Protein 3MC6 (pdb70)

GO terms:
  GO:0008117 sphinganine-1-phosphate aldolase activity (F, IDA)
  GO:0032541 cortical endoplasmic reticulum (C, IDA)
  GO:0097038 perinuclear endoplasmic reticulum (C, IDA)
  GO:0005777 peroxisome (C, HDA)
  GO:0005783 endoplasmic reticulum (C, HDA)
  GO:0019722 calcium-mediated signaling (P, IMP)
  GO:0006665 sphingolipid metabolic process (P, IMP)
  GO:0009267 cellular response to starvation (P, IMP)
  GO:0008117 sphinganine-1-phosphate aldolase activity (F, EXP)
  GO:0005789 endoplasmic reticulum membrane (C, EXP)
  GO:0042802 identical protein binding (F, IPI)

Solvent-accessible surface area: 41602 Å² total

CATH classification: 6.10.250.3090 (+2 more: 3.90.1150.10, 3.40.640.10)

Sequence (849 aa):
QLMNFPQLPSNGIPQDDVIEELNKLNDLIPHTQWKEGKVSGAVYHGGDDLIHLQTIAYEKYCVANQLHPDVFPAVRKMESEVVSMVLRMFNAPSDTGCGTTTSGGTESLLLACLSAKMYALHHRGITEPEIIAPVTAHAGFDKAAYYFGMKLRHVELDPTTYQVDLGKVKKFINKNTVLLVGSAPNFPHGIADDIEGLGKIAQKYKLPLHVDSCLGSFIVSFMEKAGYKNLPLLDFRVPGVTSISCDTHYGFAPKGSSVIMYRNSDLRMHQYYVNPAWTGGLYGSPTLAGSRPGAIVVGCWATMVNMGENGYIESCQEIVGAAMKFKKYIQENIPDLDIMGNPRYSVISFSSKTLNIHELSDRLSKKGWHFNALQKPVALHMAFTRLSAHVVDEICDILRTTVQELKSEGVADKLIVGFLDALYKSQLMNFPQLPSNGIPQDDVIEELNKLNDLIPHTQWKEGKVSGAVYHGGDDLIHLQTIAYEKYCVANQLHPDVFPAVRKMESEVVSMVLRMFNAPSDTGCGTTTSGGTESLLLACLSAKMYALHHRGITEPEIIAPVTAHAGFDKAAYYFGMKLRHVELDPTTYQVDLGKVKKFINKNTVLLVGSAPNFPHGIADDIEGLGKIAQKYKLPLHVDSCLGSFIVSFMEKAGYKNLPLLDFRVPGVTSISCDTHKYGFAPKGSSVIMYRNSDLRMHQYYVNPAWTGGLYGSPTLAGSRPGAIVVGCWATMVNMGENGYIESCQEIVGAAMKFKKYIQENIPDLDIMGNPRYSVISFSSKTLNIHELSDRLSKKGWHFNALQKPVALHMAFTRLSAHVVDEICDILRTTVQELKSEDKLIVGFLDALYK

Foldseek 3Di:
DADDDPDDDPDDDDPVVVVVNVVCVVPPDDDFPVLQVQAQDDAFAPDPVLVVLLVVLCVVCVVPWPLCCVVVVVLVVLQQVLQVVLCVLQVFPPPFWDWGKFFALLLLLLLLVLLLVLVCCPVVVQPAAEEEEEPLADCSNVVNCVVVVHHYDYAYDDQAQRAGDPVSVVVVDDSRYRAYEWECDGDAAQHGHQDLVVLVVLVVSVHEYEYSCQQVALQLSCCVVLPHDDHGRRHVVSVSHAKYKYHCVLVVAVHTIIIIIGNHDSRLVSSWDWACPDPVGTDIHSGDDNIDRSSRSSSSSSSCVVCDSVNSSVVNCLQFVLQVVLVVLCVVPVVQKAWNRDNNGNKTWIAGPVFDQVVLQVLSVVVSRHWDFDVPPTTTIHRTHPSSSVPVPCSVVSNVSVVVGVVDPPDCVVVVVVVVVVVDD/DDADDDPDDDPDDDDPVVVVVNVVCVVPPDDDFPVLQVQAQFDAFAPDPVLCVLLVVLCVVCVVPWPLCCVVVVVLVVLQQVLQVVLCVLQVFPPPFWDWGKFFALLLLLLLLVLLLVLVCCPVVVQPAAEEEEEPLADCSPVVNCVVVVHHYDYAYDDQAQRAGDPVSVVVVDDSRYRAYEWECDGDAAQHGHQDLVVLVVLVVSVHEYEYSCQQVALQLSCCVVLPHDDHGRRHVVSVSHAKYKYHCVTLVVAPHTIIIIIGNHDSRLVSSWDWACPDPVGTDIHSGDDNIDRSSRSSSSSSSCVVCDSVNSSVVNCLQFVLQVVLVVLCVVPVVQKAWNRDNNGNKTWIAGPVFDQVVLQVLSVVVSRHWDFDVPPTTTIHRTHPSSSVPVPCSVVSNVSVVVGVPDPVVVVVVVVVVVDD

Secondary st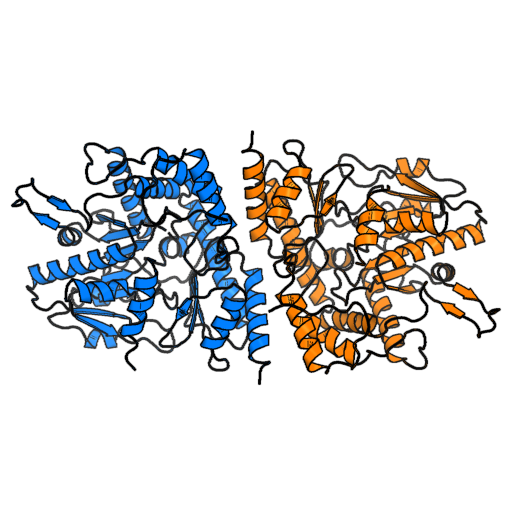ructure (DSSP, 8-state):
-PPP-SS--SSPPPHHHHHHHHHHHHHSS----GGGT-BSSS-S---HHHHHHHHHHHHHTSS-BTT-TTT-HHHHHHHHHHHHHHHHHTT--TTT--EEEESSHHHHHHHHHHHHHHHHHHHS--SS-EEEEETTS-HHHHHHHHHS--EEEEE-B-TTT-SB-TTTTGGG--SSEEEEEEETT-TTT----S-TTTTTHHHHTT--EEEETTTTHHHHGGGTTTT--S----STTSTT--EEEEE-----PPSS-EEEE-SSHHHHTTTS--BTT-TTS-B--SSS-SS-BHHHHHHHHHHHHHHHHHHHHHHHHHHHHHHHHHHHHHHHS-TT-EE-S---SSEEEEE-TTTTHHHHHHHHHTTT-B-EE--SS--EEEE--TTTT-THHHHHHHHHHHHHHHT----THHHHHHHHHTT--/--PPP-SS--SSPPPHHHHHHHHHHHHHSS----GGGT-BSSS-S---HHHHHHHHHHHHHTSS-BTT-TTT-HHHHHHHHHHHHHHHHHTT--TTT--EEEESSHHHHHHHHHHHHHHHHHHHS--SS-EEEEETTS-HHHHHHHHHS--EEEEE-B-TTT-SB-TTTTGGG--SSEEEEEEETT-TTT----S-TTTTTHHHHTT--EEEETTTTHHHHGGGTTTT-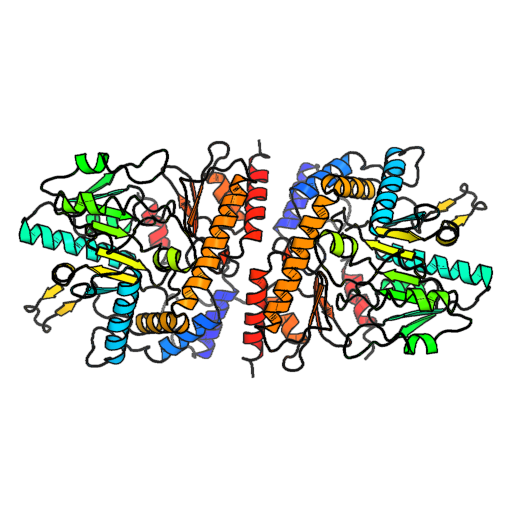-S----STTSTT--EEEEETTTTT-PPSS-EEEE-SSHHHHTTTS--BTT-TTS-B--SSS-SS-BHHHHHHHHHHHHHHHHHHHHHHHHHHHHHHHHHHHHHHHS-TT-EE-S---SSEEEEE-TTTTHHHHHHHHHTTT-B-EE--SS--EEEE--TTTT-THHHHHHHHHHHHHHHT---TTHHHHHHTT--

Structure (mmCIF, N/CA/C/O backbone):
data_3MC6
#
_entry.id   3MC6
#
_cell.length_a   151.100
_cell.length_b   156.860
_cell.length_c   201.590
_cell.angle_alpha   90.000
_cell.angle_beta   90.000
_cell.angle_gamma   90.000
#
_symmetry.space_group_name_H-M   'F 2 2 2'
#
loop_
_entity.id
_entity.type
_entity.pdbx_description
1 polymer 'Sphingosine-1-phosphate lyase'
2 polymer 'Sphingosine-1-phosphate lyase'
3 non-polymer 'PHOSPHATE ION'
4 water water
#
loop_
_atom_site.group_PDB
_atom_site.id
_atom_site.type_symbol
_atom_site.label_atom_id
_atom_site.label_alt_id
_atom_site.label_comp_id
_atom_site.label_asym_id
_atom_site.label_entity_id
_atom_site.label_seq_id
_atom_site.pdbx_PDB_ins_code
_atom_site.Cartn_x
_atom_site.Cartn_y
_atom_site.Cartn_z
_atom_site.occupancy
_atom_site.B_iso_or_equiv
_atom_site.auth_seq_id
_atom_site.auth_comp_id
_atom_site.auth_asym_id
_atom_site.auth_atom_id
_atom_site.pdbx_PDB_model_num
ATOM 1 N N . GLN A 1 31 ? 3.467 -25.967 21.709 1.00 137.06 131 GLN A N 1
ATOM 2 C CA . GLN A 1 31 ? 3.651 -25.771 23.143 1.00 136.18 131 GLN A CA 1
ATOM 3 C C . GLN A 1 31 ? 4.376 -24.464 23.445 1.00 140.33 131 GLN A C 1
ATOM 4 O O . GLN A 1 31 ? 5.218 -24.013 22.668 1.00 109.24 131 GLN A O 1
ATOM 10 N N . LEU A 1 32 ? 4.042 -23.859 24.580 1.00 76.29 132 LEU A N 1
ATOM 11 C CA . LEU A 1 32 ? 4.651 -22.597 24.982 1.00 139.44 132 LEU A CA 1
ATOM 12 C C . LEU A 1 32 ? 5.915 -22.823 25.808 1.00 148.72 132 LEU A C 1
ATOM 13 O O . LEU A 1 32 ? 6.008 -23.786 26.568 1.00 99.78 132 LEU A O 1
ATOM 18 N N . MET A 1 33 ? 6.887 -21.932 25.646 1.00 122.99 133 MET A N 1
ATOM 19 C CA . MET A 1 33 ? 8.156 -22.048 26.353 1.00 107.99 133 MET A CA 1
ATOM 20 C C . MET A 1 33 ? 8.121 -21.305 27.684 1.00 110.94 133 MET A C 1
ATOM 21 O O . MET A 1 33 ? 7.675 -20.160 27.754 1.00 145.79 133 MET A O 1
ATOM 26 N N . ASN A 1 34 ? 8.585 -21.966 28.740 1.00 85.73 134 ASN A N 1
ATOM 27 C CA . ASN A 1 34 ? 8.668 -21.337 30.053 1.00 149.77 134 ASN A CA 1
ATOM 28 C C . ASN A 1 34 ? 10.100 -20.935 30.393 1.00 104.73 134 ASN A C 1
ATOM 29 O O . ASN A 1 34 ? 11.055 -21.453 29.811 1.00 75.04 134 ASN A O 1
ATOM 34 N N . PHE A 1 35 ? 10.245 -20.008 31.332 1.00 77.41 135 PHE A N 1
ATOM 35 C CA . PHE A 1 35 ? 11.561 -19.491 31.685 1.00 119.53 135 PHE A CA 1
ATOM 36 C C . PHE A 1 35 ? 11.791 -19.467 33.190 1.00 128.08 135 PHE A C 1
ATOM 37 O O . PHE A 1 35 ? 11.342 -18.549 33.878 1.00 56.92 135 PHE A O 1
ATOM 45 N N . PRO A 1 36 ? 12.494 -20.485 33.707 1.00 71.44 136 PRO A N 1
ATOM 46 C CA . PRO A 1 36 ? 12.894 -20.515 35.116 1.00 107.04 136 PRO A CA 1
ATOM 47 C C . PRO A 1 36 ? 13.862 -19.376 35.425 1.00 155.58 136 PRO A C 1
ATOM 48 O O . PRO A 1 36 ? 13.979 -18.950 36.573 1.00 47.83 136 PRO A O 1
ATOM 52 N N . GLN A 1 37 ? 14.550 -18.891 34.396 1.00 106.39 137 GLN A N 1
ATOM 53 C CA . GLN A 1 37 ? 15.511 -17.808 34.559 1.00 63.36 137 GLN A CA 1
ATOM 54 C C . GLN A 1 37 ? 15.797 -17.122 33.225 1.00 111.07 137 GLN A C 1
ATOM 55 O O . GLN A 1 37 ? 15.393 -17.607 32.168 1.00 89.17 137 GLN A O 1
ATOM 61 N N . LEU A 1 38 ? 16.496 -15.994 33.284 1.00 61.02 138 LEU A N 1
ATOM 62 C CA . LEU A 1 38 ? 16.815 -15.218 32.089 1.00 109.20 138 LEU A CA 1
ATOM 63 C C . LEU A 1 38 ? 17.508 -16.053 31.018 1.00 115.71 138 LEU A C 1
ATOM 64 O O . LEU A 1 38 ? 18.418 -16.826 31.318 1.00 112.94 138 LEU A O 1
ATOM 69 N N . PRO A 1 39 ? 17.076 -15.892 29.759 1.00 92.98 139 PRO A N 1
ATOM 70 C CA . PRO A 1 39 ? 17.657 -16.595 28.611 1.00 105.98 139 PRO A CA 1
ATOM 71 C C . PRO A 1 39 ? 19.117 -16.216 28.405 1.00 102.34 139 PRO A C 1
ATOM 72 O O . PRO A 1 39 ? 19.528 -15.124 28.795 1.00 93.97 139 PRO A O 1
ATOM 76 N N . SER A 1 40 ? 19.887 -17.113 27.799 1.00 143.09 140 SER A N 1
ATOM 77 C CA . SER A 1 40 ? 21.270 -16.812 27.455 1.00 161.09 140 SER A CA 1
ATOM 78 C C . SER A 1 40 ? 21.314 -15.545 26.614 1.00 130.08 140 SER A C 1
ATOM 79 O O . SER A 1 40 ? 22.009 -14.586 26.948 1.00 107.44 140 SER A O 1
ATOM 82 N N . ASN A 1 41 ? 20.559 -15.548 25.521 1.00 151.54 141 ASN A N 1
ATOM 83 C CA . ASN A 1 41 ? 20.445 -14.378 24.662 1.00 84.19 141 ASN A CA 1
ATOM 84 C C . ASN A 1 41 ? 19.005 -13.888 24.607 1.00 106.65 141 ASN A C 1
ATOM 85 O O . ASN A 1 41 ? 18.070 -14.687 24.535 1.00 137.94 141 ASN A O 1
ATOM 90 N N . GLY A 1 42 ? 18.827 -12.572 24.649 1.00 88.79 142 GLY A N 1
ATOM 91 C CA . GLY A 1 42 ? 17.503 -11.983 24.580 1.00 111.13 142 GLY A CA 1
ATOM 92 C C . GLY A 1 42 ? 16.800 -12.344 23.287 1.00 117.05 142 GLY A C 1
ATOM 93 O O . GLY A 1 42 ? 17.378 -12.230 22.205 1.00 119.65 142 GLY A O 1
ATOM 94 N N . ILE A 1 43 ? 15.551 -12.785 23.395 1.00 75.74 143 ILE A N 1
ATOM 95 C CA . ILE A 1 43 ? 14.786 -13.173 22.217 1.00 131.79 143 ILE A CA 1
ATOM 96 C C . ILE A 1 43 ? 14.167 -11.941 21.560 1.00 115.94 143 ILE A C 1
ATOM 97 O O . ILE A 1 43 ? 13.714 -11.027 22.249 1.00 125.68 143 ILE A O 1
ATOM 102 N N . PRO A 1 44 ? 14.161 -11.909 20.218 1.00 74.15 144 PRO A N 1
ATOM 103 C CA . PRO A 1 44 ? 13.632 -10.767 19.465 1.00 104.45 144 PRO A CA 1
ATOM 104 C C . PRO A 1 44 ? 12.218 -10.417 19.905 1.00 119.31 144 PRO A C 1
ATOM 105 O O . PRO A 1 44 ? 11.506 -11.281 20.413 1.00 91.20 144 PRO A O 1
ATOM 109 N N . GLN A 1 45 ? 11.822 -9.162 19.718 1.00 110.02 145 GLN A N 1
ATOM 110 C CA . GLN A 1 45 ? 10.471 -8.741 20.063 1.00 102.77 145 GLN A CA 1
ATOM 111 C C . GLN A 1 45 ? 9.446 -9.629 19.370 1.00 119.85 145 GLN A C 1
ATOM 112 O O . GLN A 1 45 ? 8.399 -9.944 19.935 1.00 76.99 145 GLN A O 1
ATOM 118 N N . ASP A 1 46 ? 9.761 -10.033 18.143 1.00 95.41 146 ASP A N 1
ATOM 119 C CA . ASP A 1 46 ? 8.864 -10.858 17.343 1.00 94.90 146 ASP A CA 1
ATOM 120 C C . ASP A 1 46 ? 8.610 -12.218 17.990 1.00 121.54 146 ASP A C 1
ATOM 121 O O . ASP A 1 46 ? 7.479 -12.700 18.020 1.00 106.50 146 ASP A O 1
ATOM 126 N N . ASP A 1 47 ? 9.667 -12.834 18.508 1.00 118.74 147 ASP A N 1
ATOM 127 C CA . ASP A 1 47 ? 9.538 -14.126 19.170 1.00 88.67 147 ASP A CA 1
ATOM 128 C C . ASP A 1 47 ? 8.828 -13.981 20.514 1.00 80.31 147 ASP A C 1
ATOM 129 O O . ASP A 1 47 ? 8.468 -14.973 21.147 1.00 141.20 147 ASP A O 1
ATOM 134 N N . VAL A 1 48 ? 8.627 -12.739 20.942 1.00 85.98 148 VAL A N 1
ATOM 135 C CA . VAL A 1 48 ? 7.969 -12.467 22.215 1.00 81.59 148 VAL A CA 1
ATOM 136 C C . VAL A 1 48 ? 6.457 -12.378 22.061 1.00 86.57 148 VAL A C 1
ATOM 137 O O . VAL A 1 48 ? 5.718 -13.097 22.732 1.00 122.62 148 VAL A O 1
ATOM 141 N N . ILE A 1 49 ? 5.997 -11.494 21.180 1.00 91.76 149 ILE A N 1
ATOM 142 C CA . ILE A 1 49 ? 4.564 -11.302 20.991 1.00 101.98 149 ILE A CA 1
ATOM 143 C C . ILE A 1 49 ? 3.914 -12.585 20.485 1.00 139.61 149 ILE A C 1
ATOM 144 O O . ILE A 1 49 ? 2.735 -12.836 20.734 1.00 101.36 149 ILE A O 1
ATOM 149 N N . GLU A 1 50 ? 4.692 -13.398 19.777 1.00 132.45 150 GLU A N 1
ATOM 150 C CA . GLU A 1 50 ? 4.226 -14.708 19.349 1.00 80.27 150 GLU A CA 1
ATOM 151 C C . GLU A 1 50 ? 3.903 -15.536 20.583 1.00 114.56 150 GLU A C 1
ATOM 152 O O . GLU A 1 50 ? 2.867 -16.197 20.649 1.00 129.95 150 GLU A O 1
ATOM 158 N N . GLU A 1 51 ? 4.801 -15.487 21.562 1.00 70.09 151 GLU A N 1
ATOM 159 C CA . GLU A 1 51 ? 4.609 -16.190 22.824 1.00 54.02 151 GLU A CA 1
ATOM 160 C C . GLU A 1 51 ? 3.505 -15.541 23.648 1.00 65.54 151 GLU A C 1
ATOM 161 O O . GLU A 1 51 ? 2.766 -16.223 24.357 1.00 91.90 151 GLU A O 1
ATOM 167 N N . LEU A 1 52 ? 3.398 -14.220 23.550 1.00 74.19 152 LEU A N 1
ATOM 168 C CA . LEU A 1 52 ? 2.339 -13.488 24.233 1.00 79.42 152 LEU A CA 1
ATOM 169 C C . LEU A 1 52 ? 0.972 -13.933 23.726 1.00 76.61 152 LEU A C 1
ATOM 170 O O . LEU A 1 52 ? -0.027 -13.842 24.438 1.00 96.79 152 LEU A O 1
ATOM 175 N N . ASN A 1 53 ? 0.938 -14.416 22.489 1.00 93.23 153 ASN A N 1
ATOM 176 C CA . ASN A 1 53 ? -0.291 -14.938 21.908 1.00 80.57 153 ASN A CA 1
ATOM 177 C C . ASN A 1 53 ? -0.457 -16.430 22.169 1.00 117.48 153 ASN A C 1
ATOM 178 O O . ASN A 1 53 ? -1.555 -16.894 22.476 1.00 127.17 153 ASN A O 1
ATOM 183 N N . LYS A 1 54 ? 0.636 -17.179 22.046 1.00 83.99 154 LYS A N 1
ATOM 184 C CA . LYS A 1 54 ? 0.621 -18.598 22.378 1.00 111.57 154 LYS A CA 1
ATOM 185 C C . LYS A 1 54 ? 0.035 -18.788 23.770 1.00 109.11 154 LYS A C 1
ATOM 186 O O . LYS A 1 54 ? -0.671 -19.760 24.032 1.00 80.57 154 LYS A O 1
ATOM 192 N N . LEU A 1 55 ? 0.331 -17.846 24.659 1.00 71.25 155 LEU A N 1
ATOM 193 C CA . LEU A 1 55 ? -0.174 -17.885 26.026 1.00 66.33 155 LEU A CA 1
ATOM 194 C C . LEU A 1 55 ? -1.690 -17.718 26.072 1.00 106.23 155 LEU A C 1
ATOM 195 O O . LEU A 1 55 ? -2.390 -18.509 26.702 1.00 149.61 155 LEU A O 1
ATOM 200 N N . ASN A 1 56 ? -2.194 -16.687 25.402 1.00 98.10 156 ASN A N 1
ATOM 201 C CA . ASN A 1 56 ? -3.632 -16.460 25.329 1.00 122.70 156 ASN A CA 1
ATOM 202 C C . ASN A 1 56 ? -4.353 -17.608 24.630 1.00 132.53 156 ASN A C 1
ATOM 203 O O . ASN A 1 56 ? -5.386 -18.087 25.099 1.00 112.16 156 ASN A O 1
ATOM 208 N N . ASP A 1 57 ? -3.792 -18.048 23.508 1.00 112.32 157 ASP A N 1
ATOM 209 C CA . ASP A 1 57 ? -4.404 -19.085 22.686 1.00 96.44 157 ASP A CA 1
ATOM 210 C C . ASP A 1 57 ? -4.408 -20.447 23.375 1.00 105.65 157 ASP A C 1
ATOM 211 O O . ASP A 1 57 ? -5.426 -21.140 23.391 1.00 152.93 157 ASP A O 1
ATOM 216 N N . LEU A 1 58 ? -3.268 -20.826 23.943 1.00 74.72 158 LEU A N 1
ATOM 217 C CA . LEU A 1 58 ? -3.110 -22.154 24.530 1.00 71.57 158 LEU A CA 1
ATOM 218 C C . LEU A 1 58 ? -3.779 -22.297 25.892 1.00 104.92 158 LEU A C 1
ATOM 219 O O . LEU A 1 58 ? -4.941 -22.694 25.976 1.00 170.72 158 LEU A O 1
ATOM 224 N N . ILE A 1 59 ? -3.043 -21.980 26.955 1.00 74.75 159 ILE A N 1
ATOM 225 C CA . ILE A 1 59 ? -3.542 -22.184 28.314 1.00 91.59 159 ILE A CA 1
ATOM 226 C C . ILE A 1 59 ? -4.936 -21.591 28.514 1.00 48.59 159 ILE A C 1
ATOM 227 O O . ILE A 1 59 ? -5.111 -20.374 28.538 1.00 81.45 159 ILE A O 1
ATOM 232 N N . PRO A 1 60 ? -5.937 -22.472 28.648 1.00 124.74 160 PRO A N 1
ATOM 233 C CA . PRO A 1 60 ? -7.356 -22.125 28.766 1.00 83.68 160 PRO A CA 1
ATOM 234 C C . PRO A 1 60 ? -7.652 -21.251 29.979 1.00 78.46 160 PRO A C 1
ATOM 235 O O . PRO A 1 60 ? -6.848 -21.184 30.910 1.00 122.44 160 PRO A O 1
ATOM 239 N N . HIS A 1 61 ? -8.807 -20.594 29.960 1.00 81.79 161 HIS A N 1
ATOM 240 C CA . HIS A 1 61 ? -9.194 -19.678 31.023 1.00 82.75 161 HIS A CA 1
ATOM 241 C C . HIS A 1 61 ? -10.691 -19.403 30.974 1.00 81.39 161 HIS A C 1
ATOM 242 O O . HIS A 1 61 ? -11.377 -19.835 30.049 1.00 55.70 161 HIS A O 1
ATOM 249 N N . THR A 1 62 ? -11.187 -18.679 31.973 1.00 64.29 162 THR A N 1
ATOM 250 C CA . THR A 1 62 ? -12.592 -18.294 32.021 1.00 68.94 162 THR A CA 1
ATOM 251 C C . THR A 1 62 ? -12.906 -17.270 30.932 1.00 83.47 162 THR A C 1
ATOM 252 O O . THR A 1 62 ? -12.211 -16.263 30.797 1.00 124.04 162 THR A O 1
ATOM 256 N N . GLN A 1 63 ? -13.954 -17.533 30.158 1.00 68.12 163 GLN A N 1
ATOM 257 C CA . GLN A 1 63 ? -14.317 -16.667 29.041 1.00 90.03 163 GLN A CA 1
ATOM 258 C C . GLN A 1 63 ? -15.064 -15.417 29.492 1.00 107.19 163 GLN A C 1
ATOM 259 O O . GLN A 1 63 ? -16.295 -15.377 29.483 1.00 73.51 163 GLN A O 1
ATOM 265 N N . TRP A 1 64 ? -14.307 -14.398 29.881 1.00 66.24 164 TRP A N 1
ATOM 266 C CA . TRP A 1 64 ? -14.878 -13.122 30.293 1.00 84.63 164 TRP A CA 1
ATOM 267 C C . TRP A 1 64 ? -15.442 -12.369 29.092 1.00 96.76 164 TRP A C 1
ATOM 268 O O . TRP A 1 64 ? -16.428 -11.640 29.212 1.00 59.53 164 TRP A O 1
ATOM 279 N N . LYS A 1 65 ? -14.808 -12.554 27.937 1.00 57.23 165 LYS A N 1
ATOM 280 C CA . LYS A 1 65 ? -15.240 -11.912 26.700 1.00 85.52 165 LYS A CA 1
ATOM 281 C C . LYS A 1 65 ? -16.678 -12.276 26.358 1.00 42.58 165 LYS A C 1
ATOM 282 O O . LYS A 1 65 ? -17.355 -11.554 25.627 1.00 134.00 165 LYS A O 1
ATOM 288 N N . GLU A 1 66 ? -17.140 -13.402 26.890 1.00 73.52 166 GLU A N 1
ATOM 289 C CA . GLU A 1 66 ? -18.492 -13.872 26.623 1.00 91.29 166 GLU A CA 1
ATOM 290 C C . GLU A 1 66 ? -19.437 -13.530 27.771 1.00 56.38 166 GLU A C 1
ATOM 291 O O . GLU A 1 66 ? -20.522 -14.098 27.887 1.00 89.97 166 GLU A O 1
ATOM 297 N N . GLY A 1 67 ? -19.014 -12.595 28.615 1.00 107.27 167 GLY A N 1
ATOM 298 C CA . GLY A 1 67 ? -19.822 -12.152 29.735 1.00 66.79 167 GLY A CA 1
ATOM 299 C C . GLY A 1 67 ? -20.199 -13.271 30.683 1.00 52.98 167 GLY A C 1
ATOM 300 O O . GLY A 1 67 ? -21.368 -13.431 31.030 1.00 149.07 167 GLY A O 1
ATOM 301 N N . LYS A 1 68 ? -19.206 -14.044 31.109 1.00 94.93 168 LYS A N 1
ATOM 302 C CA . LYS A 1 68 ? -19.444 -15.162 32.016 1.00 62.99 168 LYS A CA 1
ATOM 303 C C . LYS A 1 68 ? -18.816 -14.927 33.386 1.00 100.77 168 LYS A C 1
ATOM 304 O O . LYS A 1 68 ? -18.812 -15.819 34.235 1.00 111.28 168 LYS A O 1
ATOM 310 N N . VAL A 1 69 ? -18.286 -13.726 33.600 1.00 49.83 169 VAL A N 1
ATOM 311 C CA . VAL A 1 69 ? -17.646 -13.397 34.870 1.00 81.01 169 VAL A CA 1
ATOM 312 C C . VAL A 1 69 ? -18.285 -12.187 35.543 1.00 76.97 169 VAL A C 1
ATOM 313 O O . VAL A 1 69 ? -18.455 -11.136 34.924 1.00 84.52 169 VAL A O 1
ATOM 317 N N . SER A 1 70 ? -18.633 -12.344 36.816 1.00 39.72 170 SER A N 1
ATOM 318 C CA . SER A 1 70 ? -19.208 -11.255 37.597 1.00 100.28 170 SER A CA 1
ATOM 319 C C . SER A 1 70 ? -18.117 -10.371 38.189 1.00 90.16 170 SER A C 1
ATOM 320 O O . SER A 1 70 ? -17.747 -10.515 39.355 1.00 151.45 170 SER A O 1
ATOM 323 N N . GLY A 1 71 ? -17.607 -9.455 37.375 1.00 30.49 171 GLY A N 1
ATOM 324 C CA . GLY A 1 71 ? -16.535 -8.573 37.795 1.00 103.07 171 GLY A CA 1
ATOM 325 C C . GLY A 1 71 ? -15.335 -8.698 36.881 1.00 64.09 171 GLY A C 1
ATOM 326 O O . GLY A 1 71 ? -15.487 -8.924 35.681 1.00 47.42 171 GLY A O 1
ATOM 327 N N . ALA A 1 72 ? -14.142 -8.552 37.449 1.00 104.19 172 ALA A N 1
ATOM 328 C CA . ALA A 1 72 ? -12.902 -8.659 36.687 1.00 115.38 172 ALA A CA 1
ATOM 329 C C . ALA A 1 72 ? -12.859 -7.651 35.542 1.00 89.93 172 ALA A C 1
ATOM 330 O O . ALA A 1 72 ? -12.437 -6.511 35.725 1.00 99.30 172 ALA A O 1
ATOM 332 N N . VAL A 1 73 ? -13.294 -8.081 34.362 1.00 57.82 173 VAL A N 1
ATOM 333 C CA . VAL A 1 73 ? -13.378 -7.202 33.202 1.00 99.57 173 VAL A CA 1
ATOM 334 C C . VAL A 1 73 ? -14.737 -6.504 33.176 1.00 47.14 173 VAL A C 1
ATOM 335 O O . VAL A 1 73 ? -15.778 -7.158 33.226 1.00 102.56 173 VAL A O 1
ATOM 339 N N . TYR A 1 74 ? -14.721 -5.177 33.097 1.00 97.69 174 TYR A N 1
ATOM 340 C CA . TYR A 1 74 ? -15.954 -4.397 33.157 1.00 64.56 174 TYR A CA 1
ATOM 341 C C . TYR A 1 74 ? -16.388 -3.843 31.800 1.00 103.56 174 TYR A C 1
ATOM 342 O O . TYR A 1 74 ? -17.545 -3.464 31.620 1.00 56.60 174 TYR A O 1
ATOM 351 N N . HIS A 1 75 ? -15.464 -3.794 30.848 1.00 105.57 175 HIS A N 1
ATOM 352 C CA . HIS A 1 75 ? -15.790 -3.316 29.509 1.00 47.29 175 HIS A CA 1
ATOM 353 C C . HIS A 1 75 ? -15.375 -4.333 28.452 1.00 96.02 175 HIS A C 1
ATOM 354 O O . HIS A 1 75 ? -16.208 -5.074 27.931 1.00 133.46 175 HIS A O 1
ATOM 361 N N . GLY A 1 76 ? -14.084 -4.360 28.135 1.00 77.46 176 GLY A N 1
ATOM 362 C CA . GLY A 1 76 ? -13.546 -5.335 27.205 1.00 31.48 176 GLY A CA 1
ATOM 363 C C . GLY A 1 76 ? -13.573 -4.899 25.753 1.00 107.95 176 GLY A C 1
ATOM 364 O O . GLY A 1 76 ? -13.152 -5.643 24.868 1.00 129.58 176 GLY A O 1
ATOM 365 N N . GLY A 1 77 ? -14.066 -3.690 25.508 1.00 92.28 177 GLY A N 1
ATOM 366 C CA . GLY A 1 77 ? -14.174 -3.169 24.157 1.00 112.22 177 GLY A CA 1
ATOM 367 C C . GLY A 1 77 ? -12.833 -3.048 23.461 1.00 96.10 177 GLY A C 1
ATOM 368 O O . GLY A 1 77 ? -11.959 -2.305 23.905 1.00 85.51 177 GLY A O 1
ATOM 369 N N . ASP A 1 78 ? -12.672 -3.782 22.364 1.00 80.89 178 ASP A N 1
ATOM 370 C CA . ASP A 1 78 ? -11.431 -3.753 21.598 1.00 103.88 178 ASP A CA 1
ATOM 371 C C . ASP A 1 78 ? -11.013 -2.323 21.268 1.00 64.12 178 ASP A C 1
ATOM 372 O O . ASP A 1 78 ? -9.831 -1.982 21.323 1.00 92.34 178 ASP A O 1
ATOM 377 N N . ASP A 1 79 ? -11.991 -1.490 20.930 1.00 165.07 179 ASP A N 1
ATOM 378 C CA . ASP A 1 79 ? -11.725 -0.103 20.568 1.00 115.64 179 ASP A CA 1
ATOM 379 C C . ASP A 1 79 ? -11.212 0.700 21.762 1.00 80.60 179 ASP A C 1
ATOM 380 O O . ASP A 1 79 ? -10.215 1.414 21.657 1.00 82.04 179 ASP A O 1
ATOM 385 N N . LEU A 1 80 ? -11.895 0.580 22.896 1.00 94.27 180 LEU A N 1
ATOM 386 C CA . LEU A 1 80 ? -11.494 1.298 24.099 1.00 90.21 180 LEU A CA 1
ATOM 387 C C . LEU A 1 80 ? -10.074 0.911 24.496 1.00 79.88 180 LEU A C 1
ATOM 388 O O . LEU A 1 80 ? -9.226 1.773 24.720 1.00 89.81 180 LEU A O 1
ATOM 393 N N . ILE A 1 81 ? -9.824 -0.391 24.584 1.00 71.11 181 ILE A N 1
ATOM 394 C CA . ILE A 1 81 ? -8.499 -0.893 24.924 1.00 81.20 181 ILE A CA 1
ATOM 395 C C . ILE A 1 81 ? -7.426 -0.232 24.066 1.00 84.94 181 ILE A C 1
ATOM 396 O O . ILE A 1 81 ? -6.390 0.194 24.574 1.00 80.68 181 ILE A O 1
ATOM 401 N N . HIS A 1 82 ? -7.684 -0.142 22.766 1.00 83.29 182 HIS A N 1
ATOM 402 C CA . HIS A 1 82 ? -6.718 0.432 21.837 1.00 74.50 182 HIS A CA 1
ATOM 403 C C . HIS A 1 82 ? -6.358 1.864 22.212 1.00 69.51 182 HIS A C 1
ATOM 404 O O . HIS A 1 82 ? -5.206 2.276 22.086 1.00 70.65 182 HIS A O 1
ATOM 411 N N . LEU A 1 83 ? -7.349 2.622 22.668 1.00 74.05 183 LEU A N 1
ATOM 412 C CA . LEU A 1 83 ? -7.115 3.992 23.101 1.00 76.11 183 LEU A CA 1
ATOM 413 C C . LEU A 1 83 ? -6.087 3.994 24.225 1.00 73.68 183 LEU A C 1
ATOM 414 O O . LEU A 1 83 ? -4.971 4.486 24.062 1.00 95.26 183 LEU A O 1
ATOM 419 N N . GLN A 1 84 ? -6.475 3.432 25.365 1.00 58.19 184 GLN A N 1
ATOM 420 C CA . GLN A 1 84 ? -5.613 3.391 26.540 1.00 82.58 184 GLN A CA 1
ATOM 421 C C . GLN A 1 84 ? -4.299 2.662 26.276 1.00 61.76 184 GLN A C 1
ATOM 422 O O . GLN A 1 84 ? -3.372 2.726 27.082 1.00 116.09 184 GLN A O 1
ATOM 428 N N . THR A 1 85 ? -4.220 1.977 25.140 1.00 59.28 185 THR A N 1
ATOM 429 C CA . THR A 1 85 ? -2.990 1.304 24.743 1.00 63.09 185 THR A CA 1
ATOM 430 C C . THR A 1 85 ? -2.001 2.290 24.126 1.00 76.78 185 THR A C 1
ATOM 431 O O . THR A 1 85 ? -0.827 2.316 24.496 1.00 76.74 185 THR A O 1
ATOM 435 N N . ILE A 1 86 ? -2.477 3.102 23.188 1.00 70.89 186 ILE A N 1
ATOM 436 C CA . ILE A 1 86 ? -1.623 4.107 22.563 1.00 119.39 186 ILE A CA 1
ATOM 437 C C . ILE A 1 86 ? -1.321 5.231 23.550 1.00 87.38 186 ILE A C 1
ATOM 438 O O . ILE A 1 86 ? -0.244 5.826 23.516 1.00 81.18 186 ILE A O 1
ATOM 443 N N . ALA A 1 87 ? -2.277 5.517 24.430 1.00 38.42 187 ALA A N 1
ATOM 444 C CA . ALA A 1 87 ? -2.068 6.482 25.499 1.00 68.20 187 ALA A CA 1
ATOM 445 C C . ALA A 1 87 ? -0.967 5.975 26.418 1.00 92.00 187 ALA A C 1
ATOM 446 O O . ALA A 1 87 ? -0.129 6.743 26.890 1.00 85.06 187 ALA A O 1
ATOM 448 N N . TYR A 1 88 ? -0.982 4.670 26.668 1.00 48.93 188 TYR A N 1
ATOM 449 C CA . TYR A 1 88 ? 0.059 4.027 27.454 1.00 85.15 188 TYR A CA 1
ATOM 450 C C . TYR A 1 88 ? 1.422 4.279 26.821 1.00 92.13 188 TYR A C 1
ATOM 451 O O . TYR A 1 88 ? 2.386 4.609 27.507 1.00 80.21 188 TYR A O 1
ATOM 460 N N . GLU A 1 89 ? 1.487 4.124 25.503 1.00 47.64 189 GLU A N 1
ATOM 461 C CA . GLU A 1 89 ? 2.732 4.286 24.762 1.00 59.03 189 GLU A CA 1
ATOM 462 C C . GLU A 1 89 ? 3.256 5.715 24.854 1.00 89.67 189 GLU A C 1
ATOM 463 O O . GLU A 1 89 ? 4.460 5.938 24.978 1.00 61.02 189 GLU A O 1
ATOM 469 N N . LYS A 1 90 ? 2.345 6.680 24.786 1.00 96.54 190 LYS A N 1
ATOM 470 C CA . LYS A 1 90 ? 2.714 8.086 24.875 1.00 78.67 190 LYS A CA 1
ATOM 471 C C . LYS A 1 90 ? 3.341 8.394 26.228 1.00 57.70 190 LYS A C 1
ATOM 472 O O . LYS A 1 90 ? 4.309 9.149 26.318 1.00 143.48 190 LYS A O 1
ATOM 478 N N . TYR A 1 91 ? 2.781 7.807 27.280 1.00 36.17 191 TYR A N 1
ATOM 479 C CA . TYR A 1 91 ? 3.223 8.095 28.640 1.00 95.99 191 TYR A CA 1
ATOM 480 C C . TYR A 1 91 ? 3.704 6.841 29.354 1.00 48.30 191 TYR A C 1
ATOM 481 O O . TYR A 1 91 ? 3.429 6.640 30.535 1.00 67.46 191 TYR A O 1
ATOM 490 N N . CYS A 1 92 ? 4.434 6.005 28.625 1.00 77.68 192 CYS A N 1
ATOM 491 C CA . CYS A 1 92 ? 4.925 4.744 29.161 1.00 80.82 192 CYS A CA 1
ATOM 492 C C . CYS A 1 92 ? 5.914 4.964 30.300 1.00 111.90 192 CYS A C 1
ATOM 493 O O . CYS A 1 92 ? 5.898 4.239 31.295 1.00 81.03 192 CYS A O 1
ATOM 496 N N . VAL A 1 93 ? 6.768 5.972 30.150 1.00 134.53 193 VAL A N 1
ATOM 497 C CA . VAL A 1 93 ? 7.814 6.253 31.129 1.00 52.16 193 VAL A CA 1
ATOM 498 C C . VAL A 1 93 ? 7.299 7.100 32.290 1.00 57.93 193 VAL A C 1
ATOM 499 O O . VAL A 1 93 ? 7.944 7.194 33.335 1.00 82.09 193 VAL A O 1
ATOM 503 N N . ALA A 1 94 ? 6.133 7.710 32.100 1.00 77.47 194 ALA A N 1
ATOM 504 C CA . ALA A 1 94 ? 5.568 8.629 33.084 1.00 59.18 194 ALA A CA 1
ATOM 505 C C . ALA A 1 94 ? 5.633 8.090 34.508 1.00 45.14 194 ALA A C 1
ATOM 506 O O . ALA A 1 94 ? 5.273 6.943 34.770 1.00 115.85 194 ALA A O 1
ATOM 508 N N . ASN A 1 95 ? 6.102 8.933 35.421 1.00 87.27 195 ASN A N 1
ATOM 509 C CA . ASN A 1 95 ? 6.176 8.595 36.836 1.00 60.21 195 ASN A CA 1
ATOM 510 C C . ASN A 1 95 ? 5.749 9.789 37.682 1.00 53.60 195 ASN A C 1
ATOM 511 O O . ASN A 1 95 ? 6.411 10.825 37.690 1.00 89.79 195 ASN A O 1
ATOM 516 N N . GLN A 1 96 ? 4.638 9.633 38.392 1.00 80.89 196 GLN A N 1
ATOM 517 C CA . GLN A 1 96 ? 4.043 10.726 39.154 1.00 67.99 196 GLN A CA 1
ATOM 518 C C . GLN A 1 96 ? 4.962 11.238 40.262 1.00 100.91 196 GLN A C 1
ATOM 519 O O . GLN A 1 96 ? 4.700 12.277 40.868 1.00 83.94 196 GLN A O 1
ATOM 525 N N . LEU A 1 97 ? 6.039 10.505 40.520 1.00 73.22 197 LEU A N 1
ATOM 526 C CA . LEU A 1 97 ? 7.031 10.925 41.502 1.00 97.42 197 LEU A CA 1
ATOM 527 C C . LEU A 1 97 ? 7.737 12.201 41.055 1.00 109.03 197 LEU A C 1
ATOM 528 O O . LEU A 1 97 ? 8.305 12.927 41.870 1.00 88.96 197 LEU A O 1
ATOM 533 N N . HIS A 1 98 ? 7.701 12.467 39.755 1.00 69.90 198 HIS A N 1
ATOM 534 C CA . HIS A 1 98 ? 8.436 13.589 39.190 1.00 40.08 198 HIS A CA 1
ATOM 535 C C . HIS A 1 98 ? 7.544 14.464 38.318 1.00 102.31 198 HIS A C 1
ATOM 536 O O . HIS A 1 98 ? 7.543 14.333 37.094 1.00 80.95 198 HIS A O 1
ATOM 543 N N . PRO A 1 99 ? 6.779 15.362 38.955 1.00 81.65 199 PRO A N 1
ATOM 544 C CA . PRO A 1 99 ? 5.880 16.289 38.260 1.00 45.89 199 PRO A CA 1
ATOM 545 C C . PRO A 1 99 ? 6.657 17.253 37.372 1.00 90.80 199 PRO A C 1
ATOM 546 O O . PRO A 1 99 ? 6.169 17.648 36.312 1.00 73.43 199 PRO A O 1
ATOM 550 N N . ASP A 1 100 ? 7.856 17.626 37.809 1.00 103.56 200 ASP A N 1
ATOM 551 C CA . ASP A 1 100 ? 8.699 18.540 37.051 1.00 35.01 200 ASP A CA 1
ATOM 552 C C . ASP A 1 100 ? 9.142 17.918 35.731 1.00 64.68 200 ASP A C 1
ATOM 553 O O . ASP A 1 100 ? 9.474 18.625 34.779 1.00 87.44 200 ASP A O 1
ATOM 558 N N . VAL A 1 101 ? 9.139 16.590 35.680 1.00 71.29 201 VAL A N 1
ATOM 559 C CA . VAL A 1 101 ? 9.548 15.869 34.482 1.00 99.53 201 VAL A CA 1
ATOM 560 C C . VAL A 1 101 ? 8.333 15.471 33.653 1.00 107.47 201 VAL A C 1
ATOM 561 O O . VAL A 1 101 ? 8.385 15.464 32.423 1.00 103.56 201 VAL A O 1
ATOM 565 N N . PHE A 1 102 ? 7.239 15.143 34.335 1.00 96.73 202 PHE A N 1
ATOM 566 C CA . PHE A 1 102 ? 6.001 14.756 33.668 1.00 65.45 202 PHE A CA 1
ATOM 567 C C . PHE A 1 102 ? 4.837 15.632 34.127 1.00 106.45 202 PHE A C 1
ATOM 568 O O . PHE A 1 102 ? 3.995 15.189 34.910 1.00 85.57 202 PHE A O 1
ATOM 576 N N . PRO A 1 103 ? 4.786 16.882 33.638 1.00 73.33 203 PRO A N 1
ATOM 577 C CA . PRO A 1 103 ? 3.767 17.862 34.027 1.00 95.13 203 PRO A CA 1
ATOM 578 C C . PRO A 1 103 ? 2.381 17.507 33.495 1.00 88.11 203 PRO A C 1
ATOM 579 O O . PRO A 1 103 ? 1.389 17.684 34.202 1.00 79.73 203 PRO A O 1
ATOM 583 N N . ALA A 1 104 ? 2.316 17.024 32.259 1.00 93.40 204 ALA A N 1
ATOM 584 C CA . ALA A 1 104 ? 1.042 16.657 31.653 1.00 44.57 204 ALA A CA 1
ATOM 585 C C . ALA A 1 104 ? 0.294 15.661 32.530 1.00 87.63 204 ALA A C 1
ATOM 586 O O . ALA A 1 104 ? -0.921 15.761 32.698 1.00 71.56 204 ALA A O 1
ATOM 588 N N . VAL A 1 105 ? 1.028 14.703 33.087 1.00 68.03 205 VAL A N 1
ATOM 589 C CA . VAL A 1 105 ? 0.444 13.711 33.982 1.00 45.07 205 VAL A CA 1
ATOM 590 C C . VAL A 1 105 ? -0.127 14.386 35.223 1.00 90.91 205 VAL A C 1
ATOM 591 O O . VAL A 1 105 ? -1.184 14.000 35.722 1.00 93.67 205 VAL A O 1
ATOM 595 N N . ARG A 1 106 ? 0.579 15.397 35.719 1.00 80.13 206 ARG A N 1
ATOM 596 C CA . ARG A 1 106 ? 0.090 16.181 36.845 1.00 58.57 206 ARG A CA 1
ATOM 597 C C . ARG A 1 106 ? -1.223 16.849 36.460 1.00 83.42 206 ARG A C 1
ATOM 598 O O . ARG A 1 106 ? -2.212 16.763 37.187 1.00 66.08 206 ARG A O 1
ATOM 606 N N . LYS A 1 107 ? -1.223 17.511 35.308 1.00 98.31 207 LYS A N 1
ATOM 607 C CA . LYS A 1 107 ? -2.402 18.221 34.828 1.00 82.04 207 LYS A CA 1
ATOM 608 C C . LYS A 1 107 ? -3.581 17.278 34.615 1.00 74.43 207 LYS A C 1
ATOM 609 O O . LYS A 1 107 ? -4.730 17.654 34.846 1.00 73.31 207 LYS A O 1
ATOM 615 N N . MET A 1 108 ? -3.296 16.054 34.182 1.00 52.73 208 MET A N 1
ATOM 616 C CA . MET A 1 108 ? -4.352 15.084 33.898 1.00 86.37 208 MET A CA 1
ATOM 617 C C . MET A 1 108 ? -4.931 14.455 35.164 1.00 63.80 208 MET A C 1
ATOM 618 O O . MET A 1 108 ? -6.094 14.055 35.183 1.00 121.30 208 MET A O 1
ATOM 623 N N . GLU A 1 109 ? -4.125 14.371 36.218 1.00 85.06 209 GLU A N 1
ATOM 624 C CA . GLU A 1 109 ? -4.617 13.886 37.506 1.00 88.03 209 GLU A CA 1
ATOM 625 C C . GLU A 1 109 ? -5.530 14.915 38.158 1.00 76.09 209 GLU A C 1
ATOM 626 O O . GLU A 1 109 ? -6.609 14.583 38.646 1.00 92.32 209 GLU A O 1
ATOM 632 N N . SER A 1 110 ? -5.085 16.167 38.170 1.00 96.97 210 SER A N 1
ATOM 633 C CA . SER A 1 110 ? -5.873 17.251 38.738 1.00 96.72 210 SER A CA 1
ATOM 634 C C . SER A 1 110 ? -7.235 17.334 38.056 1.00 142.85 210 SER A C 1
ATOM 635 O O . SER A 1 110 ? -8.218 17.757 38.664 1.00 191.34 210 SER A O 1
ATOM 638 N N . GLU A 1 111 ? -7.285 16.920 36.793 1.00 84.94 211 GLU A N 1
ATOM 639 C CA . GLU A 1 111 ? -8.532 16.923 36.039 1.00 71.88 211 GLU A CA 1
ATOM 640 C C . GLU A 1 111 ? -9.397 15.724 36.405 1.00 86.51 211 GLU A C 1
ATOM 641 O O . GLU A 1 111 ? -10.586 15.869 36.683 1.00 133.57 211 GLU A O 1
ATOM 647 N N . VAL A 1 112 ? -8.792 14.541 36.407 1.00 117.35 212 VAL A N 1
ATOM 648 C CA . VAL A 1 112 ? -9.500 13.314 36.758 1.00 89.28 212 VAL A CA 1
ATOM 649 C C . VAL A 1 112 ? -10.211 13.438 38.101 1.00 96.93 212 VAL A C 1
ATOM 650 O O . VAL A 1 112 ? -11.421 13.236 38.193 1.00 95.59 212 VAL A O 1
ATOM 654 N N . VAL A 1 113 ? -9.451 13.767 39.140 1.00 114.03 213 VAL A N 1
ATOM 655 C CA . VAL A 1 113 ? -10.016 13.960 40.469 1.00 83.65 213 VAL A CA 1
ATOM 656 C C . VAL A 1 113 ? -11.113 15.017 40.434 1.00 118.51 213 VAL A C 1
ATOM 657 O O . VAL A 1 113 ? -12.132 14.893 41.113 1.00 117.81 213 VAL A O 1
ATOM 661 N N . SER A 1 114 ? -10.904 16.053 39.629 1.00 122.41 214 SER A N 1
ATOM 662 C CA . SER A 1 114 ? -11.871 17.138 39.514 1.00 118.86 214 SER A CA 1
ATOM 663 C C . SER A 1 114 ? -13.201 16.658 38.939 1.00 62.70 214 SER A C 1
ATOM 664 O O . SER A 1 114 ? -14.266 17.042 39.422 1.00 90.90 214 SER A O 1
ATOM 667 N N . MET A 1 115 ? -13.134 15.819 37.909 1.00 86.22 215 MET A N 1
ATOM 668 C CA . MET A 1 115 ? -14.334 15.310 37.252 1.00 80.45 215 MET A CA 1
ATOM 669 C C . MET A 1 115 ? -15.107 14.370 38.171 1.00 116.99 215 MET A C 1
ATOM 670 O O . MET A 1 115 ? -16.336 14.429 38.247 1.00 81.65 215 MET A O 1
ATOM 675 N N . VAL A 1 116 ? -14.377 13.502 38.864 1.00 61.56 216 VAL A N 1
ATOM 676 C CA . VAL A 1 116 ? -14.979 12.559 39.798 1.00 88.70 216 VAL A CA 1
ATOM 677 C C . VAL A 1 116 ? -15.657 13.290 40.954 1.00 118.95 216 VAL A C 1
ATOM 678 O O . VAL A 1 116 ? -16.697 12.857 41.451 1.00 98.88 216 VAL A O 1
ATOM 682 N N . LEU A 1 117 ? -15.063 14.403 41.373 1.00 121.05 217 LEU A N 1
ATOM 683 C CA . LEU A 1 117 ? -15.617 15.210 42.455 1.00 74.06 217 LEU A CA 1
ATOM 684 C C . LEU A 1 117 ? -16.986 15.772 42.093 1.00 112.47 217 LEU A C 1
ATOM 685 O O . LEU A 1 117 ? -17.860 15.903 42.951 1.00 98.26 217 LEU A O 1
ATOM 690 N N . ARG A 1 118 ? -17.168 16.101 40.819 1.00 61.18 218 ARG A N 1
ATOM 691 C CA . ARG A 1 118 ? -18.423 16.683 40.358 1.00 138.11 218 ARG A CA 1
ATOM 692 C C . ARG A 1 118 ? -19.524 15.634 40.236 1.00 79.08 218 ARG A C 1
ATOM 693 O O . ARG A 1 118 ? -20.709 15.955 40.328 1.00 169.60 218 ARG A O 1
ATOM 701 N N . MET A 1 119 ? -19.131 14.380 40.032 1.00 78.55 219 MET A N 1
ATOM 702 C CA . MET A 1 119 ? -20.093 13.289 39.934 1.00 88.12 219 MET A CA 1
ATOM 703 C C . MET A 1 119 ? -20.739 13.024 41.286 1.00 134.87 219 MET A C 1
ATOM 704 O O . MET A 1 119 ? -21.883 12.575 41.363 1.00 141.19 219 MET A O 1
ATOM 709 N N . PHE A 1 120 ? -19.994 13.303 42.351 1.00 81.57 220 PHE A N 1
ATOM 710 C CA . PHE A 1 120 ? -20.478 13.075 43.707 1.00 120.06 220 PHE A CA 1
ATOM 711 C C . PHE A 1 120 ? -20.845 14.387 44.391 1.00 133.44 220 PHE A C 1
ATOM 712 O O . PHE A 1 120 ? -21.148 14.416 45.583 1.00 140.07 220 PHE A O 1
ATOM 720 N N . ASN A 1 121 ? -20.810 15.470 43.622 1.00 163.94 221 ASN A N 1
ATOM 721 C CA . ASN A 1 121 ? -21.253 16.771 44.106 1.00 191.01 221 ASN A CA 1
ATOM 722 C C . ASN A 1 121 ? -20.528 17.217 45.369 1.00 205.04 221 ASN A C 1
ATOM 723 O O . ASN A 1 121 ? -21.152 17.664 46.331 1.00 200.66 221 ASN A O 1
ATOM 728 N N . ALA A 1 122 ? -19.207 17.087 45.358 1.00 181.22 222 ALA A N 1
ATOM 729 C CA . ALA A 1 122 ? -18.388 17.558 46.464 1.00 170.47 222 ALA A CA 1
ATOM 730 C C . ALA A 1 122 ? -18.428 19.079 46.507 1.00 173.97 222 ALA A C 1
ATOM 731 O O . ALA A 1 122 ? -18.706 19.722 45.495 1.00 162.88 222 ALA A O 1
ATOM 733 N N . PRO A 1 123 ? -18.158 19.661 47.684 1.00 230.27 223 PRO A N 1
ATOM 734 C CA . PRO A 1 123 ? -18.133 21.119 47.820 1.00 225.30 223 PRO A CA 1
ATOM 735 C C . PRO A 1 123 ? -17.243 21.755 46.762 1.00 220.74 223 PRO A C 1
ATOM 736 O O . PRO A 1 123 ? -16.037 21.514 46.743 1.00 204.57 223 PRO A O 1
ATOM 740 N N . SER A 1 124 ? -17.838 22.554 45.885 1.00 156.66 224 SER A N 1
ATOM 741 C CA . SER A 1 124 ? -17.083 23.233 44.840 1.00 84.28 224 SER A CA 1
ATOM 742 C C . SER A 1 124 ? -16.107 24.234 45.449 1.00 140.65 224 SER A C 1
ATOM 743 O O . SER A 1 124 ? -15.364 24.907 44.735 1.00 139.35 224 SER A O 1
ATOM 746 N N . ASP A 1 125 ? -16.115 24.321 46.775 1.00 159.35 225 ASP A N 1
ATOM 747 C CA . ASP A 1 125 ? -15.257 25.253 47.493 1.00 122.12 225 ASP A CA 1
ATOM 748 C C . ASP A 1 125 ? -14.064 24.535 48.117 1.00 129.66 225 ASP A C 1
ATOM 749 O O . ASP A 1 125 ? -12.938 24.647 47.634 1.00 160.11 225 ASP A O 1
ATOM 754 N N . THR A 1 126 ? -14.322 23.797 49.192 1.00 140.00 226 THR A N 1
ATOM 755 C CA . THR A 1 126 ? -13.267 23.097 49.917 1.00 89.95 226 THR A CA 1
ATOM 756 C C . THR A 1 126 ? -13.139 21.642 49.475 1.00 92.96 226 THR A C 1
ATOM 757 O O . THR A 1 126 ? -12.214 20.941 49.883 1.00 116.89 226 THR A O 1
ATOM 761 N N . GLY A 1 127 ? -14.071 21.194 48.641 1.00 95.77 227 GLY A N 1
ATOM 762 C CA . GLY A 1 127 ? -14.077 19.822 48.170 1.00 104.65 227 GLY A CA 1
ATOM 763 C C . GLY A 1 127 ? -12.828 19.454 47.393 1.00 57.43 227 GLY A C 1
ATOM 764 O O . GLY A 1 127 ? -12.665 19.846 46.238 1.00 104.45 227 GLY A O 1
ATOM 765 N N . CYS A 1 128 ? -11.946 18.694 48.033 1.00 120.04 228 CYS A N 1
ATOM 766 C CA . CYS A 1 128 ? -10.697 18.273 47.411 1.00 121.28 228 CYS A CA 1
ATOM 767 C C . CYS A 1 128 ? -10.738 16.787 47.083 1.00 119.41 228 CYS A C 1
ATOM 768 O O . CYS A 1 128 ? -11.789 16.155 47.167 1.00 171.97 228 CYS A O 1
ATOM 771 N N . GLY A 1 129 ? -9.587 16.230 46.719 1.00 126.70 229 GLY A N 1
ATOM 772 C CA . GLY A 1 129 ? -9.498 14.818 46.397 1.00 82.32 229 GLY A CA 1
ATOM 773 C C . GLY A 1 129 ? -8.083 14.357 46.102 1.00 107.53 229 GLY A C 1
ATOM 774 O O . GLY A 1 129 ? -7.138 15.143 46.148 1.00 136.70 229 GLY A O 1
ATOM 775 N N . THR A 1 130 ? -7.943 13.071 45.797 1.00 101.08 230 THR A N 1
ATOM 776 C CA . THR A 1 130 ? -6.645 12.479 45.494 1.00 100.06 230 THR A CA 1
ATOM 777 C C . THR A 1 130 ? -6.804 11.154 44.753 1.00 98.25 230 THR A C 1
ATOM 778 O O . THR A 1 130 ? -7.874 10.545 44.775 1.00 116.81 230 THR A O 1
ATOM 782 N N . THR A 1 131 ? -5.735 10.712 44.098 1.00 75.49 231 THR A N 1
ATOM 783 C CA . THR A 1 131 ? -5.783 9.498 43.291 1.00 109.12 231 THR A 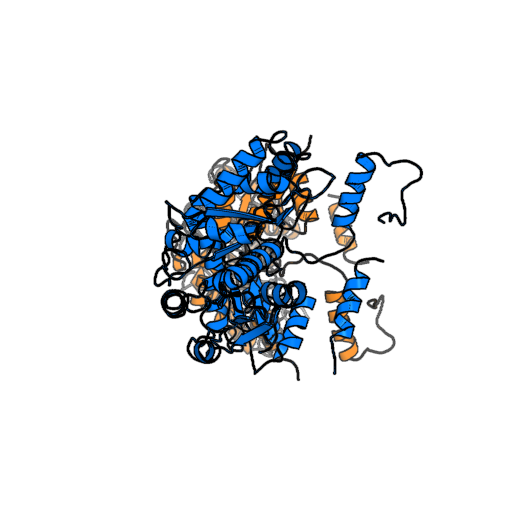CA 1
ATOM 784 C C . THR A 1 131 ? -5.041 8.341 43.955 1.00 76.16 231 THR A C 1
ATOM 785 O O . THR A 1 131 ? -4.096 8.551 44.715 1.00 148.55 231 THR A O 1
ATOM 789 N N . THR A 1 132 ? -5.479 7.119 43.667 1.00 96.90 232 THR A N 1
ATOM 790 C CA . THR A 1 132 ? -4.857 5.928 44.240 1.00 70.17 232 THR A CA 1
ATOM 791 C C . THR A 1 132 ? -4.720 4.809 43.217 1.00 61.60 232 THR A C 1
ATOM 792 O O . THR A 1 132 ? -5.179 4.928 42.081 1.00 101.63 232 THR A O 1
ATOM 796 N N . SER A 1 133 ? -4.083 3.719 43.630 1.00 91.55 233 SER A N 1
ATOM 797 C CA . SER A 1 133 ? -3.879 2.578 42.749 1.00 77.36 233 SER A CA 1
ATOM 798 C C . SER A 1 133 ? -5.134 1.713 42.674 1.00 104.01 233 SER A C 1
ATOM 799 O O . SER A 1 133 ? -6.017 1.961 41.856 1.00 203.10 233 SER A O 1
ATOM 802 N N . GLY A 1 134 ? -5.210 0.700 43.529 1.00 116.46 234 GLY A N 1
ATOM 803 C CA . GLY A 1 134 ? -6.387 -0.146 43.596 1.00 150.04 234 GLY A CA 1
ATOM 804 C C . GLY A 1 134 ? -7.442 0.448 44.508 1.00 106.29 234 GLY A C 1
ATOM 805 O O . GLY A 1 134 ? -7.159 1.357 45.287 1.00 106.09 234 GLY A O 1
ATOM 806 N N . GLY A 1 135 ? -8.664 -0.064 44.409 1.00 127.00 235 GLY A N 1
ATOM 807 C CA . GLY A 1 135 ? -9.744 0.381 45.269 1.00 88.58 235 GLY A CA 1
ATOM 808 C C . GLY A 1 135 ? -9.422 0.136 46.729 1.00 67.02 235 GLY A C 1
ATOM 809 O O . GLY A 1 135 ? -9.998 0.762 47.616 1.00 58.27 235 GLY A O 1
ATOM 810 N N . THR A 1 136 ? -8.492 -0.780 46.974 1.00 117.15 236 THR A N 1
ATOM 811 C CA . THR A 1 136 ? -8.073 -1.113 48.329 1.00 70.53 236 THR A CA 1
ATOM 812 C C . THR A 1 136 ? -7.266 0.018 48.959 1.00 117.88 236 THR A C 1
ATOM 813 O O . THR A 1 136 ? -7.510 0.400 50.103 1.00 75.56 236 THR A O 1
ATOM 817 N N . GLU A 1 137 ? -6.306 0.553 48.209 1.00 114.94 237 GLU A N 1
ATOM 818 C CA . GLU A 1 137 ? -5.473 1.643 48.706 1.00 68.78 237 GLU A CA 1
ATOM 819 C C . GLU A 1 137 ? -6.323 2.857 49.068 1.00 90.30 237 GLU A C 1
ATOM 820 O O . GLU A 1 137 ? -6.016 3.585 50.011 1.00 82.11 237 GLU A O 1
ATOM 826 N N . SER A 1 138 ? -7.395 3.067 48.312 1.00 72.49 238 SER A N 1
ATOM 827 C CA . SER A 1 138 ? -8.300 4.181 48.558 1.00 64.23 238 SER A CA 1
ATOM 828 C C . SER A 1 138 ? -8.948 4.088 49.940 1.00 111.17 238 SER A C 1
ATOM 829 O O . SER A 1 138 ? -9.089 5.092 50.638 1.00 71.09 238 SER A O 1
ATOM 832 N N . LEU A 1 139 ? -9.336 2.878 50.330 1.00 82.10 239 LEU A N 1
ATOM 833 C CA . LEU A 1 139 ? -9.953 2.652 51.635 1.00 54.11 239 LEU A CA 1
ATOM 834 C C . LEU A 1 139 ? -8.954 2.851 52.769 1.00 90.72 239 LEU A C 1
ATOM 835 O O . LEU A 1 139 ? -9.271 3.466 53.787 1.00 121.09 239 LEU A O 1
ATOM 840 N N . LEU A 1 140 ? -7.747 2.327 52.586 1.00 74.85 240 LEU A N 1
ATOM 841 C CA . LEU A 1 140 ? -6.701 2.441 53.594 1.00 105.78 240 LEU A CA 1
ATOM 842 C C . LEU A 1 140 ? -6.316 3.893 53.857 1.00 113.35 240 LEU A C 1
ATOM 843 O O . LEU A 1 140 ? -5.932 4.250 54.971 1.00 94.47 240 LEU A O 1
ATOM 848 N N . LEU A 1 141 ? -6.417 4.727 52.827 1.00 67.47 241 LEU A N 1
ATOM 849 C CA . LEU A 1 141 ? -6.071 6.138 52.955 1.00 106.36 241 LEU A CA 1
ATOM 850 C C . LEU A 1 141 ? -7.151 6.921 53.693 1.00 109.03 241 LEU A C 1
ATOM 851 O O . LEU A 1 141 ? -6.864 7.920 54.353 1.00 106.26 241 LEU A O 1
ATOM 856 N N . ALA A 1 142 ? -8.393 6.465 53.580 1.00 89.33 242 ALA A N 1
ATOM 857 C CA . ALA A 1 142 ? -9.490 7.069 54.323 1.00 87.71 242 ALA A CA 1
ATOM 858 C C . ALA A 1 142 ? -9.401 6.655 55.785 1.00 113.15 242 ALA A C 1
ATOM 859 O O . ALA A 1 142 ? -9.792 7.404 56.681 1.00 115.22 242 ALA A O 1
ATOM 861 N N . CYS A 1 143 ? -8.879 5.454 56.017 1.00 108.95 243 CYS A N 1
ATOM 862 C CA . CYS A 1 143 ? -8.713 4.934 57.369 1.00 132.98 243 CYS A CA 1
ATOM 863 C C . CYS A 1 143 ? -7.542 5.604 58.076 1.00 108.08 243 CYS A C 1
ATOM 864 O O . CYS A 1 143 ? -7.655 6.011 59.231 1.00 149.23 243 CYS A O 1
ATOM 867 N N . LEU A 1 144 ? -6.416 5.713 57.377 1.00 109.01 244 LEU A N 1
ATOM 868 C CA . LEU A 1 144 ? -5.249 6.395 57.921 1.00 114.61 244 LEU A CA 1
ATOM 869 C C . LEU A 1 144 ? -5.577 7.856 58.198 1.00 102.78 244 LEU A C 1
ATOM 870 O O . LEU A 1 144 ? -5.063 8.452 59.144 1.00 171.18 244 LEU A O 1
ATOM 875 N N . SER A 1 145 ? -6.438 8.426 57.362 1.00 85.99 245 SER A N 1
ATOM 876 C CA . SER A 1 145 ? -6.878 9.805 57.524 1.00 86.06 245 SER A CA 1
ATOM 877 C C . SER A 1 145 ? -7.551 10.014 58.875 1.00 118.52 245 SER A C 1
ATOM 878 O O . SER A 1 145 ? -7.269 10.986 59.573 1.00 176.14 245 SER A O 1
ATOM 881 N N . ALA A 1 146 ? -8.439 9.095 59.237 1.00 96.88 246 ALA A N 1
ATOM 882 C CA . ALA A 1 146 ? -9.179 9.198 60.490 1.00 178.57 246 ALA A CA 1
ATOM 883 C C . ALA A 1 146 ? -8.311 8.836 61.690 1.00 181.87 246 ALA A C 1
ATOM 884 O O . ALA A 1 146 ? -8.447 9.424 62.763 1.00 228.43 246 ALA A O 1
ATOM 886 N N . LYS A 1 147 ? -7.421 7.866 61.506 1.00 113.35 247 LYS A N 1
ATOM 887 C CA . LYS A 1 147 ? -6.537 7.431 62.580 1.00 112.01 247 LYS A CA 1
ATOM 888 C C . LYS A 1 147 ? -5.644 8.569 63.047 1.00 108.03 247 LYS A C 1
ATOM 889 O O . LYS A 1 147 ? -5.581 8.873 64.237 1.00 155.84 247 LYS A O 1
ATOM 895 N N . MET A 1 148 ? -4.955 9.195 62.099 1.00 130.13 248 MET A N 1
ATOM 896 C CA . MET A 1 148 ? -4.021 10.270 62.412 1.00 104.90 248 MET A CA 1
ATOM 897 C C . MET A 1 148 ? -4.740 11.599 62.614 1.00 84.98 248 MET A C 1
ATOM 898 O O . MET A 1 148 ? -4.110 12.623 62.875 1.00 225.04 248 MET A O 1
ATOM 903 N N . TYR A 1 149 ? -6.063 11.576 62.490 1.00 110.69 249 TYR A N 1
ATOM 904 C CA . TYR A 1 149 ? -6.879 12.757 62.747 1.00 84.52 249 TYR A CA 1
ATOM 905 C C . TYR A 1 149 ? -7.382 12.749 64.187 1.00 69.56 249 TYR A C 1
ATOM 906 O O . TYR A 1 149 ? -7.167 13.701 64.936 1.00 159.50 249 TYR A O 1
ATOM 915 N N . ALA A 1 150 ? -8.053 11.666 64.566 1.00 200.61 250 ALA A N 1
ATOM 916 C CA . ALA A 1 150 ? -8.546 11.510 65.928 1.00 192.21 250 ALA A CA 1
ATOM 917 C C . ALA A 1 150 ? -7.380 11.364 66.897 1.00 201.26 250 ALA A C 1
ATOM 918 O O . ALA A 1 150 ? -7.528 11.571 68.101 1.00 282.37 250 ALA A O 1
ATOM 920 N N . LEU A 1 151 ? -6.220 11.004 66.361 1.00 176.47 251 LEU A N 1
ATOM 921 C CA . LEU A 1 151 ? -5.009 10.879 67.159 1.00 199.26 251 LEU A CA 1
ATOM 922 C C . LEU A 1 151 ? -4.308 12.230 67.232 1.00 169.78 251 LEU A C 1
ATOM 923 O O . LEU A 1 151 ? -3.223 12.350 67.798 1.00 175.07 251 LEU A O 1
ATOM 928 N N . HIS A 1 152 ? -4.941 13.245 66.653 1.00 299.66 252 HIS A N 1
ATOM 929 C CA . HIS A 1 152 ? -4.382 14.591 66.630 1.00 325.87 252 HIS A CA 1
ATOM 930 C C . HIS A 1 152 ? -5.308 15.575 67.335 1.00 356.88 252 HIS A C 1
ATOM 931 O O . HIS A 1 152 ? -4.858 16.576 67.892 1.00 409.14 252 HIS A O 1
ATOM 938 N N . HIS A 1 153 ? -6.605 15.283 67.307 1.00 224.97 253 HIS A N 1
ATOM 939 C CA . HIS A 1 153 ? -7.599 16.146 67.934 1.00 193.50 253 HIS A CA 1
ATOM 940 C C . HIS A 1 153 ? -8.186 15.505 69.186 1.00 171.93 253 HIS A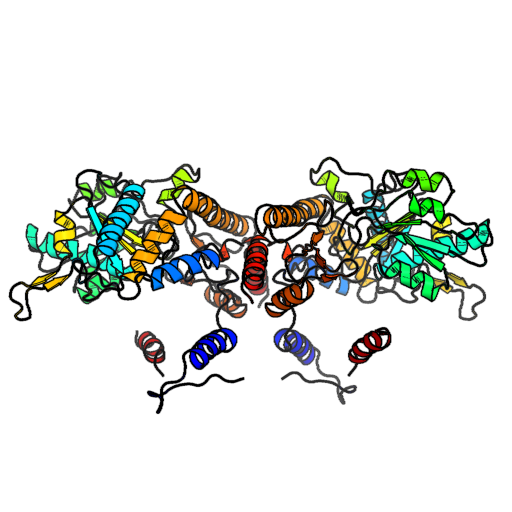 C 1
ATOM 941 O O . HIS A 1 153 ? -8.902 16.154 69.948 1.00 223.74 253 HIS A O 1
ATOM 948 N N . ARG A 1 154 ? -7.883 14.229 69.391 1.00 331.40 254 ARG A N 1
ATOM 949 C CA . ARG A 1 154 ? -8.389 13.502 70.548 1.00 339.18 254 ARG A CA 1
ATOM 950 C C . ARG A 1 154 ? -7.289 12.655 71.172 1.00 337.57 254 ARG A C 1
ATOM 951 O O . ARG A 1 154 ? -7.418 12.184 72.302 1.00 406.10 254 ARG A O 1
ATOM 959 N N . GLY A 1 155 ? -6.204 12.467 70.428 1.00 185.36 255 GLY A N 1
ATOM 960 C CA . GLY A 1 155 ? -5.089 11.666 70.893 1.00 184.01 255 GLY A CA 1
ATOM 961 C C . GLY A 1 155 ? -5.522 10.270 71.295 1.00 202.79 255 GLY A C 1
ATOM 962 O O . GLY A 1 155 ? -5.238 9.817 72.404 1.00 167.35 255 GLY A O 1
ATOM 963 N N . ILE A 1 156 ? -6.216 9.587 70.391 1.00 187.65 256 ILE A N 1
ATOM 964 C CA . ILE A 1 156 ? -6.690 8.235 70.656 1.00 177.86 256 ILE A CA 1
ATOM 965 C C . ILE A 1 156 ? -5.593 7.207 70.408 1.00 164.06 256 ILE A C 1
ATOM 966 O O . ILE A 1 156 ? -5.233 6.932 69.265 1.00 115.09 256 ILE A O 1
ATOM 971 N N . THR A 1 157 ? -5.065 6.641 71.488 1.00 219.22 257 THR A N 1
ATOM 972 C CA . THR A 1 157 ? -4.006 5.645 71.392 1.00 214.35 257 THR A CA 1
ATOM 973 C C . THR A 1 157 ? -4.540 4.319 70.863 1.00 225.72 257 THR A C 1
ATOM 974 O O . THR A 1 157 ? -3.782 3.492 70.357 1.00 189.02 257 THR A O 1
ATOM 978 N N . GLU A 1 158 ? -5.850 4.123 70.981 1.00 214.12 258 GLU A N 1
ATOM 979 C CA . GLU A 1 158 ? -6.479 2.883 70.545 1.00 190.44 258 GLU A CA 1
ATOM 980 C C . GLU A 1 158 ? -7.567 3.140 69.510 1.00 154.84 258 GLU A C 1
ATOM 981 O O . GLU A 1 158 ? -8.754 3.084 69.826 1.00 179.54 258 GLU A O 1
ATOM 987 N N . PRO A 1 159 ? -7.161 3.423 68.263 1.00 154.34 259 PRO A N 1
ATOM 988 C CA . PRO A 1 159 ? -8.112 3.680 67.178 1.00 128.74 259 PRO A CA 1
ATOM 989 C C . PRO A 1 159 ? -9.141 2.562 67.058 1.00 143.10 259 PRO A C 1
ATOM 990 O O . PRO A 1 159 ? -8.814 1.396 67.279 1.00 134.22 259 PRO A O 1
ATOM 994 N N . GLU A 1 160 ? -10.373 2.921 66.715 1.00 114.68 260 GLU A N 1
ATOM 995 C CA . GLU A 1 160 ? -11.448 1.945 66.589 1.00 177.69 260 GLU A CA 1
ATOM 996 C C . GLU A 1 160 ? -12.369 2.281 65.421 1.00 138.82 260 GLU A C 1
ATOM 997 O O . GLU A 1 160 ? -13.060 3.299 65.431 1.00 106.87 260 GLU A O 1
ATOM 1003 N N . ILE A 1 161 ? -12.372 1.416 64.414 1.00 149.66 261 ILE A N 1
ATOM 1004 C CA . ILE A 1 161 ? -13.202 1.611 63.233 1.00 137.20 261 ILE A CA 1
ATOM 1005 C C . ILE A 1 161 ? -14.388 0.650 63.241 1.00 136.23 261 ILE A C 1
ATOM 1006 O O . ILE A 1 161 ? -14.233 -0.537 63.529 1.00 199.62 261 ILE A O 1
ATOM 1011 N N . ILE A 1 162 ? -15.573 1.168 62.934 1.00 181.88 262 ILE A N 1
ATOM 1012 C CA . ILE A 1 162 ? -16.778 0.345 62.900 1.00 211.06 262 ILE A CA 1
ATOM 1013 C C . ILE A 1 162 ? -17.442 0.386 61.527 1.00 203.02 262 ILE A C 1
ATOM 1014 O O . ILE A 1 162 ? -17.600 1.453 60.935 1.00 181.64 262 ILE A O 1
ATOM 1019 N N . ALA A 1 163 ? -17.829 -0.783 61.027 1.00 183.36 263 ALA A N 1
ATOM 1020 C CA . ALA A 1 163 ? -18.421 -0.892 59.698 1.00 157.96 263 ALA A CA 1
ATOM 1021 C C . ALA A 1 163 ? -19.290 -2.141 59.576 1.00 157.32 263 ALA A C 1
ATOM 1022 O O . ALA A 1 163 ? -19.097 -3.110 60.312 1.00 196.22 263 ALA A O 1
ATOM 1024 N N . PRO A 1 164 ? -20.252 -2.121 58.640 1.00 151.46 264 PRO A N 1
ATOM 1025 C CA . PRO A 1 164 ? -21.151 -3.259 58.422 1.00 141.09 264 PRO A CA 1
ATOM 1026 C C . PRO A 1 164 ? -20.375 -4.528 58.102 1.00 126.39 264 PRO A C 1
ATOM 1027 O O . PRO A 1 164 ? -19.242 -4.450 57.629 1.00 188.54 264 PRO A O 1
ATOM 1031 N N . VAL A 1 165 ? -20.976 -5.683 58.363 1.00 131.48 265 VAL A N 1
ATOM 1032 C CA . VAL A 1 165 ? -20.358 -6.953 58.006 1.00 121.75 265 VAL A CA 1
ATOM 1033 C C . VAL A 1 165 ? -20.346 -7.106 56.490 1.00 113.58 265 VAL A C 1
ATOM 1034 O O . VAL A 1 165 ? -19.576 -7.892 55.939 1.00 87.21 265 VAL A O 1
ATOM 1038 N N . THR A 1 166 ? -21.205 -6.338 55.825 1.00 178.62 266 THR A N 1
ATOM 1039 C CA . THR A 1 166 ? -21.307 -6.368 54.372 1.00 112.94 266 THR A CA 1
ATOM 1040 C C . THR A 1 166 ? -20.291 -5.428 53.734 1.00 169.46 266 THR A C 1
ATOM 1041 O O . THR A 1 166 ? -20.315 -5.199 52.525 1.00 198.73 266 THR A O 1
ATOM 1045 N N . ALA A 1 167 ? -19.397 -4.886 54.555 1.00 140.66 267 ALA A N 1
ATOM 1046 C CA . ALA A 1 167 ? -18.359 -3.982 54.071 1.00 108.30 267 ALA A CA 1
ATOM 1047 C C . ALA A 1 167 ? -17.384 -4.713 53.159 1.00 124.46 267 ALA A C 1
ATOM 1048 O O . ALA A 1 167 ? -17.663 -5.816 52.692 1.00 164.56 267 ALA A O 1
ATOM 1050 N N . HIS A 1 168 ? -16.238 -4.090 52.907 1.00 114.10 268 HIS A N 1
ATOM 1051 C CA . HIS A 1 168 ? -15.217 -4.694 52.063 1.00 92.80 268 HIS A CA 1
ATOM 1052 C C . HIS A 1 168 ? -13.998 -5.071 52.893 1.00 79.35 268 HIS A C 1
ATOM 1053 O O . HIS A 1 168 ? -13.763 -4.506 53.961 1.00 114.78 268 HIS A O 1
ATOM 1060 N N . ALA A 1 169 ? -13.225 -6.029 52.397 1.00 118.84 269 ALA A N 1
ATOM 1061 C CA . ALA A 1 169 ? -12.028 -6.485 53.092 1.00 112.63 269 ALA A CA 1
ATOM 1062 C C . ALA A 1 169 ? -11.006 -5.362 53.226 1.00 125.63 269 ALA A C 1
ATOM 1063 O O . ALA A 1 169 ? -10.082 -5.443 54.036 1.00 82.79 269 ALA A O 1
ATOM 1065 N N . GLY A 1 170 ? -11.177 -4.316 52.424 1.00 139.86 270 GLY A N 1
ATOM 1066 C CA . GLY A 1 170 ? -10.293 -3.167 52.470 1.00 87.33 270 GLY A CA 1
ATOM 1067 C C . GLY A 1 170 ? -10.301 -2.506 53.833 1.00 123.01 270 GLY A C 1
ATOM 1068 O O . GLY A 1 170 ? -9.298 -1.937 54.263 1.00 88.20 270 GLY A O 1
ATOM 1069 N N . PHE A 1 171 ? -11.440 -2.583 54.515 1.00 98.46 271 PHE A N 1
ATOM 1070 C CA . PHE A 1 171 ? -11.572 -2.013 55.849 1.00 115.71 271 PHE A CA 1
ATOM 1071 C C . PHE A 1 171 ? -10.989 -2.959 56.889 1.00 132.45 271 PHE A C 1
ATOM 1072 O O . PHE A 1 171 ? -10.510 -2.530 57.937 1.00 90.64 271 PHE A O 1
ATOM 1080 N N . ASP A 1 172 ? -11.035 -4.252 56.589 1.00 117.70 272 ASP A N 1
ATOM 1081 C CA . ASP A 1 172 ? -10.505 -5.263 57.492 1.00 129.18 272 ASP A CA 1
ATOM 1082 C C . ASP A 1 172 ? -8.980 -5.280 57.439 1.00 64.68 272 ASP A C 1
ATOM 1083 O O . ASP A 1 172 ? -8.321 -5.706 58.387 1.00 102.95 272 ASP A O 1
ATOM 1088 N N . LYS A 1 173 ? -8.426 -4.810 56.326 1.00 109.22 273 LYS A N 1
ATOM 1089 C CA . LYS A 1 173 ? -6.979 -4.716 56.172 1.00 92.75 273 LYS A CA 1
ATOM 1090 C C . LYS A 1 173 ? -6.408 -3.581 57.012 1.00 100.29 273 LYS A C 1
ATOM 1091 O O . LYS A 1 173 ? -5.428 -3.762 57.731 1.00 155.61 273 LYS A O 1
ATOM 1097 N N . ALA A 1 174 ? -7.028 -2.408 56.912 1.00 100.48 274 ALA A N 1
ATOM 1098 C CA . ALA A 1 174 ? -6.564 -1.227 57.633 1.00 89.55 274 ALA A CA 1
ATOM 1099 C C . ALA A 1 174 ? -6.408 -1.497 59.127 1.00 87.76 274 ALA A C 1
ATOM 1100 O O . ALA A 1 174 ? -5.434 -1.071 59.744 1.00 158.54 274 ALA A O 1
ATOM 1102 N N . ALA A 1 175 ? -7.372 -2.206 59.703 1.00 88.89 275 ALA A N 1
ATOM 1103 C CA . ALA A 1 175 ? -7.319 -2.552 61.117 1.00 75.60 275 ALA A CA 1
ATOM 1104 C C . ALA A 1 175 ? -6.125 -3.456 61.408 1.00 163.69 275 ALA A C 1
ATOM 1105 O O . ALA A 1 175 ? -5.507 -3.364 62.467 1.00 135.91 275 ALA A O 1
ATOM 1107 N N . TYR A 1 176 ? -5.806 -4.327 60.457 1.00 157.27 276 TYR A N 1
ATOM 1108 C CA . TYR A 1 176 ? -4.690 -5.255 60.599 1.00 48.64 276 TYR A CA 1
ATOM 1109 C C . TYR A 1 176 ? -3.346 -4.545 60.473 1.00 99.97 276 TYR A C 1
ATOM 1110 O O . TYR A 1 176 ? -2.438 -4.768 61.275 1.00 152.95 276 TYR A O 1
ATOM 1119 N N . TYR A 1 177 ? -3.228 -3.685 59.468 1.00 130.31 277 TYR A N 1
ATOM 1120 C CA . TYR A 1 177 ? -1.982 -2.970 59.213 1.00 112.33 277 TYR A CA 1
ATOM 1121 C C . TYR A 1 177 ? -1.747 -1.847 60.221 1.00 79.20 277 TYR A C 1
ATOM 1122 O O . TYR A 1 177 ? -0.720 -1.813 60.897 1.00 124.71 277 TYR A O 1
ATOM 1131 N N . PHE A 1 178 ? -2.706 -0.931 60.317 1.00 111.58 278 PHE A N 1
ATOM 1132 C CA . PHE A 1 178 ? -2.591 0.212 61.217 1.00 130.94 278 PHE A CA 1
ATOM 1133 C C . PHE A 1 178 ? -2.835 -0.174 62.674 1.00 160.12 278 PHE A C 1
ATOM 1134 O O . PHE A 1 178 ? -2.750 0.666 63.568 1.00 187.65 278 PHE A O 1
ATOM 1142 N N . GLY A 1 179 ? -3.140 -1.447 62.905 1.00 172.63 279 GLY A N 1
ATOM 1143 C CA . GLY A 1 179 ? -3.367 -1.942 64.250 1.00 170.56 279 GLY A CA 1
ATOM 1144 C C . GLY A 1 179 ? -4.603 -1.351 64.901 1.00 178.73 279 GLY A C 1
ATOM 1145 O O . GLY A 1 179 ? -4.658 -1.193 66.121 1.00 224.42 279 GLY A O 1
ATOM 1146 N N . MET A 1 180 ? -5.599 -1.025 64.085 1.00 174.17 280 MET A N 1
ATOM 1147 C CA . MET A 1 180 ? -6.847 -0.464 64.589 1.00 155.66 280 MET A CA 1
ATOM 1148 C C . MET A 1 180 ? -7.829 -1.564 64.976 1.00 175.78 280 MET A C 1
ATOM 1149 O O . MET A 1 180 ? -7.656 -2.724 64.603 1.00 126.77 280 MET A O 1
ATOM 1154 N N . LYS A 1 181 ? -8.860 -1.191 65.726 1.00 154.57 281 LYS A N 1
ATOM 1155 C CA . LYS A 1 181 ? -9.872 -2.143 66.165 1.00 138.65 281 LYS A CA 1
ATOM 1156 C C . LYS A 1 181 ? -11.109 -2.072 65.279 1.00 114.77 281 LYS A C 1
ATOM 1157 O O . LYS A 1 181 ? -11.861 -1.101 65.329 1.00 88.29 281 LYS A O 1
ATOM 1163 N N . LEU A 1 182 ? -11.315 -3.105 64.468 1.00 154.95 282 LEU A N 1
ATOM 1164 C CA . LEU A 1 182 ? -12.473 -3.162 63.583 1.00 148.36 282 LEU A CA 1
ATOM 1165 C C . LEU A 1 182 ? -13.640 -3.887 64.242 1.00 166.38 282 LEU A C 1
ATOM 1166 O O . LEU A 1 182 ? -13.514 -5.040 64.655 1.00 151.10 282 LEU A O 1
ATOM 1171 N N . ARG A 1 183 ? -14.777 -3.205 64.335 1.00 159.48 283 ARG A N 1
ATOM 1172 C CA . ARG A 1 183 ? -15.973 -3.792 64.925 1.00 149.80 283 ARG A CA 1
ATOM 1173 C C . ARG A 1 183 ? -17.091 -3.931 63.899 1.00 161.76 283 ARG A C 1
ATOM 1174 O O . ARG A 1 183 ? -17.565 -2.939 63.346 1.00 105.47 283 ARG A O 1
ATOM 1182 N N . HIS A 1 184 ? -17.511 -5.168 63.655 1.00 210.93 284 HIS A N 1
ATOM 1183 C CA . HIS A 1 184 ? -18.550 -5.447 62.672 1.00 123.85 284 HIS A CA 1
ATOM 1184 C C . HIS A 1 184 ? -19.941 -5.238 63.260 1.00 155.39 284 HIS A C 1
ATOM 1185 O O . HIS A 1 184 ? -20.183 -5.546 64.427 1.00 245.83 284 HIS A O 1
ATOM 1192 N N . VAL A 1 185 ? -20.853 -4.713 62.446 1.00 162.59 285 VAL A N 1
ATOM 1193 C CA . VAL A 1 185 ? -22.233 -4.504 62.873 1.00 159.78 285 VAL A CA 1
ATOM 1194 C C . VAL A 1 185 ? -23.212 -5.234 61.957 1.00 200.23 285 VAL A C 1
ATOM 1195 O O . VAL A 1 185 ? -23.119 -5.142 60.733 1.00 174.99 285 VAL A O 1
ATOM 1199 N N . GLU A 1 186 ? -24.150 -5.961 62.559 1.00 222.69 286 GLU A N 1
ATOM 1200 C CA . GLU A 1 186 ? -25.116 -6.753 61.804 1.00 206.94 286 GLU A CA 1
ATOM 1201 C C . GLU A 1 186 ? -26.085 -5.886 61.005 1.00 186.16 286 GLU A C 1
ATOM 1202 O O . GLU A 1 186 ? -26.047 -4.658 61.085 1.00 154.39 286 GLU A O 1
ATOM 1208 N N . LEU A 1 187 ? -26.956 -6.535 60.238 1.00 188.78 287 LEU A N 1
ATOM 1209 C CA . LEU A 1 187 ? -27.846 -5.828 59.325 1.00 161.84 287 LEU A CA 1
ATOM 1210 C C . LEU A 1 187 ? -29.322 -6.097 59.609 1.00 174.26 287 LEU A C 1
ATOM 1211 O O . LEU A 1 187 ? -29.666 -6.902 60.474 1.00 238.48 287 LEU A O 1
ATOM 1216 N N . ASP A 1 188 ? -30.186 -5.411 58.868 1.00 44.28 288 ASP A N 1
ATOM 1217 C CA . ASP A 1 188 ? -31.628 -5.599 58.967 1.00 114.82 288 ASP A CA 1
ATOM 1218 C C . ASP A 1 188 ? -32.056 -6.786 58.112 1.00 166.36 288 ASP A C 1
ATOM 1219 O O . ASP A 1 188 ? -31.933 -6.752 56.889 1.00 194.19 288 ASP A O 1
ATOM 1224 N N . PRO A 1 189 ? -32.561 -7.846 58.759 1.00 179.45 289 PRO A N 1
ATOM 1225 C CA . PRO A 1 189 ? -32.926 -9.102 58.093 1.00 173.66 289 PRO A CA 1
ATOM 1226 C C . PRO A 1 189 ? -33.904 -8.923 56.934 1.00 167.92 289 PRO A C 1
ATOM 1227 O O . PRO A 1 189 ? -34.031 -9.827 56.109 1.00 192.21 289 PRO A O 1
ATOM 1231 N N . THR A 1 190 ? -34.582 -7.781 56.869 1.00 158.31 290 THR A N 1
ATOM 1232 C CA . THR A 1 190 ? -35.587 -7.560 55.832 1.00 109.02 290 THR A CA 1
ATOM 1233 C C . THR A 1 190 ? -35.053 -6.780 54.630 1.00 89.52 290 THR A C 1
ATOM 1234 O O . THR A 1 190 ? -35.171 -7.229 53.490 1.00 83.85 290 THR A O 1
ATOM 1238 N N . THR A 1 191 ? -34.463 -5.617 54.885 1.00 130.98 291 THR A N 1
ATOM 1239 C CA . THR A 1 191 ? -33.961 -4.770 53.809 1.00 94.61 291 THR A CA 1
ATOM 1240 C C . THR A 1 191 ? -32.491 -5.051 53.516 1.00 58.09 291 THR A C 1
ATOM 1241 O O . THR A 1 191 ? -31.952 -4.609 52.502 1.00 98.80 291 THR A O 1
ATOM 1245 N N . TYR A 1 192 ? -31.851 -5.794 54.413 1.00 188.11 292 TYR A N 1
ATOM 1246 C CA . TYR A 1 192 ? -30.444 -6.150 54.266 1.00 116.72 292 TYR A CA 1
ATOM 1247 C C . TYR A 1 192 ? -29.531 -4.927 54.292 1.00 118.72 292 TYR A C 1
ATOM 1248 O O . TYR A 1 192 ? -28.339 -5.029 54.010 1.00 181.07 292 TYR A O 1
ATOM 1257 N N . GLN A 1 193 ? -30.096 -3.772 54.628 1.00 159.54 293 GLN A N 1
ATOM 1258 C CA . GLN A 1 193 ? -29.295 -2.576 54.851 1.00 99.63 293 GLN A CA 1
ATOM 1259 C C . GLN A 1 193 ? -28.598 -2.697 56.200 1.00 56.51 293 GLN A C 1
ATOM 1260 O O . GLN A 1 193 ? -28.519 -3.785 56.767 1.00 161.49 293 GLN A O 1
ATOM 1266 N N . VAL A 1 194 ? -28.101 -1.580 56.718 1.00 159.02 294 VAL A N 1
ATOM 1267 C CA . VAL A 1 194 ? -27.422 -1.583 58.008 1.00 131.00 294 VAL A CA 1
ATOM 1268 C C . VAL A 1 194 ? -28.332 -1.056 59.109 1.00 180.48 294 VAL A C 1
ATOM 1269 O O . VAL A 1 194 ? -29.072 -0.094 58.909 1.00 239.34 294 VAL A O 1
ATOM 1273 N N . ASP A 1 195 ? -28.272 -1.694 60.273 1.00 167.73 295 ASP A N 1
ATOM 1274 C CA . ASP A 1 195 ? -29.066 -1.273 61.417 1.00 207.55 295 ASP A CA 1
ATOM 1275 C C . ASP A 1 195 ? -28.420 -0.065 62.086 1.00 210.59 295 ASP A C 1
ATOM 1276 O O . ASP A 1 195 ? -27.434 -0.197 62.810 1.00 205.18 295 ASP A O 1
ATOM 1281 N N . LEU A 1 196 ? -28.984 1.113 61.838 1.00 200.94 296 LEU A N 1
ATOM 1282 C CA . LEU A 1 196 ? -28.419 2.362 62.340 1.00 132.70 296 LEU A CA 1
ATOM 1283 C C . LEU A 1 196 ? -28.552 2.484 63.856 1.00 172.23 296 LEU A C 1
ATOM 1284 O O . LEU A 1 196 ? -28.115 3.471 64.448 1.00 228.63 296 LEU A O 1
ATOM 1289 N N . GLY A 1 197 ? -29.159 1.481 64.479 1.00 146.78 297 GLY A N 1
ATOM 1290 C CA . GLY A 1 197 ? -29.333 1.477 65.918 1.00 193.65 297 GLY A CA 1
ATOM 1291 C C . GLY A 1 197 ? -28.210 0.741 66.619 1.00 232.37 297 GLY A C 1
ATOM 1292 O O . GLY A 1 197 ? -27.663 1.222 67.612 1.00 259.87 297 GLY A O 1
ATOM 1293 N N . LYS A 1 198 ? -27.865 -0.432 66.098 1.00 232.63 298 LYS A N 1
ATOM 1294 C CA . LYS A 1 198 ? -26.798 -1.241 66.672 1.00 259.29 298 LYS A CA 1
ATOM 1295 C C . LYS A 1 198 ? -25.466 -0.501 66.629 1.00 295.28 298 LYS A C 1
ATOM 1296 O O . LYS A 1 198 ? -24.599 -0.718 67.475 1.00 356.66 298 LYS A O 1
ATOM 1302 N N . VAL A 1 199 ? -25.312 0.376 65.643 1.00 214.14 299 VAL A N 1
ATOM 1303 C CA . VAL A 1 199 ? -24.087 1.154 65.502 1.00 188.99 299 VAL A CA 1
ATOM 1304 C C . VAL A 1 199 ? -23.945 2.161 66.639 1.00 149.57 299 VAL A C 1
ATOM 1305 O O . VAL A 1 199 ? -22.843 2.403 67.130 1.00 215.58 299 VAL A O 1
ATOM 1309 N N . LYS A 1 200 ? -25.067 2.737 67.059 1.00 212.50 300 LYS A N 1
ATOM 1310 C CA . LYS A 1 200 ? -25.073 3.699 68.154 1.00 196.22 300 LYS A CA 1
ATOM 1311 C C . LYS A 1 200 ? -24.521 3.070 69.427 1.00 230.45 300 LYS A C 1
ATOM 1312 O O . LYS A 1 200 ? -23.903 3.745 70.250 1.00 314.30 300 LYS A O 1
ATOM 1318 N N . LYS A 1 201 ? -24.747 1.769 69.579 1.00 149.09 301 LYS A N 1
ATOM 1319 C CA . LYS A 1 201 ? -24.311 1.045 70.766 1.00 208.96 301 LYS A CA 1
ATOM 1320 C C . LYS A 1 201 ? -22.812 0.769 70.745 1.00 215.95 301 LYS A C 1
ATOM 1321 O O . LYS A 1 201 ? -22.286 0.098 71.632 1.00 235.98 301 LYS A O 1
ATOM 1327 N N . PHE A 1 202 ? -22.127 1.287 69.731 1.00 199.05 302 PHE A N 1
ATOM 1328 C CA . PHE A 1 202 ? -20.696 1.045 69.588 1.00 162.97 302 PHE A CA 1
ATOM 1329 C C . PHE A 1 202 ? -19.880 2.333 69.592 1.00 209.75 302 PHE A C 1
ATOM 1330 O O . PHE A 1 202 ? -18.652 2.296 69.517 1.00 234.49 302 PHE A O 1
ATOM 1338 N N . ILE A 1 203 ? -20.561 3.471 69.676 1.00 314.60 303 ILE A N 1
ATOM 1339 C CA . ILE A 1 203 ? -19.873 4.754 69.754 1.00 327.74 303 ILE A CA 1
ATOM 1340 C C . ILE A 1 203 ? -19.055 4.839 71.037 1.00 370.79 303 ILE A C 1
ATOM 1341 O O . ILE A 1 203 ? -19.604 4.823 72.139 1.00 445.68 303 ILE A O 1
ATOM 1346 N N . ASN A 1 204 ? -17.737 4.919 70.885 1.00 228.66 304 ASN A N 1
ATOM 1347 C CA . ASN A 1 204 ? -16.834 4.956 72.026 1.00 178.31 304 ASN A CA 1
ATOM 1348 C C . ASN A 1 204 ? -15.907 6.163 71.977 1.00 200.56 304 ASN A C 1
ATOM 1349 O O . ASN A 1 204 ? -15.969 6.968 71.048 1.00 198.95 304 ASN A O 1
ATOM 1354 N N . LYS A 1 205 ? -15.047 6.285 72.982 1.00 207.77 305 LYS A N 1
ATOM 1355 C CA . LYS A 1 205 ? -14.042 7.339 72.998 1.00 187.32 305 LYS A CA 1
ATOM 1356 C C . LYS A 1 205 ? -12.897 6.958 72.069 1.00 195.76 305 LYS A C 1
ATOM 1357 O O . LYS A 1 205 ? -11.940 7.712 71.900 1.00 234.68 305 LYS A O 1
ATOM 1363 N N . ASN A 1 206 ? -13.009 5.777 71.469 1.00 178.77 306 ASN A N 1
ATOM 1364 C CA . ASN A 1 206 ? -11.982 5.266 70.571 1.00 210.27 306 ASN A CA 1
ATOM 1365 C C . ASN A 1 206 ? -12.450 5.222 69.119 1.00 186.82 306 ASN A C 1
ATOM 1366 O O . ASN A 1 206 ? -11.643 5.058 68.204 1.00 180.08 306 ASN A O 1
ATOM 1371 N N . THR A 1 207 ? -13.756 5.365 68.914 1.00 196.62 307 THR A N 1
ATOM 1372 C CA . THR A 1 207 ? -14.320 5.358 67.569 1.00 203.13 307 THR A CA 1
ATOM 1373 C C . THR A 1 207 ? -13.802 6.549 66.773 1.00 164.11 307 THR A C 1
ATOM 1374 O O . THR A 1 207 ? -13.904 7.692 67.215 1.00 173.58 307 THR A O 1
ATOM 1378 N N . VAL A 1 208 ? -13.249 6.275 65.596 1.00 150.93 308 VAL A N 1
ATOM 1379 C CA . VAL A 1 208 ? -12.602 7.311 64.800 1.00 191.48 308 VAL A CA 1
ATOM 1380 C C . VAL A 1 208 ? -13.287 7.550 63.457 1.00 173.78 308 VAL A C 1
ATOM 1381 O O . VAL A 1 208 ? -13.027 8.555 62.795 1.00 116.98 308 VAL A O 1
ATOM 1385 N N . LEU A 1 209 ? -14.156 6.628 63.056 1.00 175.64 309 LEU A N 1
ATOM 1386 C CA . LEU A 1 209 ? -14.851 6.748 61.778 1.00 142.59 309 LEU A CA 1
ATOM 1387 C C . LEU A 1 209 ? -15.935 5.686 61.628 1.00 141.94 309 LEU A C 1
ATOM 1388 O O . LEU A 1 209 ? -15.821 4.584 62.166 1.00 99.86 309 LEU A O 1
ATOM 1393 N N . LEU A 1 210 ? -16.993 6.032 60.902 1.00 172.80 310 LEU A N 1
ATOM 1394 C CA . LEU A 1 210 ? -18.052 5.081 60.587 1.00 171.80 310 LEU A CA 1
ATOM 1395 C C . LEU A 1 210 ? -18.171 4.918 59.074 1.00 112.94 310 LEU A C 1
ATOM 1396 O O . LEU A 1 210 ? -18.076 5.891 58.327 1.00 139.33 310 LEU A O 1
ATOM 1401 N N . VAL A 1 211 ? -18.377 3.683 58.630 1.00 130.51 311 VAL A N 1
ATOM 1402 C CA . VAL A 1 211 ? -18.401 3.375 57.204 1.00 104.33 311 VAL A CA 1
ATOM 1403 C C . VAL A 1 211 ? -19.800 3.008 56.715 1.00 89.76 311 VAL A C 1
ATOM 1404 O O . VAL A 1 211 ? -20.620 2.494 57.475 1.00 177.43 311 VAL A O 1
ATOM 1408 N N . GLY A 1 212 ? -20.060 3.273 55.439 1.00 119.80 312 GLY A N 1
ATOM 1409 C CA . GLY A 1 212 ? -21.331 2.935 54.828 1.00 168.48 312 GLY A CA 1
ATOM 1410 C C . GLY A 1 212 ? -21.157 2.504 53.386 1.00 149.93 312 GLY A C 1
ATOM 1411 O O . GLY A 1 212 ? -21.130 3.335 52.479 1.00 175.46 312 GLY A O 1
ATOM 1412 N N . SER A 1 213 ? -21.033 1.198 53.175 1.00 169.34 313 SER A N 1
ATOM 1413 C CA . SER A 1 213 ? -20.861 0.651 51.835 1.00 126.98 313 SER A CA 1
ATOM 1414 C C . SER A 1 213 ? -22.042 1.015 50.942 1.00 61.69 313 SER A C 1
ATOM 1415 O O . SER A 1 213 ? -23.193 0.739 51.281 1.00 131.72 313 SER A O 1
ATOM 1418 N N . ALA A 1 214 ? -21.754 1.636 49.802 1.00 132.56 314 ALA A N 1
ATOM 1419 C CA . ALA A 1 214 ? -22.805 2.071 48.887 1.00 128.30 314 ALA A CA 1
ATOM 1420 C C . ALA A 1 214 ? -22.337 2.099 47.434 1.00 43.80 314 ALA A C 1
ATOM 1421 O O . ALA A 1 214 ? -21.773 3.093 46.978 1.00 133.09 314 ALA A O 1
ATOM 1423 N N . PRO A 1 215 ? -22.571 1.000 46.703 1.00 160.79 315 PRO A N 1
ATOM 1424 C CA . PRO A 1 215 ? -23.157 -0.226 47.250 1.00 153.57 315 PRO A CA 1
ATOM 1425 C C . PRO A 1 215 ? -22.080 -1.123 47.837 1.00 125.28 315 PRO A C 1
ATOM 1426 O O . PRO A 1 215 ? -20.894 -0.909 47.579 1.00 99.33 315 PRO A O 1
ATOM 1430 N N . ASN A 1 216 ? -22.489 -2.116 48.618 1.00 58.83 316 ASN A N 1
ATOM 1431 C CA . ASN A 1 216 ? -21.551 -3.095 49.148 1.00 102.61 316 ASN A CA 1
ATOM 1432 C C . ASN A 1 216 ? -21.227 -4.154 48.102 1.00 95.98 316 ASN A C 1
ATOM 1433 O O . ASN A 1 216 ? -21.958 -4.316 47.126 1.00 36.04 316 ASN A O 1
ATOM 1438 N N . PHE A 1 217 ? -20.125 -4.867 48.304 1.00 99.63 317 PHE A N 1
ATOM 1439 C CA . PHE A 1 217 ? -19.701 -5.893 47.356 1.00 57.50 317 PHE A CA 1
ATOM 1440 C C . PHE A 1 217 ? -20.579 -7.146 47.407 1.00 94.74 317 PHE A C 1
ATOM 1441 O O . PHE A 1 217 ? -20.994 -7.654 46.365 1.00 76.41 317 PHE A O 1
ATOM 1449 N N . PRO A 1 218 ? -20.865 -7.648 48.619 1.00 55.66 318 PRO A N 1
ATOM 1450 C CA . PRO A 1 218 ? -21.627 -8.894 48.756 1.00 86.83 318 PRO A CA 1
ATOM 1451 C C . PRO A 1 218 ? -22.991 -8.876 48.066 1.00 92.41 318 PRO A C 1
ATOM 1452 O O . PRO A 1 218 ? -23.265 -9.757 47.253 1.00 94.75 318 PRO A O 1
ATOM 1456 N N . HIS A 1 219 ? -23.831 -7.895 48.381 1.00 110.02 319 HIS A N 1
ATOM 1457 C CA . HIS A 1 219 ? -25.217 -7.919 47.916 1.00 77.70 319 HIS A CA 1
ATOM 1458 C C . HIS A 1 219 ? -25.586 -6.778 46.974 1.00 65.18 319 HIS A C 1
ATOM 1459 O O . HIS A 1 219 ? -26.708 -6.723 46.471 1.00 132.82 319 HIS A O 1
ATOM 1466 N N . GLY A 1 220 ? -24.645 -5.872 46.735 1.00 65.96 320 GLY A N 1
ATOM 1467 C CA . GLY A 1 220 ? -24.876 -4.757 45.833 1.00 93.81 320 GLY A CA 1
ATOM 1468 C C . GLY A 1 220 ? -26.065 -3.905 46.231 1.00 117.39 320 GLY A C 1
ATOM 1469 O O . GLY A 1 220 ? -26.824 -3.440 45.379 1.00 97.48 320 GLY A O 1
ATOM 1470 N N . ILE A 1 221 ? -26.229 -3.702 47.534 1.00 78.19 321 ILE A N 1
ATOM 1471 C CA . ILE A 1 221 ? -27.320 -2.887 48.055 1.00 132.53 321 ILE A CA 1
ATOM 1472 C C . ILE A 1 221 ? -26.777 -1.728 48.883 1.00 120.65 321 ILE A C 1
ATOM 1473 O O . ILE A 1 221 ? -26.021 -1.929 49.832 1.00 84.38 321 ILE A O 1
ATOM 1478 N N . ALA A 1 222 ? -27.163 -0.513 48.512 1.00 165.27 322 ALA A N 1
ATOM 1479 C CA . ALA A 1 222 ? -26.684 0.683 49.192 1.00 190.44 322 ALA A CA 1
ATOM 1480 C C . ALA A 1 222 ? -27.265 0.803 50.596 1.00 143.48 322 ALA A C 1
ATOM 1481 O O . ALA A 1 222 ? -28.482 0.839 50.774 1.00 176.78 322 ALA A O 1
ATOM 1483 N N . ASP A 1 223 ? -26.385 0.865 51.590 1.00 96.55 323 ASP A N 1
ATOM 1484 C CA . ASP A 1 223 ? -26.806 1.057 52.972 1.00 138.00 323 ASP A CA 1
ATOM 1485 C C . ASP A 1 223 ? -27.484 2.414 53.122 1.00 122.05 323 ASP A C 1
ATOM 1486 O O . ASP A 1 223 ? -27.384 3.264 52.240 1.00 129.36 323 ASP A O 1
ATOM 1491 N N . ASP A 1 224 ? -28.177 2.614 54.238 1.00 152.78 324 ASP A N 1
ATOM 1492 C CA . ASP A 1 224 ? -28.853 3.881 54.485 1.00 186.48 324 ASP A CA 1
ATOM 1493 C C . ASP A 1 224 ? -27.834 4.998 54.672 1.00 182.52 324 ASP A C 1
ATOM 1494 O O . ASP A 1 224 ? -27.298 5.181 55.763 1.00 210.50 324 ASP A O 1
ATOM 1499 N N . ILE A 1 225 ? -27.571 5.740 53.602 1.00 179.24 325 ILE A N 1
ATOM 1500 C CA . ILE A 1 225 ? -26.592 6.820 53.638 1.00 195.07 325 ILE A CA 1
ATOM 1501 C C . ILE A 1 225 ? -27.263 8.173 53.841 1.00 238.58 325 ILE A C 1
ATOM 1502 O O . ILE A 1 225 ? -26.765 9.018 54.585 1.00 252.34 325 ILE A O 1
ATOM 1507 N N . GLU A 1 226 ? -28.394 8.373 53.173 1.00 217.87 326 GLU A N 1
ATOM 1508 C CA . GLU A 1 226 ? -29.134 9.625 53.273 1.00 153.36 326 GLU A CA 1
ATOM 1509 C C . GLU A 1 226 ? -29.490 9.931 54.724 1.00 202.40 326 GLU A C 1
ATOM 1510 O O . GLU A 1 226 ? -29.530 11.092 55.133 1.00 258.83 326 GLU A O 1
ATOM 1516 N N . GLY A 1 227 ? -29.743 8.882 55.498 1.00 253.14 327 GLY A N 1
ATOM 1517 C CA . GLY A 1 227 ? -30.051 9.031 56.908 1.00 246.22 327 GLY A CA 1
ATOM 1518 C C . GLY A 1 227 ? -28.849 8.735 57.782 1.00 88.85 327 GLY A C 1
ATOM 1519 O O . GLY A 1 227 ? -28.961 8.657 59.005 1.00 169.09 327 GLY A O 1
ATOM 1520 N N . LEU A 1 228 ? -27.693 8.569 57.150 1.00 129.45 328 LEU A N 1
ATOM 1521 C CA . LEU A 1 228 ? -26.463 8.273 57.871 1.00 164.52 328 LEU A CA 1
ATOM 1522 C C . LEU A 1 228 ? -25.580 9.511 57.946 1.00 203.88 328 LEU A C 1
ATOM 1523 O O . LEU A 1 228 ? -24.625 9.561 58.721 1.00 155.26 328 LEU A O 1
ATOM 1528 N N . GLY A 1 229 ? -25.903 10.509 57.130 1.00 237.03 329 GLY A N 1
ATOM 1529 C CA . GLY A 1 229 ? -25.193 11.773 57.155 1.00 192.52 329 GLY A CA 1
ATOM 1530 C C . GLY A 1 229 ? -25.738 12.668 58.248 1.00 169.41 329 GLY A C 1
ATOM 1531 O O . GLY A 1 229 ? -25.313 13.812 58.405 1.00 219.01 329 GLY A O 1
ATOM 1532 N N . LYS A 1 230 ? -26.693 12.136 59.003 1.00 161.00 330 LYS A N 1
ATOM 1533 C CA . LYS A 1 230 ? -27.280 12.855 60.124 1.00 189.46 330 LYS A CA 1
ATOM 1534 C C . LYS A 1 230 ? -26.642 12.379 61.423 1.00 206.00 330 LYS A C 1
ATOM 1535 O O . LYS A 1 230 ? -26.357 13.176 62.317 1.00 206.10 330 LYS A O 1
ATOM 1541 N N . ILE A 1 231 ? -26.417 11.073 61.516 1.00 273.03 331 ILE A N 1
ATOM 1542 C CA . ILE A 1 231 ? -25.792 10.481 62.692 1.00 245.51 331 ILE A CA 1
ATOM 1543 C C . ILE A 1 231 ? -24.323 10.874 62.788 1.00 240.92 331 ILE A C 1
ATOM 1544 O O . ILE A 1 231 ? -23.794 11.075 63.880 1.00 221.23 331 ILE A O 1
ATOM 1549 N N . ALA A 1 232 ? -23.668 10.984 61.637 1.00 186.00 332 ALA A N 1
ATOM 1550 C CA . ALA A 1 232 ? -22.270 11.393 61.594 1.00 152.57 332 ALA A CA 1
ATOM 1551 C C . ALA A 1 232 ? -22.100 12.768 62.229 1.00 184.72 332 ALA A C 1
ATOM 1552 O O . ALA A 1 232 ? -21.111 13.029 62.915 1.00 209.07 332 ALA A O 1
ATOM 1554 N N . GLN A 1 233 ? -23.075 13.641 61.999 1.00 175.18 333 GLN A N 1
ATOM 1555 C CA . GLN A 1 233 ? -23.046 14.991 62.548 1.00 133.30 333 GLN A CA 1
ATOM 1556 C C . GLN A 1 233 ? -23.293 14.974 64.053 1.00 199.25 333 GLN A C 1
ATOM 1557 O O . GLN A 1 233 ? -22.871 15.878 64.772 1.00 206.89 333 GLN A O 1
ATOM 1563 N N . LYS A 1 234 ? -23.980 13.937 64.522 1.00 220.54 334 LYS A N 1
ATOM 1564 C CA . LYS A 1 234 ? -24.311 13.811 65.937 1.00 181.55 334 LYS A CA 1
ATOM 1565 C C . LYS A 1 234 ? -23.070 13.565 66.788 1.00 190.48 334 LYS A C 1
ATOM 1566 O O . LYS A 1 234 ? -22.821 14.282 67.756 1.00 199.88 334 LYS A O 1
ATOM 1572 N N . TYR A 1 235 ? -22.295 12.548 66.425 1.00 251.64 335 TYR A N 1
ATOM 1573 C CA . TYR A 1 235 ? -21.094 12.199 67.175 1.00 213.22 335 TYR A CA 1
ATOM 1574 C C . TYR A 1 235 ? -19.829 12.728 66.503 1.00 227.26 335 TYR A C 1
ATOM 1575 O O . TYR A 1 235 ? -18.744 12.177 66.686 1.00 268.87 335 TYR A O 1
ATOM 1584 N N . LYS A 1 236 ? -19.982 13.799 65.728 1.00 157.80 336 LYS A N 1
ATOM 1585 C CA . LYS A 1 236 ? -18.869 14.451 65.033 1.00 159.00 336 LYS A CA 1
ATOM 1586 C C . LYS A 1 236 ? -17.859 13.486 64.405 1.00 237.45 336 LYS A C 1
ATOM 1587 O O . LYS A 1 236 ? -16.677 13.807 64.284 1.00 250.53 336 LYS A O 1
ATOM 1593 N N . LEU A 1 237 ? -18.333 12.316 63.993 1.00 278.56 337 LEU A N 1
ATOM 1594 C CA . LEU A 1 237 ? -17.462 11.305 63.402 1.00 226.17 337 LEU A CA 1
ATOM 1595 C C . LEU A 1 237 ? -17.417 11.402 61.880 1.00 203.89 337 LEU A C 1
ATOM 1596 O O . LEU A 1 237 ? -18.408 11.765 61.246 1.00 224.53 337 LEU A O 1
ATOM 1601 N N . PRO A 1 238 ? -16.256 11.078 61.291 1.00 161.11 338 PRO A N 1
ATOM 1602 C CA . PRO A 1 238 ? -16.084 11.053 59.835 1.00 160.75 338 PRO A CA 1
ATOM 1603 C C . PRO A 1 238 ? -16.920 9.949 59.201 1.00 162.70 338 PRO A C 1
ATOM 1604 O O . PRO A 1 238 ? -16.952 8.833 59.715 1.00 137.23 338 PRO A O 1
ATOM 1608 N N . LEU A 1 239 ? -17.585 10.261 58.094 1.00 152.40 339 LEU A N 1
ATOM 1609 C CA . LEU A 1 239 ? -18.412 9.284 57.399 1.00 91.12 339 LEU A CA 1
ATOM 1610 C C . LEU A 1 239 ? -17.812 8.938 56.041 1.00 77.33 339 LEU A C 1
ATOM 1611 O O . LEU A 1 239 ? -17.647 9.809 55.187 1.00 103.05 339 LEU A O 1
ATOM 1616 N N . HIS A 1 240 ? -17.486 7.665 55.845 1.00 100.39 340 HIS A N 1
ATOM 1617 C CA . HIS A 1 240 ? -16.896 7.217 54.589 1.00 102.23 340 HIS A CA 1
ATOM 1618 C C . HIS A 1 240 ? -17.842 6.317 53.800 1.00 86.62 340 HIS A C 1
ATOM 1619 O O . HIS A 1 240 ? -18.402 5.364 54.340 1.00 143.25 340 HIS A O 1
ATOM 1626 N N . VAL A 1 241 ? -18.008 6.624 52.517 1.00 98.55 341 VAL A N 1
ATOM 1627 C CA . VAL A 1 241 ? -18.877 5.846 51.642 1.00 107.29 341 VAL A CA 1
ATOM 1628 C C . VAL A 1 241 ? -18.058 5.006 50.667 1.00 110.90 341 VAL A C 1
ATOM 1629 O O . VAL A 1 241 ? -17.338 5.544 49.828 1.00 106.18 341 VAL A O 1
ATOM 1633 N N . ASP A 1 242 ? -18.175 3.687 50.778 1.00 84.08 342 ASP A N 1
ATOM 1634 C CA . ASP A 1 242 ? -17.430 2.780 49.909 1.00 75.87 342 ASP A CA 1
ATOM 1635 C C . ASP A 1 242 ? -18.120 2.600 48.561 1.00 96.18 342 ASP A C 1
ATOM 1636 O O . ASP A 1 242 ? -18.719 1.558 48.293 1.00 172.17 342 ASP A O 1
ATOM 1641 N N . SER A 1 243 ? -18.028 3.618 47.714 1.00 75.68 343 SER A N 1
ATOM 1642 C CA . SER A 1 243 ? -18.618 3.553 46.384 1.00 58.17 343 SER A CA 1
ATOM 1643 C C . SER A 1 243 ? -17.628 2.987 45.375 1.00 92.73 343 SER A C 1
ATOM 1644 O O . SER A 1 243 ? -17.748 3.232 44.176 1.00 64.20 343 SER A O 1
ATOM 1647 N N . CYS A 1 244 ? -16.649 2.233 45.866 1.00 118.40 344 CYS A N 1
ATOM 1648 C CA . CYS A 1 244 ? -15.664 1.602 44.996 1.00 37.48 344 CYS A CA 1
ATOM 1649 C C . CYS A 1 244 ? -16.344 0.764 43.925 1.00 71.25 344 CYS A C 1
ATOM 1650 O O . CYS A 1 244 ? -15.899 0.722 42.779 1.00 92.77 344 CYS A O 1
ATOM 1653 N N . LEU A 1 245 ? -17.430 0.100 44.304 1.00 81.12 345 LEU A N 1
ATOM 1654 C CA . LEU A 1 245 ? -18.143 -0.762 43.374 1.00 75.21 345 LEU A CA 1
ATOM 1655 C C . LEU A 1 245 ? -19.157 0.022 42.548 1.00 61.71 345 LEU A C 1
ATOM 1656 O O . LEU A 1 245 ? -19.336 -0.243 41.360 1.00 84.83 345 LEU A O 1
ATOM 1661 N N . GLY A 1 246 ? -19.817 0.988 43.179 1.00 91.43 346 GLY A N 1
ATOM 1662 C CA . GLY A 1 246 ? -20.815 1.795 42.499 1.00 68.71 346 GLY A CA 1
ATOM 1663 C C . GLY A 1 246 ? -20.214 2.689 41.434 1.00 88.96 346 GLY A C 1
ATOM 1664 O O . GLY A 1 246 ? -20.719 2.761 40.314 1.00 96.96 346 GLY A O 1
ATOM 1665 N N . SER A 1 247 ? -19.132 3.371 41.796 1.00 122.57 347 SER A N 1
ATOM 1666 C CA . SER A 1 247 ? -18.399 4.256 40.889 1.00 95.62 347 SER A CA 1
ATOM 1667 C C . SER A 1 247 ? -19.272 5.026 39.891 1.00 49.97 347 SER A C 1
ATOM 1668 O O . SER A 1 247 ? -19.979 5.962 40.264 1.00 136.05 347 SER A O 1
ATOM 1671 N N . PHE A 1 248 ? -19.216 4.624 38.624 1.00 72.94 348 PHE A N 1
ATOM 1672 C CA . PHE A 1 248 ? -19.880 5.359 37.551 1.00 68.27 348 PHE A CA 1
ATOM 1673 C C . PHE A 1 248 ? -21.282 4.837 37.249 1.00 87.61 348 PHE A C 1
ATOM 1674 O O . PHE A 1 248 ? -21.786 4.989 36.136 1.00 96.39 348 PHE A O 1
ATOM 1682 N N . ILE A 1 249 ? -21.906 4.222 38.246 1.00 78.24 349 ILE A N 1
ATOM 1683 C CA . ILE A 1 249 ? -23.273 3.743 38.107 1.00 78.94 349 ILE A CA 1
ATOM 1684 C C . ILE A 1 249 ? -24.198 4.532 39.025 1.00 95.27 349 ILE A C 1
ATOM 1685 O O . ILE A 1 249 ? -25.163 5.145 38.571 1.00 128.72 349 ILE A O 1
ATOM 1690 N N . VAL A 1 250 ? -23.890 4.517 40.318 1.00 103.71 350 VAL A N 1
ATOM 1691 C CA . VAL A 1 250 ? -24.694 5.220 41.310 1.00 92.40 350 VAL A CA 1
ATOM 1692 C C . VAL A 1 250 ? -24.856 6.690 40.947 1.00 148.35 350 VAL A C 1
ATOM 1693 O O . VAL A 1 250 ? -25.960 7.233 40.994 1.00 220.61 350 VAL A O 1
ATOM 1697 N N . SER A 1 251 ? -23.749 7.328 40.582 1.00 68.82 351 SER A N 1
ATOM 1698 C CA . SER A 1 251 ? -23.760 8.744 40.234 1.00 142.56 351 SER A CA 1
ATOM 1699 C C . SER A 1 251 ? -24.655 9.031 39.031 1.00 165.94 351 SER A C 1
ATOM 1700 O O . SER A 1 251 ? -25.345 10.052 38.988 1.00 121.10 351 SER A O 1
ATOM 1703 N N . PHE A 1 252 ? -24.643 8.125 38.060 1.00 149.71 352 PHE A N 1
ATOM 1704 C CA . PHE A 1 252 ? -25.410 8.308 36.832 1.00 94.43 352 PHE A CA 1
ATOM 1705 C C . PHE A 1 252 ? -26.803 7.691 36.902 1.00 79.32 352 PHE A C 1
ATOM 1706 O O . PHE A 1 252 ? -27.544 7.708 35.921 1.00 116.55 352 PHE A O 1
ATOM 1714 N N . MET A 1 253 ? -27.157 7.147 38.061 1.00 87.64 353 MET A N 1
ATOM 1715 C CA . MET A 1 253 ? -28.489 6.591 38.255 1.00 121.99 353 MET A CA 1
ATOM 1716 C C . MET A 1 253 ? -29.547 7.659 38.006 1.00 133.25 353 MET A C 1
ATOM 1717 O O . MET A 1 253 ? -30.634 7.371 37.508 1.00 113.92 353 MET A O 1
ATOM 1722 N N . GLU A 1 254 ? -29.212 8.897 38.351 1.00 118.89 354 GLU A N 1
ATOM 1723 C CA . GLU A 1 254 ? -30.144 10.010 38.229 1.00 62.41 354 GLU A CA 1
ATOM 1724 C C . GLU A 1 254 ? -30.207 10.543 36.801 1.00 120.39 354 GLU A C 1
ATOM 1725 O O . GLU A 1 254 ? -31.268 10.948 36.327 1.00 117.47 354 GLU A O 1
ATOM 1731 N N . LYS A 1 255 ? -29.066 10.539 36.120 1.00 125.16 355 LYS A N 1
ATOM 1732 C CA . LYS A 1 255 ? -28.996 11.026 34.748 1.00 68.65 355 LYS A CA 1
ATOM 1733 C C . LYS A 1 255 ? -29.465 9.958 33.765 1.00 107.35 355 LYS A C 1
ATOM 1734 O O . LYS A 1 255 ? -29.715 10.246 32.594 1.00 128.94 355 LYS A O 1
ATOM 1740 N N . ALA A 1 256 ? -29.579 8.725 34.247 1.00 121.94 356 ALA A N 1
ATOM 1741 C CA . ALA A 1 256 ? -30.020 7.614 33.411 1.00 135.83 356 ALA A CA 1
ATOM 1742 C C . ALA A 1 256 ? -31.538 7.605 33.284 1.00 137.71 356 ALA A C 1
ATOM 1743 O O . ALA A 1 256 ? -32.093 6.962 32.393 1.00 158.85 356 ALA A O 1
ATOM 1745 N N . GLY A 1 257 ? -32.203 8.322 34.184 1.00 99.22 357 GLY A N 1
ATOM 1746 C CA . GLY A 1 257 ? -33.650 8.418 34.164 1.00 157.78 357 GLY A CA 1
ATOM 1747 C C . GLY A 1 257 ? -34.322 7.518 35.183 1.00 152.92 357 GLY A C 1
ATOM 1748 O O . GLY A 1 257 ? -35.413 7.003 34.942 1.00 162.45 357 GLY A O 1
ATOM 1749 N N . TYR A 1 258 ? -33.668 7.326 36.324 1.00 89.00 358 TYR A N 1
ATOM 1750 C CA . TYR A 1 258 ? -34.227 6.512 37.397 1.00 97.28 358 TYR A CA 1
ATOM 1751 C C . TYR A 1 258 ? -34.708 7.390 38.544 1.00 103.82 358 TYR A C 1
ATOM 1752 O O . TYR A 1 258 ? -34.049 8.362 38.911 1.00 131.60 358 TYR A O 1
ATOM 1761 N N . LYS A 1 259 ? -35.864 7.045 39.103 1.00 136.27 359 LYS A N 1
ATOM 1762 C CA . LYS A 1 259 ? -36.446 7.807 40.203 1.00 130.32 359 LYS A CA 1
ATOM 1763 C C . LYS A 1 259 ? -36.361 7.050 41.523 1.00 126.99 359 LYS A C 1
ATOM 1764 O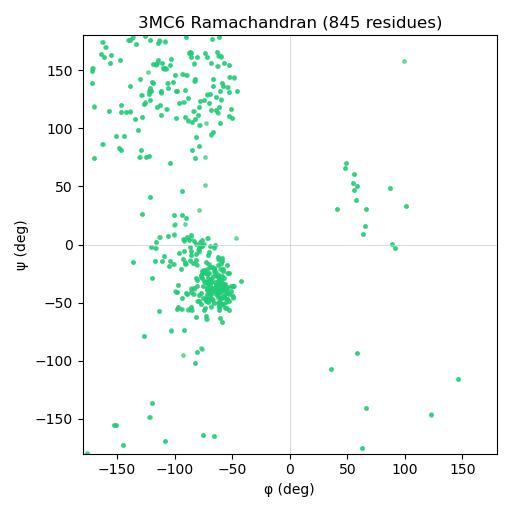 O . LYS A 1 259 ? -35.936 5.895 41.560 1.00 129.42 359 LYS A O 1
ATOM 1770 N N . ASN A 1 260 ? -36.769 7.711 42.602 1.00 137.44 360 ASN A N 1
ATOM 1771 C CA . ASN A 1 260 ? -36.759 7.104 43.928 1.00 176.33 360 ASN A CA 1
ATOM 1772 C C . ASN A 1 260 ? -35.371 6.596 44.303 1.00 157.54 360 ASN A C 1
ATOM 1773 O O . ASN A 1 260 ? -35.177 5.403 44.538 1.00 192.75 360 ASN A O 1
ATOM 1778 N N . LEU A 1 261 ? -34.409 7.511 44.356 1.00 138.69 361 LEU A N 1
ATOM 1779 C CA . LEU A 1 261 ? -33.025 7.156 44.650 1.00 163.34 361 LEU A CA 1
ATOM 1780 C C . LEU A 1 261 ? -32.482 7.963 45.823 1.00 125.00 361 LEU A C 1
ATOM 1781 O O . LEU A 1 261 ? -32.473 9.193 45.783 1.00 99.76 361 LEU A O 1
ATOM 1786 N N . PRO A 1 262 ? -32.023 7.268 46.875 1.00 148.24 362 PRO A N 1
ATOM 1787 C CA . PRO A 1 262 ? -31.449 7.919 48.057 1.00 164.09 362 PRO A CA 1
ATOM 1788 C C . PRO A 1 262 ? -30.201 8.722 47.708 1.00 145.42 362 PRO A C 1
ATOM 1789 O O . PRO A 1 262 ? -29.778 8.739 46.552 1.00 134.44 362 PRO A O 1
ATOM 1793 N N . LEU A 1 263 ? -29.621 9.382 48.704 1.00 104.96 363 LEU A N 1
ATOM 1794 C CA . LEU A 1 263 ? -28.399 10.148 48.503 1.00 123.06 363 LEU A CA 1
ATOM 1795 C C . LEU A 1 263 ? -27.191 9.324 48.930 1.00 117.53 363 LEU A C 1
ATOM 1796 O O . LEU A 1 263 ? -27.186 8.730 50.008 1.00 183.94 363 LEU A O 1
ATOM 1801 N N . LEU A 1 264 ? -26.168 9.290 48.082 1.00 108.26 364 LEU A N 1
ATOM 1802 C CA . LEU A 1 264 ? -24.988 8.477 48.351 1.00 96.45 364 LEU A CA 1
ATOM 1803 C C . LEU A 1 264 ? -23.690 9.274 48.236 1.00 126.43 364 LEU A C 1
ATOM 1804 O O . LEU A 1 264 ? -22.636 8.705 47.954 1.00 98.68 364 LEU A O 1
ATOM 1809 N N . ASP A 1 265 ? -23.759 10.584 48.454 1.00 135.06 365 ASP A N 1
ATOM 1810 C CA . ASP A 1 265 ? -22.572 11.424 48.310 1.00 76.21 365 ASP A CA 1
ATOM 1811 C C . ASP A 1 265 ? -22.564 12.691 49.168 1.00 81.86 365 ASP A C 1
ATOM 1812 O O . ASP A 1 265 ? -23.222 12.760 50.205 1.00 138.16 365 ASP A O 1
ATOM 1817 N N . PHE A 1 266 ? -21.808 13.688 48.719 1.00 111.94 366 PHE A N 1
ATOM 1818 C CA . PHE A 1 266 ? -21.513 14.869 49.526 1.00 99.94 366 PHE A CA 1
ATOM 1819 C C . PHE A 1 266 ? -22.698 15.802 49.741 1.00 110.91 366 PHE A C 1
ATOM 1820 O O . PHE A 1 266 ? -22.667 16.652 50.631 1.00 159.39 366 PHE A O 1
ATOM 1828 N N . ARG A 1 267 ? -23.735 15.654 48.927 1.00 97.26 367 ARG A N 1
ATOM 1829 C CA . ARG A 1 267 ? -24.962 16.407 49.147 1.00 146.98 367 ARG A CA 1
ATOM 1830 C C . ARG A 1 267 ? -25.490 16.082 50.538 1.00 149.74 367 ARG A C 1
ATOM 1831 O O . ARG A 1 267 ? -26.272 16.837 51.114 1.00 175.04 367 ARG A O 1
ATOM 1839 N N . VAL A 1 268 ? -25.049 14.946 51.067 1.00 79.27 368 VAL A N 1
ATOM 1840 C CA . VAL A 1 268 ? -25.301 14.586 52.453 1.00 143.31 368 VAL A CA 1
ATOM 1841 C C . VAL A 1 268 ? -24.233 15.240 53.323 1.00 177.94 368 VAL A C 1
ATOM 1842 O O . VAL A 1 268 ? -23.085 14.796 53.339 1.00 156.25 368 VAL A O 1
ATOM 1846 N N . PRO A 1 269 ? -24.610 16.303 54.050 1.00 176.01 369 PRO A N 1
ATOM 1847 C CA . PRO A 1 269 ? -23.672 17.112 54.836 1.00 178.86 369 PRO A CA 1
ATOM 1848 C C . PRO A 1 269 ? -22.817 16.284 55.792 1.00 186.35 369 PRO A C 1
ATOM 1849 O O . PRO A 1 269 ? -21.722 16.710 56.158 1.00 224.82 369 PRO A O 1
ATOM 1853 N N . GLY A 1 270 ? -23.311 15.117 56.189 1.00 110.94 370 GLY A N 1
ATOM 1854 C CA . GLY A 1 270 ? -22.593 14.270 57.124 1.00 116.63 370 GLY A CA 1
ATOM 1855 C C . GLY A 1 270 ? -21.509 13.423 56.484 1.00 143.03 370 GLY A C 1
ATOM 1856 O O . GLY A 1 270 ? -20.732 12.773 57.181 1.00 86.51 370 GLY A O 1
ATOM 1857 N N . VAL A 1 271 ? -21.454 13.430 55.156 1.00 153.99 371 VAL A N 1
ATOM 1858 C CA . VAL A 1 271 ? -20.477 12.623 54.429 1.00 90.66 371 VAL A CA 1
ATOM 1859 C C . VAL A 1 271 ? -19.086 13.252 54.429 1.00 88.18 371 VAL A C 1
ATOM 1860 O O . VAL A 1 271 ? -18.906 14.386 53.990 1.00 77.91 371 VAL A O 1
ATOM 1864 N N . THR A 1 272 ? -18.106 12.499 54.917 1.00 154.05 372 THR A N 1
ATOM 1865 C CA . THR A 1 272 ? -16.725 12.964 54.978 1.00 117.23 372 THR A CA 1
ATOM 1866 C C . THR A 1 272 ? -15.946 12.577 53.725 1.00 116.23 372 THR A C 1
ATOM 1867 O O . THR A 1 272 ? -15.653 13.421 52.879 1.00 123.81 372 THR A O 1
ATOM 1871 N N . SER A 1 273 ? -15.613 11.296 53.614 1.00 110.31 373 SER A N 1
ATOM 1872 C CA . SER A 1 273 ? -14.840 10.797 52.483 1.00 81.07 373 SER A CA 1
ATOM 1873 C C . SER A 1 273 ? -15.656 9.832 51.627 1.00 116.69 373 SER A C 1
ATOM 1874 O O . SER A 1 273 ? -16.645 9.260 52.090 1.00 67.61 373 SER A O 1
ATOM 1877 N N . ILE A 1 274 ? -15.237 9.660 50.375 1.00 86.43 374 ILE A N 1
ATOM 1878 C CA . ILE A 1 274 ? -15.933 8.784 49.436 1.00 74.65 374 ILE A CA 1
ATOM 1879 C C . ILE A 1 274 ? -14.969 8.105 48.466 1.00 57.24 374 ILE A C 1
ATOM 1880 O O . ILE A 1 274 ? -14.261 8.774 47.716 1.00 72.95 374 ILE A O 1
ATOM 1885 N N . SER A 1 275 ? -14.952 6.775 48.481 1.00 152.67 375 SER A N 1
ATOM 1886 C CA . SER A 1 275 ? -14.115 6.006 47.564 1.00 83.38 375 SER A CA 1
ATOM 1887 C C . SER A 1 275 ? -14.822 5.783 46.231 1.00 102.18 375 SER A C 1
ATOM 1888 O O . SER A 1 275 ? -16.041 5.916 46.138 1.00 122.57 375 SER A O 1
ATOM 1891 N N . CYS A 1 276 ? -14.050 5.441 45.205 1.00 73.32 376 CYS A N 1
ATOM 1892 C CA . CYS A 1 276 ? -14.599 5.219 43.871 1.00 117.45 376 CYS A CA 1
ATOM 1893 C C . CYS A 1 276 ? -13.556 4.611 42.937 1.00 55.71 376 CYS A C 1
ATOM 1894 O O . CYS A 1 276 ? -12.516 5.215 42.678 1.00 126.51 376 CYS A O 1
ATOM 1897 N N . ASP A 1 277 ? -13.838 3.413 42.433 1.00 104.11 377 ASP A N 1
ATOM 1898 C CA . ASP A 1 277 ? -12.914 2.728 41.534 1.00 97.86 377 ASP A CA 1
ATOM 1899 C C . ASP A 1 277 ? -13.192 3.043 40.069 1.00 58.27 377 ASP A C 1
ATOM 1900 O O . ASP A 1 277 ? -14.199 2.613 39.505 1.00 115.44 377 ASP A O 1
ATOM 1905 N N . THR A 1 278 ? -12.284 3.796 39.460 1.00 61.50 378 THR A N 1
ATOM 1906 C CA . THR A 1 278 ? -12.394 4.157 38.055 1.00 82.74 378 THR A CA 1
ATOM 1907 C C . THR A 1 278 ? -12.040 2.975 37.156 1.00 88.36 378 THR A C 1
ATOM 1908 O O . THR A 1 278 ? -12.473 2.905 36.008 1.00 86.14 378 THR A O 1
ATOM 1912 N N . HIS A 1 279 ? -11.254 2.044 37.683 1.00 41.55 379 HIS A N 1
ATOM 1913 C CA . HIS A 1 279 ? -10.864 0.871 36.913 1.00 74.41 379 HIS A CA 1
ATOM 1914 C C . HIS A 1 279 ? -11.978 -0.170 36.878 1.00 103.87 379 HIS A C 1
ATOM 1915 O O . HIS A 1 279 ? -11.887 -1.170 36.161 1.00 90.05 379 HIS A O 1
ATOM 1946 N N . TYR A 1 281 ? -16.217 0.443 37.061 1.00 71.40 381 TYR A N 1
ATOM 1947 C CA . TYR A 1 281 ? -17.275 0.905 36.167 1.00 81.10 381 TYR A CA 1
ATOM 1948 C C . TYR A 1 281 ? -16.919 2.180 35.410 1.00 83.13 381 TYR A C 1
ATOM 1949 O O . TYR A 1 281 ? -17.751 2.742 34.700 1.00 92.94 381 TYR A O 1
ATOM 1958 N N . GLY A 1 282 ? -15.680 2.632 35.563 1.00 132.96 382 GLY A N 1
ATOM 1959 C CA . GLY A 1 282 ? -15.181 3.746 34.779 1.00 64.31 382 GLY A CA 1
ATOM 1960 C C . GLY A 1 282 ? -14.534 3.230 33.510 1.00 67.56 382 GLY A C 1
ATOM 1961 O O . GLY A 1 282 ? -14.294 3.982 32.567 1.00 84.46 382 GLY A O 1
ATOM 1962 N N . PHE A 1 283 ? -14.253 1.930 33.497 1.00 84.71 383 PHE A N 1
ATOM 1963 C CA . PHE A 1 283 ? -13.639 1.271 32.350 1.00 77.97 383 PHE A CA 1
ATOM 1964 C C . PHE A 1 283 ? -12.221 1.773 32.107 1.00 106.16 383 PHE A C 1
ATOM 1965 O O . PHE A 1 283 ? -11.649 1.557 31.039 1.00 110.63 383 PHE A O 1
ATOM 1973 N N . ALA A 1 284 ? -11.664 2.444 33.110 1.00 85.51 384 ALA A N 1
ATOM 1974 C CA . ALA A 1 284 ? -10.289 2.921 33.048 1.00 76.58 384 ALA A CA 1
ATOM 1975 C C . ALA A 1 284 ? -9.335 1.740 33.171 1.00 122.80 384 ALA A C 1
ATOM 1976 O O . ALA A 1 284 ? -9.734 0.667 33.625 1.00 97.81 384 ALA A O 1
ATOM 1978 N N . PRO A 1 285 ? -8.071 1.929 32.760 1.00 87.34 385 PRO A N 1
ATOM 1979 C CA . PRO A 1 285 ? -7.073 0.860 32.867 1.00 96.15 385 PRO A CA 1
ATOM 1980 C C . PRO A 1 285 ? -7.022 0.315 34.287 1.00 103.07 385 PRO A C 1
ATOM 1981 O O . PRO A 1 285 ? -6.946 1.098 35.233 1.00 76.20 385 PRO A O 1
ATOM 1985 N N . LYS A 1 286 ? -7.072 -1.006 34.429 1.00 105.03 386 LYS A N 1
ATOM 1986 C CA . LYS A 1 286 ? -7.090 -1.635 35.745 1.00 109.72 386 LYS A CA 1
ATOM 1987 C C . LYS A 1 286 ? -5.996 -1.057 36.638 1.00 44.04 386 LYS A C 1
ATOM 1988 O O . LYS A 1 286 ? -4.907 -0.733 36.168 1.00 59.48 386 LYS A O 1
ATOM 1994 N N . GLY A 1 287 ? -6.294 -0.923 37.925 1.00 106.59 387 GLY A N 1
ATOM 1995 C CA . GLY A 1 287 ? -5.343 -0.367 38.868 1.00 114.30 387 GLY A CA 1
ATOM 1996 C C . GLY A 1 287 ? -5.414 1.146 38.939 1.00 110.66 387 GLY A C 1
ATOM 1997 O O . GLY A 1 287 ? -4.394 1.831 38.867 1.00 94.07 387 GLY A O 1
ATOM 1998 N N . SER A 1 288 ? -6.628 1.668 39.077 1.00 145.86 388 SER A N 1
ATOM 1999 C CA . SER A 1 288 ? -6.840 3.104 39.209 1.00 57.68 388 SER A CA 1
ATOM 2000 C C . SER A 1 288 ? -8.165 3.404 39.905 1.00 38.96 388 SER A C 1
ATOM 2001 O O . SER A 1 288 ? -9.235 3.088 39.387 1.00 154.67 388 SER A O 1
ATOM 2004 N N . SER A 1 289 ? -8.084 4.005 41.088 1.00 74.50 389 SER A N 1
ATOM 2005 C CA . SER A 1 289 ? -9.271 4.432 41.819 1.00 51.67 389 SER A CA 1
ATOM 2006 C C . SER A 1 289 ? -9.047 5.821 42.401 1.00 66.15 389 SER A C 1
ATOM 2007 O O . SER A 1 289 ? -7.971 6.395 42.248 1.00 67.23 389 SER A O 1
ATOM 2010 N N . VAL A 1 290 ? -10.066 6.361 43.063 1.00 92.78 390 VAL A N 1
ATOM 2011 C CA . VAL A 1 290 ? -9.987 7.712 43.606 1.00 72.30 390 VAL A CA 1
ATOM 2012 C C . VAL A 1 290 ? -10.609 7.806 44.994 1.00 51.76 390 VAL A C 1
ATOM 2013 O O . VAL A 1 290 ? -11.680 7.255 45.243 1.00 102.59 390 VAL A O 1
ATOM 2017 N N . ILE A 1 291 ? -9.925 8.506 45.894 1.00 120.41 391 ILE A N 1
ATOM 2018 C CA . ILE A 1 291 ? -10.463 8.800 47.218 1.00 129.70 391 ILE A CA 1
ATOM 2019 C C . ILE A 1 291 ? -10.738 10.296 47.333 1.00 80.20 391 ILE A C 1
ATOM 2020 O O . ILE A 1 291 ? -9.890 11.117 46.984 1.00 107.78 391 ILE A O 1
ATOM 2025 N N . MET A 1 292 ? -11.928 10.645 47.812 1.00 143.33 392 MET A N 1
ATOM 2026 C CA . MET A 1 292 ? -12.352 12.041 47.861 1.00 131.66 392 MET A CA 1
ATOM 2027 C C . MET A 1 292 ? -12.624 12.524 49.282 1.00 160.56 392 MET A C 1
ATOM 2028 O O . MET A 1 292 ? -12.926 11.729 50.171 1.00 77.08 392 MET A O 1
ATOM 2033 N N . TYR A 1 293 ? -12.517 13.834 49.479 1.00 191.68 393 TYR A N 1
ATOM 2034 C CA . TYR A 1 293 ? -12.764 14.447 50.779 1.00 161.02 393 TYR A CA 1
ATOM 2035 C C . TYR A 1 293 ? -13.646 15.684 50.645 1.00 151.51 393 TYR A C 1
ATOM 2036 O O . TYR A 1 293 ? -13.945 16.128 49.537 1.00 198.62 393 TYR A O 1
ATOM 2045 N N . ARG A 1 294 ? -14.058 16.236 51.781 1.00 68.39 394 ARG A N 1
ATOM 2046 C CA . ARG A 1 294 ? -14.868 17.450 51.793 1.00 112.77 394 ARG A CA 1
ATOM 2047 C C . ARG A 1 294 ? -13.988 18.688 51.961 1.00 142.54 394 ARG A C 1
ATOM 2048 O O . ARG A 1 294 ? -14.392 19.800 51.621 1.00 159.48 394 ARG A O 1
ATOM 2056 N N . ASN A 1 295 ? -12.784 18.482 52.486 1.00 80.98 395 ASN A N 1
ATOM 2057 C CA . ASN A 1 295 ? -11.806 19.555 52.629 1.00 96.58 395 ASN A CA 1
ATOM 2058 C C . ASN A 1 295 ? -10.377 19.019 52.675 1.00 149.94 395 ASN A C 1
ATOM 2059 O O . ASN A 1 295 ? -10.159 17.830 52.909 1.00 104.61 395 ASN A O 1
ATOM 2064 N N . SER A 1 296 ? -9.407 19.900 52.451 1.00 161.84 396 SER A N 1
ATOM 2065 C CA . SER A 1 296 ? -8.007 19.492 52.339 1.00 64.34 396 SER A CA 1
ATOM 2066 C C . SER A 1 296 ? -7.395 19.019 53.655 1.00 124.33 396 SER A C 1
ATOM 2067 O O . SER A 1 296 ? -6.529 18.143 53.663 1.00 84.10 396 SER A O 1
ATOM 2070 N N . ASP A 1 297 ? -7.842 19.596 54.765 1.00 97.44 397 ASP A N 1
ATOM 2071 C CA . ASP A 1 297 ? -7.274 19.267 56.068 1.00 132.14 397 ASP A CA 1
ATOM 2072 C C . ASP A 1 297 ? -7.478 17.798 56.435 1.00 70.91 397 ASP A C 1
ATOM 2073 O O . ASP A 1 297 ? -6.866 17.296 57.376 1.00 162.64 397 ASP A O 1
ATOM 2078 N N . LEU A 1 298 ? -8.337 17.115 55.683 1.00 94.39 398 LEU A N 1
ATOM 2079 C CA . LEU A 1 298 ? -8.578 15.689 55.886 1.00 92.62 398 LEU A CA 1
ATOM 2080 C C . LEU A 1 298 ? -7.503 14.836 55.217 1.00 122.74 398 LEU A C 1
ATOM 2081 O O . LEU A 1 298 ? -6.780 14.096 55.885 1.00 138.74 398 LEU A O 1
ATOM 2086 N N . ARG A 1 299 ? -7.409 14.938 53.894 1.00 39.08 399 ARG A N 1
ATOM 2087 C CA . ARG A 1 299 ? -6.388 14.223 53.136 1.00 93.15 399 ARG A CA 1
ATOM 2088 C C . ARG A 1 299 ? -4.997 14.521 53.682 1.00 112.35 399 ARG A C 1
ATOM 2089 O O . ARG A 1 299 ? -4.071 13.732 53.508 1.00 153.82 399 ARG A O 1
ATOM 2097 N N . MET A 1 300 ? -4.863 15.669 54.340 1.00 96.25 400 MET A N 1
ATOM 2098 C CA . MET A 1 300 ? -3.613 16.056 54.983 1.00 155.33 400 MET A CA 1
ATOM 2099 C C . MET A 1 300 ? -3.072 14.914 55.840 1.00 172.04 400 MET A C 1
ATOM 2100 O O . MET A 1 300 ? -1.861 14.709 55.928 1.00 93.69 400 MET A O 1
ATOM 2105 N N . HIS A 1 301 ? -3.980 14.165 56.458 1.00 153.04 401 HIS A N 1
ATOM 2106 C CA . HIS A 1 301 ? -3.599 13.107 57.385 1.00 130.33 401 HIS A CA 1
ATOM 2107 C C . HIS A 1 301 ? -3.310 11.782 56.687 1.00 96.89 401 HIS A C 1
ATOM 2108 O O . HIS A 1 301 ? -2.824 10.840 57.312 1.00 134.11 401 HIS A O 1
ATOM 2115 N N . GLN A 1 302 ? -3.607 11.711 55.395 1.00 92.24 402 GLN A N 1
ATOM 2116 C CA . GLN A 1 302 ? -3.338 10.502 54.626 1.00 121.93 402 GLN A CA 1
ATOM 2117 C C . GLN A 1 302 ? -1.947 10.549 54.001 1.00 162.73 402 GLN A C 1
ATOM 2118 O O . GLN A 1 302 ? -1.414 9.524 53.575 1.00 94.06 402 GLN A O 1
ATOM 2124 N N . TYR A 1 303 ? -1.368 11.745 53.946 1.00 183.28 403 TYR A N 1
ATOM 2125 C CA . TYR A 1 303 ? -0.041 11.927 53.367 1.00 121.18 403 TYR A CA 1
ATOM 2126 C C . TYR A 1 303 ? 1.045 11.387 54.288 1.00 133.19 403 TYR A C 1
ATOM 2127 O O . TYR A 1 303 ? 0.804 11.128 55.467 1.00 149.98 403 TYR A O 1
ATOM 2136 N N . TYR A 1 304 ? 2.244 11.221 53.740 1.00 127.00 404 TYR A N 1
ATOM 2137 C CA . TYR A 1 304 ? 3.416 10.900 54.542 1.00 140.87 404 TYR A CA 1
ATOM 2138 C C . TYR A 1 304 ? 4.481 11.975 54.365 1.00 132.91 404 TYR A C 1
ATOM 2139 O O . TYR A 1 304 ? 4.799 12.365 53.243 1.00 149.06 404 TYR A O 1
ATOM 2148 N N . VAL A 1 305 ? 5.031 12.451 55.477 1.00 258.18 405 VAL A N 1
ATOM 2149 C CA . VAL A 1 305 ? 6.045 13.497 55.434 1.00 233.44 405 VAL A CA 1
ATOM 2150 C C . VAL A 1 305 ? 7.282 13.122 56.242 1.00 208.28 405 VAL A C 1
ATOM 2151 O O . VAL A 1 305 ? 7.183 12.739 57.408 1.00 270.50 405 VAL A O 1
ATOM 2155 N N . ASN A 1 306 ? 8.446 13.236 55.612 1.00 83.84 406 ASN A N 1
ATOM 2156 C CA . ASN A 1 306 ? 9.710 12.935 56.272 1.00 157.06 406 ASN A CA 1
ATOM 2157 C C . ASN A 1 306 ? 10.847 13.801 55.741 1.00 133.23 406 ASN A C 1
ATOM 2158 O O . ASN A 1 306 ? 11.602 13.374 54.869 1.00 146.65 406 ASN A O 1
ATOM 2163 N N . PRO A 1 307 ? 10.969 15.027 56.268 1.00 142.44 407 PRO A N 1
ATOM 2164 C CA . PRO A 1 307 ? 12.038 15.950 55.875 1.00 134.41 407 PRO A CA 1
ATOM 2165 C C . PRO A 1 307 ? 13.388 15.486 56.407 1.00 130.29 407 PRO A C 1
ATOM 2166 O O . PRO A 1 307 ? 14.420 15.763 55.799 1.00 127.43 407 PRO A O 1
ATOM 2170 N N . ALA A 1 308 ? 13.370 14.779 57.533 1.00 170.10 408 ALA A N 1
ATOM 2171 C CA . ALA A 1 308 ? 14.593 14.355 58.206 1.00 202.68 408 ALA A CA 1
ATOM 2172 C C . ALA A 1 308 ? 15.408 13.353 57.392 1.00 192.85 408 ALA A C 1
ATOM 2173 O O . ALA A 1 308 ? 16.603 13.178 57.632 1.00 187.84 408 ALA A O 1
ATOM 2175 N N . TRP A 1 309 ? 14.761 12.694 56.436 1.00 188.51 409 TRP A N 1
ATOM 2176 C CA . TRP A 1 309 ? 15.434 11.686 55.623 1.00 179.68 409 TRP A CA 1
ATOM 2177 C C . TRP A 1 309 ? 16.634 12.279 54.892 1.00 156.16 409 TRP A C 1
ATOM 2178 O O . TRP A 1 309 ? 16.557 13.374 54.339 1.00 92.86 409 TRP A O 1
ATOM 2189 N N . THR A 1 310 ? 17.743 11.546 54.894 1.00 177.74 410 THR A N 1
ATOM 2190 C CA . THR A 1 310 ? 18.994 12.043 54.329 1.00 135.22 410 THR A CA 1
ATOM 2191 C C . THR A 1 310 ? 18.984 12.068 52.802 1.00 106.23 410 THR A C 1
ATOM 2192 O O . THR A 1 310 ? 19.618 12.924 52.186 1.00 143.47 410 THR A O 1
ATOM 2196 N N . GLY A 1 311 ? 18.268 11.128 52.196 1.00 103.60 411 GLY A N 1
ATOM 2197 C CA . GLY A 1 311 ? 18.193 11.046 50.749 1.00 115.68 411 GLY A CA 1
ATOM 2198 C C . GLY A 1 311 ? 17.488 12.238 50.131 1.00 88.76 411 GLY A C 1
ATOM 2199 O O . GLY A 1 311 ? 17.378 12.342 48.910 1.00 111.05 411 GLY A O 1
ATOM 2200 N N . GLY A 1 312 ? 17.010 13.139 50.983 1.00 134.20 412 GLY A N 1
ATOM 2201 C CA . GLY A 1 312 ? 16.311 14.329 50.535 1.00 91.37 412 GLY A CA 1
ATOM 2202 C C . GLY A 1 312 ? 15.220 14.731 51.507 1.00 138.69 412 GLY A C 1
ATOM 2203 O O . GLY A 1 312 ? 15.495 15.092 52.650 1.00 190.50 412 GLY A O 1
ATOM 2204 N N . LEU A 1 313 ? 13.976 14.669 51.046 1.00 126.23 413 LEU A N 1
ATOM 2205 C CA . LEU A 1 313 ? 12.823 14.959 51.892 1.00 187.47 413 LEU A CA 1
ATOM 2206 C C . LEU A 1 313 ? 11.550 14.406 51.259 1.00 187.69 413 LEU A C 1
ATOM 2207 O O . LEU A 1 313 ? 10.842 15.107 50.536 1.00 141.47 413 LEU A O 1
ATOM 2212 N N . TYR A 1 314 ? 11.270 13.138 51.539 1.00 183.72 414 TYR A N 1
ATOM 2213 C CA . TYR A 1 314 ? 10.159 12.435 50.912 1.00 115.33 414 TYR A CA 1
ATOM 2214 C C . TYR A 1 314 ? 8.813 13.071 51.237 1.00 130.74 414 TYR A C 1
ATOM 2215 O O . TYR A 1 314 ? 8.690 13.850 52.182 1.00 90.69 414 TYR A O 1
ATOM 2224 N N . GLY A 1 315 ? 7.807 12.727 50.440 1.00 142.52 415 GLY A N 1
ATOM 2225 C CA . GLY A 1 315 ? 6.461 13.228 50.635 1.00 126.52 415 GLY A CA 1
ATOM 2226 C C . GLY A 1 315 ? 5.478 12.496 49.745 1.00 133.45 415 GLY A C 1
ATOM 2227 O O . GLY A 1 315 ? 5.016 13.035 48.741 1.00 167.21 415 GLY A O 1
ATOM 2228 N N . SER A 1 316 ? 5.163 11.257 50.108 1.00 115.65 416 SER A N 1
ATOM 2229 C CA . SER A 1 316 ? 4.241 10.448 49.324 1.00 107.43 416 SER A CA 1
ATOM 2230 C C . SER A 1 316 ? 2.796 10.844 49.591 1.00 96.36 416 SER A C 1
ATOM 2231 O O . SER A 1 316 ? 2.317 10.736 50.719 1.00 114.15 416 SER A O 1
ATOM 2234 N N . PRO A 1 317 ? 2.098 11.311 48.547 1.00 116.72 417 PRO A N 1
ATOM 2235 C CA . PRO A 1 317 ? 0.680 11.665 48.643 1.00 123.49 417 PRO A CA 1
ATOM 2236 C C . PRO A 1 317 ? -0.145 10.435 48.994 1.00 141.83 417 PRO A C 1
ATOM 2237 O O . PRO A 1 317 ? -1.215 10.545 49.592 1.00 112.84 417 PRO A O 1
ATOM 2241 N N . THR A 1 318 ? 0.363 9.267 48.617 1.00 123.68 418 THR A N 1
ATOM 2242 C CA . THR A 1 318 ? -0.302 8.008 48.913 1.00 93.91 418 THR A CA 1
ATOM 2243 C C . THR A 1 318 ? 0.595 7.121 49.767 1.00 126.80 418 THR A C 1
ATOM 2244 O O . THR A 1 318 ? 1.223 7.586 50.719 1.00 95.41 418 THR A O 1
ATOM 2248 N N . LEU A 1 319 ? 0.653 5.841 49.419 1.00 63.70 419 LEU A N 1
ATOM 2249 C CA . LEU A 1 319 ? 1.472 4.888 50.151 1.00 117.68 419 LEU A CA 1
ATOM 2250 C C . LEU A 1 319 ? 2.561 4.341 49.242 1.00 124.95 419 LEU A C 1
ATOM 2251 O O . LEU A 1 319 ? 3.348 3.483 49.642 1.00 99.64 419 LEU A O 1
ATOM 2256 N N . ALA A 1 320 ? 2.601 4.848 48.015 1.00 65.71 420 ALA A N 1
ATOM 2257 C CA . ALA A 1 320 ? 3.525 4.339 47.013 1.00 96.89 420 ALA A CA 1
ATOM 2258 C C . ALA A 1 320 ? 4.634 5.333 46.707 1.00 103.08 420 ALA A C 1
ATOM 2259 O O . ALA A 1 320 ? 4.453 6.544 46.830 1.00 81.52 420 ALA A O 1
ATOM 2261 N N . GLY A 1 321 ? 5.788 4.808 46.310 1.00 126.46 421 GLY A N 1
ATOM 2262 C CA . GLY A 1 321 ? 6.880 5.641 45.854 1.00 114.99 421 GLY A CA 1
ATOM 2263 C C . GLY A 1 321 ? 6.654 6.008 44.403 1.00 71.59 421 GLY A C 1
ATOM 2264 O O . GLY A 1 321 ? 5.850 6.888 44.096 1.00 90.18 421 GLY A O 1
ATOM 2265 N N . SER A 1 322 ? 7.360 5.327 43.507 1.00 110.18 422 SER A N 1
ATOM 2266 C CA . SER A 1 322 ? 7.172 5.532 42.078 1.00 72.31 422 SER A CA 1
ATOM 2267 C C . SER A 1 322 ? 5.785 5.047 41.672 1.00 116.86 422 SER A C 1
ATOM 2268 O O . SER A 1 322 ? 5.297 4.039 42.185 1.00 102.76 422 SER A O 1
ATOM 2271 N N . ARG A 1 323 ? 5.154 5.768 40.751 1.00 95.24 423 ARG A N 1
ATOM 2272 C CA . ARG A 1 323 ? 3.806 5.427 40.310 1.00 53.17 423 ARG A CA 1
ATOM 2273 C C . ARG A 1 323 ? 3.683 5.378 38.787 1.00 54.84 423 ARG A C 1
ATOM 2274 O O . ARG A 1 323 ? 4.286 6.189 38.084 1.00 109.03 423 ARG A O 1
ATOM 2282 N N . PRO A 1 324 ? 2.890 4.421 38.278 1.00 103.84 424 PRO A N 1
ATOM 2283 C CA . PRO A 1 324 ? 2.667 4.229 36.841 1.00 88.31 424 PRO A CA 1
ATOM 2284 C C . PRO A 1 324 ? 1.878 5.383 36.235 1.00 97.74 424 PRO A C 1
ATOM 2285 O O . PRO A 1 324 ? 0.648 5.377 36.276 1.00 70.47 424 PRO A O 1
ATOM 2289 N N . GLY A 1 325 ? 2.582 6.360 35.679 1.00 86.27 425 GLY A N 1
ATOM 2290 C CA . GLY A 1 325 ? 1.936 7.508 35.075 1.00 73.01 425 GLY A CA 1
ATOM 2291 C C . GLY A 1 325 ? 0.976 7.116 33.969 1.00 88.91 425 GLY A C 1
ATOM 2292 O O . GLY A 1 325 ? -0.139 7.630 33.894 1.00 76.42 425 GLY A O 1
ATOM 2293 N N . ALA A 1 326 ? 1.408 6.199 33.111 1.00 65.73 426 ALA A N 1
ATOM 2294 C CA . ALA A 1 326 ? 0.599 5.767 31.975 1.00 74.62 426 ALA A CA 1
ATOM 2295 C C . ALA A 1 326 ? -0.822 5.384 32.385 1.00 80.06 426 ALA A C 1
ATOM 2296 O O . ALA A 1 326 ? -1.788 5.754 31.719 1.00 89.40 426 ALA A O 1
ATOM 2298 N N . ILE A 1 327 ? -0.942 4.647 33.484 1.00 56.30 427 ILE A N 1
ATOM 2299 C CA . ILE A 1 327 ? -2.239 4.166 33.954 1.00 54.02 427 ILE A CA 1
ATOM 2300 C C . ILE A 1 327 ? -3.250 5.292 34.151 1.00 81.16 427 ILE A C 1
ATOM 2301 O O . ILE A 1 327 ? -4.381 5.208 33.676 1.00 87.86 427 ILE A O 1
ATOM 2306 N N . VAL A 1 328 ? -2.844 6.341 34.859 1.00 94.20 428 VAL A N 1
ATOM 2307 C CA . VAL A 1 328 ? -3.742 7.455 35.135 1.00 114.98 428 VAL A CA 1
ATOM 2308 C C . VAL A 1 328 ? -4.064 8.222 33.858 1.00 106.94 428 VAL A C 1
ATOM 2309 O O . VAL A 1 328 ? -5.141 8.801 33.726 1.00 87.69 428 VAL A O 1
ATOM 2313 N N . VAL A 1 329 ? -3.125 8.220 32.918 1.00 76.47 429 VAL A N 1
ATOM 2314 C CA . VAL A 1 329 ? -3.338 8.879 31.639 1.00 53.71 429 VAL A CA 1
ATOM 2315 C C . VAL A 1 329 ? -4.390 8.119 30.846 1.00 69.12 429 VAL A C 1
ATOM 2316 O O . VAL A 1 329 ? -5.252 8.717 30.203 1.00 74.49 429 VAL A O 1
ATOM 2320 N N . GLY A 1 330 ? -4.313 6.793 30.899 1.00 99.87 430 GLY A N 1
ATOM 2321 C CA . GLY A 1 330 ? -5.292 5.945 30.244 1.00 104.36 430 GLY A CA 1
ATOM 2322 C C . GLY A 1 330 ? -6.660 6.122 30.872 1.00 92.19 430 GLY A C 1
ATOM 2323 O O . GLY A 1 330 ? -7.685 6.012 30.201 1.00 52.61 430 GLY A O 1
ATOM 2324 N N . CYS A 1 331 ? -6.670 6.398 32.171 1.00 57.20 431 CYS A N 1
ATOM 2325 C CA . CYS A 1 331 ? -7.908 6.668 32.889 1.00 60.75 431 CYS A CA 1
ATOM 2326 C C . CYS A 1 331 ? -8.493 8.007 32.461 1.00 80.81 431 CYS A C 1
ATOM 2327 O O . CYS A 1 331 ? -9.705 8.150 32.303 1.00 59.78 431 CYS A O 1
ATOM 2330 N N . TRP A 1 332 ? -7.620 8.989 32.275 1.00 65.04 432 TRP A N 1
ATOM 2331 C CA . TRP A 1 332 ? -8.040 10.322 31.869 1.00 67.71 432 TRP A CA 1
ATOM 2332 C C . TRP A 1 332 ? -8.638 10.311 30.464 1.00 86.94 432 TRP A C 1
ATOM 2333 O O . TRP A 1 332 ? -9.601 11.024 30.183 1.00 90.76 432 TRP A O 1
ATOM 2344 N N . ALA A 1 333 ? -8.067 9.490 29.589 1.00 71.27 433 ALA A N 1
ATOM 2345 C CA . ALA A 1 333 ? -8.496 9.427 28.195 1.00 69.60 433 ALA A CA 1
ATOM 2346 C C . ALA A 1 333 ? -9.858 8.757 28.021 1.00 92.94 433 ALA A C 1
ATOM 2347 O O . ALA A 1 333 ? -10.618 9.112 27.121 1.00 79.62 433 ALA A O 1
ATOM 2349 N N . THR A 1 334 ? -10.160 7.786 28.877 1.00 55.11 434 THR A N 1
ATOM 2350 C CA . THR A 1 334 ? -11.433 7.075 28.795 1.00 99.11 434 THR A CA 1
ATOM 2351 C C . THR A 1 334 ? -12.597 7.954 29.250 1.00 128.44 434 THR A C 1
ATOM 2352 O O . THR A 1 334 ? -13.677 7.920 28.661 1.00 119.31 434 THR A O 1
ATOM 2356 N N . MET A 1 335 ? -12.370 8.743 30.296 1.00 50.13 435 MET A N 1
ATOM 2357 C CA . MET A 1 335 ? -13.413 9.598 30.848 1.00 71.55 435 MET A CA 1
ATOM 2358 C C . MET A 1 335 ? -13.813 10.696 29.870 1.00 81.50 435 MET A C 1
ATOM 2359 O O . MET A 1 335 ? -14.945 11.180 29.893 1.00 106.84 435 MET A O 1
ATOM 2364 N N . VAL A 1 336 ? -12.876 11.087 29.015 1.00 53.53 436 VAL A N 1
ATOM 2365 C CA . VAL A 1 336 ? -13.133 12.112 28.015 1.00 81.54 436 VAL A CA 1
ATOM 2366 C C . VAL A 1 336 ? -13.799 11.499 26.789 1.00 116.26 436 VAL A C 1
ATOM 2367 O O . VAL A 1 336 ? -14.737 12.067 26.229 1.00 161.82 436 VAL A O 1
ATOM 2371 N N . ASN A 1 337 ? -13.306 10.334 26.379 1.00 59.60 437 ASN A N 1
ATOM 2372 C CA . ASN A 1 337 ? -13.870 9.613 25.245 1.00 104.29 437 ASN A CA 1
ATOM 2373 C C . ASN A 1 337 ? -15.301 9.163 25.521 1.00 105.48 437 ASN A C 1
ATOM 2374 O O . ASN A 1 337 ? -16.101 8.990 24.601 1.00 85.86 437 ASN A O 1
ATOM 2379 N N . MET A 1 338 ? -15.618 8.978 26.798 1.00 84.38 438 MET A N 1
ATOM 2380 C CA . MET A 1 338 ? -16.955 8.568 27.205 1.00 115.04 438 MET A CA 1
ATOM 2381 C C . MET A 1 338 ? -17.868 9.767 27.442 1.00 54.93 438 MET A C 1
ATOM 2382 O O . MET A 1 338 ? -19.028 9.761 27.036 1.00 92.41 438 MET A O 1
ATOM 2387 N N . GLY A 1 339 ? -17.338 10.794 28.099 1.00 123.11 439 GLY A N 1
ATOM 2388 C CA . GLY A 1 339 ? -18.127 11.962 28.444 1.00 122.45 439 GLY A CA 1
ATOM 2389 C C . GLY A 1 339 ? -19.251 11.579 29.384 1.00 123.49 439 GLY A C 1
ATOM 2390 O O . GLY A 1 339 ? -19.335 10.430 29.818 1.00 73.52 439 GLY A O 1
ATOM 2391 N N . GLU A 1 340 ? -20.119 12.534 29.701 1.00 120.29 440 GLU A N 1
ATOM 2392 C CA . GLU A 1 340 ? -21.244 12.264 30.589 1.00 104.67 440 GLU A CA 1
ATOM 2393 C C . GLU A 1 340 ? -22.330 11.464 29.875 1.00 112.55 440 GLU A C 1
ATOM 2394 O O . GLU A 1 340 ? -23.138 10.792 30.514 1.00 157.75 440 GLU A O 1
ATOM 2400 N N . ASN A 1 341 ? -22.339 11.535 28.548 1.00 94.43 441 ASN A N 1
ATOM 2401 C CA . ASN A 1 341 ? -23.316 10.802 27.750 1.00 116.97 441 ASN A CA 1
ATOM 2402 C C . ASN A 1 341 ? -22.976 9.320 27.639 1.00 86.65 441 ASN A C 1
ATOM 2403 O O . ASN A 1 341 ? -23.858 8.483 27.447 1.00 97.91 441 ASN A O 1
ATOM 2408 N N . GLY A 1 342 ? -21.692 9.002 27.761 1.00 131.79 442 GLY A N 1
ATOM 2409 C CA . GLY A 1 342 ? -21.232 7.630 27.650 1.00 64.11 442 GLY A CA 1
ATOM 2410 C C . GLY A 1 342 ? -21.619 6.777 28.841 1.00 84.11 442 GLY A C 1
ATOM 2411 O O . GLY A 1 342 ? -22.042 5.632 28.680 1.00 82.77 442 GLY A O 1
ATOM 2412 N N . TYR A 1 343 ? -21.477 7.334 30.041 1.00 61.34 443 TYR A N 1
ATOM 2413 C CA . TYR A 1 343 ? -21.767 6.593 31.264 1.00 93.65 443 TYR A CA 1
ATOM 2414 C C . TYR A 1 343 ? -23.260 6.535 31.559 1.00 77.31 443 TYR A C 1
ATOM 2415 O O . TYR A 1 343 ? -23.689 5.882 32.511 1.00 95.29 443 TYR A O 1
ATOM 2424 N N . ILE A 1 344 ? -24.045 7.223 30.739 1.00 98.67 444 ILE A N 1
ATOM 2425 C CA . ILE A 1 344 ? -25.495 7.108 30.799 1.00 97.32 444 ILE A CA 1
ATOM 2426 C C . ILE A 1 344 ? -25.935 5.915 29.959 1.00 91.64 444 ILE A C 1
ATOM 2427 O O . ILE A 1 344 ? -26.594 5.003 30.457 1.00 79.25 444 ILE A O 1
ATOM 2432 N N . GLU A 1 345 ? -25.555 5.920 28.685 1.00 59.12 445 GLU A N 1
ATOM 2433 C CA . GLU A 1 345 ? -25.789 4.774 27.815 1.00 98.98 445 GLU A CA 1
ATOM 2434 C C . GLU A 1 345 ? -25.102 3.543 28.395 1.00 72.38 445 GLU A C 1
ATOM 2435 O O . GLU A 1 345 ? -25.360 2.416 27.974 1.00 76.07 445 GLU A O 1
ATOM 2441 N N . SER A 1 346 ? -24.219 3.774 29.361 1.00 92.68 446 SER A N 1
ATOM 2442 C CA . SER A 1 346 ? -23.555 2.696 30.081 1.00 102.54 446 SER A CA 1
ATOM 2443 C C . SER A 1 346 ? -24.421 2.226 31.240 1.00 98.04 446 SER A C 1
ATOM 2444 O O . SER A 1 346 ? -24.717 1.040 31.365 1.00 49.71 446 SER A O 1
ATOM 2447 N N . CYS A 1 347 ? -24.823 3.169 32.086 1.00 93.68 447 CYS A N 1
ATOM 2448 C CA . CYS A 1 347 ? -25.661 2.867 33.239 1.00 55.41 447 CYS A CA 1
ATOM 2449 C C . CYS A 1 347 ? -26.996 2.271 32.808 1.00 107.14 447 CYS A C 1
ATOM 2450 O O . CYS A 1 347 ? -27.446 1.262 33.356 1.00 51.37 447 CYS A O 1
ATOM 2453 N N . GLN A 1 348 ? -27.626 2.903 31.825 1.00 77.12 448 GLN A N 1
ATOM 2454 C CA . GLN A 1 348 ? -28.905 2.433 31.312 1.00 119.26 448 GLN A CA 1
ATOM 2455 C C . GLN A 1 348 ? -28.809 0.992 30.828 1.00 89.32 448 GLN A C 1
ATOM 2456 O O . GLN A 1 348 ? -29.722 0.195 31.040 1.00 92.02 448 GLN A O 1
ATOM 2462 N N . GLU A 1 349 ? -27.695 0.662 30.182 1.00 54.14 449 GLU A N 1
ATOM 2463 C CA . GLU A 1 349 ? -27.486 -0.685 29.662 1.00 90.45 449 GLU A CA 1
ATOM 2464 C C . GLU A 1 349 ? -27.186 -1.688 30.773 1.00 66.36 449 GLU A C 1
ATOM 2465 O O . GLU A 1 349 ? -27.855 -2.714 30.893 1.00 114.50 449 GLU A O 1
ATOM 2471 N N . ILE A 1 350 ? -26.175 -1.386 31.582 1.00 59.68 450 ILE A N 1
ATOM 2472 C CA . ILE A 1 350 ? -25.753 -2.283 32.653 1.00 81.98 450 ILE A CA 1
ATOM 2473 C C . ILE A 1 350 ? -26.866 -2.518 33.667 1.00 103.72 450 ILE A C 1
ATOM 2474 O O . ILE A 1 350 ? -27.243 -3.659 33.933 1.00 79.35 450 ILE A O 1
ATOM 2479 N N . VAL A 1 351 ? -27.382 -1.435 34.236 1.00 67.64 451 VAL A N 1
ATOM 2480 C CA . VAL A 1 351 ? -28.466 -1.528 35.204 1.00 58.83 451 VAL A CA 1
ATOM 2481 C C . VAL A 1 351 ? -29.715 -2.107 34.555 1.00 62.80 451 VAL A C 1
ATOM 2482 O O . VAL A 1 351 ? -30.472 -2.837 35.191 1.00 62.92 451 VAL A O 1
ATOM 2486 N N . GLY A 1 352 ? -29.924 -1.778 33.285 1.00 93.26 452 GLY A N 1
ATOM 2487 C CA . GLY A 1 352 ? -31.054 -2.301 32.541 1.00 86.44 452 GLY A CA 1
ATOM 2488 C C . GLY A 1 352 ? -31.057 -3.817 32.528 1.00 91.43 452 GLY A C 1
ATOM 2489 O O . GLY A 1 352 ? -32.095 -4.448 32.727 1.00 72.25 452 GLY A O 1
ATOM 2490 N N . ALA A 1 353 ? -29.886 -4.399 32.296 1.00 73.56 453 ALA A N 1
ATOM 2491 C CA . ALA A 1 353 ? -29.734 -5.848 32.282 1.00 84.56 453 ALA A CA 1
ATOM 2492 C C . ALA A 1 353 ? -29.885 -6.436 33.682 1.00 72.18 453 ALA A C 1
ATOM 2493 O O . ALA A 1 353 ? -30.528 -7.469 33.866 1.00 91.37 453 ALA A O 1
ATOM 2495 N N . ALA A 1 354 ? -29.288 -5.772 34.666 1.00 59.42 454 ALA A N 1
ATOM 2496 C CA . ALA A 1 354 ? -29.340 -6.236 36.049 1.00 42.16 454 ALA A CA 1
ATOM 2497 C C . ALA A 1 354 ? -30.774 -6.337 36.558 1.00 67.93 454 ALA A C 1
ATOM 2498 O O . ALA A 1 354 ? -31.104 -7.236 37.330 1.00 106.76 454 ALA A O 1
ATOM 2500 N N . MET A 1 355 ? -31.622 -5.409 36.125 1.00 75.51 455 MET A N 1
ATOM 2501 C CA . MET A 1 355 ? -33.017 -5.393 36.548 1.00 96.96 455 MET A CA 1
ATOM 2502 C C . MET A 1 355 ? -33.815 -6.460 35.807 1.00 114.47 455 MET A C 1
ATOM 2503 O O . MET A 1 355 ? -34.645 -7.150 36.398 1.00 163.79 455 MET A O 1
ATOM 2508 N N . LYS A 1 356 ? -33.559 -6.587 34.509 1.00 94.79 456 LYS A N 1
ATOM 2509 C CA . LYS A 1 356 ? -34.185 -7.623 33.697 1.00 96.29 456 LYS A CA 1
ATOM 2510 C C . LYS A 1 356 ? -33.840 -8.992 34.273 1.00 89.61 456 LYS A C 1
ATOM 2511 O O . LYS A 1 356 ? -34.674 -9.897 34.310 1.00 117.31 456 LYS A O 1
ATOM 2517 N N . PHE A 1 357 ? -32.598 -9.123 34.723 1.00 80.67 457 PHE A N 1
ATOM 2518 C CA . PHE A 1 357 ? -32.116 -10.332 35.377 1.00 90.59 457 PHE A CA 1
ATOM 2519 C C . PHE A 1 357 ? -32.929 -10.602 36.637 1.00 103.40 457 PHE A C 1
ATOM 2520 O O . PHE A 1 357 ? -33.485 -11.686 36.813 1.00 83.28 457 PHE A O 1
ATOM 2528 N N . LYS A 1 358 ? -32.995 -9.599 37.505 1.00 122.18 458 LYS A N 1
ATOM 2529 C CA . LYS A 1 358 ? -33.736 -9.688 38.757 1.00 68.28 458 LYS A CA 1
ATOM 2530 C C . LYS A 1 358 ? -35.189 -10.093 38.534 1.00 69.49 458 LYS A C 1
ATOM 2531 O O . LYS A 1 358 ? -35.707 -10.974 39.218 1.00 96.67 458 LYS A O 1
ATOM 2537 N N . LYS A 1 359 ? -35.843 -9.447 37.575 1.00 130.88 459 LYS A N 1
ATOM 2538 C CA . LYS A 1 359 ? -37.247 -9.724 37.296 1.00 96.45 459 LYS A CA 1
ATOM 2539 C C . LYS A 1 359 ? -37.443 -11.164 36.842 1.00 98.67 459 LYS A C 1
ATOM 2540 O O . LYS A 1 359 ? -38.411 -11.818 37.226 1.00 84.51 459 LYS A O 1
ATOM 2546 N N . TYR A 1 360 ? -36.517 -11.653 36.023 1.00 86.12 460 TYR A N 1
ATOM 2547 C CA . TYR A 1 360 ? -36.627 -12.997 35.468 1.00 59.01 460 TYR A CA 1
ATOM 2548 C C . TYR A 1 360 ? -36.469 -14.084 36.526 1.00 59.59 460 TYR A C 1
ATOM 2549 O O . TYR A 1 360 ? -37.067 -15.151 36.417 1.00 57.43 460 TYR A O 1
ATOM 2558 N N . ILE A 1 361 ? -35.659 -13.817 37.544 1.00 72.14 461 ILE A N 1
ATOM 2559 C CA . ILE A 1 361 ? -35.461 -14.784 38.619 1.00 91.88 461 ILE A CA 1
ATOM 2560 C C . ILE A 1 361 ? -36.523 -14.633 39.702 1.00 95.98 461 ILE A C 1
ATOM 2561 O O . ILE A 1 361 ? -36.545 -15.384 40.676 1.00 121.47 461 ILE A O 1
ATOM 2566 N N . GLN A 1 362 ? -37.402 -13.653 39.523 1.00 72.69 462 GLN A N 1
ATOM 2567 C CA . GLN A 1 362 ? -38.562 -13.501 40.389 1.00 113.07 462 GLN A CA 1
ATOM 2568 C C . GLN A 1 362 ? -39.781 -14.119 39.716 1.00 41.53 462 GLN A C 1
ATOM 2569 O O . GLN A 1 362 ? -40.439 -14.994 40.278 1.00 110.72 462 GLN A O 1
ATOM 2575 N N . GLU A 1 363 ? -40.071 -13.659 38.503 1.00 104.34 463 GLU A N 1
ATOM 2576 C CA . GLU A 1 363 ? -41.148 -14.228 37.704 1.00 122.89 463 GLU A CA 1
ATOM 2577 C C . GLU A 1 363 ? -40.867 -15.703 37.444 1.00 82.48 463 GLU A C 1
ATOM 2578 O O . GLU A 1 363 ? -41.620 -16.574 37.879 1.00 110.67 463 GLU A O 1
ATOM 2584 N N . ASN A 1 364 ? -39.777 -15.975 36.734 1.00 124.45 464 ASN A N 1
ATOM 2585 C CA . ASN A 1 364 ? -39.317 -17.343 36.529 1.00 79.77 464 ASN A CA 1
ATOM 2586 C C . ASN A 1 364 ? -38.360 -17.741 37.645 1.00 81.56 464 ASN A C 1
ATOM 2587 O O . ASN A 1 364 ? -38.057 -16.932 38.523 1.00 116.86 464 ASN A O 1
ATOM 2592 N N . ILE A 1 365 ? -37.884 -18.982 37.610 1.00 45.02 465 ILE A N 1
ATOM 2593 C CA . ILE A 1 365 ? -36.948 -19.471 38.619 1.00 112.91 465 ILE A CA 1
ATOM 2594 C C . ILE A 1 365 ? -37.438 -19.133 40.025 1.00 112.74 465 ILE A C 1
ATOM 2595 O O . ILE A 1 365 ? -36.812 -18.348 40.737 1.00 91.76 465 ILE A O 1
ATOM 2600 N N . PRO A 1 366 ? -38.571 -19.727 40.428 1.00 118.68 466 PRO A N 1
ATOM 2601 C CA . PRO A 1 366 ? -39.204 -19.428 41.717 1.00 41.44 466 PRO A CA 1
ATOM 2602 C C . PRO A 1 366 ? -38.404 -19.947 42.909 1.00 108.89 466 PRO A C 1
ATOM 2603 O O . PRO A 1 366 ? -38.760 -19.657 44.050 1.00 73.27 466 PRO A O 1
ATOM 2607 N N . ASP A 1 367 ? -37.340 -20.700 42.651 1.00 120.93 467 ASP A N 1
ATOM 2608 C CA . ASP A 1 367 ? -36.581 -21.330 43.727 1.00 47.66 467 ASP A CA 1
ATOM 2609 C C . ASP A 1 367 ? -35.511 -20.415 44.317 1.00 115.56 467 ASP A C 1
ATOM 2610 O O . ASP A 1 367 ? -34.859 -20.769 45.298 1.00 132.95 467 ASP A O 1
ATOM 2615 N N . LEU A 1 368 ? -35.334 -19.240 43.720 1.00 114.97 468 LEU A N 1
ATOM 2616 C CA . LEU A 1 368 ? -34.313 -18.301 44.178 1.00 59.62 468 LEU A CA 1
ATOM 2617 C C . LEU A 1 368 ? -34.906 -17.135 44.967 1.00 116.78 468 LEU A C 1
ATOM 2618 O O . LEU A 1 368 ? -36.073 -16.781 44.790 1.00 142.64 468 LEU A O 1
ATOM 2623 N N . ASP A 1 369 ? -34.090 -16.544 45.835 1.00 119.69 469 ASP A N 1
ATOM 2624 C CA . ASP A 1 369 ? -34.528 -15.446 46.691 1.00 116.84 469 ASP A CA 1
ATOM 2625 C C . ASP A 1 369 ? -33.590 -14.247 46.588 1.00 59.91 469 ASP A C 1
ATOM 2626 O O . ASP A 1 369 ? -32.457 -14.296 47.062 1.00 139.80 469 ASP A O 1
ATOM 2631 N N . ILE A 1 370 ? -34.071 -13.168 45.978 1.00 105.09 470 ILE A N 1
ATOM 2632 C CA . ILE A 1 370 ? -33.296 -11.935 45.878 1.00 76.16 470 ILE A CA 1
ATOM 2633 C C . ILE A 1 370 ? -32.923 -11.403 47.259 1.00 102.93 470 ILE A C 1
ATOM 2634 O O . ILE A 1 370 ? -33.736 -11.424 48.184 1.00 152.97 470 ILE A O 1
ATOM 2639 N N . MET A 1 371 ? -31.689 -10.927 47.393 1.00 109.09 471 MET A N 1
ATOM 2640 C CA . MET A 1 371 ? -31.216 -10.358 48.649 1.00 114.79 471 MET A CA 1
ATOM 2641 C C . MET A 1 371 ? -31.526 -8.865 48.724 1.00 130.96 471 MET A C 1
ATOM 2642 O O . MET A 1 371 ? -30.889 -8.054 48.051 1.00 145.74 471 MET A O 1
ATOM 2647 N N . GLY A 1 372 ? -32.506 -8.509 49.549 1.00 107.83 472 GLY A N 1
ATOM 2648 C CA . GLY A 1 372 ? -32.921 -7.125 49.685 1.00 148.94 472 GLY A CA 1
ATOM 2649 C C . GLY A 1 372 ? -33.547 -6.597 48.410 1.00 142.72 472 GLY A C 1
ATOM 2650 O O . GLY A 1 372 ? -34.295 -7.305 47.736 1.00 95.10 472 GLY A O 1
ATOM 2651 N N . ASN A 1 373 ? -33.241 -5.347 48.078 1.00 193.51 473 ASN A N 1
ATOM 2652 C CA . ASN A 1 373 ? -33.745 -4.744 46.850 1.00 206.59 473 ASN A CA 1
ATOM 2653 C C . ASN A 1 373 ? -32.631 -4.081 46.048 1.00 206.99 473 ASN A C 1
ATOM 2654 O O . ASN A 1 373 ? -32.513 -2.856 46.037 1.00 219.20 473 ASN A O 1
ATOM 2659 N N . PRO A 1 374 ? -31.804 -4.897 45.376 1.00 104.89 474 PRO A N 1
ATOM 2660 C CA . PRO A 1 374 ? -30.718 -4.389 44.534 1.00 147.34 474 PRO A CA 1
ATOM 2661 C C . PRO A 1 374 ? -31.238 -3.375 43.524 1.00 162.97 474 PRO A C 1
ATOM 2662 O O . PRO A 1 374 ? -31.966 -3.738 42.600 1.00 104.23 474 PRO A O 1
ATOM 2666 N N . ARG A 1 375 ? -30.866 -2.114 43.711 1.00 168.67 475 ARG A N 1
ATOM 2667 C CA . ARG A 1 375 ? -31.338 -1.035 42.855 1.00 159.61 475 ARG A CA 1
ATOM 2668 C C . ARG A 1 375 ? -30.377 -0.792 41.699 1.00 133.90 475 ARG A C 1
ATOM 2669 O O . ARG A 1 375 ? -30.662 0.003 40.802 1.00 64.00 475 ARG A O 1
ATOM 2677 N N . TYR A 1 376 ? -29.243 -1.485 41.717 1.00 120.64 476 TYR A N 1
ATOM 2678 C CA . TYR A 1 376 ? -28.154 -1.174 40.798 1.00 67.96 476 TYR A CA 1
ATOM 2679 C C . TYR A 1 376 ? -27.734 -2.340 39.903 1.00 107.13 476 TYR A C 1
ATOM 2680 O O . TYR A 1 376 ? -28.551 -3.184 39.535 1.00 122.74 476 TYR A O 1
ATOM 2689 N N . SER A 1 377 ? -26.450 -2.373 39.561 1.00 61.76 477 SER A N 1
ATOM 2690 C CA . SER A 1 377 ? -25.925 -3.322 38.581 1.00 97.81 477 SER A CA 1
ATOM 2691 C C . SER A 1 377 ? -25.532 -4.666 39.186 1.00 92.29 477 SER A C 1
ATOM 2692 O O . SER A 1 377 ? -25.300 -5.631 38.460 1.00 63.65 477 SER A O 1
ATOM 2695 N N . VAL A 1 378 ? -25.441 -4.724 40.509 1.00 91.20 478 VAL A N 1
ATOM 2696 C CA . VAL A 1 378 ? -25.102 -5.969 41.188 1.00 74.75 478 VAL A CA 1
ATOM 2697 C C . VAL A 1 378 ? -26.354 -6.652 41.720 1.00 103.11 478 VAL A C 1
ATOM 2698 O O . VAL A 1 378 ? -27.195 -6.016 42.357 1.00 124.41 478 VAL A O 1
ATOM 2702 N N . ILE A 1 379 ? -26.471 -7.948 41.454 1.00 73.58 479 ILE A N 1
ATOM 2703 C CA . ILE A 1 379 ? -27.648 -8.709 41.856 1.00 115.69 479 ILE A CA 1
ATOM 2704 C C . ILE A 1 379 ? -27.264 -9.943 42.669 1.00 57.90 479 ILE A C 1
ATOM 2705 O O . ILE A 1 379 ? -26.531 -10.806 42.190 1.00 104.71 479 ILE A O 1
ATOM 2710 N N . SER A 1 380 ? -27.766 -10.018 43.898 1.00 121.60 480 SER A N 1
ATOM 2711 C CA . SER A 1 380 ? -27.485 -11.148 44.777 1.00 55.15 480 SER A CA 1
ATOM 2712 C C . SER A 1 380 ? -28.755 -11.930 45.092 1.00 64.17 480 SER A C 1
ATOM 2713 O O . SER A 1 380 ? -29.861 -11.396 45.011 1.00 121.37 480 SER A O 1
ATOM 2716 N N . PHE A 1 381 ? -28.588 -13.198 45.454 1.00 122.67 481 PHE A N 1
ATOM 2717 C CA . PHE A 1 381 ? -29.722 -14.068 45.737 1.00 52.38 481 PHE A CA 1
ATOM 2718 C C . PHE A 1 381 ? -29.292 -15.322 46.490 1.00 97.63 481 PHE A C 1
ATOM 2719 O O . PHE A 1 381 ? -28.110 -15.665 46.526 1.00 83.54 481 PHE A O 1
ATOM 2727 N N . SER A 1 382 ? -30.262 -16.007 47.084 1.00 101.46 482 SER A N 1
ATOM 2728 C CA . SER A 1 382 ? -29.993 -17.219 47.845 1.00 69.10 482 SER A CA 1
ATOM 2729 C C . SER A 1 382 ? -31.136 -18.215 47.677 1.00 113.62 482 SER A C 1
ATOM 2730 O O . SER A 1 382 ? -32.040 -18.001 46.870 1.00 117.64 482 SER A O 1
ATOM 2733 N N . SER A 1 383 ? -31.088 -19.303 48.439 1.00 84.05 483 SER A N 1
ATOM 2734 C CA . SER A 1 383 ? -32.144 -20.307 48.413 1.00 57.57 483 SER A CA 1
ATOM 2735 C C . SER A 1 383 ? -31.956 -21.349 49.508 1.00 113.08 483 SER A C 1
ATOM 2736 O O . SER A 1 383 ? -30.839 -21.795 49.775 1.00 145.03 483 SER A O 1
ATOM 2739 N N . LYS A 1 384 ? -33.061 -21.733 50.135 1.00 51.58 484 LYS A N 1
ATOM 2740 C CA . LYS A 1 384 ? -33.043 -22.761 51.166 1.00 167.39 484 LYS A CA 1
ATOM 2741 C C . LYS A 1 384 ? -33.525 -24.085 50.591 1.00 180.26 484 LYS A C 1
ATOM 2742 O O . LYS A 1 384 ? -33.301 -25.148 51.171 1.00 189.51 484 LYS A O 1
ATOM 2748 N N . THR A 1 385 ? -34.185 -24.008 49.440 1.00 121.45 485 THR A N 1
ATOM 2749 C CA . THR A 1 385 ? -34.662 -25.194 48.743 1.00 94.84 485 THR A CA 1
ATOM 2750 C C . THR A 1 385 ? -33.498 -25.960 48.127 1.00 142.16 485 THR A C 1
ATOM 2751 O O . THR A 1 385 ? -33.491 -27.191 48.109 1.00 98.09 485 THR A O 1
ATOM 2755 N N . LEU A 1 386 ? -32.516 -25.221 47.623 1.00 134.33 486 LEU A N 1
ATOM 2756 C CA . LEU A 1 386 ? -31.364 -25.824 46.967 1.00 99.29 486 LEU A CA 1
ATOM 2757 C C . LEU A 1 386 ? -30.081 -25.532 47.732 1.00 113.54 486 LEU A C 1
ATOM 2758 O O . LEU A 1 386 ? -29.993 -24.544 48.461 1.00 72.76 486 LEU A O 1
ATOM 2763 N N . ASN A 1 387 ? -29.089 -26.401 47.562 1.00 100.67 487 ASN A N 1
ATOM 2764 C CA . ASN A 1 387 ? -27.774 -26.187 48.151 1.00 98.24 487 ASN A CA 1
ATOM 2765 C C . ASN A 1 387 ? -26.953 -25.242 47.282 1.00 65.68 487 ASN A C 1
ATOM 2766 O O . ASN A 1 387 ? -26.277 -25.674 46.349 1.00 92.97 487 ASN A O 1
ATOM 2771 N N . ILE A 1 388 ? -27.021 -23.951 47.593 1.00 73.91 488 ILE A N 1
ATOM 2772 C CA . ILE A 1 388 ? -26.349 -22.927 46.797 1.00 96.72 488 ILE A CA 1
ATOM 2773 C C . ILE A 1 388 ? -24.884 -23.255 46.514 1.00 90.09 488 ILE A C 1
ATOM 2774 O O . ILE A 1 388 ? -24.375 -22.954 45.435 1.00 56.39 488 ILE A O 1
ATOM 2779 N N . HIS A 1 389 ? -24.214 -23.875 47.481 1.00 118.44 489 HIS A N 1
ATOM 2780 C CA . HIS A 1 389 ? -22.816 -24.255 47.313 1.00 81.45 489 HIS A CA 1
ATOM 2781 C C . HIS A 1 389 ? -22.646 -25.176 46.108 1.00 78.22 489 HIS A C 1
ATOM 2782 O O . HIS A 1 389 ? -21.805 -24.932 45.244 1.00 51.00 489 HIS A O 1
ATOM 2789 N N . GLU A 1 390 ? -23.453 -26.232 46.054 1.00 64.52 490 GLU A N 1
ATOM 2790 C CA . GLU A 1 390 ? -23.397 -27.179 44.946 1.00 112.12 490 GLU A CA 1
ATOM 2791 C C . GLU A 1 390 ? -23.833 -26.530 43.637 1.00 66.15 490 GLU A C 1
ATOM 2792 O O . GLU A 1 390 ? -23.246 -26.778 42.585 1.00 86.60 490 GLU A O 1
ATOM 2798 N N . LEU A 1 391 ? -24.868 -25.700 43.712 1.00 81.35 491 LEU A N 1
ATOM 2799 C CA . LEU A 1 391 ? -25.367 -24.981 42.546 1.00 48.07 491 LEU A CA 1
ATOM 2800 C C . LEU A 1 391 ? -24.253 -24.169 41.898 1.00 100.25 491 LEU A C 1
ATOM 2801 O O . LEU A 1 391 ? -24.088 -24.187 40.678 1.00 86.95 491 LEU A O 1
ATOM 2806 N N . SER A 1 392 ? -23.490 -23.460 42.724 1.00 73.67 492 SER A N 1
ATOM 2807 C CA . SER A 1 392 ? -22.371 -22.663 42.240 1.00 60.95 492 SER A CA 1
ATOM 2808 C C . SER A 1 392 ? -21.412 -23.534 41.441 1.00 73.96 492 SER A C 1
ATOM 2809 O O . SER A 1 392 ? -20.917 -23.130 40.389 1.00 105.59 492 SER A O 1
ATOM 2812 N N . ASP A 1 393 ? -21.158 -24.735 41.948 1.00 72.60 493 ASP A N 1
ATOM 2813 C CA . ASP A 1 393 ? -20.254 -25.665 41.288 1.00 75.90 493 ASP A CA 1
ATOM 2814 C C . ASP A 1 393 ? -20.844 -26.140 39.963 1.00 67.71 493 ASP A C 1
ATOM 2815 O O . ASP A 1 393 ? -20.127 -26.307 38.978 1.00 105.96 493 ASP A O 1
ATOM 2820 N N . ARG A 1 394 ? -22.155 -26.354 39.948 1.00 67.12 494 ARG A N 1
ATOM 2821 C CA . ARG A 1 394 ? -22.850 -26.763 38.735 1.00 61.73 494 ARG A CA 1
ATOM 2822 C C . ARG A 1 394 ? -22.687 -25.706 37.652 1.00 78.88 494 ARG A C 1
ATOM 2823 O O . ARG A 1 394 ? -22.615 -26.023 36.465 1.00 61.20 494 ARG A O 1
ATOM 2831 N N . LEU A 1 395 ? -22.630 -24.446 38.072 1.00 92.77 495 LEU A N 1
ATOM 2832 C CA . LEU A 1 395 ? -22.459 -23.332 37.149 1.00 96.65 495 LEU A CA 1
ATOM 2833 C C . LEU A 1 395 ? -21.013 -23.223 36.684 1.00 80.40 495 LEU A C 1
ATOM 2834 O O . LEU A 1 395 ? -20.743 -23.152 35.486 1.00 79.39 495 LEU A O 1
ATOM 2839 N N . SER A 1 396 ? -20.090 -23.208 37.640 1.00 99.50 496 SER A N 1
ATOM 2840 C CA . SER A 1 396 ? -18.667 -23.094 37.337 1.00 62.32 496 SER A CA 1
ATOM 2841 C C . SER A 1 396 ? -18.200 -24.239 36.448 1.00 46.34 496 SER A C 1
ATOM 2842 O O . SER A 1 396 ? -17.235 -24.104 35.696 1.00 71.24 496 SER A O 1
ATOM 2845 N N . LYS A 1 397 ? -18.892 -25.370 36.541 1.00 120.52 497 LYS A N 1
ATOM 2846 C CA . LYS A 1 397 ? -18.598 -26.522 35.699 1.00 95.05 497 LYS A CA 1
ATOM 2847 C C . LYS A 1 397 ? -19.062 -26.247 34.270 1.00 31.83 497 LYS A C 1
ATOM 2848 O O . LYS A 1 397 ? -18.540 -26.822 33.314 1.00 105.08 497 LYS A O 1
ATOM 2854 N N . LYS A 1 398 ? -20.037 -25.354 34.135 1.00 96.35 498 LYS A N 1
ATOM 2855 C CA . LYS A 1 398 ? -20.532 -24.943 32.825 1.00 100.07 498 LYS A CA 1
ATOM 2856 C C . LYS A 1 398 ? -19.796 -23.707 32.315 1.00 104.75 498 LYS A C 1
ATOM 2857 O O . LYS A 1 398 ? -20.138 -23.155 31.270 1.00 83.99 498 LYS A O 1
ATOM 2863 N N . GLY A 1 399 ? -18.788 -23.273 33.065 1.00 101.98 499 GLY A N 1
ATOM 2864 C CA . GLY A 1 399 ? -17.956 -22.159 32.650 1.00 92.57 499 GLY A CA 1
ATOM 2865 C C . GLY A 1 399 ? -18.436 -20.809 33.143 1.00 53.75 499 GLY A C 1
ATOM 2866 O O . GLY A 1 399 ? -17.786 -19.790 32.906 1.00 106.28 499 GLY A O 1
ATOM 2867 N N . TRP A 1 400 ? -19.574 -20.797 33.828 1.00 70.47 500 TRP A N 1
ATOM 2868 C CA . TRP A 1 400 ? -20.136 -19.561 34.365 1.00 67.10 500 TRP A CA 1
ATOM 2869 C C . TRP A 1 400 ? -19.746 -19.385 35.827 1.00 113.29 500 TRP A C 1
ATOM 2870 O O . TRP A 1 400 ? -20.048 -20.237 36.665 1.00 93.75 500 TRP A O 1
ATOM 2881 N N . HIS A 1 401 ? -19.080 -18.277 36.133 1.00 54.94 501 HIS A N 1
ATOM 2882 C CA . HIS A 1 401 ? -18.583 -18.045 37.484 1.00 121.47 501 HIS A CA 1
ATOM 2883 C C . HIS A 1 401 ? -19.289 -16.901 38.211 1.00 72.44 501 HIS A C 1
ATOM 2884 O O . HIS A 1 401 ? -19.148 -15.735 37.848 1.00 68.79 501 HIS A O 1
ATOM 2891 N N . PHE A 1 402 ? -20.057 -17.257 39.236 1.00 80.72 502 PHE A N 1
ATOM 2892 C CA . PHE A 1 402 ? -20.674 -16.285 40.128 1.00 75.87 502 PHE A CA 1
ATOM 2893 C C . PHE A 1 402 ? -19.833 -16.189 41.391 1.00 47.42 502 PHE A C 1
ATOM 2894 O O . PHE A 1 402 ? -19.257 -17.183 41.833 1.00 133.94 502 PHE A O 1
ATOM 2902 N N . ASN A 1 403 ? -19.756 -14.998 41.972 1.00 75.06 503 ASN A N 1
ATOM 2903 C CA . ASN A 1 403 ? -18.990 -14.818 43.201 1.00 105.45 503 ASN A CA 1
ATOM 2904 C C . ASN A 1 403 ? -19.653 -15.534 44.371 1.00 73.56 503 ASN A C 1
ATOM 2905 O O . ASN A 1 403 ? -20.767 -15.192 44.768 1.00 63.65 503 ASN A O 1
ATOM 2910 N N . ALA A 1 404 ? -18.967 -16.535 44.913 1.00 136.94 504 ALA A N 1
ATOM 2911 C CA . ALA A 1 404 ? -19.470 -17.276 46.064 1.00 46.21 504 ALA A CA 1
ATOM 2912 C C . ALA A 1 404 ? -19.403 -16.420 47.324 1.00 89.11 504 ALA A C 1
ATOM 2913 O O . ALA A 1 404 ? -18.364 -15.840 47.639 1.00 119.47 504 ALA A O 1
ATOM 2915 N N . LEU A 1 405 ? -20.518 -16.342 48.040 1.00 120.48 505 LEU A N 1
ATOM 2916 C CA . LEU A 1 405 ? -20.593 -15.536 49.253 1.00 107.00 505 LEU A CA 1
ATOM 2917 C C . LEU A 1 405 ? -20.802 -16.409 50.486 1.00 132.33 505 LEU A C 1
ATOM 2918 O O . LEU A 1 405 ? -21.008 -17.618 50.377 1.00 106.10 505 LEU A O 1
ATOM 2923 N N . GLN A 1 406 ? -20.748 -15.786 51.658 1.00 73.97 506 GLN A N 1
ATOM 2924 C CA . GLN A 1 406 ? -20.966 -16.496 52.912 1.00 103.72 506 GLN A CA 1
ATOM 2925 C C . GLN A 1 406 ? -21.628 -15.583 53.935 1.00 93.04 506 GLN A C 1
ATOM 2926 O O . GLN A 1 406 ? -21.564 -14.360 53.820 1.00 87.38 506 GLN A O 1
ATOM 2932 N N . LYS A 1 407 ? -22.266 -16.187 54.933 1.00 98.12 507 LYS A N 1
ATOM 2933 C CA . LYS A 1 407 ? -22.895 -15.437 56.014 1.00 150.65 507 LYS A CA 1
ATOM 2934 C C . LYS A 1 407 ? -23.785 -14.305 55.505 1.00 137.61 507 LYS A C 1
ATOM 2935 O O . LYS A 1 407 ? -23.444 -13.132 55.663 1.00 121.74 507 LYS A O 1
ATOM 2941 N N . PRO A 1 408 ? -24.934 -14.647 54.897 1.00 107.90 508 PRO A N 1
ATOM 2942 C CA . PRO A 1 408 ? -25.407 -16.009 54.631 1.00 104.87 508 PRO A CA 1
ATOM 2943 C C . PRO A 1 408 ? -24.801 -16.576 53.352 1.00 97.27 508 PRO A C 1
ATOM 2944 O O . PRO A 1 408 ? -24.406 -15.816 52.469 1.00 137.79 508 PRO A O 1
ATOM 2948 N N . VAL A 1 409 ? -24.738 -17.900 53.255 1.00 151.95 509 VAL A N 1
ATOM 2949 C CA . VAL A 1 409 ? -24.208 -18.552 52.065 1.00 155.01 509 VAL A CA 1
ATOM 2950 C C . VAL A 1 409 ? -25.067 -18.229 50.848 1.00 139.25 509 VAL A C 1
ATOM 2951 O O . VAL A 1 409 ? -26.227 -18.631 50.771 1.00 111.65 509 VAL A O 1
ATOM 2955 N N . ALA A 1 410 ? -24.491 -17.497 49.901 1.00 122.46 510 ALA A N 1
ATOM 2956 C CA . ALA A 1 410 ? -25.209 -17.104 48.695 1.00 104.24 510 ALA A CA 1
ATOM 2957 C C . ALA A 1 410 ? -24.256 -16.927 47.520 1.00 93.57 510 ALA A C 1
ATOM 2958 O O . ALA A 1 410 ? -23.171 -17.509 47.493 1.00 127.53 510 ALA A O 1
ATOM 2960 N N . LEU A 1 411 ? -24.673 -16.119 46.550 1.00 61.09 511 LEU A N 1
ATOM 2961 C CA . LEU A 1 411 ? -23.857 -15.826 45.376 1.00 124.85 511 LEU A CA 1
ATOM 2962 C C . LEU A 1 411 ? -24.501 -14.712 44.555 1.00 116.84 511 LEU A C 1
ATOM 2963 O O . LEU A 1 411 ? -25.719 -14.544 44.580 1.00 101.65 511 LEU A O 1
ATOM 2968 N N . HIS A 1 412 ? -23.686 -13.945 43.835 1.00 92.14 512 HIS A N 1
ATOM 2969 C CA . HIS A 1 412 ? -24.210 -12.829 43.054 1.00 64.88 512 HIS A CA 1
ATOM 2970 C C . HIS A 1 412 ? -23.545 -12.681 41.688 1.00 97.10 512 HIS A C 1
ATOM 2971 O O . HIS A 1 412 ? -22.605 -13.405 41.356 1.00 100.54 512 HIS A O 1
ATOM 2978 N N . MET A 1 413 ? -24.047 -11.733 40.902 1.00 59.46 513 MET A N 1
ATOM 2979 C CA . MET A 1 413 ? -23.501 -11.447 39.582 1.00 56.67 513 MET A CA 1
ATOM 2980 C C . MET A 1 413 ? -23.344 -9.944 39.377 1.00 71.62 513 MET A C 1
ATOM 2981 O O . MET A 1 413 ? -24.329 -9.223 39.229 1.00 84.74 513 MET A O 1
ATOM 2986 N N . ALA A 1 414 ? -22.100 -9.478 39.388 1.00 115.82 514 ALA A N 1
ATOM 2987 C CA . ALA A 1 414 ? -21.802 -8.083 39.091 1.00 63.99 514 ALA A CA 1
ATOM 2988 C C . ALA A 1 414 ? -21.828 -7.874 37.583 1.00 107.16 514 ALA A C 1
ATOM 2989 O O . ALA A 1 414 ? -20.965 -8.378 36.863 1.00 88.80 514 ALA A O 1
ATOM 2991 N N . PHE A 1 415 ? -22.824 -7.133 37.110 1.00 60.57 515 PHE A N 1
ATOM 2992 C CA . PHE A 1 415 ? -23.018 -6.942 35.677 1.00 63.15 515 PHE A CA 1
ATOM 2993 C C . PHE A 1 415 ? -22.011 -5.990 35.043 1.00 91.88 515 PHE A C 1
ATOM 2994 O O . PHE A 1 415 ? -21.862 -4.843 35.464 1.00 57.98 515 PHE A O 1
ATOM 3002 N N . THR A 1 416 ? -21.322 -6.485 34.022 1.00 85.95 516 THR A N 1
ATOM 3003 C CA . THR A 1 416 ? -20.397 -5.676 33.247 1.00 76.35 516 THR A CA 1
ATOM 3004 C C . THR A 1 416 ? -20.951 -5.521 31.835 1.00 37.81 516 THR A C 1
ATOM 3005 O O . THR A 1 416 ? -21.985 -6.100 31.507 1.00 76.06 516 THR A O 1
ATOM 3009 N N . ARG A 1 417 ? -20.276 -4.732 31.006 1.00 99.60 517 ARG A N 1
ATOM 3010 C CA . ARG A 1 417 ? -20.723 -4.526 29.634 1.00 56.70 517 ARG A CA 1
ATOM 3011 C C . ARG A 1 417 ? -20.809 -5.861 28.911 1.00 77.96 517 ARG A C 1
ATOM 3012 O O . ARG A 1 417 ? -21.683 -6.072 28.071 1.00 81.58 517 ARG A O 1
ATOM 3020 N N . LEU A 1 418 ? -19.889 -6.759 29.250 1.00 77.63 518 LEU A N 1
ATOM 3021 C CA . LEU A 1 418 ? -19.819 -8.075 28.631 1.00 46.84 518 LEU A CA 1
ATOM 3022 C C . LEU A 1 418 ? -20.976 -8.960 29.075 1.00 82.48 518 LEU A C 1
ATOM 3023 O O . LEU A 1 418 ? -21.654 -9.568 28.248 1.00 48.86 518 LEU A O 1
ATOM 3028 N N . SER A 1 419 ? -21.198 -9.027 30.383 1.00 44.18 519 SER A N 1
ATOM 3029 C CA . SER A 1 419 ? -22.287 -9.829 30.929 1.00 66.49 519 SER A CA 1
ATOM 3030 C C . SER A 1 419 ? -23.622 -9.116 30.747 1.00 49.29 519 SER A C 1
ATOM 3031 O O . SER A 1 419 ? -24.673 -9.643 31.110 1.00 117.18 519 SER A O 1
ATOM 3034 N N . ALA A 1 420 ? -23.570 -7.917 30.175 1.00 121.99 520 ALA A N 1
ATOM 3035 C CA . ALA A 1 420 ? -24.772 -7.137 29.904 1.00 80.19 520 ALA A CA 1
ATOM 3036 C C . ALA A 1 420 ? -25.574 -7.759 28.766 1.00 90.67 520 ALA A C 1
ATOM 3037 O O . ALA A 1 420 ? -26.565 -7.192 28.307 1.00 135.11 520 ALA A O 1
ATOM 3039 N N . HIS A 1 421 ? -25.128 -8.923 28.307 1.00 62.91 521 HIS A N 1
ATOM 3040 C CA . HIS A 1 421 ? -25.880 -9.710 27.337 1.00 152.19 521 HIS A CA 1
ATOM 3041 C C . HIS A 1 421 ? -26.528 -10.867 28.088 1.00 144.18 521 HIS A C 1
ATOM 3042 O O . HIS A 1 421 ? -26.157 -12.034 27.936 1.00 53.45 521 HIS A O 1
ATOM 3049 N N . VAL A 1 422 ? -27.516 -10.502 28.899 1.00 61.46 522 VAL A N 1
ATOM 3050 C CA . VAL A 1 422 ? -28.052 -11.350 29.953 1.00 70.92 522 VAL A CA 1
ATOM 3051 C C . VAL A 1 422 ? -29.054 -12.390 29.468 1.00 93.51 522 VAL A C 1
ATOM 3052 O O . VAL A 1 422 ? -29.168 -13.469 30.052 1.00 89.28 522 VAL A O 1
ATOM 3056 N N . VAL A 1 423 ? -29.778 -12.066 28.404 1.00 102.09 523 VAL A N 1
ATOM 3057 C CA . VAL A 1 423 ? -30.805 -12.963 27.885 1.00 94.36 523 VAL A CA 1
ATOM 3058 C C . VAL A 1 423 ? -30.356 -14.423 27.870 1.00 126.24 523 VAL A C 1
ATOM 3059 O O . VAL A 1 423 ? -31.172 -15.328 28.036 1.00 58.69 523 VAL A O 1
ATOM 3063 N N . ASP A 1 424 ? -29.058 -14.646 27.685 1.00 151.31 524 ASP A N 1
ATOM 3064 C CA . ASP A 1 424 ? -28.513 -16.000 27.650 1.00 57.77 524 ASP A CA 1
ATOM 3065 C C . ASP A 1 424 ? -28.477 -16.648 29.029 1.00 63.17 524 ASP A C 1
ATOM 3066 O O . ASP A 1 424 ? -29.123 -17.670 29.261 1.00 104.06 524 ASP A O 1
ATOM 3071 N N . GLU A 1 425 ? -27.721 -16.051 29.943 1.00 87.71 525 GLU A N 1
ATOM 3072 C CA . GLU A 1 425 ? -27.468 -16.679 31.236 1.00 97.40 525 GLU A CA 1
ATOM 3073 C C . GLU A 1 425 ? -28.642 -16.635 32.213 1.00 67.77 525 GLU A C 1
ATOM 3074 O O . GLU A 1 425 ? -28.533 -17.129 33.334 1.00 86.40 525 GLU A O 1
ATOM 3080 N N . ILE A 1 426 ? -29.760 -16.051 31.792 1.00 116.90 526 ILE A N 1
ATOM 3081 C CA . ILE A 1 426 ? -30.987 -16.155 32.575 1.00 73.26 526 ILE A CA 1
ATOM 3082 C C . ILE A 1 426 ? -31.621 -17.517 32.328 1.00 104.40 526 ILE A C 1
ATOM 3083 O O . ILE A 1 426 ? -32.070 -18.182 33.260 1.00 89.23 526 ILE A O 1
ATOM 3088 N N . CYS A 1 427 ? -31.646 -17.930 31.065 1.00 89.38 527 CYS A N 1
ATOM 3089 C CA . CYS A 1 427 ? -32.160 -19.245 30.704 1.00 143.93 527 CYS A CA 1
ATOM 3090 C C . CYS A 1 427 ? -31.155 -20.307 31.119 1.00 90.94 527 CYS A C 1
ATOM 3091 O O . CYS A 1 427 ? -31.503 -21.472 31.305 1.00 102.50 527 CYS A O 1
ATOM 3094 N N . ASP A 1 428 ? -29.903 -19.891 31.266 1.00 78.19 528 ASP A N 1
ATOM 3095 C CA . ASP A 1 428 ? -28.836 -20.793 31.671 1.00 90.17 528 ASP A CA 1
ATOM 3096 C C . ASP A 1 428 ? -28.988 -21.191 33.133 1.00 56.98 528 ASP A C 1
ATOM 3097 O O . ASP A 1 428 ? -28.897 -22.369 33.478 1.00 109.01 528 ASP A O 1
ATOM 3102 N N . ILE A 1 429 ? -29.226 -20.204 33.988 1.00 80.39 529 ILE A N 1
ATOM 3103 C CA . ILE A 1 429 ? -29.357 -20.453 35.419 1.00 92.45 529 ILE A CA 1
ATOM 3104 C C . ILE A 1 429 ? -30.640 -21.209 35.748 1.00 45.88 529 ILE A C 1
ATOM 3105 O O . ILE A 1 429 ? -30.663 -22.035 36.659 1.00 86.07 529 ILE A O 1
ATOM 3110 N N . LEU A 1 430 ? -31.707 -20.930 35.004 1.00 90.00 530 LEU A N 1
ATOM 3111 C CA . LEU A 1 430 ? -32.954 -21.662 35.186 1.00 57.34 530 LEU A CA 1
ATOM 3112 C C . LEU A 1 430 ? -32.710 -23.133 34.889 1.00 65.99 530 LEU A C 1
ATOM 3113 O O . LEU A 1 430 ? -33.075 -24.001 35.678 1.00 69.16 530 LEU A O 1
ATOM 3118 N N . ARG A 1 431 ? -32.080 -23.403 33.749 1.00 57.48 531 ARG A N 1
ATOM 3119 C CA . ARG A 1 431 ? -31.726 -24.765 33.369 1.00 90.01 531 ARG A CA 1
ATOM 3120 C C . ARG A 1 431 ? -30.954 -25.459 34.485 1.00 86.04 531 ARG A C 1
ATOM 3121 O O . ARG A 1 431 ? -31.271 -26.584 34.868 1.00 80.58 531 ARG A O 1
ATOM 3129 N N . THR A 1 432 ? -29.939 -24.777 35.003 1.00 50.62 532 THR A N 1
ATOM 3130 C CA . THR A 1 432 ? -29.083 -25.338 36.041 1.00 59.17 532 THR A CA 1
ATOM 3131 C C . THR A 1 432 ? -29.864 -25.620 37.319 1.00 45.99 532 THR A C 1
ATOM 3132 O O . THR A 1 432 ? -29.603 -26.601 38.013 1.00 93.33 532 THR A O 1
ATOM 3136 N N . THR A 1 433 ? -30.819 -24.748 37.627 1.00 79.03 533 THR A N 1
ATOM 3137 C CA . THR A 1 433 ? -31.676 -24.930 38.791 1.00 52.55 533 THR A CA 1
ATOM 3138 C C . THR A 1 433 ? -32.628 -26.095 38.547 1.00 92.87 533 THR A C 1
ATOM 3139 O O . THR A 1 433 ? -32.933 -26.865 39.456 1.00 52.58 533 THR A O 1
ATOM 3143 N N . VAL A 1 434 ? -33.096 -26.212 37.310 1.00 81.26 534 VAL A N 1
ATOM 3144 C CA . VAL A 1 434 ? -33.915 -27.343 36.899 1.00 66.02 534 VAL A CA 1
ATOM 3145 C C . VAL A 1 434 ? -33.141 -28.646 37.083 1.00 75.17 534 VAL A C 1
ATOM 3146 O O . VAL A 1 434 ? -33.710 -29.672 37.452 1.00 121.66 534 VAL A O 1
ATOM 3150 N N . GLN A 1 435 ? -31.837 -28.592 36.836 1.00 73.23 535 GLN A N 1
ATOM 3151 C CA . GLN A 1 435 ? -30.980 -29.767 36.959 1.00 70.80 535 GLN A CA 1
ATOM 3152 C C . GLN A 1 435 ? -30.684 -30.100 38.417 1.00 81.33 535 GLN A C 1
ATOM 3153 O O . GLN A 1 435 ? -30.346 -31.236 38.747 1.00 132.12 535 GLN A O 1
ATOM 3159 N N . GLU A 1 436 ? -30.809 -29.102 39.283 1.00 62.10 536 GLU A N 1
ATOM 3160 C CA . GLU A 1 436 ? -30.604 -29.298 40.714 1.00 81.55 536 GLU A CA 1
ATOM 3161 C C . GLU A 1 436 ? -31.751 -30.082 41.348 1.00 139.09 536 GLU A C 1
ATOM 3162 O O . GLU A 1 436 ? -31.555 -31.195 41.838 1.00 110.41 536 GLU A O 1
ATOM 3168 N N . LEU A 1 437 ? -32.945 -29.497 41.336 1.00 94.06 537 LEU A N 1
ATOM 3169 C CA . LEU A 1 437 ? -34.112 -30.129 41.946 1.00 99.79 537 LEU A CA 1
ATOM 3170 C C . LEU A 1 437 ? -34.440 -31.484 41.318 1.00 177.99 537 LEU A C 1
ATOM 3171 O O . LEU A 1 437 ? -35.187 -32.278 41.892 1.00 239.65 537 LEU A O 1
ATOM 3176 N N . LYS A 1 438 ? -33.879 -31.743 40.141 1.00 78.59 538 LYS A N 1
ATOM 3177 C CA . LYS A 1 438 ? -34.056 -33.032 39.485 1.00 123.69 538 LYS A CA 1
ATOM 3178 C C . LYS A 1 438 ? -32.904 -33.968 39.832 1.00 149.95 538 LYS A C 1
ATOM 3179 O O . LYS A 1 438 ? -32.339 -34.627 38.960 1.00 144.80 538 LYS A O 1
ATOM 3185 N N . SER A 1 439 ? -32.561 -34.014 41.115 1.00 159.78 539 SER A N 1
ATOM 3186 C CA . SER A 1 439 ? -31.490 -34.877 41.596 1.00 123.42 539 SER A CA 1
ATOM 3187 C C . SER A 1 439 ? -31.802 -35.383 43.000 1.00 137.21 539 SER A C 1
ATOM 3188 O O . SER A 1 439 ? -31.859 -34.605 43.952 1.00 146.80 539 SER A O 1
ATOM 3191 N N . GLU A 1 440 ? -32.005 -36.691 43.120 1.00 184.79 540 GLU A N 1
ATOM 3192 C CA . GLU A 1 440 ? -32.347 -37.301 44.399 1.00 182.14 540 GLU A CA 1
ATOM 3193 C C . GLU A 1 440 ? -31.142 -37.350 45.333 1.00 172.39 540 GLU A C 1
ATOM 3194 O O . GLU A 1 440 ? -29.997 -37.289 44.887 1.00 169.10 540 GLU A O 1
ATOM 3200 N N . GLY A 1 464 ? -13.195 -26.076 62.225 1.00 87.48 564 GLY A N 1
ATOM 3201 C CA . GLY A 1 464 ? -11.744 -26.040 62.230 1.00 108.42 564 GLY A CA 1
ATOM 3202 C C . GLY A 1 464 ? -11.189 -24.742 61.675 1.00 146.07 564 GLY A C 1
ATOM 3203 O O . GLY A 1 464 ? -11.867 -24.037 60.927 1.00 127.88 564 GLY A O 1
ATOM 3204 N N . VAL A 1 465 ? -9.949 -24.429 62.039 1.00 180.77 565 VAL A N 1
ATOM 3205 C CA . VAL A 1 465 ? -9.301 -23.199 61.595 1.00 194.82 565 VAL A CA 1
ATOM 3206 C C . VAL A 1 465 ? -8.913 -23.261 60.118 1.00 175.93 565 VAL A C 1
ATOM 3207 O O . VAL A 1 465 ? -7.939 -23.919 59.747 1.00 121.05 565 VAL A O 1
ATOM 3211 N N . ALA A 1 466 ? -9.679 -22.567 59.282 1.00 151.31 566 ALA A N 1
ATOM 3212 C CA . ALA A 1 466 ? -9.433 -22.548 57.843 1.00 131.46 566 ALA A CA 1
ATOM 3213 C C . ALA A 1 466 ? -8.509 -21.399 57.454 1.00 163.73 566 ALA A C 1
ATOM 3214 O O . ALA A 1 466 ? -8.439 -21.009 56.288 1.00 87.26 566 ALA A O 1
ATOM 3216 N N . ASP A 1 467 ? -7.807 -20.862 58.445 1.00 216.51 567 ASP A N 1
ATOM 3217 C CA . ASP A 1 467 ? -6.855 -19.781 58.229 1.00 177.73 567 ASP A CA 1
ATOM 3218 C C . ASP A 1 467 ? -5.616 -20.292 57.504 1.00 118.74 567 ASP A C 1
ATOM 3219 O O . ASP A 1 467 ? -5.051 -19.605 56.655 1.00 135.42 567 ASP A O 1
ATOM 3224 N N . LYS A 1 468 ? -5.203 -21.509 57.841 1.00 221.36 568 LYS A N 1
ATOM 3225 C CA . LYS A 1 468 ? -3.973 -22.083 57.308 1.00 211.69 568 LYS A CA 1
ATOM 3226 C C . LYS A 1 468 ? -4.099 -22.495 55.843 1.00 147.01 568 LYS A C 1
ATOM 3227 O O . LYS A 1 468 ? -3.096 -22.723 55.168 1.00 87.65 568 LYS A O 1
ATOM 3233 N N . LEU A 1 469 ? -5.331 -22.583 55.354 1.00 121.35 569 LEU A N 1
ATOM 3234 C CA . LEU A 1 469 ? -5.578 -23.050 53.994 1.00 131.96 569 LEU A CA 1
ATOM 3235 C C . LEU A 1 469 ? -5.417 -21.931 52.968 1.00 125.86 569 LEU A C 1
ATOM 3236 O O . LEU A 1 469 ? -4.925 -22.158 51.862 1.00 76.48 569 LEU A O 1
ATOM 3241 N N . ILE A 1 470 ? -5.837 -20.726 53.340 1.00 102.37 570 ILE A N 1
ATOM 3242 C CA . ILE A 1 470 ? -5.769 -19.581 52.438 1.00 128.13 570 ILE A CA 1
ATOM 3243 C C . ILE A 1 470 ? -4.337 -19.288 51.995 1.00 122.57 570 ILE A C 1
ATOM 3244 O O . ILE A 1 470 ? -4.092 -18.976 50.830 1.00 92.95 570 ILE A O 1
ATOM 3249 N N . VAL A 1 471 ? -3.397 -19.398 52.928 1.00 121.44 571 VAL A N 1
ATOM 3250 C CA . VAL A 1 471 ? -1.991 -19.137 52.638 1.00 101.55 571 VAL A CA 1
ATOM 3251 C C . VAL A 1 471 ? -1.461 -20.082 51.563 1.00 100.95 571 VAL A C 1
ATOM 3252 O O . VAL A 1 471 ? -0.546 -19.737 50.814 1.00 109.49 571 VAL A O 1
ATOM 3256 N N . GLY A 1 472 ? -2.048 -21.272 51.488 1.00 69.88 572 GLY A N 1
ATOM 3257 C CA . GLY A 1 472 ? -1.619 -22.284 50.540 1.00 65.88 572 GLY A CA 1
ATOM 3258 C C . GLY A 1 472 ? -1.766 -21.877 49.086 1.00 96.76 572 GLY A C 1
ATOM 3259 O O . GLY A 1 472 ? -0.821 -21.997 48.305 1.00 139.30 572 GLY A O 1
ATOM 3260 N N . PHE A 1 473 ? -2.951 -21.400 48.717 1.00 123.07 573 PHE A N 1
ATOM 3261 C CA . PHE A 1 473 ? -3.212 -21.000 47.337 1.00 127.50 573 PHE A CA 1
ATOM 3262 C C . PHE A 1 473 ? -2.628 -19.630 47.003 1.00 112.97 573 PHE A C 1
ATOM 3263 O O . PHE A 1 473 ? -2.715 -19.171 45.865 1.00 106.73 573 PHE A O 1
ATOM 3271 N N . LEU A 1 474 ? -2.031 -18.982 47.999 1.00 120.70 574 LEU A N 1
ATOM 3272 C CA . LEU A 1 474 ? -1.306 -17.738 47.774 1.00 69.25 574 LEU A CA 1
ATOM 3273 C C . LEU A 1 474 ? 0.123 -18.049 47.357 1.00 109.33 574 LEU A C 1
ATOM 3274 O O . LEU A 1 474 ? 0.678 -17.404 46.468 1.00 83.23 574 LEU A O 1
ATOM 3279 N N . ASP A 1 475 ? 0.711 -19.046 48.009 1.00 73.59 575 ASP A N 1
ATOM 3280 C CA . ASP A 1 475 ? 2.059 -19.486 47.683 1.00 132.75 575 ASP A CA 1
ATOM 3281 C C . ASP A 1 475 ? 2.069 -20.184 46.328 1.00 136.12 575 ASP A C 1
ATOM 3282 O O . ASP A 1 475 ? 3.096 -20.239 45.651 1.00 114.70 575 ASP A O 1
ATOM 3287 N N . ALA A 1 476 ? 0.912 -20.711 45.939 1.00 82.44 576 ALA A N 1
ATOM 3288 C CA . ALA A 1 476 ? 0.783 -21.467 44.698 1.00 146.71 576 ALA A CA 1
ATOM 3289 C C . ALA A 1 476 ? 0.724 -20.557 43.476 1.00 124.93 576 ALA A C 1
ATOM 3290 O O . ALA A 1 476 ? 0.576 -21.028 42.348 1.00 171.61 576 ALA A O 1
ATOM 3292 N N . LEU A 1 477 ? 0.839 -19.255 43.703 1.00 94.60 577 LEU A N 1
ATOM 3293 C CA . LEU A 1 477 ? 0.820 -18.290 42.613 1.00 61.02 577 LEU A CA 1
ATOM 3294 C C . LEU A 1 477 ? 2.229 -18.049 42.088 1.00 145.51 577 LEU A C 1
ATOM 3295 O O . LEU A 1 477 ? 2.448 -17.175 41.249 1.00 138.75 577 LEU A O 1
ATOM 3300 N N . TYR A 1 478 ? 3.182 -18.832 42.588 1.00 174.94 578 TYR A N 1
ATOM 3301 C CA . TYR A 1 478 ? 4.580 -18.694 42.194 1.00 149.69 578 TYR A CA 1
ATOM 3302 C C . TYR A 1 478 ? 5.293 -20.045 42.192 1.00 145.41 578 TYR A C 1
ATOM 3303 O O . TYR A 1 478 ? 5.992 -20.388 43.146 1.00 203.26 578 TYR A O 1
ATOM 3312 N N . LYS A 1 479 ? 5.112 -20.805 41.117 1.00 107.29 579 LYS A N 1
ATOM 3313 C CA . LYS A 1 479 ? 5.741 -22.115 40.983 1.00 128.39 579 LYS A CA 1
ATOM 3314 C C . LYS A 1 479 ? 6.333 -22.308 39.589 1.00 110.58 579 LYS A C 1
ATOM 3315 O O . LYS A 1 479 ? 5.851 -23.130 38.808 1.00 96.72 579 LYS A O 1
ATOM 3321 N N . SER B 2 30 ? -11.954 -39.168 30.620 1.00 176.91 130 SER C N 1
ATOM 3322 C CA . SER B 2 30 ? -11.505 -40.450 30.093 1.00 174.61 130 SER C CA 1
ATOM 3323 C C . SER B 2 30 ? -11.571 -40.471 28.570 1.00 164.89 130 SER C C 1
ATOM 3324 O O . SER B 2 30 ? -11.506 -39.428 27.920 1.00 75.11 130 SER C O 1
ATOM 3327 N N . GLN B 2 31 ? -11.692 -41.671 28.011 1.00 172.26 131 GLN C N 1
ATOM 3328 C CA . GLN B 2 31 ? -11.863 -41.842 26.573 1.00 161.06 131 GLN C CA 1
ATOM 3329 C C . GLN B 2 31 ? -13.140 -42.618 26.267 1.00 149.62 131 GLN C C 1
ATOM 3330 O O . GLN B 2 31 ? -13.557 -43.479 27.043 1.00 142.38 131 GLN C O 1
ATOM 3336 N N . LEU B 2 32 ? -13.757 -42.306 25.133 1.00 80.43 132 LEU C N 1
ATOM 3337 C CA . LEU B 2 32 ? -14.994 -42.964 24.730 1.00 139.15 132 LEU C CA 1
ATOM 3338 C C . LEU B 2 32 ? -14.717 -44.214 23.900 1.00 141.09 132 LEU C C 1
ATOM 3339 O O . LEU B 2 32 ? -13.748 -44.266 23.141 1.00 85.25 132 LEU C O 1
ATOM 3344 N N . MET B 2 33 ? -15.568 -45.223 24.058 1.00 120.14 133 MET C N 1
ATOM 3345 C CA . MET B 2 33 ? -15.401 -46.484 23.346 1.00 129.38 133 MET C CA 1
ATOM 3346 C C . MET B 2 33 ? -16.146 -46.477 22.015 1.00 124.75 133 MET C C 1
ATOM 3347 O O . MET B 2 33 ? -17.309 -46.081 21.946 1.00 146.42 133 MET C O 1
ATOM 3352 N N . ASN B 2 34 ? -15.466 -46.911 20.958 1.00 95.12 134 ASN C N 1
ATOM 3353 C CA . ASN B 2 34 ? -16.090 -47.013 19.643 1.00 149.65 134 ASN C CA 1
ATOM 3354 C C . ASN B 2 34 ? -16.430 -48.459 19.297 1.00 105.70 134 ASN C C 1
ATOM 3355 O O . ASN B 2 34 ? -15.872 -49.392 19.872 1.00 94.27 134 ASN C O 1
ATOM 3360 N N . PHE B 2 35 ? -17.352 -48.639 18.358 1.00 74.49 135 PHE C N 1
ATOM 3361 C CA . PHE B 2 35 ? -17.814 -49.973 18.001 1.00 121.15 135 PHE C CA 1
ATOM 3362 C C . PHE B 2 35 ? -17.830 -50.198 16.495 1.00 136.17 135 PHE C C 1
ATOM 3363 O O . PHE B 2 35 ? -18.765 -49.783 15.809 1.00 84.10 135 PHE C O 1
ATOM 3371 N N . PRO B 2 36 ? -16.786 -50.858 15.975 1.00 109.68 136 PRO C N 1
ATOM 3372 C CA . PRO B 2 36 ? -16.737 -51.248 14.564 1.00 96.28 136 PRO C CA 1
ATOM 3373 C C . PRO B 2 36 ? -17.833 -52.261 14.253 1.00 153.52 136 PRO C C 1
ATOM 3374 O O . PRO B 2 36 ? -18.258 -52.388 13.104 1.00 118.80 136 PRO C O 1
ATOM 3378 N N . GLN B 2 37 ? -18.285 -52.976 15.279 1.00 85.22 137 GLN C N 1
ATOM 3379 C CA . GLN B 2 37 ? -19.328 -53.979 15.113 1.00 83.81 137 GLN C CA 1
ATOM 3380 C C . GLN B 2 37 ? -20.004 -54.296 16.444 1.00 141.96 137 GLN C C 1
ATOM 3381 O O . GLN B 2 37 ? -19.541 -53.869 17.503 1.00 123.69 137 GLN C O 1
ATOM 3387 N N . LEU B 2 38 ? -21.100 -55.047 16.383 1.00 111.20 138 LEU C N 1
ATOM 3388 C CA . LEU B 2 38 ? -21.866 -55.395 17.575 1.00 113.68 138 LEU C CA 1
ATOM 3389 C C . LEU B 2 38 ? -21.003 -56.056 18.645 1.00 131.98 138 LEU C C 1
ATOM 3390 O O . LEU B 2 38 ? -20.189 -56.929 18.342 1.00 143.55 138 LEU C O 1
ATOM 3395 N N . PRO B 2 39 ? -21.184 -55.636 19.906 1.00 111.03 139 PRO C N 1
ATOM 3396 C CA . PRO B 2 39 ? -20.460 -56.191 21.054 1.00 112.33 139 PRO C CA 1
ATOM 3397 C C . PRO B 2 39 ? -20.775 -57.666 21.251 1.00 118.27 139 PRO C C 1
ATOM 3398 O O . PRO B 2 39 ? -21.847 -58.121 20.854 1.00 120.38 139 PRO C O 1
ATOM 3402 N N . SER B 2 40 ? -19.849 -58.402 21.857 1.00 141.17 140 SER C N 1
ATOM 3403 C CA . SER B 2 40 ? -20.093 -59.796 22.195 1.00 155.10 140 SER C CA 1
ATOM 3404 C C . SER B 2 40 ? -21.358 -59.895 23.037 1.00 132.73 140 SER C C 1
ATOM 3405 O O . SER B 2 40 ? -22.290 -60.625 22.701 1.00 107.43 140 SER C O 1
ATOM 3408 N N . ASN B 2 41 ? -21.385 -59.145 24.132 1.00 148.42 141 ASN C N 1
ATOM 3409 C CA . ASN B 2 41 ? -22.559 -59.081 24.990 1.00 106.25 141 ASN C CA 1
ATOM 3410 C C . ASN B 2 41 ? -23.108 -57.662 25.049 1.00 121.22 141 ASN C C 1
ATOM 3411 O O . ASN B 2 41 ? -22.348 -56.696 25.122 1.00 135.15 141 ASN C O 1
ATOM 3416 N N . GLY B 2 42 ? -24.430 -57.540 25.010 1.00 116.41 142 GLY C N 1
ATOM 3417 C CA . GLY B 2 42 ? -25.072 -56.241 25.079 1.00 129.09 142 GLY C CA 1
ATOM 3418 C C . GLY B 2 42 ? -24.742 -55.530 26.376 1.00 110.04 142 GLY C C 1
ATOM 3419 O O . GLY B 2 42 ? -24.836 -56.116 27.455 1.00 128.83 142 GLY C O 1
ATOM 3420 N N . ILE B 2 43 ? -24.349 -54.264 26.273 1.00 68.06 143 ILE C N 1
ATOM 3421 C CA . ILE B 2 43 ? -23.995 -53.486 27.454 1.00 135.41 143 ILE C CA 1
ATOM 3422 C C . ILE B 2 43 ? -25.251 -52.922 28.113 1.00 112.87 143 ILE C C 1
ATOM 3423 O O . ILE B 2 43 ? -26.182 -52.500 27.425 1.00 118.88 143 ILE C O 1
ATOM 3428 N N . PRO B 2 44 ? -25.285 -52.927 29.455 1.00 119.35 144 PRO C N 1
ATOM 3429 C CA . PRO B 2 44 ? -26.447 -52.445 30.210 1.00 122.03 144 PRO C CA 1
ATOM 3430 C C . PRO B 2 44 ? -26.855 -51.043 29.773 1.00 125.85 144 PRO C C 1
ATOM 3431 O O . PRO B 2 44 ? -26.018 -50.292 29.271 1.00 108.60 144 PRO C O 1
ATOM 3435 N N . GLN B 2 45 ? -28.125 -50.700 29.957 1.00 82.04 145 GLN C N 1
ATOM 3436 C CA . GLN B 2 45 ? -28.601 -49.365 29.621 1.00 83.53 145 GLN C CA 1
ATOM 3437 C C . GLN B 2 45 ? -27.754 -48.308 30.320 1.00 115.64 145 GLN C C 1
ATOM 3438 O O . GLN B 2 45 ? -27.476 -47.248 29.760 1.00 78.98 145 GLN C O 1
ATOM 3444 N N . ASP B 2 46 ? -27.339 -48.611 31.545 1.00 101.00 146 ASP C N 1
ATOM 3445 C CA . ASP B 2 46 ? -26.551 -47.683 32.347 1.00 104.44 146 ASP C CA 1
ATOM 3446 C C . ASP B 2 46 ? -25.203 -47.372 31.700 1.00 124.97 146 ASP C C 1
ATOM 3447 O O . ASP B 2 46 ? -24.767 -46.221 31.673 1.00 97.47 146 ASP C O 1
ATOM 3452 N N . ASP B 2 47 ? -24.544 -48.400 31.180 1.00 120.08 147 ASP C N 1
ATOM 3453 C CA . ASP B 2 47 ? -23.259 -48.215 30.519 1.00 111.15 147 ASP C CA 1
ATOM 3454 C C . ASP B 2 47 ? -23.434 -47.507 29.178 1.00 90.73 147 ASP C C 1
ATOM 3455 O O . ASP B 2 47 ? -22.458 -47.104 28.547 1.00 118.25 147 ASP C O 1
ATOM 3460 N N . VAL B 2 48 ? -24.682 -47.358 28.750 1.00 93.23 148 VAL C N 1
ATOM 3461 C CA . VAL B 2 48 ? -24.978 -46.709 27.480 1.00 67.63 148 VAL C CA 1
ATOM 3462 C C . VAL B 2 48 ? -25.129 -45.203 27.642 1.00 75.44 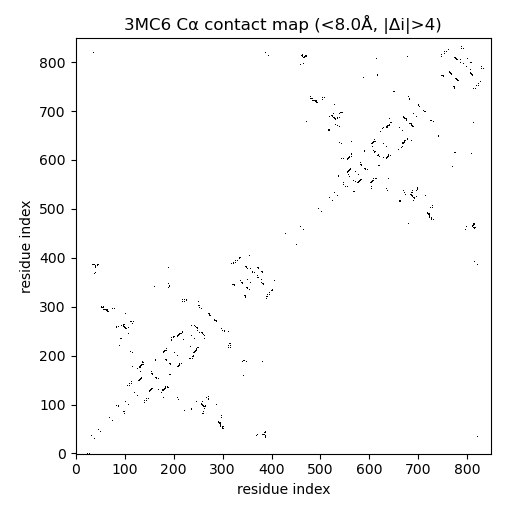148 VAL C C 1
ATOM 3463 O O . VAL B 2 48 ? -24.440 -44.433 26.974 1.00 118.13 148 VAL C O 1
ATOM 3467 N N . ILE B 2 49 ? -26.031 -44.783 28.525 1.00 91.29 149 ILE C N 1
ATOM 3468 C CA . ILE B 2 49 ? -26.285 -43.359 28.718 1.00 118.16 149 ILE C CA 1
ATOM 3469 C C . ILE B 2 49 ? -25.031 -42.657 29.226 1.00 133.27 149 ILE C C 1
ATOM 3470 O O . ILE B 2 49 ? -24.830 -41.468 28.980 1.00 90.80 149 ILE C O 1
ATOM 3475 N N . GLU B 2 50 ? -24.187 -43.403 29.931 1.00 131.36 150 GLU C N 1
ATOM 3476 C CA . GLU B 2 50 ? -22.898 -42.885 30.361 1.00 82.22 150 GLU C CA 1
ATOM 3477 C C . GLU B 2 50 ? -22.084 -42.523 29.127 1.00 104.48 150 GLU C C 1
ATOM 3478 O O . GLU B 2 50 ? -21.467 -41.459 29.064 1.00 80.66 150 GLU C O 1
ATOM 3484 N N . GLU B 2 51 ? -22.097 -43.417 28.144 1.00 65.38 151 GLU C N 1
ATOM 3485 C CA . GLU B 2 51 ? -21.400 -43.192 26.884 1.00 75.31 151 GLU C CA 1
ATOM 3486 C C . GLU B 2 51 ? -22.092 -42.111 26.063 1.00 94.03 151 GLU C C 1
ATOM 3487 O O . GLU B 2 51 ? -21.439 -41.340 25.359 1.00 95.68 151 GLU C O 1
ATOM 3493 N N . LEU B 2 52 ? -23.417 -42.061 26.158 1.00 78.41 152 LEU C N 1
ATOM 3494 C CA . LEU B 2 52 ? -24.191 -41.030 25.479 1.00 68.96 152 LEU C CA 1
ATOM 3495 C C . LEU B 2 52 ? -23.801 -39.649 25.992 1.00 41.89 152 LEU C C 1
ATOM 3496 O O . LEU B 2 52 ? -23.930 -38.654 25.282 1.00 85.12 152 LEU C O 1
ATOM 3501 N N . ASN B 2 53 ? -23.322 -39.598 27.230 1.00 101.13 153 ASN C N 1
ATOM 3502 C CA . ASN B 2 53 ? -22.850 -38.351 27.818 1.00 70.31 153 ASN C CA 1
ATOM 3503 C C . ASN B 2 53 ? -21.367 -38.123 27.559 1.00 99.17 153 ASN C C 1
ATOM 3504 O O . ASN B 2 53 ? -20.948 -37.006 27.257 1.00 112.73 153 ASN C O 1
ATOM 3509 N N . LYS B 2 54 ? -20.574 -39.185 27.677 1.00 89.10 154 LYS C N 1
ATOM 3510 C CA . LYS B 2 54 ? -19.157 -39.112 27.347 1.00 115.78 154 LYS C CA 1
ATOM 3511 C C . LYS B 2 54 ? -18.990 -38.514 25.957 1.00 114.55 154 LYS C C 1
ATOM 3512 O O . LYS B 2 54 ? -18.048 -37.769 25.700 1.00 86.81 154 LYS C O 1
ATOM 3518 N N . LEU B 2 55 ? -19.919 -38.845 25.067 1.00 78.25 155 LEU C N 1
ATOM 3519 C CA . LEU B 2 55 ? -19.899 -38.332 23.702 1.00 74.58 155 LEU C CA 1
ATOM 3520 C C . LEU B 2 55 ? -20.127 -36.823 23.664 1.00 89.29 155 LEU C C 1
ATOM 3521 O O . LEU B 2 55 ? -19.365 -36.089 23.038 1.00 140.07 155 LEU C O 1
ATOM 3526 N N . ASN B 2 56 ? -21.178 -36.364 24.335 1.00 113.89 156 ASN C N 1
ATOM 3527 C CA . ASN B 2 56 ? -21.466 -34.937 24.409 1.00 103.66 156 ASN C CA 1
ATOM 3528 C C . ASN B 2 56 ? -20.347 -34.174 25.110 1.00 121.39 156 ASN C C 1
ATOM 3529 O O . ASN B 2 56 ? -19.908 -33.122 24.642 1.00 100.05 156 ASN C O 1
ATOM 3534 N N . ASP B 2 57 ? -19.886 -34.720 26.231 1.00 113.15 157 ASP C N 1
ATOM 3535 C CA . ASP B 2 57 ? -18.876 -34.070 27.059 1.00 101.48 157 ASP C CA 1
ATOM 3536 C C . ASP B 2 57 ? -17.515 -34.008 26.372 1.00 111.11 157 ASP C C 1
ATOM 3537 O O . ASP B 2 57 ? -16.865 -32.962 26.359 1.00 155.08 157 ASP C O 1
ATOM 3542 N N . LEU B 2 58 ? -17.089 -35.132 25.805 1.00 85.98 158 LEU C N 1
ATOM 3543 C CA . LEU B 2 58 ? -15.758 -35.235 25.212 1.00 56.87 158 LEU C CA 1
ATOM 3544 C C . LEU B 2 58 ? -15.642 -34.553 23.851 1.00 128.94 158 LEU C C 1
ATOM 3545 O O . LEU B 2 58 ? -15.297 -33.374 23.772 1.00 187.20 158 LEU C O 1
ATOM 3550 N N . ILE B 2 59 ? -15.923 -35.299 22.785 1.00 56.66 159 ILE C N 1
ATOM 3551 C CA . ILE B 2 59 ? -15.741 -34.786 21.428 1.00 81.26 159 ILE C CA 1
ATOM 3552 C C . ILE B 2 59 ? -16.392 -33.420 21.233 1.00 36.70 159 ILE C C 1
ATOM 3553 O O . ILE B 2 59 ? -17.617 -33.299 21.209 1.00 87.56 159 ILE C O 1
ATOM 3558 N N . PRO B 2 60 ? -15.554 -32.380 21.103 1.00 136.46 160 PRO C N 1
ATOM 3559 C CA . PRO B 2 60 ? -15.957 -30.974 20.987 1.00 106.06 160 PRO C CA 1
ATOM 3560 C C . PRO B 2 60 ? -16.845 -30.709 19.776 1.00 73.98 160 PRO C C 1
ATOM 3561 O O . PRO B 2 60 ? -16.880 -31.509 18.841 1.00 126.61 160 PRO C O 1
ATOM 3565 N N . HIS B 2 61 ? -17.549 -29.582 19.803 1.00 81.47 161 HIS C N 1
ATOM 3566 C CA . HIS B 2 61 ? -18.479 -29.224 18.741 1.00 92.09 161 HIS C CA 1
ATOM 3567 C C . HIS B 2 61 ? -18.813 -27.738 18.794 1.00 66.35 161 HIS C C 1
ATOM 3568 O O . HIS B 2 61 ? -18.411 -27.033 19.719 1.00 81.69 161 HIS C O 1
ATOM 3575 N N . THR B 2 62 ? -19.555 -27.270 17.797 1.00 62.81 162 THR C N 1
ATOM 3576 C CA . THR B 2 62 ? -19.996 -25.883 17.754 1.00 71.17 162 THR C CA 1
ATOM 3577 C C . THR B 2 62 ? -21.033 -25.619 18.844 1.00 87.03 162 THR C C 1
ATOM 3578 O O . THR B 2 62 ? -22.010 -26.356 18.976 1.00 132.50 162 THR C O 1
ATOM 3582 N N . GLN B 2 63 ? -20.815 -24.564 19.623 1.00 87.23 163 GLN C N 1
ATOM 3583 C CA . GLN B 2 63 ? -21.699 -24.239 20.739 1.00 82.00 163 GLN C CA 1
ATOM 3584 C C . GLN B 2 63 ? -22.979 -23.544 20.290 1.00 115.25 163 GLN C C 1
ATOM 3585 O O . GLN B 2 63 ? -23.070 -22.315 20.298 1.00 75.54 163 GLN C O 1
ATOM 3591 N N . TRP B 2 64 ? -23.966 -24.343 19.902 1.00 71.33 164 TRP C N 1
ATOM 3592 C CA . TRP B 2 64 ? -25.261 -23.823 19.488 1.00 67.00 164 TRP C CA 1
ATOM 3593 C C . TRP B 2 64 ? -26.033 -23.296 20.691 1.00 87.88 164 TRP C C 1
ATOM 3594 O O . TRP B 2 64 ? -26.800 -22.340 20.576 1.00 62.20 164 TRP C O 1
ATOM 3605 N N . LYS B 2 65 ? -25.821 -23.926 21.843 1.00 73.03 165 LYS C N 1
ATOM 3606 C CA . LYS B 2 65 ? -26.482 -23.523 23.082 1.00 91.92 165 LYS C CA 1
ATOM 3607 C C . LYS B 2 65 ? -26.180 -22.072 23.429 1.00 65.86 165 LYS C C 1
ATOM 3608 O O . LYS B 2 65 ? -26.929 -21.429 24.164 1.00 126.89 165 LYS C O 1
ATOM 3614 N N . GLU B 2 66 ? -25.076 -21.561 22.896 1.00 76.78 166 GLU C N 1
ATOM 3615 C CA . GLU B 2 66 ? -24.662 -20.193 23.169 1.00 68.47 166 GLU C CA 1
ATOM 3616 C C . GLU B 2 66 ? -25.041 -19.262 22.025 1.00 42.01 166 GLU C C 1
ATOM 3617 O O . GLU B 2 66 ? -24.518 -18.153 21.914 1.00 130.08 166 GLU C O 1
ATOM 3623 N N . GLY B 2 67 ? -25.957 -19.720 21.177 1.00 101.93 167 GLY C N 1
ATOM 3624 C CA . GLY B 2 67 ? -26.435 -18.927 20.060 1.00 62.76 167 GLY C CA 1
ATOM 3625 C C . GLY B 2 67 ? -25.332 -18.502 19.113 1.00 91.12 167 GLY C C 1
ATOM 3626 O O . GLY B 2 67 ? -25.217 -17.325 18.771 1.00 157.79 167 GLY C O 1
ATOM 3627 N N . LYS B 2 68 ? -24.517 -19.462 18.685 1.00 84.71 168 LYS C N 1
ATOM 3628 C CA . LYS B 2 68 ? -23.410 -19.174 17.780 1.00 81.52 168 LYS C CA 1
ATOM 3629 C C . LYS B 2 68 ? -23.618 -19.799 16.404 1.00 100.26 168 LYS C C 1
ATOM 3630 O O . LYS B 2 68 ? -22.726 -19.758 15.556 1.00 116.55 168 LYS C O 1
ATOM 3636 N N . VAL B 2 69 ? -24.795 -20.376 16.186 1.00 61.42 169 VAL C N 1
ATOM 3637 C CA . VAL B 2 69 ? -25.098 -21.024 14.914 1.00 84.45 169 VAL C CA 1
ATOM 3638 C C . VAL B 2 69 ? -26.335 -20.433 14.246 1.00 111.63 169 VAL C C 1
ATOM 3639 O O . VAL B 2 69 ? -27.392 -20.304 14.867 1.00 96.28 169 VAL C O 1
ATOM 3643 N N . SER B 2 70 ? -26.193 -20.078 12.973 1.00 81.72 170 SER C N 1
ATOM 3644 C CA . SER B 2 70 ? -27.304 -19.544 12.196 1.00 85.83 170 SER C CA 1
ATOM 3645 C C . SER B 2 70 ? -28.138 -20.671 11.601 1.00 103.60 170 SER C C 1
ATOM 3646 O O . SER B 2 70 ? -27.977 -21.031 10.435 1.00 170.29 170 SER C O 1
ATOM 3649 N N . GLY B 2 71 ? -29.032 -21.224 12.413 1.00 65.34 171 GLY C N 1
ATOM 3650 C CA . GLY B 2 71 ? -29.871 -22.327 11.989 1.00 88.65 171 GLY C CA 1
ATOM 3651 C C . GLY B 2 71 ? -29.691 -23.525 12.897 1.00 83.33 171 GLY C C 1
ATOM 3652 O O . GLY B 2 71 ? -29.458 -23.370 14.095 1.00 58.82 171 GLY C O 1
ATOM 3653 N N . ALA B 2 72 ? -29.796 -24.720 12.325 1.00 132.83 172 ALA C N 1
ATOM 3654 C CA . ALA B 2 72 ? -29.635 -25.958 13.083 1.00 135.31 172 ALA C CA 1
ATOM 3655 C C . ALA B 2 72 ? -30.642 -26.047 14.225 1.00 94.34 172 ALA C C 1
ATOM 3656 O O . ALA B 2 72 ? -31.764 -26.515 14.037 1.00 80.47 172 ALA C O 1
ATOM 3658 N N . VAL B 2 73 ? -30.232 -25.600 15.408 1.00 61.33 173 VAL C N 1
ATOM 3659 C CA . VAL B 2 73 ? -31.117 -25.555 16.567 1.00 91.20 173 VAL C CA 1
ATOM 3660 C C . VAL B 2 73 ? -31.868 -24.227 16.601 1.00 43.34 173 VAL C C 1
ATOM 3661 O O . VAL B 2 73 ? -31.256 -23.159 16.556 1.00 123.07 173 VAL C O 1
ATOM 3665 N N . TYR B 2 74 ? -33.193 -24.295 16.678 1.00 103.02 174 TYR C N 1
ATOM 3666 C CA . TYR B 2 74 ? -34.022 -23.095 16.619 1.00 61.27 174 TYR C CA 1
ATOM 3667 C C . TYR B 2 74 ? -34.591 -22.685 17.976 1.00 110.60 174 TYR C C 1
ATOM 3668 O O . TYR B 2 74 ? -35.010 -21.542 18.157 1.00 58.39 174 TYR C O 1
ATOM 3677 N N . HIS B 2 75 ? -34.607 -23.617 18.925 1.00 105.19 175 HIS C N 1
ATOM 3678 C CA . HIS B 2 75 ? -35.096 -23.321 20.267 1.00 66.21 175 HIS C CA 1
ATOM 3679 C C . HIS B 2 75 ? -34.062 -23.695 21.323 1.00 83.52 175 HIS C C 1
ATOM 3680 O O . HIS B 2 75 ? -33.358 -22.832 21.847 1.00 115.94 175 HIS C O 1
ATOM 3687 N N . GLY B 2 76 ? -33.981 -24.985 21.635 1.00 85.17 176 GLY C N 1
ATOM 3688 C CA . GLY B 2 76 ? -32.985 -25.488 22.564 1.00 41.20 176 GLY C CA 1
ATOM 3689 C C . GLY B 2 76 ? -33.423 -25.485 24.016 1.00 113.57 176 GLY C C 1
ATOM 3690 O O . GLY B 2 76 ? -32.664 -25.880 24.902 1.00 119.67 176 GLY C O 1
ATOM 3691 N N . GLY B 2 77 ? -34.651 -25.042 24.263 1.00 85.02 177 GLY C N 1
ATOM 3692 C CA . GLY B 2 77 ? -35.174 -24.959 25.614 1.00 124.11 177 GLY C CA 1
ATOM 3693 C C . GLY B 2 77 ? -35.238 -26.307 26.303 1.00 96.53 177 GLY C C 1
ATOM 3694 O O . GLY B 2 77 ? -35.942 -27.210 25.854 1.00 90.35 177 GLY C O 1
ATOM 3695 N N . ASP B 2 78 ? -34.501 -26.442 27.401 1.00 87.05 178 ASP C N 1
ATOM 3696 C CA . ASP B 2 78 ? -34.481 -27.685 28.164 1.00 92.76 178 ASP C CA 1
ATOM 3697 C C . ASP B 2 78 ? -35.893 -28.161 28.495 1.00 62.54 178 ASP C C 1
ATOM 3698 O O . ASP B 2 78 ? -36.184 -29.356 28.442 1.00 97.37 178 ASP C O 1
ATOM 3703 N N . ASP B 2 79 ? -36.767 -27.218 28.832 1.00 157.71 179 ASP C N 1
ATOM 3704 C CA . ASP B 2 79 ? -38.142 -27.540 29.193 1.00 97.58 179 ASP C CA 1
ATOM 3705 C C . ASP B 2 79 ? -38.924 -28.080 27.998 1.00 74.39 179 ASP C C 1
ATOM 3706 O O . ASP B 2 79 ? -39.598 -29.104 28.100 1.00 100.26 179 ASP C O 1
ATOM 3711 N N . LEU B 2 80 ? -38.830 -27.389 26.866 1.00 88.40 180 LEU C N 1
ATOM 3712 C CA . LEU B 2 80 ? -39.531 -27.814 25.659 1.00 100.07 180 LEU C CA 1
ATOM 3713 C C . LEU B 2 80 ? -39.087 -29.214 25.253 1.00 89.01 180 LEU C C 1
ATOM 3714 O O . LEU B 2 80 ? -39.915 -30.093 25.019 1.00 81.38 180 LEU C O 1
ATOM 3719 N N . ILE B 2 81 ? -37.775 -29.411 25.167 1.00 57.16 181 ILE C N 1
ATOM 3720 C CA . ILE B 2 81 ? -37.219 -30.715 24.827 1.00 100.35 181 ILE C CA 1
ATOM 3721 C C . ILE B 2 81 ? -37.835 -31.820 25.680 1.00 96.02 181 ILE C C 1
ATOM 3722 O O . ILE B 2 81 ? -38.219 -32.871 25.168 1.00 74.30 181 ILE C O 1
ATOM 3727 N N . HIS B 2 82 ? -37.934 -31.572 26.982 1.00 69.61 182 HIS C N 1
ATOM 3728 C CA . HIS B 2 82 ? -38.471 -32.562 27.907 1.00 77.20 182 HIS C CA 1
ATOM 3729 C C . HIS B 2 82 ? -39.888 -32.980 27.526 1.00 89.46 182 HIS C C 1
ATOM 3730 O O . HIS B 2 82 ? -40.253 -34.150 27.645 1.00 92.34 182 HIS C O 1
ATOM 3737 N N . LEU B 2 83 ? -40.686 -32.019 27.072 1.00 71.24 183 LEU C N 1
ATOM 3738 C CA . LEU B 2 83 ? -42.046 -32.308 26.638 1.00 54.95 183 LEU C CA 1
ATOM 3739 C C . LEU B 2 83 ? -42.005 -33.329 25.512 1.00 67.87 183 LEU C C 1
ATOM 3740 O O . LEU B 2 83 ? -42.450 -34.465 25.670 1.00 112.43 183 LEU C O 1
ATOM 3745 N N . GLN B 2 84 ? -41.459 -32.914 24.374 1.00 66.32 184 GLN C N 1
ATOM 3746 C CA . GLN B 2 84 ? -41.384 -33.769 23.196 1.00 86.54 184 GLN C CA 1
ATOM 3747 C C . GLN B 2 84 ? -40.604 -35.055 23.458 1.00 67.08 184 GLN C C 1
ATOM 3748 O O . GLN B 2 84 ? -40.635 -35.982 22.651 1.00 101.64 184 GLN C O 1
ATOM 3754 N N . THR B 2 85 ? -39.914 -35.110 24.593 1.00 63.99 185 THR C N 1
ATOM 3755 C CA . THR B 2 85 ? -39.191 -36.313 24.987 1.00 44.69 185 THR C CA 1
ATOM 3756 C C . THR B 2 85 ? -40.135 -37.343 25.601 1.00 92.83 185 THR C C 1
ATOM 3757 O O . THR B 2 85 ? -40.112 -38.518 25.232 1.00 97.86 185 THR C O 1
ATOM 3761 N N . ILE B 2 86 ? -40.966 -36.902 26.539 1.00 58.72 186 ILE C N 1
ATOM 3762 C CA . ILE B 2 86 ? -41.934 -37.800 27.159 1.00 116.07 186 ILE C CA 1
ATOM 3763 C C . ILE B 2 86 ? -43.043 -38.146 26.169 1.00 70.87 186 ILE C C 1
ATOM 3764 O O . ILE B 2 86 ? -43.592 -39.246 26.200 1.00 110.05 186 ILE C O 1
ATOM 3769 N N . ALA B 2 87 ? -43.365 -37.201 25.291 1.00 64.60 187 ALA C N 1
ATOM 3770 C CA . ALA B 2 87 ? -44.324 -37.445 24.222 1.00 89.70 187 ALA C CA 1
ATOM 3771 C C . ALA B 2 87 ? -43.772 -38.518 23.298 1.00 93.95 187 ALA C C 1
ATOM 3772 O O . ALA B 2 87 ? -44.504 -39.382 22.818 1.00 89.96 187 ALA C O 1
ATOM 3774 N N . TYR B 2 88 ? -42.468 -38.451 23.055 1.00 45.76 188 TYR C N 1
ATOM 3775 C CA . TYR B 2 88 ? -41.784 -39.458 22.262 1.00 74.94 188 TYR C CA 1
ATOM 3776 C C . TYR B 2 88 ? -41.985 -40.830 22.891 1.00 70.55 188 TYR C C 1
ATOM 3777 O O . TYR B 2 88 ? -42.282 -41.804 22.203 1.00 62.18 188 TYR C O 1
ATOM 3786 N N . GLU B 2 89 ? -41.826 -40.891 24.209 1.00 49.21 189 GLU C N 1
ATOM 3787 C CA . GLU B 2 89 ? -41.933 -42.145 24.944 1.00 59.44 189 GLU C CA 1
ATOM 3788 C C . GLU B 2 89 ? -43.337 -42.730 24.846 1.00 71.55 189 GLU C C 1
ATOM 3789 O O . GLU B 2 89 ? -43.504 -43.941 24.710 1.00 68.24 189 GLU C O 1
ATOM 3795 N N . LYS B 2 90 ? -44.341 -41.862 24.920 1.00 80.74 190 LYS C N 1
ATOM 3796 C CA . LYS B 2 90 ? -45.733 -42.286 24.826 1.00 83.44 190 LYS C CA 1
ATOM 3797 C C . LYS B 2 90 ? -46.019 -42.916 23.470 1.00 52.03 190 LYS C C 1
ATOM 3798 O O . LYS B 2 90 ? -46.735 -43.914 23.376 1.00 132.55 190 LYS C O 1
ATOM 3804 N N . TYR B 2 91 ? -45.453 -42.329 22.422 1.00 60.02 191 TYR C N 1
ATOM 3805 C CA . TYR B 2 91 ? -45.717 -42.777 21.062 1.00 83.73 191 TYR C CA 1
ATOM 3806 C C . TYR B 2 91 ? -44.441 -43.200 20.347 1.00 89.57 191 TYR C C 1
ATOM 3807 O O . TYR B 2 91 ? -44.251 -42.909 19.165 1.00 62.34 191 TYR C O 1
ATOM 3816 N N . CYS B 2 92 ? -43.575 -43.898 21.072 1.00 93.92 192 CYS C N 1
ATOM 3817 C CA . CYS B 2 92 ? -42.297 -44.343 20.533 1.00 73.64 192 CYS C CA 1
ATOM 3818 C C . CYS B 2 92 ? -42.479 -45.340 19.392 1.00 113.51 192 CYS C C 1
ATOM 3819 O O . CYS B 2 92 ? -41.754 -45.299 18.398 1.00 83.44 192 CYS C O 1
ATOM 3822 N N . VAL B 2 93 ? -43.454 -46.231 19.540 1.00 125.03 193 VAL C N 1
ATOM 3823 C CA . VAL B 2 93 ? -43.690 -47.283 18.557 1.00 68.45 193 VAL C CA 1
ATOM 3824 C C . VAL B 2 93 ? -44.556 -46.800 17.398 1.00 81.80 193 VAL C C 1
ATOM 3825 O O . VAL B 2 93 ? -44.620 -47.444 16.350 1.00 76.12 193 VAL C O 1
ATOM 3829 N N . ALA B 2 94 ? -45.217 -45.663 17.594 1.00 59.43 194 ALA C N 1
ATOM 3830 C CA . ALA B 2 94 ? -46.159 -45.135 16.612 1.00 55.97 194 ALA C CA 1
ATOM 3831 C C . ALA B 2 94 ? -45.614 -45.171 15.186 1.00 70.30 194 ALA C C 1
ATOM 3832 O O . ALA B 2 94 ? -44.482 -44.764 14.927 1.00 128.09 194 ALA C O 1
ATOM 3834 N N . ASN B 2 95 ? -46.436 -45.668 14.269 1.00 85.12 195 ASN C N 1
ATOM 3835 C CA . ASN B 2 95 ? -46.093 -45.722 12.854 1.00 70.96 195 ASN C CA 1
ATOM 3836 C C . ASN B 2 95 ? -47.304 -45.343 12.010 1.00 74.26 195 ASN C C 1
ATOM 3837 O O . ASN B 2 95 ? -48.311 -46.051 11.994 1.00 88.62 195 ASN C O 1
ATOM 3842 N N . GLN B 2 96 ? -47.197 -44.220 11.311 1.00 79.67 196 GLN C N 1
ATOM 3843 C CA . GLN B 2 96 ? -48.311 -43.670 10.548 1.00 59.81 196 GLN C CA 1
ATOM 3844 C C . GLN B 2 96 ? -48.781 -44.605 9.436 1.00 108.58 196 GLN C C 1
ATOM 3845 O O . GLN B 2 96 ? -49.828 -44.381 8.828 1.00 89.81 196 GLN C O 1
ATOM 3851 N N . LEU B 2 97 ? -48.005 -45.652 9.175 1.00 84.84 197 LEU C N 1
ATOM 3852 C CA . LEU B 2 97 ? -48.384 -46.656 8.188 1.00 111.36 197 LEU C CA 1
ATOM 3853 C C . LEU B 2 97 ? -49.629 -47.416 8.629 1.00 108.50 197 LEU C C 1
ATOM 3854 O O . LEU B 2 97 ? -50.328 -48.010 7.810 1.00 102.27 197 LEU C O 1
ATOM 3859 N N . HIS B 2 98 ? -49.899 -47.398 9.930 1.00 73.06 198 HIS C N 1
ATOM 3860 C CA . HIS B 2 98 ? -50.991 -48.180 10.490 1.00 76.49 198 HIS C CA 1
ATOM 3861 C C . HIS B 2 98 ? -51.905 -47.330 11.364 1.00 106.27 198 HIS C C 1
ATOM 3862 O O . HIS B 2 98 ? -51.779 -47.333 12.587 1.00 105.88 198 HIS C O 1
ATOM 3869 N N . PRO B 2 99 ? -52.832 -46.598 10.730 1.00 96.38 199 PRO C N 1
ATOM 3870 C CA . PRO B 2 99 ? -53.797 -45.741 11.427 1.00 88.26 199 PRO C CA 1
ATOM 3871 C C . PRO B 2 99 ? -54.726 -46.558 12.314 1.00 96.21 199 PRO C C 1
ATOM 3872 O O . PRO B 2 99 ? -55.137 -46.092 13.377 1.00 86.03 199 PRO C O 1
ATOM 3876 N N . ASP B 2 100 ? -55.054 -47.768 11.871 1.00 128.96 200 ASP C N 1
ATOM 3877 C CA . ASP B 2 100 ? -55.932 -48.653 12.627 1.00 89.76 200 ASP C CA 1
ATOM 3878 C C . ASP B 2 100 ? -55.290 -49.076 13.945 1.00 106.88 200 ASP C C 1
ATOM 3879 O O . ASP B 2 100 ? -55.983 -49.442 14.894 1.00 103.40 200 ASP C O 1
ATOM 3884 N N . VAL B 2 101 ? -53.962 -49.016 13.998 1.00 83.22 201 VAL C N 1
ATOM 3885 C CA . VAL B 2 101 ? -53.225 -49.400 15.196 1.00 91.53 201 VAL C CA 1
ATOM 3886 C C . VAL B 2 101 ? -52.877 -48.172 16.031 1.00 121.79 201 VAL C C 1
ATOM 3887 O O . VAL B 2 101 ? -52.866 -48.228 17.261 1.00 107.55 201 VAL C O 1
ATOM 3891 N N . PHE B 2 102 ? -52.596 -47.063 15.353 1.00 131.76 202 PHE C N 1
ATOM 3892 C CA . PHE B 2 102 ? -52.260 -45.812 16.024 1.00 54.70 202 PHE C CA 1
ATOM 3893 C C . PHE B 2 102 ? -53.184 -44.684 15.566 1.00 99.00 202 PHE C C 1
ATOM 3894 O O . PHE B 2 102 ? -52.778 -43.823 14.785 1.00 86.57 202 PHE C O 1
ATOM 3902 N N . PRO B 2 103 ? -54.434 -44.688 16.053 1.00 96.06 203 PRO C N 1
ATOM 3903 C CA . PRO B 2 103 ? -55.455 -43.707 15.666 1.00 93.64 203 PRO C CA 1
ATOM 3904 C C . PRO B 2 103 ? -55.157 -42.311 16.205 1.00 86.87 203 PRO C C 1
ATOM 3905 O O . PRO B 2 103 ? -55.377 -41.327 15.501 1.00 79.45 203 PRO C O 1
ATOM 3909 N N . ALA B 2 104 ? -54.675 -42.232 17.441 1.00 100.26 204 ALA C N 1
ATOM 3910 C CA . ALA B 2 104 ? -54.360 -40.948 18.056 1.00 73.55 204 ALA C CA 1
ATOM 3911 C C . ALA B 2 104 ? -53.397 -40.155 17.182 1.00 93.58 204 ALA C C 1
ATOM 3912 O O . ALA B 2 104 ? -53.553 -38.947 17.012 1.00 84.60 204 ALA C O 1
ATOM 3914 N N . VAL B 2 105 ? -52.405 -40.846 16.629 1.00 80.65 205 VAL C N 1
ATOM 3915 C CA . VAL B 2 105 ? -51.441 -40.220 15.731 1.00 87.95 205 VAL C CA 1
ATOM 3916 C C . VAL B 2 105 ? -52.140 -39.673 14.491 1.00 86.99 205 VAL C C 1
ATOM 3917 O O . VAL B 2 105 ? -51.799 -38.600 13.997 1.00 71.49 205 VAL C O 1
ATOM 3921 N N . ARG B 2 106 ? -53.120 -40.418 13.990 1.00 96.82 206 ARG C N 1
ATOM 3922 C CA . ARG B 2 106 ? -53.923 -39.957 12.867 1.00 98.13 206 ARG C CA 1
ATOM 3923 C C . ARG B 2 106 ? -54.645 -38.672 13.254 1.00 101.03 206 ARG C C 1
ATOM 3924 O O . ARG B 2 106 ? -54.601 -37.678 12.528 1.00 70.21 206 ARG C O 1
ATOM 3932 N N . LYS B 2 107 ? -55.304 -38.702 14.409 1.00 104.56 207 LYS C N 1
ATOM 3933 C CA . LYS B 2 107 ? -56.063 -37.555 14.893 1.00 116.31 207 LYS C CA 1
ATOM 3934 C C . LYS B 2 107 ? -55.171 -36.336 15.109 1.00 102.77 207 LYS C C 1
ATOM 3935 O O . LYS B 2 107 ? -55.591 -35.203 14.879 1.00 115.94 207 LYS C O 1
ATOM 3941 N N . MET B 2 108 ? -53.938 -36.573 15.544 1.00 84.55 208 MET C N 1
ATOM 3942 C CA . MET B 2 108 ? -53.012 -35.480 15.831 1.00 100.59 208 MET C CA 1
ATOM 3943 C C . MET B 2 108 ? -52.407 -34.870 14.566 1.00 81.14 208 MET C C 1
ATOM 3944 O O . MET B 2 108 ? -52.048 -33.694 14.553 1.00 110.63 208 MET C O 1
ATOM 3949 N N . GLU B 2 109 ? -52.296 -35.668 13.507 1.00 85.32 209 GLU C N 1
ATOM 3950 C CA . GLU B 2 109 ? -51.827 -35.156 12.222 1.00 108.21 209 GLU C CA 1
ATOM 3951 C C . GLU B 2 109 ? -52.891 -34.284 11.569 1.00 99.39 209 GLU C C 1
ATOM 3952 O O . GLU B 2 109 ? -52.602 -33.189 11.085 1.00 107.15 209 GLU C O 1
ATOM 3958 N N . SER B 2 110 ? -54.124 -34.779 11.554 1.00 119.85 210 SER C N 1
ATOM 3959 C CA . SER B 2 110 ? -55.238 -34.031 10.990 1.00 114.86 210 SER C CA 1
ATOM 3960 C C . SER B 2 110 ? -55.377 -32.678 11.678 1.00 140.17 210 SER C C 1
ATOM 3961 O O . SER B 2 110 ? -55.841 -31.712 11.075 1.00 182.58 210 SER C O 1
ATOM 3964 N N . GLU B 2 111 ? -54.970 -32.616 12.942 1.00 101.02 211 GLU C N 1
ATOM 3965 C CA . GLU B 2 111 ? -55.023 -31.372 13.701 1.00 104.56 211 GLU C CA 1
ATOM 3966 C C . GLU B 2 111 ? -53.859 -30.458 13.337 1.00 104.21 211 GLU C C 1
ATOM 3967 O O . GLU B 2 111 ? -54.053 -29.275 13.065 1.00 127.41 211 GLU C O 1
ATOM 3973 N N . VAL B 2 112 ? -52.653 -31.016 13.333 1.00 117.12 212 VAL C N 1
ATOM 3974 C CA . VAL B 2 112 ? -51.455 -30.258 12.987 1.00 98.77 212 VAL C CA 1
ATOM 3975 C C . VAL B 2 112 ? -51.608 -29.545 11.647 1.00 116.90 212 VAL C C 1
ATOM 3976 O O . VAL B 2 112 ? -51.456 -28.326 11.559 1.00 99.41 212 VAL C O 1
ATOM 3980 N N . VAL B 2 113 ? -51.905 -30.315 10.605 1.00 119.09 213 VAL C N 1
ATOM 3981 C CA . VAL B 2 113 ? -52.119 -29.754 9.278 1.00 123.08 213 VAL C CA 1
ATOM 3982 C C . VAL B 2 113 ? -53.220 -28.698 9.316 1.00 138.74 213 VAL C C 1
ATOM 3983 O O . VAL B 2 113 ? -53.137 -27.673 8.641 1.00 107.02 213 VAL C O 1
ATOM 3987 N N . SER B 2 114 ? -54.245 -28.952 10.121 1.00 146.11 214 SER C N 1
ATOM 3988 C CA . SER B 2 114 ? -55.369 -28.032 10.242 1.00 137.71 214 SER C CA 1
ATOM 3989 C C . SER B 2 114 ? -54.943 -26.685 10.822 1.00 87.86 214 SER C C 1
ATOM 3990 O O . SER B 2 114 ? -55.368 -25.634 10.344 1.00 107.96 214 SER C O 1
ATOM 3993 N N . MET B 2 115 ? -54.102 -26.721 11.851 1.00 87.29 215 MET C N 1
ATOM 3994 C CA . MET B 2 115 ? -53.645 -25.503 12.512 1.00 85.45 215 MET C CA 1
ATOM 3995 C C . MET B 2 115 ? -52.737 -24.691 11.595 1.00 124.15 215 MET C C 1
ATOM 3996 O O . MET B 2 115 ? -52.846 -23.466 11.520 1.00 114.76 215 MET C O 1
ATOM 4001 N N . VAL B 2 116 ? -51.842 -25.384 10.900 1.00 79.13 216 VAL C N 1
ATOM 4002 C CA . VAL B 2 116 ? -50.923 -24.740 9.969 1.00 116.77 216 VAL C CA 1
ATOM 4003 C C . VAL B 2 116 ? -51.680 -24.086 8.815 1.00 121.54 216 VAL C C 1
ATOM 4004 O O . VAL B 2 116 ? -51.290 -23.027 8.322 1.00 113.21 216 VAL C O 1
ATOM 4008 N N . LEU B 2 117 ? -52.767 -24.724 8.393 1.00 137.16 217 LEU C N 1
ATOM 4009 C CA . LEU B 2 117 ? -53.595 -24.199 7.313 1.00 139.69 217 LEU C CA 1
ATOM 4010 C C . LEU B 2 117 ? -54.212 -22.855 7.680 1.00 142.22 217 LEU C C 1
ATOM 4011 O O . LEU B 2 117 ? -54.380 -21.984 6.827 1.00 126.62 217 LEU C O 1
ATOM 4016 N N . ARG B 2 118 ? -54.548 -22.692 8.955 1.00 126.38 218 ARG C N 1
ATOM 4017 C CA . ARG B 2 118 ? -55.184 -21.465 9.418 1.00 164.73 218 ARG C CA 1
ATOM 4018 C C . ARG B 2 118 ? -54.179 -20.322 9.545 1.00 142.97 218 ARG C C 1
ATOM 4019 O O . ARG B 2 118 ? -54.547 -19.151 9.453 1.00 165.12 218 ARG C O 1
ATOM 4027 N N . MET B 2 119 ? -52.912 -20.665 9.753 1.00 126.12 219 MET C N 1
ATOM 4028 C CA . MET B 2 119 ? -51.860 -19.659 9.853 1.00 124.76 219 MET C CA 1
ATOM 4029 C C . MET B 2 119 ? -51.622 -18.995 8.503 1.00 140.86 219 MET C C 1
ATOM 4030 O O . MET B 2 119 ? -51.221 -17.834 8.433 1.00 128.42 219 MET C O 1
ATOM 4035 N N . PHE B 2 120 ? -51.869 -19.745 7.434 1.00 121.01 220 PHE C N 1
ATOM 4036 C CA . PHE B 2 120 ? -51.660 -19.247 6.081 1.00 130.17 220 PHE C CA 1
ATOM 4037 C C . PHE B 2 120 ? -52.986 -18.935 5.397 1.00 149.00 220 PHE C C 1
ATOM 4038 O O . PHE B 2 120 ? -53.029 -18.634 4.204 1.00 160.37 220 PHE C O 1
ATOM 4046 N N . ASN B 2 121 ? -54.067 -19.015 6.166 1.00 180.32 221 ASN C N 1
ATOM 4047 C CA . ASN B 2 121 ? -55.386 -18.628 5.682 1.00 192.62 221 ASN C CA 1
ATOM 4048 C C . ASN B 2 121 ? -55.801 -19.366 4.416 1.00 214.68 221 ASN C C 1
ATOM 4049 O O . ASN B 2 121 ? -56.273 -18.757 3.456 1.00 235.83 221 ASN C O 1
ATOM 4054 N N . ALA B 2 122 ? -55.617 -20.681 4.421 1.00 182.33 222 ALA C N 1
ATOM 4055 C CA . ALA B 2 122 ? -56.053 -21.515 3.312 1.00 168.83 222 ALA C CA 1
ATOM 4056 C C . ALA B 2 122 ? -57.575 -21.538 3.269 1.00 154.02 222 ALA C C 1
ATOM 4057 O O . ALA B 2 122 ? -58.228 -21.289 4.283 1.00 157.32 222 ALA C O 1
ATOM 4059 N N . PRO B 2 123 ? -58.145 -21.827 2.091 1.00 244.94 223 PRO C N 1
ATOM 4060 C CA . PRO B 2 123 ? -59.602 -21.910 1.953 1.00 251.08 223 PRO C CA 1
ATOM 4061 C C . PRO B 2 123 ? -60.203 -22.828 3.009 1.00 229.06 223 PRO C C 1
ATOM 4062 O O . PRO B 2 123 ? -59.912 -24.022 3.025 1.00 225.54 223 PRO C O 1
ATOM 4066 N N . SER B 2 124 ? -61.029 -22.269 3.886 1.00 166.53 224 SER C N 1
ATOM 4067 C CA . SER B 2 124 ? -61.674 -23.055 4.929 1.00 119.51 224 SER C CA 1
ATOM 4068 C C . SER B 2 124 ? -62.633 -24.070 4.319 1.00 161.49 224 SER C C 1
ATOM 4069 O O . SER B 2 124 ? -63.272 -24.844 5.032 1.00 156.98 224 SER C O 1
ATOM 4072 N N . ASP B 2 125 ? -62.723 -24.060 2.992 1.00 177.26 225 ASP C N 1
ATOM 4073 C CA . ASP B 2 125 ? -63.618 -24.953 2.269 1.00 138.92 225 ASP C CA 1
ATOM 4074 C C . ASP B 2 125 ? -62.852 -26.113 1.640 1.00 161.46 225 ASP C C 1
ATOM 4075 O O . ASP B 2 125 ? -62.920 -27.247 2.116 1.00 183.08 225 ASP C O 1
ATOM 4080 N N . THR B 2 126 ? -62.122 -25.821 0.568 1.00 174.06 226 THR C N 1
ATOM 4081 C CA . THR B 2 126 ? -61.379 -26.844 -0.160 1.00 138.73 226 THR C CA 1
ATOM 4082 C C . THR B 2 126 ? -59.920 -26.915 0.283 1.00 131.07 226 THR C C 1
ATOM 4083 O O . THR B 2 126 ? -59.183 -27.812 -0.126 1.00 138.41 226 THR C O 1
ATOM 4087 N N . GLY B 2 127 ? -59.510 -25.968 1.120 1.00 134.91 227 GLY C N 1
ATOM 4088 C CA . GLY B 2 127 ? -58.139 -25.907 1.592 1.00 130.01 227 GLY C CA 1
ATOM 4089 C C . GLY B 2 127 ? -57.721 -27.144 2.363 1.00 136.58 227 GLY C C 1
ATOM 4090 O O . GLY B 2 127 ? -58.105 -27.328 3.519 1.00 150.57 227 GLY C O 1
ATOM 4091 N N . CYS B 2 128 ? -56.926 -27.992 1.720 1.00 160.86 228 CYS C N 1
ATOM 4092 C CA . CYS B 2 128 ? -56.454 -29.225 2.337 1.00 142.30 228 CYS C CA 1
ATOM 4093 C C . CYS B 2 128 ? -54.971 -29.124 2.666 1.00 110.67 228 CYS C C 1
ATOM 4094 O O . CYS B 2 128 ? -54.382 -28.047 2.586 1.00 164.67 228 CYS C O 1
ATOM 4097 N N . GLY B 2 129 ? -54.369 -30.252 3.026 1.00 129.99 229 GLY C N 1
ATOM 4098 C CA . GLY B 2 129 ? -52.955 -30.286 3.349 1.00 118.78 229 GLY C CA 1
ATOM 4099 C C . GLY B 2 129 ? -52.437 -31.681 3.639 1.00 147.46 229 GLY C C 1
ATOM 4100 O O . GLY B 2 129 ? -53.185 -32.659 3.588 1.00 152.65 229 GLY C O 1
ATOM 4101 N N . THR B 2 130 ? -51.146 -31.769 3.946 1.00 131.69 230 THR C N 1
ATOM 4102 C CA . THR B 2 130 ? -50.499 -33.043 4.243 1.00 126.41 230 THR C CA 1
ATOM 4103 C C . THR B 2 130 ? -49.182 -32.832 4.985 1.00 113.66 230 THR C C 1
ATOM 4104 O O . THR B 2 130 ? -48.617 -31.738 4.966 1.00 120.46 230 THR C O 1
ATOM 4108 N N . THR B 2 131 ? -48.698 -33.884 5.636 1.00 89.67 231 THR C N 1
ATOM 4109 C CA . THR B 2 131 ? -47.487 -33.789 6.445 1.00 110.39 231 THR C CA 1
ATOM 4110 C C . THR B 2 131 ? -46.299 -34.481 5.779 1.00 88.74 231 THR C C 1
ATOM 4111 O O . THR B 2 131 ? -46.469 -35.430 5.012 1.00 151.07 231 THR C O 1
ATOM 4115 N N . THR B 2 132 ? -45.096 -33.995 6.072 1.00 86.56 232 THR C N 1
ATOM 4116 C CA . THR B 2 132 ? -43.882 -34.566 5.497 1.00 111.50 232 THR C CA 1
ATOM 4117 C C . THR B 2 132 ? -42.757 -34.662 6.521 1.00 88.24 232 THR C C 1
ATOM 4118 O O . THR B 2 132 ? -42.895 -34.211 7.657 1.00 124.37 232 THR C O 1
ATOM 4122 N N . SER B 2 133 ? -41.643 -35.254 6.106 1.00 95.61 233 SER C N 1
ATOM 4123 C CA . SER B 2 133 ? -40.493 -35.412 6.986 1.00 93.92 233 SER C CA 1
ATOM 4124 C C . SER B 2 133 ? -39.680 -34.122 7.064 1.00 118.40 233 SER C C 1
ATOM 4125 O O . SER B 2 133 ? -39.967 -33.251 7.883 1.00 190.62 233 SER C O 1
ATOM 4128 N N . GLY B 2 134 ? -38.669 -34.001 6.212 1.00 132.47 234 GLY C N 1
ATOM 4129 C CA . GLY B 2 134 ? -37.874 -32.790 6.148 1.00 137.58 234 GLY C CA 1
ATOM 4130 C C . GLY B 2 134 ? -38.507 -31.758 5.236 1.00 122.57 234 GLY C C 1
ATOM 4131 O O . GLY B 2 134 ? -39.402 -32.076 4.452 1.00 128.65 234 GLY C O 1
ATOM 4132 N N . GLY B 2 135 ? -38.044 -30.516 5.341 1.00 125.95 235 GLY C N 1
ATOM 4133 C CA . GLY B 2 135 ? -38.530 -29.450 4.486 1.00 129.59 235 GLY C CA 1
ATOM 4134 C C . GLY B 2 135 ? -38.279 -29.759 3.025 1.00 116.42 235 GLY C C 1
ATOM 4135 O O . GLY B 2 135 ? -38.937 -29.211 2.140 1.00 105.20 235 GLY C O 1
ATOM 4136 N N . THR B 2 136 ? -37.323 -30.648 2.777 1.00 139.38 236 THR C N 1
ATOM 4137 C CA . THR B 2 136 ? -36.973 -31.050 1.421 1.00 97.34 236 THR C CA 1
ATOM 4138 C C . THR B 2 136 ? -38.072 -31.898 0.788 1.00 137.72 236 THR C C 1
ATOM 4139 O O . THR B 2 136 ? -38.465 -31.663 -0.355 1.00 123.77 236 THR C O 1
ATOM 4143 N N . GLU B 2 137 ? -38.565 -32.882 1.534 1.00 125.42 237 GLU C N 1
ATOM 4144 C CA . GLU B 2 137 ? -39.619 -33.757 1.031 1.00 86.61 237 GLU C CA 1
ATOM 4145 C C . GLU B 2 137 ? -40.864 -32.952 0.668 1.00 131.61 237 GLU C C 1
ATOM 4146 O O . GLU B 2 137 ? -41.575 -33.283 -0.282 1.00 131.98 237 GLU C O 1
ATOM 4152 N N . SER B 2 138 ? -41.118 -31.892 1.427 1.00 118.48 238 SER C N 1
ATOM 4153 C CA . SER B 2 138 ? -42.273 -31.035 1.186 1.00 104.78 238 SER C CA 1
ATOM 4154 C C . SER B 2 138 ? -42.209 -30.383 -0.194 1.00 138.85 238 SER C C 1
ATOM 4155 O O . SER B 2 138 ? -43.219 -30.280 -0.890 1.00 116.48 238 SER C O 1
ATOM 4158 N N . LEU B 2 139 ? -41.015 -29.946 -0.584 1.00 128.53 239 LEU C N 1
ATOM 4159 C CA . LEU B 2 139 ? -40.817 -29.311 -1.885 1.00 108.50 239 LEU C CA 1
ATOM 4160 C C . LEU B 2 139 ? -40.977 -30.313 -3.021 1.00 125.67 239 LEU C C 1
ATOM 4161 O O . LEU B 2 139 ? -41.605 -30.019 -4.038 1.00 131.77 239 LEU C O 1
ATOM 4166 N N . LEU B 2 140 ? -40.407 -31.499 -2.840 1.00 129.16 240 LEU C N 1
ATOM 4167 C CA . LEU B 2 140 ? -40.470 -32.544 -3.854 1.00 132.49 240 LEU C CA 1
ATOM 4168 C C . LEU B 2 140 ? -41.905 -32.985 -4.120 1.00 139.24 240 LEU C C 1
ATOM 4169 O O . LEU B 2 140 ? -42.247 -33.382 -5.236 1.00 121.56 240 LEU C O 1
ATOM 4174 N N . LEU B 2 141 ? -42.742 -32.918 -3.091 1.00 102.80 241 LEU C N 1
ATOM 4175 C CA . LEU B 2 141 ? -44.137 -33.327 -3.219 1.00 141.56 241 LEU C CA 1
ATOM 4176 C C . LEU B 2 141 ? -44.963 -32.278 -3.953 1.00 151.64 241 LEU C C 1
ATOM 4177 O O . LEU B 2 141 ? -45.949 -32.604 -4.616 1.00 131.07 241 LEU C O 1
ATOM 4182 N N . ALA B 2 142 ? -44.559 -31.018 -3.833 1.00 134.52 242 ALA C N 1
ATOM 4183 C CA . ALA B 2 142 ? -45.208 -29.944 -4.571 1.00 131.72 242 ALA C CA 1
ATOM 4184 C C . ALA B 2 142 ? -44.789 -30.010 -6.035 1.00 152.22 242 ALA C C 1
ATOM 4185 O O . ALA B 2 142 ? -45.555 -29.648 -6.931 1.00 136.60 242 ALA C O 1
ATOM 4187 N N . CYS B 2 143 ? -43.568 -30.481 -6.267 1.00 141.84 243 CYS C N 1
ATOM 4188 C CA . CYS B 2 143 ? -43.038 -30.620 -7.618 1.00 161.21 243 CYS C CA 1
ATOM 4189 C C . CYS B 2 143 ? -43.660 -31.816 -8.330 1.00 142.67 243 CYS C C 1
ATOM 4190 O O . CYS B 2 143 ? -44.067 -31.716 -9.487 1.00 144.08 243 CYS C O 1
ATOM 4193 N N . LEU B 2 144 ? -43.729 -32.946 -7.633 1.00 130.59 244 LEU C N 1
ATOM 4194 C CA . LEU B 2 144 ? -44.357 -34.140 -8.183 1.00 143.91 244 LEU C CA 1
ATOM 4195 C C . LEU B 2 144 ? -45.830 -33.871 -8.461 1.00 149.28 244 LEU C C 1
ATOM 4196 O O . LEU B 2 144 ? -46.403 -34.408 -9.410 1.00 176.34 244 LEU C O 1
ATOM 4201 N N . SER B 2 145 ? -46.435 -33.034 -7.624 1.00 138.97 245 SER C N 1
ATOM 4202 C CA . SER B 2 145 ? -47.832 -32.654 -7.786 1.00 160.33 245 SER C CA 1
ATOM 4203 C C . SER B 2 145 ? -48.071 -31.986 -9.136 1.00 163.19 245 SER C C 1
ATOM 4204 O O . SER B 2 145 ? -49.030 -32.305 -9.837 1.00 153.61 245 SER C O 1
ATOM 4207 N N . ALA B 2 146 ? -47.189 -31.058 -9.494 1.00 170.37 246 ALA C N 1
ATOM 4208 C CA . ALA B 2 146 ? -47.321 -30.319 -10.744 1.00 204.34 246 ALA C CA 1
ATOM 4209 C C . ALA B 2 146 ? -46.923 -31.167 -11.947 1.00 210.80 246 ALA C C 1
ATOM 4210 O O . ALA B 2 146 ? -47.514 -31.050 -13.021 1.00 233.03 246 ALA C O 1
ATOM 4212 N N . LYS B 2 147 ? -45.917 -32.017 -11.764 1.00 163.81 247 LYS C N 1
ATOM 4213 C CA . LYS B 2 147 ? -45.444 -32.879 -12.842 1.00 170.66 247 LYS C CA 1
ATOM 4214 C C . LYS B 2 147 ? -46.545 -33.818 -13.314 1.00 179.35 247 LYS C C 1
ATOM 4215 O O . LYS B 2 147 ? -46.844 -33.888 -14.506 1.00 177.67 247 LYS C O 1
ATOM 4221 N N . MET B 2 148 ? -47.144 -34.536 -12.369 1.00 148.84 248 MET C N 1
ATOM 4222 C CA . MET B 2 148 ? -48.179 -35.513 -12.685 1.00 142.72 248 MET C CA 1
ATOM 4223 C C . MET B 2 148 ? -49.537 -34.847 -12.883 1.00 151.93 248 MET C C 1
ATOM 4224 O O . MET B 2 148 ? -50.535 -35.518 -13.146 1.00 225.11 248 MET C O 1
ATOM 4229 N N . TYR B 2 149 ? -49.566 -33.525 -12.751 1.00 147.36 249 TYR C N 1
ATOM 4230 C CA . TYR B 2 149 ? -50.777 -32.755 -13.007 1.00 174.03 249 TYR C CA 1
ATOM 4231 C C . TYR B 2 149 ? -50.789 -32.248 -14.445 1.00 138.60 249 TYR C C 1
ATOM 4232 O O . TYR B 2 149 ? -51.732 -32.499 -15.195 1.00 163.30 249 TYR C O 1
ATOM 4241 N N . ALA B 2 150 ? -49.735 -31.531 -14.822 1.00 201.08 250 ALA C N 1
ATOM 4242 C CA . ALA B 2 150 ? -49.599 -31.027 -16.182 1.00 200.95 250 ALA C CA 1
ATOM 4243 C C . ALA B 2 150 ? -49.405 -32.183 -17.155 1.00 226.95 250 ALA C C 1
ATOM 4244 O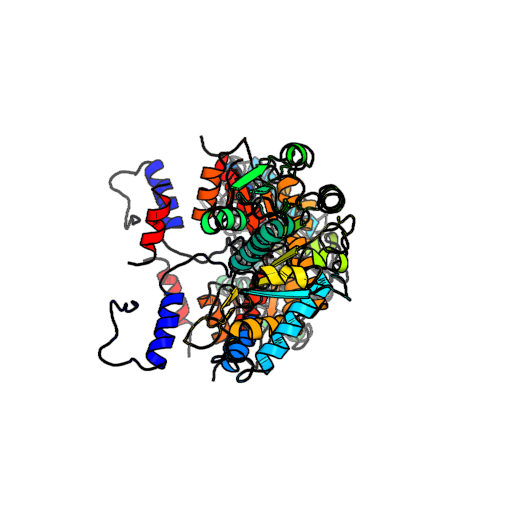 O . ALA B 2 150 ? -49.618 -32.039 -18.358 1.00 281.27 250 ALA C O 1
ATOM 4246 N N . LEU B 2 151 ? -48.997 -33.330 -16.622 1.00 228.86 251 LEU C N 1
ATOM 4247 C CA . LEU B 2 151 ? -48.825 -34.533 -17.425 1.00 233.72 251 LEU C CA 1
ATOM 4248 C C . LEU B 2 151 ? -50.145 -35.291 -17.502 1.00 190.24 251 LEU C C 1
ATOM 4249 O O . LEU B 2 151 ? -50.219 -36.379 -18.071 1.00 178.57 251 LEU C O 1
ATOM 4254 N N . HIS B 2 152 ? -51.186 -34.701 -16.923 1.00 289.27 252 HIS C N 1
ATOM 4255 C CA . HIS B 2 152 ? -52.509 -35.313 -16.901 1.00 320.44 252 HIS C CA 1
ATOM 4256 C C . HIS B 2 152 ? -53.531 -34.425 -17.604 1.00 344.61 252 HIS C C 1
ATOM 4257 O O . HIS B 2 152 ? -54.512 -34.915 -18.165 1.00 386.44 252 HIS C O 1
ATOM 4264 N N . HIS B 2 153 ? -53.293 -33.118 -17.572 1.00 226.83 253 HIS C N 1
ATOM 4265 C CA . HIS B 2 153 ? -54.197 -32.157 -18.196 1.00 209.98 253 HIS C CA 1
ATOM 4266 C C . HIS B 2 153 ? -53.581 -31.540 -19.447 1.00 193.98 253 HIS C C 1
ATOM 4267 O O . HIS B 2 153 ? -54.258 -30.848 -20.206 1.00 219.92 253 HIS C O 1
ATOM 4274 N N . ARG B 2 154 ? -52.293 -31.789 -19.652 1.00 328.47 254 ARG C N 1
ATOM 4275 C CA . ARG B 2 154 ? -51.586 -31.251 -20.807 1.00 343.13 254 ARG C CA 1
ATOM 4276 C C . ARG B 2 154 ? -50.694 -32.315 -21.434 1.00 343.00 254 ARG C C 1
ATOM 4277 O O . ARG B 2 154 ? -50.228 -32.162 -22.563 1.00 393.30 254 ARG C O 1
ATOM 4285 N N . GLY B 2 155 ? -50.463 -33.395 -20.693 1.00 226.14 255 GLY C N 1
ATOM 4286 C CA . GLY B 2 155 ? -49.613 -34.474 -21.160 1.00 213.28 255 GLY C CA 1
ATOM 4287 C C . GLY B 2 155 ? -48.237 -33.981 -21.561 1.00 233.91 255 GLY C C 1
ATOM 4288 O O . GLY B 2 155 ? -47.774 -34.238 -22.674 1.00 195.44 255 GLY C O 1
ATOM 4289 N N . ILE B 2 156 ? -47.582 -33.265 -20.653 1.00 192.90 256 ILE C N 1
ATOM 4290 C CA . ILE B 2 156 ? -46.250 -32.732 -20.915 1.00 209.99 256 ILE C CA 1
ATOM 4291 C C . ILE B 2 156 ? -45.178 -33.788 -20.668 1.00 209.61 256 ILE C C 1
ATOM 4292 O O . ILE B 2 156 ? -44.889 -34.140 -19.524 1.00 176.92 256 ILE C O 1
ATOM 4297 N N . THR B 2 157 ? -44.593 -34.288 -21.751 1.00 239.35 257 THR C N 1
ATOM 4298 C CA . THR B 2 157 ? -43.553 -35.305 -21.661 1.00 229.36 257 THR C CA 1
ATOM 4299 C C . THR B 2 157 ? -42.250 -34.719 -21.129 1.00 225.89 257 THR C C 1
ATOM 4300 O O . THR B 2 157 ? -41.394 -35.444 -20.624 1.00 202.21 257 THR C O 1
ATOM 4304 N N . GLU B 2 158 ? -42.109 -33.402 -21.244 1.00 218.41 258 GLU C N 1
ATOM 4305 C CA . GLU B 2 158 ? -40.896 -32.722 -20.805 1.00 211.48 258 GLU C CA 1
ATOM 4306 C C . GLU B 2 158 ? -41.198 -31.651 -19.763 1.00 176.00 258 GLU C C 1
ATOM 4307 O O . GLU B 2 158 ? -41.188 -30.460 -20.072 1.00 188.68 258 GLU C O 1
ATOM 4313 N N . PRO B 2 159 ? -41.467 -32.074 -18.519 1.00 158.05 259 PRO C N 1
ATOM 4314 C CA . PRO B 2 159 ? -41.761 -31.138 -17.430 1.00 181.32 259 PRO C CA 1
ATOM 4315 C C . PRO B 2 159 ? -40.685 -30.062 -17.308 1.00 185.74 259 PRO C C 1
ATOM 4316 O O . PRO B 2 159 ? -39.506 -30.339 -17.531 1.00 171.70 259 PRO C O 1
ATOM 4320 N N . GLU B 2 160 ? -41.095 -28.847 -16.959 1.00 171.86 260 GLU C N 1
ATOM 4321 C CA . GLU B 2 160 ? -40.164 -27.734 -16.828 1.00 197.86 260 GLU C CA 1
ATOM 4322 C C . GLU B 2 160 ? -40.538 -26.831 -15.657 1.00 180.01 260 GLU C C 1
ATOM 4323 O O . GLU B 2 160 ? -41.584 -26.183 -15.666 1.00 188.25 260 GLU C O 1
ATOM 4329 N N . ILE B 2 161 ? -39.674 -26.796 -14.650 1.00 161.50 261 ILE C N 1
ATOM 4330 C CA . ILE B 2 161 ? -39.903 -25.979 -13.467 1.00 154.50 261 ILE C CA 1
ATOM 4331 C C . ILE B 2 161 ? -38.991 -24.756 -13.472 1.00 142.55 261 ILE C C 1
ATOM 4332 O O . ILE B 2 161 ? -37.799 -24.862 -13.760 1.00 214.70 261 ILE C O 1
ATOM 4337 N N . ILE B 2 162 ? -39.557 -23.595 -13.161 1.00 196.54 262 ILE C N 1
ATOM 4338 C CA . ILE B 2 162 ? -38.784 -22.358 -13.122 1.00 209.20 262 ILE C CA 1
ATOM 4339 C C . ILE B 2 162 ? -38.852 -21.703 -11.745 1.00 204.89 262 ILE C C 1
ATOM 4340 O O . ILE B 2 162 ? -39.925 -21.594 -11.151 1.00 212.99 262 ILE C O 1
ATOM 4345 N N . ALA B 2 163 ? -37.699 -21.270 -11.244 1.00 178.72 263 ALA C N 1
ATOM 4346 C CA . ALA B 2 163 ? -37.616 -20.679 -9.913 1.00 164.78 263 ALA C CA 1
ATOM 4347 C C . ALA B 2 163 ? -36.404 -19.758 -9.786 1.00 171.48 263 ALA C C 1
ATOM 4348 O O . ALA B 2 163 ? -35.427 -19.909 -10.521 1.00 194.69 263 ALA C O 1
ATOM 4350 N N . PRO B 2 164 ? -36.465 -18.800 -8.847 1.00 188.16 264 PRO C N 1
ATOM 4351 C CA . PRO B 2 164 ? -35.365 -17.855 -8.625 1.00 168.63 264 PRO C CA 1
ATOM 4352 C C . PRO B 2 164 ? -34.065 -18.581 -8.308 1.00 160.69 264 PRO C C 1
ATOM 4353 O O . PRO B 2 164 ? -34.096 -19.718 -7.838 1.00 190.08 264 PRO C O 1
ATOM 4357 N N . VAL B 2 165 ? -32.936 -17.931 -8.568 1.00 143.39 265 VAL C N 1
ATOM 4358 C CA . VAL B 2 165 ? -31.642 -18.496 -8.211 1.00 126.22 265 VAL C CA 1
ATOM 4359 C C . VAL B 2 165 ? -31.490 -18.506 -6.695 1.00 98.00 265 VAL C C 1
ATOM 4360 O O . VAL B 2 165 ? -30.673 -19.245 -6.146 1.00 112.54 265 VAL C O 1
ATOM 4364 N N . THR B 2 166 ? -32.293 -17.684 -6.027 1.00 194.57 266 THR C N 1
ATOM 4365 C CA . THR B 2 166 ? -32.267 -17.586 -4.573 1.00 162.44 266 THR C CA 1
ATOM 4366 C C . THR B 2 166 ? -33.164 -18.643 -3.938 1.00 187.24 266 THR C C 1
ATOM 4367 O O . THR B 2 166 ? -33.394 -18.633 -2.729 1.00 218.51 266 THR C O 1
ATOM 4371 N N . ALA B 2 167 ? -33.669 -19.555 -4.763 1.00 113.79 267 ALA C N 1
ATOM 4372 C CA . ALA B 2 167 ? -34.531 -20.627 -4.284 1.00 129.68 267 ALA C CA 1
ATOM 4373 C C . ALA B 2 167 ? -33.762 -21.578 -3.374 1.00 152.31 267 ALA C C 1
ATOM 4374 O O . ALA B 2 167 ? -32.668 -21.258 -2.908 1.00 183.33 267 ALA C O 1
ATOM 4376 N N . HIS B 2 168 ? -34.340 -22.748 -3.125 1.00 125.32 268 HIS C N 1
ATOM 4377 C CA . HIS B 2 168 ? -33.696 -23.748 -2.285 1.00 122.45 268 HIS C CA 1
ATOM 4378 C C . HIS B 2 168 ? -33.266 -24.950 -3.120 1.00 135.93 268 HIS C C 1
ATOM 4379 O O . HIS B 2 168 ? -33.822 -25.205 -4.188 1.00 121.68 268 HIS C O 1
ATOM 4386 N N . ALA B 2 169 ? -32.273 -25.683 -2.627 1.00 136.51 269 ALA C N 1
ATOM 4387 C CA . ALA B 2 169 ? -31.768 -26.859 -3.325 1.00 138.25 269 ALA C CA 1
ATOM 4388 C C . ALA B 2 169 ? -32.850 -27.923 -3.467 1.00 156.24 269 ALA C C 1
ATOM 4389 O O . ALA B 2 169 ? -32.733 -28.837 -4.284 1.00 131.41 269 ALA C O 1
ATOM 4391 N N . GLY B 2 170 ? -33.902 -27.801 -2.664 1.00 161.02 270 GLY C N 1
ATOM 4392 C CA . GLY B 2 170 ? -35.014 -28.731 -2.714 1.00 99.14 270 GLY C CA 1
ATOM 4393 C C . GLY B 2 170 ? -35.677 -28.746 -4.078 1.00 134.24 270 GLY C C 1
ATOM 4394 O O . GLY B 2 170 ? -36.209 -29.769 -4.510 1.00 130.41 270 GLY C O 1
ATOM 4395 N N . PHE B 2 171 ? -35.643 -27.603 -4.756 1.00 113.55 271 PHE C N 1
ATOM 4396 C CA . PHE B 2 171 ? -36.219 -27.488 -6.090 1.00 149.21 271 PHE C CA 1
ATOM 4397 C C . PHE B 2 171 ? -35.250 -28.028 -7.132 1.00 162.91 271 PHE C C 1
ATOM 4398 O O . PHE B 2 171 ? -35.659 -28.520 -8.185 1.00 132.12 271 PHE C O 1
ATOM 4406 N N . ASP B 2 172 ? -33.960 -27.932 -6.829 1.00 128.47 272 ASP C N 1
ATOM 4407 C CA . ASP B 2 172 ? -32.925 -28.415 -7.733 1.00 168.87 272 ASP C CA 1
ATOM 4408 C C . ASP B 2 172 ? -32.847 -29.939 -7.688 1.00 133.86 272 ASP C C 1
ATOM 4409 O O . ASP B 2 172 ? -32.401 -30.578 -8.642 1.00 121.92 272 ASP C O 1
ATOM 4414 N N . LYS B 2 173 ? -33.292 -30.514 -6.576 1.00 129.26 273 LYS C N 1
ATOM 4415 C CA . LYS B 2 173 ? -33.328 -31.964 -6.425 1.00 130.45 273 LYS C CA 1
ATOM 4416 C C . LYS B 2 173 ? -34.441 -32.580 -7.266 1.00 143.18 273 LYS C C 1
ATOM 4417 O O . LYS B 2 173 ? -34.220 -33.552 -7.988 1.00 163.25 273 LYS C O 1
ATOM 4423 N N . ALA B 2 174 ? -35.639 -32.012 -7.160 1.00 127.07 274 ALA C N 1
ATOM 4424 C CA . ALA B 2 174 ? -36.798 -32.520 -7.884 1.00 126.85 274 ALA C CA 1
ATOM 4425 C C . ALA B 2 174 ? -36.519 -32.657 -9.380 1.00 156.90 274 ALA C C 1
ATOM 4426 O O . ALA B 2 174 ? -36.907 -33.646 -10.004 1.00 147.88 274 ALA C O 1
ATOM 4428 N N . ALA B 2 175 ? -35.847 -31.663 -9.951 1.00 167.07 275 ALA C N 1
ATOM 4429 C CA . ALA B 2 175 ? -35.501 -31.693 -11.367 1.00 161.71 275 ALA C CA 1
ATOM 4430 C C . ALA B 2 175 ? -34.550 -32.848 -11.666 1.00 203.83 275 ALA C C 1
ATOM 4431 O O . ALA B 2 175 ? -34.621 -33.467 -12.728 1.00 172.50 275 ALA C O 1
ATOM 4433 N N . TYR B 2 176 ? -33.662 -33.133 -10.718 1.00 179.92 276 TYR C N 1
ATOM 4434 C CA . TYR B 2 176 ? -32.689 -34.211 -10.863 1.00 121.80 276 TYR C CA 1
ATOM 4435 C C . TYR B 2 176 ? -33.345 -35.585 -10.740 1.00 150.62 276 TYR C C 1
ATOM 4436 O O . TYR B 2 176 ? -33.087 -36.481 -11.546 1.00 169.97 276 TYR C O 1
ATOM 4445 N N . TYR B 2 177 ? -34.198 -35.741 -9.733 1.00 134.69 277 TYR C N 1
ATOM 4446 C CA . TYR B 2 177 ? -34.865 -37.015 -9.485 1.00 149.93 277 TYR C CA 1
ATOM 4447 C C . TYR B 2 177 ? -35.975 -37.291 -10.496 1.00 118.73 277 TYR C C 1
ATOM 4448 O O . TYR B 2 177 ? -35.967 -38.318 -11.174 1.00 165.74 277 TYR C O 1
ATOM 4457 N N . PHE B 2 178 ? -36.928 -36.369 -10.591 1.00 151.86 278 PHE C N 1
ATOM 4458 C CA . PHE B 2 178 ? -38.068 -36.530 -11.489 1.00 166.95 278 PHE C CA 1
ATOM 4459 C C . PHE B 2 178 ? -37.692 -36.268 -12.946 1.00 182.46 278 PHE C C 1
ATOM 4460 O O . PHE B 2 178 ? -38.528 -36.387 -13.842 1.00 187.96 278 PHE C O 1
ATOM 4468 N N . GLY B 2 179 ? -36.433 -35.909 -13.175 1.00 172.09 279 GLY C N 1
ATOM 4469 C CA . GLY B 2 179 ? -35.946 -35.658 -14.519 1.00 166.44 279 GLY C CA 1
ATOM 4470 C C . GLY B 2 179 ? -36.588 -34.446 -15.166 1.00 187.08 279 GLY C C 1
ATOM 4471 O O . GLY B 2 179 ? -36.748 -34.393 -16.385 1.00 225.55 279 GLY C O 1
ATOM 4472 N N . MET B 2 180 ? -36.955 -33.467 -14.345 1.00 194.12 280 MET C N 1
ATOM 4473 C CA . MET B 2 180 ? -37.567 -32.241 -14.844 1.00 183.72 280 MET C CA 1
ATOM 4474 C C . MET B 2 180 ? -36.507 -31.214 -15.228 1.00 195.92 280 MET C C 1
ATOM 4475 O O . MET B 2 180 ? -35.341 -31.339 -14.852 1.00 135.76 280 MET C O 1
ATOM 4480 N N . LYS B 2 181 ? -36.923 -30.198 -15.978 1.00 171.62 281 LYS C N 1
ATOM 4481 C CA . LYS B 2 181 ? -36.017 -29.142 -16.410 1.00 174.32 281 LYS C CA 1
ATOM 4482 C C . LYS B 2 181 ? -36.138 -27.911 -15.516 1.00 173.99 281 LYS C C 1
ATOM 4483 O O . LYS B 2 181 ? -37.139 -27.196 -15.563 1.00 158.52 281 LYS C O 1
ATOM 4489 N N . LEU B 2 182 ? -35.115 -27.668 -14.703 1.00 158.93 282 LEU C N 1
ATOM 4490 C CA . LEU B 2 182 ? -35.105 -26.513 -13.814 1.00 153.11 282 LEU C CA 1
ATOM 4491 C C . LEU B 2 182 ? -34.429 -25.313 -14.470 1.00 192.44 282 LEU C C 1
ATOM 4492 O O . LEU B 2 182 ? -33.271 -25.389 -14.881 1.00 199.50 282 LEU C O 1
ATOM 4497 N N . ARG B 2 183 ? -35.158 -24.206 -14.561 1.00 174.47 283 ARG C N 1
ATOM 4498 C CA . ARG B 2 183 ? -34.619 -22.985 -15.147 1.00 182.95 283 ARG C CA 1
ATOM 4499 C C . ARG B 2 183 ? -34.527 -21.865 -14.117 1.00 190.38 283 ARG C C 1
ATOM 4500 O O . ARG B 2 183 ? -35.537 -21.434 -13.561 1.00 171.82 283 ARG C O 1
ATOM 4508 N N . HIS B 2 184 ? -33.308 -21.396 -13.873 1.00 217.42 284 HIS C N 1
ATOM 4509 C CA . HIS B 2 184 ? -33.071 -20.350 -12.886 1.00 186.20 284 HIS C CA 1
ATOM 4510 C C . HIS B 2 184 ? -33.338 -18.965 -13.470 1.00 210.19 284 HIS C C 1
ATOM 4511 O O . HIS B 2 184 ? -33.041 -18.706 -14.637 1.00 249.07 284 HIS C O 1
ATOM 4518 N N . VAL B 2 185 ? -33.899 -18.079 -12.652 1.00 208.65 285 VAL C N 1
ATOM 4519 C CA . VAL B 2 185 ? -34.165 -16.706 -13.072 1.00 186.85 285 VAL C CA 1
ATOM 4520 C C . VAL B 2 185 ? -33.474 -15.702 -12.151 1.00 194.02 285 VAL C C 1
ATOM 4521 O O . VAL B 2 185 ? -33.562 -15.804 -10.927 1.00 160.59 285 VAL C O 1
ATOM 4525 N N . GLU B 2 186 ? -32.786 -14.734 -12.749 1.00 215.86 286 GLU C N 1
ATOM 4526 C CA . GLU B 2 186 ? -32.035 -13.738 -11.989 1.00 209.71 286 GLU C CA 1
ATOM 4527 C C . GLU B 2 186 ? -32.942 -12.809 -11.188 1.00 202.28 286 GLU C C 1
ATOM 4528 O O . GLU B 2 186 ? -34.168 -12.898 -11.268 1.00 166.68 286 GLU C O 1
ATOM 4534 N N . LEU B 2 187 ? -32.330 -11.913 -10.419 1.00 204.33 287 LEU C N 1
ATOM 4535 C CA . LEU B 2 187 ? -33.073 -11.058 -9.501 1.00 182.30 287 LEU C CA 1
ATOM 4536 C C . LEU B 2 187 ? -32.865 -9.572 -9.777 1.00 181.39 287 LEU C C 1
ATOM 4537 O O . LEU B 2 187 ? -32.078 -9.190 -10.643 1.00 231.50 287 LEU C O 1
ATOM 4542 N N . ASP B 2 188 ? -33.583 -8.741 -9.026 1.00 128.93 288 ASP C N 1
ATOM 4543 C CA . ASP B 2 188 ? -33.458 -7.293 -9.126 1.00 165.72 288 ASP C CA 1
ATOM 4544 C C . ASP B 2 188 ? -32.288 -6.819 -8.272 1.00 170.92 288 ASP C C 1
ATOM 4545 O O . ASP B 2 188 ? -32.317 -6.950 -7.049 1.00 189.28 288 ASP C O 1
ATOM 4550 N N . PRO B 2 189 ? -31.250 -6.267 -8.918 1.00 197.47 289 PRO C N 1
ATOM 4551 C CA . PRO B 2 189 ? -30.011 -5.851 -8.251 1.00 193.07 289 PRO C CA 1
ATOM 4552 C C . PRO B 2 189 ? -30.229 -4.885 -7.086 1.00 198.01 289 PRO C C 1
ATOM 4553 O O . PRO B 2 189 ? -29.331 -4.726 -6.260 1.00 195.87 289 PRO C O 1
ATOM 4557 N N . THR B 2 190 ? -31.397 -4.254 -7.019 1.00 184.12 290 THR C N 1
ATOM 4558 C CA . THR B 2 190 ? -31.659 -3.262 -5.978 1.00 140.03 290 THR C CA 1
ATOM 4559 C C . THR B 2 190 ? -32.417 -3.832 -4.777 1.00 133.76 290 THR C C 1
ATOM 4560 O O . THR B 2 190 ? -31.975 -3.698 -3.637 1.00 115.62 290 THR C O 1
ATOM 4564 N N . THR B 2 191 ? -33.555 -4.467 -5.035 1.00 162.75 291 THR C N 1
ATOM 4565 C CA . THR B 2 191 ? -34.382 -5.009 -3.962 1.00 137.95 291 THR C CA 1
ATOM 4566 C C . THR B 2 191 ? -34.038 -6.466 -3.674 1.00 128.09 291 THR C C 1
ATOM 4567 O O . THR B 2 191 ? -34.460 -7.027 -2.662 1.00 154.45 291 THR C O 1
ATOM 4571 N N . TYR B 2 192 ? -33.271 -7.071 -4.575 1.00 213.31 292 TYR C N 1
ATOM 4572 C CA . TYR B 2 192 ? -32.857 -8.463 -4.435 1.00 187.81 292 TYR C CA 1
ATOM 4573 C C . TYR B 2 192 ? -34.041 -9.428 -4.464 1.00 188.77 292 TYR C C 1
ATOM 4574 O O . TYR B 2 192 ? -33.888 -10.617 -4.183 1.00 193.00 292 TYR C O 1
ATOM 4583 N N . GLN B 2 193 ? -35.219 -8.910 -4.798 1.00 184.81 293 GLN C N 1
ATOM 4584 C CA . GLN B 2 193 ? -36.384 -9.758 -5.023 1.00 147.11 293 GLN C CA 1
ATOM 4585 C C . GLN B 2 193 ? -36.236 -10.443 -6.376 1.00 148.84 293 GLN C C 1
ATOM 4586 O O . GLN B 2 193 ? -35.147 -10.468 -6.949 1.00 187.14 293 GLN C O 1
ATOM 4592 N N . VAL B 2 194 ? -37.332 -10.989 -6.891 1.00 189.52 294 VAL C N 1
ATOM 4593 C CA . VAL B 2 194 ? -37.305 -11.657 -8.184 1.00 164.40 294 VAL C CA 1
ATOM 4594 C C . VAL B 2 194 ? -37.865 -10.765 -9.285 1.00 203.61 294 VAL C C 1
ATOM 4595 O O . VAL B 2 194 ? -38.855 -10.063 -9.085 1.00 249.94 294 VAL C O 1
ATOM 4599 N N . ASP B 2 195 ? -37.220 -10.796 -10.447 1.00 184.63 295 ASP C N 1
ATOM 4600 C CA . ASP B 2 195 ? -37.673 -10.019 -11.593 1.00 206.92 295 ASP C CA 1
ATOM 4601 C C . ASP B 2 195 ? -38.856 -10.711 -12.265 1.00 211.90 295 ASP C C 1
ATOM 4602 O O . ASP B 2 195 ? -38.684 -11.689 -12.992 1.00 223.56 295 ASP C O 1
ATOM 4607 N N . LEU B 2 196 ? -40.056 -10.195 -12.016 1.00 207.58 296 LEU C N 1
ATOM 4608 C CA . LEU B 2 196 ? -41.280 -10.811 -12.520 1.00 179.27 296 LEU C CA 1
ATOM 4609 C C . LEU B 2 196 ? -41.408 -10.677 -14.035 1.00 184.95 296 LEU C C 1
ATOM 4610 O O . LEU B 2 196 ? -42.375 -11.152 -14.629 1.00 207.80 296 LEU C O 1
ATOM 4615 N N . GLY B 2 197 ? -40.431 -10.024 -14.656 1.00 154.25 297 GLY C N 1
ATOM 4616 C CA . GLY B 2 197 ? -40.433 -9.848 -16.096 1.00 205.96 297 GLY C CA 1
ATOM 4617 C C . GLY B 2 197 ? -39.650 -10.937 -16.800 1.00 244.65 297 GLY C C 1
ATOM 4618 O O . GLY B 2 197 ? -40.107 -11.499 -17.796 1.00 236.98 297 GLY C O 1
ATOM 4619 N N . LYS B 2 198 ? -38.464 -11.234 -16.278 1.00 245.19 298 LYS C N 1
ATOM 4620 C CA . LYS B 2 198 ? -37.611 -12.265 -16.855 1.00 254.67 298 LYS C CA 1
ATOM 4621 C C . LYS B 2 198 ? -38.294 -13.626 -16.817 1.00 275.86 298 LYS C C 1
ATOM 4622 O O . LYS B 2 198 ? -38.041 -14.480 -17.666 1.00 336.00 298 LYS C O 1
ATOM 4628 N N . VAL B 2 199 ? -39.164 -13.820 -15.832 1.00 189.67 299 VAL C N 1
ATOM 4629 C CA . VAL B 2 199 ? -39.892 -15.076 -15.697 1.00 210.46 299 VAL C CA 1
ATOM 4630 C C . VAL B 2 199 ? -40.894 -15.255 -16.834 1.00 199.58 299 VAL C C 1
ATOM 4631 O O . VAL B 2 199 ? -41.094 -16.366 -17.326 1.00 215.22 299 VAL C O 1
ATOM 4635 N N . LYS B 2 200 ? -41.514 -14.156 -17.251 1.00 233.68 300 LYS C N 1
ATOM 4636 C CA . LYS B 2 200 ? -42.476 -14.185 -18.345 1.00 253.85 300 LYS C CA 1
ATOM 4637 C C . LYS B 2 200 ? -41.823 -14.706 -19.620 1.00 257.12 300 LYS C C 1
ATOM 4638 O O . LYS B 2 200 ? -42.473 -15.348 -20.446 1.00 316.86 300 LYS C O 1
ATOM 4644 N N . LYS B 2 201 ? -40.533 -14.425 -19.771 1.00 204.83 301 LYS C N 1
ATOM 4645 C CA . LYS B 2 201 ? -39.790 -14.829 -20.959 1.00 235.55 301 LYS C CA 1
ATOM 4646 C C . LYS B 2 201 ? -39.454 -16.316 -20.944 1.00 233.52 301 LYS C C 1
ATOM 4647 O O . LYS B 2 201 ? -38.763 -16.811 -21.834 1.00 248.97 301 LYS C O 1
ATOM 4653 N N . PHE B 2 202 ? -39.944 -17.027 -19.933 1.00 209.07 302 PHE C N 1
ATOM 4654 C CA . PHE B 2 202 ? -39.643 -18.447 -19.795 1.00 163.83 302 PHE C CA 1
ATOM 4655 C C . PHE B 2 202 ? -40.896 -19.314 -19.801 1.00 216.84 302 PHE C C 1
ATOM 4656 O O . PHE B 2 202 ? -40.808 -20.540 -19.728 1.00 238.19 302 PHE C O 1
ATOM 4664 N N . ILE B 2 203 ? -42.061 -18.680 -19.884 1.00 311.52 303 ILE C N 1
ATOM 4665 C CA . ILE B 2 203 ? -43.316 -19.419 -19.965 1.00 330.39 303 ILE C CA 1
ATOM 4666 C C . ILE B 2 203 ? -43.367 -20.235 -21.252 1.00 367.33 303 ILE C C 1
ATOM 4667 O O . ILE B 2 203 ? -43.373 -19.682 -22.352 1.00 433.75 303 ILE C O 1
ATOM 4672 N N . ASN B 2 204 ? -43.393 -21.556 -21.103 1.00 244.35 304 ASN C N 1
ATOM 4673 C CA . ASN B 2 204 ? -43.392 -22.457 -22.248 1.00 229.18 304 ASN C CA 1
ATOM 4674 C C . ASN B 2 204 ? -44.561 -23.434 -22.203 1.00 231.38 304 ASN C C 1
ATOM 4675 O O . ASN B 2 204 ? -45.369 -23.409 -21.273 1.00 201.18 304 ASN C O 1
ATOM 4680 N N . LYS B 2 205 ? -44.648 -24.294 -23.213 1.00 210.80 305 LYS C N 1
ATOM 4681 C CA . LYS B 2 205 ? -45.659 -25.342 -23.232 1.00 199.85 305 LYS C CA 1
ATOM 4682 C C . LYS B 2 205 ? -45.233 -26.473 -22.306 1.00 200.60 305 LYS C C 1
ATOM 4683 O O . LYS B 2 205 ? -45.948 -27.461 -22.140 1.00 215.88 305 LYS C O 1
ATOM 4689 N N . ASN B 2 206 ? -44.058 -26.316 -21.705 1.00 191.23 306 ASN C N 1
ATOM 4690 C CA . ASN B 2 206 ? -43.505 -27.324 -20.811 1.00 210.38 306 ASN C CA 1
ATOM 4691 C C . ASN B 2 206 ? -43.479 -26.858 -19.358 1.00 202.76 306 ASN C C 1
ATOM 4692 O O . ASN B 2 206 ? -43.282 -27.661 -18.445 1.00 174.43 306 ASN C O 1
ATOM 4697 N N . THR B 2 207 ? -43.674 -25.560 -19.148 1.00 203.60 307 THR C N 1
ATOM 4698 C CA . THR B 2 207 ? -43.691 -25.001 -17.800 1.00 207.32 307 THR C CA 1
ATOM 4699 C C . THR B 2 207 ? -44.860 -25.573 -17.007 1.00 189.50 307 THR C C 1
ATOM 4700 O O . THR B 2 207 ? -46.008 -25.519 -17.453 1.00 196.54 307 THR C O 1
ATOM 4704 N N . VAL B 2 208 ? -44.565 -26.117 -15.831 1.00 152.37 308 VAL C N 1
ATOM 4705 C CA . VAL B 2 208 ? -45.574 -26.810 -15.037 1.00 200.92 308 VAL C CA 1
ATOM 4706 C C . VAL B 2 208 ? -45.840 -26.140 -13.690 1.00 184.63 308 VAL C C 1
ATOM 4707 O O . VAL B 2 208 ? -46.831 -26.444 -13.026 1.00 157.50 308 VAL C O 1
ATOM 4711 N N . LEU B 2 209 ? -44.955 -25.233 -13.288 1.00 174.85 309 LEU C N 1
ATOM 4712 C CA . LEU B 2 209 ? -45.105 -24.546 -12.009 1.00 147.39 309 LEU C CA 1
ATOM 4713 C C . LEU B 2 209 ? -44.088 -23.419 -11.856 1.00 169.48 309 LEU C C 1
ATOM 4714 O O . LEU B 2 209 ? -42.983 -23.485 -12.397 1.00 150.26 309 LEU C O 1
ATOM 4719 N N . LEU B 2 210 ? -44.477 -22.379 -11.126 1.00 195.85 310 LEU C N 1
ATOM 4720 C CA . LEU B 2 210 ? -43.571 -21.284 -10.805 1.00 194.84 310 LEU C CA 1
ATOM 4721 C C . LEU B 2 210 ? -43.413 -21.163 -9.293 1.00 158.59 310 LEU C C 1
ATOM 4722 O O . LEU B 2 210 ? -44.382 -21.301 -8.546 1.00 177.83 310 LEU C O 1
ATOM 4727 N N . VAL B 2 211 ? -42.187 -20.908 -8.848 1.00 145.22 311 VAL C N 1
ATOM 4728 C CA . VAL B 2 211 ? -41.882 -20.880 -7.423 1.00 154.63 311 VAL C CA 1
ATOM 4729 C C . VAL B 2 211 ? -41.572 -19.469 -6.928 1.00 137.95 311 VAL C C 1
ATOM 4730 O O . VAL B 2 211 ? -41.093 -18.625 -7.684 1.00 196.28 311 VAL C O 1
ATOM 4734 N N . GLY B 2 212 ? -41.850 -19.223 -5.651 1.00 188.97 312 GLY C N 1
ATOM 4735 C CA . GLY B 2 212 ? -41.562 -17.942 -5.035 1.00 198.97 312 GLY C CA 1
ATOM 4736 C C . GLY B 2 212 ? -41.124 -18.103 -3.592 1.00 186.30 312 GLY C C 1
ATOM 4737 O O . GLY B 2 212 ? -41.956 -18.168 -2.686 1.00 194.20 312 GLY C O 1
ATOM 4738 N N . SER B 2 213 ? -39.814 -18.173 -3.380 1.00 191.14 313 SER C N 1
ATOM 4739 C CA . SER B 2 213 ? -39.260 -18.329 -2.039 1.00 152.57 313 SER C CA 1
ATOM 4740 C C . SER B 2 213 ? -39.671 -17.166 -1.143 1.00 127.57 313 SER C C 1
ATOM 4741 O O . SER B 2 213 ? -39.438 -16.004 -1.476 1.00 135.20 313 SER C O 1
ATOM 4744 N N . ALA B 2 214 ? -40.284 -17.484 -0.007 1.00 138.98 314 ALA C N 1
ATOM 4745 C CA . ALA B 2 214 ? -40.761 -16.457 0.913 1.00 141.28 314 ALA C CA 1
ATOM 4746 C C . ALA B 2 214 ? -40.770 -16.933 2.364 1.00 104.00 314 ALA C C 1
ATOM 4747 O O . ALA B 2 214 ? -41.740 -17.538 2.818 1.00 132.23 314 ALA C O 1
ATOM 4749 N N . PRO B 2 215 ? -39.682 -16.655 3.096 1.00 198.79 315 PRO C N 1
ATOM 4750 C CA . PRO B 2 215 ? -38.480 -16.015 2.554 1.00 189.67 315 PRO C CA 1
ATOM 4751 C C . PRO B 2 215 ? -37.538 -17.053 1.962 1.00 167.65 315 PRO C C 1
ATOM 4752 O O . PRO B 2 215 ? -37.701 -18.247 2.218 1.00 159.60 315 PRO C O 1
ATOM 4756 N N . ASN B 2 216 ? -36.564 -16.600 1.182 1.00 113.42 316 ASN C N 1
ATOM 4757 C CA . ASN B 2 216 ? -35.550 -17.498 0.647 1.00 127.82 316 ASN C CA 1
ATOM 4758 C C . ASN B 2 216 ? -34.478 -17.780 1.692 1.00 116.96 316 ASN C C 1
ATOM 4759 O O . ASN B 2 216 ? -34.349 -17.045 2.670 1.00 87.75 316 ASN C O 1
ATOM 4764 N N . PHE B 2 217 ? -33.718 -18.850 1.487 1.00 119.33 317 PHE C N 1
ATOM 4765 C CA . PHE B 2 217 ? -32.676 -19.235 2.433 1.00 78.84 317 PHE C CA 1
ATOM 4766 C C . PHE B 2 217 ? -31.460 -18.309 2.386 1.00 103.62 317 PHE C C 1
ATOM 4767 O O . PHE B 2 217 ? -30.967 -17.881 3.430 1.00 118.33 317 PHE C O 1
ATOM 4775 N N . PRO B 2 218 ? -30.970 -17.996 1.174 1.00 98.00 318 PRO C N 1
ATOM 4776 C CA . PRO B 2 218 ? -29.756 -17.181 1.040 1.00 112.38 318 PRO C CA 1
ATOM 4777 C C . PRO B 2 218 ? -29.827 -15.819 1.733 1.00 76.55 318 PRO C C 1
ATOM 4778 O O . PRO B 2 218 ? -28.955 -15.506 2.540 1.00 80.89 318 PRO C O 1
ATOM 4782 N N . HIS B 2 219 ? -30.846 -15.022 1.427 1.00 124.03 319 HIS C N 1
ATOM 4783 C CA . HIS B 2 219 ? -30.876 -13.639 1.898 1.00 102.21 319 HIS C CA 1
ATOM 4784 C C . HIS B 2 219 ? -32.032 -13.319 2.844 1.00 109.08 319 HIS C C 1
ATOM 4785 O O . HIS B 2 219 ? -32.131 -12.202 3.352 1.00 131.14 319 HIS C O 1
ATOM 4792 N N . GLY B 2 220 ? -32.900 -14.298 3.077 1.00 115.21 320 GLY C N 1
ATOM 4793 C CA . GLY B 2 220 ? -34.025 -14.117 3.978 1.00 128.77 320 GLY C CA 1
ATOM 4794 C C . GLY B 2 220 ? -34.926 -12.964 3.582 1.00 139.37 320 GLY C C 1
ATOM 4795 O O . GLY B 2 220 ? -35.424 -12.229 4.436 1.00 143.76 320 GLY C O 1
ATOM 4796 N N . ILE B 2 221 ? -35.134 -12.803 2.280 1.00 86.63 321 ILE C N 1
ATOM 4797 C CA . ILE B 2 221 ? -35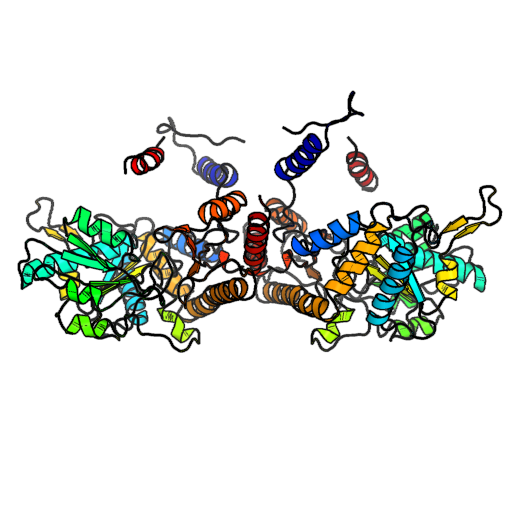.993 -11.744 1.763 1.00 152.49 321 ILE C CA 1
ATOM 4798 C C . ILE B 2 221 ? -37.128 -12.330 0.931 1.00 147.71 321 ILE C C 1
ATOM 4799 O O . ILE B 2 221 ? -36.895 -13.070 -0.025 1.00 114.59 321 ILE C O 1
ATOM 4804 N N . ALA B 2 222 ? -38.358 -11.996 1.305 1.00 175.08 322 ALA C N 1
ATOM 4805 C CA . ALA B 2 222 ? -39.533 -12.520 0.622 1.00 196.41 322 ALA C CA 1
ATOM 4806 C C . ALA B 2 222 ? -39.676 -11.937 -0.780 1.00 171.71 322 ALA C C 1
ATOM 4807 O O . ALA B 2 222 ? -39.760 -10.721 -0.953 1.00 157.06 322 ALA C O 1
ATOM 4809 N N . ASP B 2 223 ? -39.701 -12.814 -1.778 1.00 154.38 323 ASP C N 1
ATOM 4810 C CA . ASP B 2 223 ? -39.908 -12.398 -3.158 1.00 140.81 323 ASP C CA 1
ATOM 4811 C C . ASP B 2 223 ? -41.292 -11.777 -3.304 1.00 135.13 323 ASP C C 1
ATOM 4812 O O . ASP B 2 223 ? -42.137 -11.917 -2.421 1.00 134.22 323 ASP C O 1
ATOM 4817 N N . ASP B 2 224 ? -41.521 -11.088 -4.415 1.00 169.75 324 ASP C N 1
ATOM 4818 C CA . ASP B 2 224 ? -42.815 -10.465 -4.661 1.00 204.23 324 ASP C CA 1
ATOM 4819 C C . ASP B 2 224 ? -43.889 -11.529 -4.854 1.00 205.36 324 ASP C C 1
ATOM 4820 O O . ASP B 2 224 ? -44.050 -12.068 -5.947 1.00 214.61 324 ASP C O 1
ATOM 4825 N N . ILE B 2 225 ? -44.621 -11.828 -3.785 1.00 201.22 325 ILE C N 1
ATOM 4826 C CA . ILE B 2 225 ? -45.661 -12.850 -3.825 1.00 202.28 325 ILE C CA 1
ATOM 4827 C C . ILE B 2 225 ? -47.041 -12.235 -4.027 1.00 241.60 325 ILE C C 1
ATOM 4828 O O . ILE B 2 225 ? -47.866 -12.767 -4.771 1.00 250.67 325 ILE C O 1
ATOM 4833 N N . GLU B 2 226 ? -47.286 -11.115 -3.356 1.00 215.34 326 GLU C N 1
ATOM 4834 C CA . GLU B 2 226 ? -48.567 -10.425 -3.454 1.00 178.19 326 GLU C CA 1
ATOM 4835 C C . GLU B 2 226 ? -48.888 -10.078 -4.904 1.00 204.14 326 GLU C C 1
ATOM 4836 O O . GLU B 2 226 ? -50.049 -10.084 -5.313 1.00 256.94 326 GLU C O 1
ATOM 4842 N N . GLY B 2 227 ? -47.849 -9.778 -5.677 1.00 251.02 327 GLY C N 1
ATOM 4843 C CA . GLY B 2 227 ? -48.011 -9.469 -7.086 1.00 246.03 327 GLY C CA 1
ATOM 4844 C C . GLY B 2 227 ? -47.665 -10.654 -7.965 1.00 178.59 327 GLY C C 1
ATOM 4845 O O . GLY B 2 227 ? -47.589 -10.533 -9.187 1.00 192.53 327 GLY C O 1
ATOM 4846 N N . LEU B 2 228 ? -47.454 -11.807 -7.338 1.00 195.13 328 LEU C N 1
ATOM 4847 C CA . LEU B 2 228 ? -47.107 -13.023 -8.062 1.00 183.14 328 LEU C CA 1
ATOM 4848 C C . LEU B 2 228 ? -48.309 -13.956 -8.140 1.00 209.10 328 LEU C C 1
ATOM 4849 O O . LEU B 2 228 ? -48.321 -14.910 -8.918 1.00 199.35 328 LEU C O 1
ATOM 4854 N N . GLY B 2 229 ? -49.318 -13.677 -7.321 1.00 232.69 329 GLY C N 1
ATOM 4855 C CA . GLY B 2 229 ? -50.552 -14.438 -7.349 1.00 177.65 329 GLY C CA 1
ATOM 4856 C C . GLY B 2 229 ? -51.467 -13.926 -8.440 1.00 176.81 329 GLY C C 1
ATOM 4857 O O . GLY B 2 229 ? -52.592 -14.399 -8.600 1.00 228.60 329 GLY C O 1
ATOM 4858 N N . LYS B 2 230 ? -50.977 -12.946 -9.191 1.00 180.85 330 LYS C N 1
ATOM 4859 C CA . LYS B 2 230 ? -51.718 -12.386 -10.314 1.00 203.81 330 LYS C CA 1
ATOM 4860 C C . LYS B 2 230 ? -51.217 -13.000 -11.615 1.00 211.98 330 LYS C C 1
ATOM 4861 O O . LYS B 2 230 ? -52.001 -13.317 -12.508 1.00 188.75 330 LYS C O 1
ATOM 4867 N N . ILE B 2 231 ? -49.901 -13.169 -11.708 1.00 298.52 331 ILE C N 1
ATOM 4868 C CA . ILE B 2 231 ? -49.283 -13.766 -12.885 1.00 278.28 331 ILE C CA 1
ATOM 4869 C C . ILE B 2 231 ? -49.616 -15.251 -12.986 1.00 256.60 331 ILE C C 1
ATOM 4870 O O . ILE B 2 231 ? -49.797 -15.783 -14.081 1.00 254.29 331 ILE C O 1
ATOM 4875 N N . ALA B 2 232 ? -49.696 -15.915 -11.837 1.00 191.93 332 ALA C N 1
ATOM 4876 C CA . ALA B 2 232 ? -50.048 -17.329 -11.797 1.00 168.31 332 ALA C CA 1
ATOM 4877 C C . ALA B 2 232 ? -51.413 -17.551 -12.435 1.00 176.56 332 ALA C C 1
ATOM 4878 O O . ALA B 2 232 ? -51.632 -18.546 -13.125 1.00 198.36 332 ALA C O 1
ATOM 4880 N N . GLN B 2 233 ? -52.325 -16.614 -12.201 1.00 177.45 333 GLN C N 1
ATOM 4881 C CA . GLN B 2 233 ? -53.672 -16.693 -12.752 1.00 179.12 333 GLN C CA 1
ATOM 4882 C C . GLN B 2 233 ? -53.665 -16.440 -14.256 1.00 209.25 333 GLN C C 1
ATOM 4883 O O . GLN B 2 233 ? -54.553 -16.897 -14.976 1.00 211.43 333 GLN C O 1
ATOM 4889 N N . LYS B 2 234 ? -52.658 -15.710 -14.723 1.00 218.97 334 LYS C N 1
ATOM 4890 C CA . LYS B 2 234 ? -52.546 -15.368 -16.137 1.00 206.56 334 LYS C CA 1
ATOM 4891 C C . LYS B 2 234 ? -52.247 -16.595 -16.994 1.00 212.02 334 LYS C C 1
ATOM 4892 O O . LYS B 2 234 ? -52.952 -16.869 -17.966 1.00 210.68 334 LYS C O 1
ATOM 4898 N N . TYR B 2 235 ? -51.201 -17.331 -16.631 1.00 262.86 335 TYR C N 1
ATOM 4899 C CA . TYR B 2 235 ? -50.802 -18.515 -17.386 1.00 234.37 335 TYR C CA 1
ATOM 4900 C C . TYR B 2 235 ? -51.279 -19.803 -16.718 1.00 231.81 335 TYR C C 1
ATOM 4901 O O . TYR B 2 235 ? -50.682 -20.863 -16.906 1.00 253.38 335 TYR C O 1
ATOM 4910 N N . LYS B 2 236 ? -52.357 -19.698 -15.945 1.00 200.59 336 LYS C N 1
ATOM 4911 C CA . LYS B 2 236 ? -52.964 -20.840 -15.253 1.00 188.40 336 LYS C CA 1
ATOM 4912 C C . LYS B 2 236 ? -51.959 -21.811 -14.627 1.00 236.35 336 LYS C C 1
ATOM 4913 O O . LYS B 2 236 ? -52.231 -23.006 -14.507 1.00 239.26 336 LYS C O 1
ATOM 4919 N N . LEU B 2 237 ? -50.808 -21.290 -14.214 1.00 281.00 337 LEU C N 1
ATOM 4920 C CA . LEU B 2 237 ? -49.761 -22.119 -13.625 1.00 228.14 337 LEU C CA 1
ATOM 4921 C C . LEU B 2 237 ? -49.858 -22.174 -12.104 1.00 209.28 337 LEU C C 1
ATOM 4922 O O . LEU B 2 237 ? -50.261 -21.200 -11.467 1.00 229.10 337 LEU C O 1
ATOM 4927 N N . PRO B 2 238 ? -49.488 -23.323 -11.520 1.00 191.93 338 PRO C N 1
ATOM 4928 C CA . PRO B 2 238 ? -49.455 -23.500 -10.064 1.00 191.02 338 PRO C CA 1
ATOM 4929 C C . PRO B 2 238 ? -48.387 -22.619 -9.427 1.00 181.09 338 PRO C C 1
ATOM 4930 O O . PRO B 2 238 ? -47.274 -22.535 -9.945 1.00 150.74 338 PRO C O 1
ATOM 4934 N N . LEU B 2 239 ? -48.727 -21.974 -8.316 1.00 176.41 339 LEU C N 1
ATOM 4935 C CA . LEU B 2 239 ? -47.785 -21.109 -7.617 1.00 135.75 339 LEU C CA 1
ATOM 4936 C C . LEU B 2 239 ? -47.416 -21.701 -6.261 1.00 130.51 339 LEU C C 1
ATOM 4937 O O . LEU B 2 239 ? -48.280 -21.908 -5.409 1.00 164.91 339 LEU C O 1
ATOM 4942 N N . HIS B 2 240 ? -46.130 -21.973 -6.066 1.00 117.66 340 HIS C N 1
ATOM 4943 C CA . HIS B 2 240 ? -45.660 -22.550 -4.812 1.00 144.29 340 HIS C CA 1
ATOM 4944 C C . HIS B 2 240 ? -44.799 -21.570 -4.019 1.00 143.04 340 HIS C C 1
ATOM 4945 O O . HIS B 2 240 ? -43.869 -20.969 -4.556 1.00 163.49 340 HIS C O 1
ATOM 4952 N N . VAL B 2 241 ? -45.115 -21.420 -2.737 1.00 156.20 341 VAL C N 1
ATOM 4953 C CA . VAL B 2 241 ? -44.372 -20.524 -1.858 1.00 154.57 341 VAL C CA 1
ATOM 4954 C C . VAL B 2 241 ? -43.500 -21.314 -0.885 1.00 159.07 341 VAL C C 1
ATOM 4955 O O . VAL B 2 241 ? -44.011 -22.063 -0.049 1.00 133.07 341 VAL C O 1
ATOM 4959 N N . ASP B 2 242 ? -42.186 -21.145 -0.995 1.00 140.00 342 ASP C N 1
ATOM 4960 C CA . ASP B 2 242 ? -41.248 -21.854 -0.128 1.00 116.09 342 ASP C CA 1
ATOM 4961 C C . ASP B 2 242 ? -41.096 -21.162 1.223 1.00 131.70 342 ASP C C 1
ATOM 4962 O O . ASP B 2 242 ? -40.079 -20.521 1.493 1.00 179.49 342 ASP C O 1
ATOM 4967 N N . SER B 2 243 ? -42.111 -21.298 2.069 1.00 114.75 343 SER C N 1
ATOM 4968 C CA . SER B 2 243 ? -42.070 -20.710 3.402 1.00 118.27 343 SER C CA 1
ATOM 4969 C C . SER B 2 243 ? -41.465 -21.680 4.409 1.00 136.53 343 SER C C 1
ATOM 4970 O O . SER B 2 243 ? -41.713 -21.576 5.610 1.00 116.70 343 SER C O 1
ATOM 4973 N N . CYS B 2 244 ? -40.673 -22.627 3.914 1.00 143.97 344 CYS C N 1
ATOM 4974 C CA . CYS B 2 244 ? -40.002 -23.587 4.781 1.00 59.83 344 CYS C CA 1
ATOM 4975 C C . CYS B 2 244 ? -39.192 -22.875 5.854 1.00 83.76 344 CYS C C 1
ATOM 4976 O O . CYS B 2 244 ? -39.132 -23.319 6.999 1.00 74.63 344 CYS C O 1
ATOM 4979 N N . LEU B 2 245 ? -38.569 -21.764 5.478 1.00 127.34 345 LEU C N 1
ATOM 4980 C CA . LEU B 2 245 ? -37.736 -21.020 6.410 1.00 96.79 345 LEU C CA 1
ATOM 4981 C C . LEU B 2 245 ? -38.560 -20.038 7.239 1.00 103.74 345 LEU C C 1
ATOM 4982 O O . LEU B 2 245 ? -38.298 -19.846 8.426 1.00 94.49 345 LEU C O 1
ATOM 4987 N N . GLY B 2 246 ? -39.555 -19.420 6.612 1.00 116.37 346 GLY C N 1
ATOM 4988 C CA . GLY B 2 246 ? -40.402 -18.458 7.295 1.00 100.99 346 GLY C CA 1
ATOM 4989 C C . GLY B 2 246 ? -41.272 -19.099 8.357 1.00 85.26 346 GLY C C 1
ATOM 4990 O O . GLY B 2 246 ? -41.368 -18.601 9.478 1.00 113.43 346 GLY C O 1
ATOM 4991 N N . SER B 2 247 ? -41.907 -20.208 7.990 1.00 96.62 347 SER C N 1
ATOM 4992 C CA . SER B 2 247 ? -42.764 -20.978 8.894 1.00 121.75 347 SER C CA 1
ATOM 4993 C C . SER B 2 247 ? -43.566 -20.139 9.895 1.00 75.40 347 SER C C 1
ATOM 4994 O O . SER B 2 247 ? -44.532 -19.471 9.525 1.00 164.20 347 SER C O 1
ATOM 4997 N N . PHE B 2 248 ? -43.163 -20.183 11.161 1.00 99.38 348 PHE C N 1
ATOM 4998 C CA . PHE B 2 248 ? -43.926 -19.556 12.238 1.00 127.11 348 PHE C CA 1
ATOM 4999 C C . PHE B 2 248 ? -43.464 -18.134 12.544 1.00 108.47 348 PHE C C 1
ATOM 5000 O O . PHE B 2 248 ? -43.637 -17.640 13.659 1.00 127.78 348 PHE C O 1
ATOM 5008 N N . ILE B 2 249 ? -42.876 -17.482 11.549 1.00 92.21 349 ILE C N 1
ATOM 5009 C CA . ILE B 2 249 ? -42.453 -16.096 11.693 1.00 107.07 349 ILE C CA 1
ATOM 5010 C C . ILE B 2 249 ? -43.274 -15.199 10.779 1.00 94.00 349 ILE C C 1
ATOM 5011 O O . ILE B 2 249 ? -43.922 -14.258 11.236 1.00 131.37 349 ILE C O 1
ATOM 5016 N N . VAL B 2 250 ? -43.249 -15.506 9.486 1.00 76.51 350 VAL C N 1
ATOM 5017 C CA . VAL B 2 250 ? -43.985 -14.729 8.496 1.00 124.82 350 VAL C CA 1
ATOM 5018 C C . VAL B 2 250 ? -45.464 -14.625 8.857 1.00 168.62 350 VAL C C 1
ATOM 5019 O O . VAL B 2 250 ? -46.050 -13.543 8.812 1.00 231.88 350 VAL C O 1
ATOM 5023 N N . SER B 2 251 ? -46.059 -15.758 9.217 1.00 115.59 351 SER C N 1
ATOM 5024 C CA . SER B 2 251 ? -47.475 -15.806 9.565 1.00 145.19 351 SER C CA 1
ATOM 5025 C C . SER B 2 251 ? -47.795 -14.928 10.772 1.00 162.14 351 SER C C 1
ATOM 5026 O O . SER B 2 251 ? -48.841 -14.280 10.819 1.00 152.44 351 SER C O 1
ATOM 5029 N N . PHE B 2 252 ? -46.888 -14.906 11.743 1.00 142.13 352 PHE C N 1
ATOM 5030 C CA . PHE B 2 252 ? -47.103 -14.153 12.975 1.00 120.34 352 PHE C CA 1
ATOM 5031 C C . PHE B 2 252 ? -46.547 -12.734 12.911 1.00 106.35 352 PHE C C 1
ATOM 5032 O O . PHE B 2 252 ? -46.598 -11.997 13.896 1.00 122.33 352 PHE C O 1
ATOM 5040 N N . MET B 2 253 ? -46.016 -12.354 11.755 1.00 111.65 353 MET C N 1
ATOM 5041 C CA . MET B 2 253 ? -45.515 -10.999 11.565 1.00 131.57 353 MET C CA 1
ATOM 5042 C C . MET B 2 253 ? -46.625 -9.988 11.818 1.00 141.39 353 MET C C 1
ATOM 5043 O O . MET B 2 253 ? -46.383 -8.892 12.323 1.00 135.63 353 MET C O 1
ATOM 5048 N N . GLU B 2 254 ? -47.848 -10.371 11.470 1.00 135.69 354 GLU C N 1
ATOM 5049 C CA . GLU B 2 254 ? -48.998 -9.487 11.596 1.00 131.34 354 GLU C CA 1
ATOM 5050 C C . GLU B 2 254 ? -49.535 -9.452 13.023 1.00 129.04 354 GLU C C 1
ATOM 5051 O O . GLU B 2 254 ? -49.984 -8.411 13.501 1.00 136.90 354 GLU C O 1
ATOM 5057 N N . LYS B 2 255 ? -49.483 -10.594 13.700 1.00 135.25 355 LYS C N 1
ATOM 5058 C CA . LYS B 2 255 ? -49.966 -10.691 15.072 1.00 127.56 355 LYS C CA 1
ATOM 5059 C C . LYS B 2 255 ? -48.918 -10.182 16.058 1.00 139.63 355 LYS C C 1
ATOM 5060 O O . LYS B 2 255 ? -49.213 -9.950 17.231 1.00 135.67 355 LYS C O 1
ATOM 5066 N N . ALA B 2 256 ? -47.691 -10.014 15.574 1.00 117.94 356 ALA C N 1
ATOM 5067 C CA . ALA B 2 256 ? -46.601 -9.531 16.411 1.00 142.01 356 ALA C CA 1
ATOM 5068 C C . ALA B 2 256 ? -46.656 -8.015 16.544 1.00 140.71 356 ALA C C 1
ATOM 5069 O O . ALA B 2 256 ? -46.035 -7.437 17.436 1.00 160.32 356 ALA C O 1
ATOM 5071 N N . GLY B 2 257 ? -47.404 -7.377 15.649 1.00 99.26 357 GLY C N 1
ATOM 5072 C CA . GLY B 2 257 ? -47.556 -5.934 15.673 1.00 152.04 357 GLY C CA 1
ATOM 5073 C C . GLY B 2 257 ? -46.681 -5.223 14.659 1.00 160.76 357 GLY C C 1
ATOM 5074 O O . GLY B 2 257 ? -46.210 -4.112 14.905 1.00 166.04 357 GLY C O 1
ATOM 5075 N N . TYR B 2 258 ? -46.459 -5.864 13.516 1.00 127.13 358 TYR C N 1
ATOM 5076 C CA . TYR B 2 258 ? -45.669 -5.267 12.444 1.00 136.51 358 TYR C CA 1
ATOM 5077 C C . TYR B 2 258 ? -46.568 -4.818 11.298 1.00 152.94 358 TYR C C 1
ATOM 5078 O O . TYR B 2 258 ? -47.512 -5.516 10.928 1.00 150.38 358 TYR C O 1
ATOM 5087 N N . LYS B 2 259 ? -46.270 -3.646 10.744 1.00 139.98 359 LYS C N 1
ATOM 5088 C CA . LYS B 2 259 ? -47.053 -3.092 9.643 1.00 129.27 359 LYS C CA 1
ATOM 5089 C C . LYS B 2 259 ? -46.292 -3.141 8.323 1.00 150.75 359 LYS C C 1
ATOM 5090 O O . LYS B 2 259 ? -45.119 -3.516 8.284 1.00 135.41 359 LYS C O 1
ATOM 5096 N N . ASN B 2 260 ? -46.970 -2.758 7.245 1.00 188.23 360 ASN C N 1
ATOM 5097 C CA . ASN B 2 260 ? -46.364 -2.739 5.919 1.00 189.70 360 ASN C CA 1
ATOM 5098 C C . ASN B 2 260 ? -45.798 -4.105 5.540 1.00 162.94 360 ASN C C 1
ATOM 5099 O O . ASN B 2 260 ? -44.598 -4.249 5.305 1.00 188.48 360 ASN C O 1
ATOM 5104 N N . LEU B 2 261 ? -46.672 -5.104 5.483 1.00 158.93 361 LEU C N 1
ATOM 5105 C CA . LEU B 2 261 ? -46.259 -6.471 5.185 1.00 157.00 361 LEU C CA 1
ATOM 5106 C C . LEU B 2 261 ? -47.042 -7.044 4.011 1.00 132.37 361 LEU C C 1
ATOM 5107 O O . LEU B 2 261 ? -48.270 -7.107 4.053 1.00 131.72 361 LEU C O 1
ATOM 5112 N N . PRO B 2 262 ? -46.329 -7.468 2.956 1.00 164.07 362 PRO C N 1
ATOM 5113 C CA . PRO B 2 262 ? -46.956 -8.063 1.771 1.00 176.71 362 PRO C CA 1
ATOM 5114 C C . PRO B 2 262 ? -47.708 -9.344 2.116 1.00 159.65 362 PRO C C 1
ATOM 5115 O O . PRO B 2 262 ? -47.707 -9.770 3.271 1.00 141.07 362 PRO C O 1
ATOM 5119 N N . LEU B 2 263 ? -48.344 -9.947 1.117 1.00 148.25 363 LEU C N 1
ATOM 5120 C CA . LEU B 2 263 ? -49.060 -11.200 1.313 1.00 155.75 363 LEU C CA 1
ATOM 5121 C C . LEU B 2 263 ? -48.189 -12.373 0.882 1.00 153.42 363 LEU C C 1
ATOM 5122 O O . LEU B 2 263 ? -47.594 -12.349 -0.195 1.00 192.01 363 LEU C O 1
ATOM 5127 N N . LEU B 2 264 ? -48.115 -13.397 1.726 1.00 146.03 364 LEU C N 1
ATOM 5128 C CA . LEU B 2 264 ? -47.253 -14.540 1.453 1.00 143.67 364 LEU C CA 1
ATOM 5129 C C . LEU B 2 264 ? -47.995 -15.868 1.562 1.00 169.64 364 LEU C C 1
ATOM 5130 O O . LEU B 2 264 ? -47.382 -16.899 1.845 1.00 167.17 364 LEU C O 1
ATOM 5135 N N . ASP B 2 265 ? -49.306 -15.852 1.337 1.00 140.66 365 ASP C N 1
ATOM 5136 C CA . ASP B 2 265 ? -50.098 -17.075 1.480 1.00 93.54 365 ASP C CA 1
ATOM 5137 C C . ASP B 2 265 ? -51.361 -17.134 0.621 1.00 113.81 365 ASP C C 1
ATOM 5138 O O . ASP B 2 265 ? -51.456 -16.475 -0.413 1.00 142.09 365 ASP C O 1
ATOM 5143 N N . PHE B 2 266 ? -52.325 -17.933 1.068 1.00 116.11 366 PHE C N 1
ATOM 5144 C CA . PHE B 2 266 ? -53.496 -18.272 0.263 1.00 120.41 366 PHE C CA 1
ATOM 5145 C C . PHE B 2 266 ? -54.478 -17.125 0.052 1.00 141.66 366 PHE C C 1
ATOM 5146 O O . PHE B 2 266 ? -55.326 -17.188 -0.838 1.00 166.74 366 PHE C O 1
ATOM 5154 N N . ARG B 2 267 ? -54.375 -16.085 0.872 1.00 137.28 367 ARG C N 1
ATOM 5155 C CA . ARG B 2 267 ? -55.176 -14.888 0.653 1.00 159.29 367 ARG C CA 1
ATOM 5156 C C . ARG B 2 267 ? -54.871 -14.343 -0.735 1.00 179.08 367 ARG C C 1
ATOM 5157 O O . ARG B 2 267 ? -55.657 -13.588 -1.310 1.00 198.29 367 ARG C O 1
ATOM 5165 N N . VAL B 2 268 ? -53.716 -14.737 -1.264 1.00 110.65 368 VAL C N 1
ATOM 5166 C CA . VAL B 2 268 ? -53.365 -14.464 -2.649 1.00 160.72 368 VAL C CA 1
ATOM 5167 C C . VAL B 2 268 ? -53.973 -15.553 -3.524 1.00 161.83 368 VAL C C 1
ATOM 5168 O O . VAL B 2 268 ? -53.482 -16.681 -3.545 1.00 165.86 368 VAL C O 1
ATOM 5172 N N . PRO B 2 269 ? -55.050 -15.217 -4.249 1.00 180.09 369 PRO C N 1
ATOM 5173 C CA . PRO B 2 269 ? -55.820 -16.186 -5.040 1.00 200.73 369 PRO C CA 1
ATOM 5174 C C . PRO B 2 269 ? -54.958 -17.002 -6.000 1.00 211.05 369 PRO C C 1
ATOM 5175 O O . PRO B 2 269 ? -55.341 -18.113 -6.369 1.00 229.08 369 PRO C O 1
ATOM 5179 N N . GLY B 2 270 ? -53.811 -16.458 -6.396 1.00 177.50 370 GLY C N 1
ATOM 5180 C CA . GLY B 2 270 ? -52.934 -17.134 -7.334 1.00 144.19 370 GLY C CA 1
ATOM 5181 C C . GLY B 2 270 ? -52.046 -18.187 -6.697 1.00 173.82 370 GLY C C 1
ATOM 5182 O O . GLY B 2 270 ? -51.366 -18.936 -7.396 1.00 148.78 370 GLY C O 1
ATOM 5183 N N . VAL B 2 271 ? -52.053 -18.248 -5.368 1.00 164.53 371 VAL C N 1
ATOM 5184 C CA . VAL B 2 271 ? -51.208 -19.194 -4.642 1.00 136.06 371 VAL C CA 1
ATOM 5185 C C . VAL B 2 271 ? -51.780 -20.610 -4.648 1.00 142.68 371 VAL C C 1
ATOM 5186 O O . VAL B 2 271 ? -52.909 -20.839 -4.213 1.00 151.83 371 VAL C O 1
ATOM 5190 N N . THR B 2 272 ? -50.985 -21.556 -5.138 1.00 157.07 372 THR C N 1
ATOM 5191 C CA . THR B 2 272 ? -51.391 -22.955 -5.205 1.00 145.93 372 THR C CA 1
ATOM 5192 C C . THR B 2 272 ? -50.973 -23.720 -3.956 1.00 154.98 372 THR C C 1
ATOM 5193 O O . THR B 2 272 ? -51.805 -24.051 -3.111 1.00 186.26 372 THR C O 1
ATOM 5197 N N . SER B 2 273 ? -49.678 -23.999 -3.846 1.00 121.45 373 SER C N 1
ATOM 5198 C CA . SER B 2 273 ? -49.149 -24.757 -2.717 1.00 120.29 373 SER C CA 1
ATOM 5199 C C . SER B 2 273 ? -48.218 -23.907 -1.859 1.00 144.58 373 SER C C 1
ATOM 5200 O O . SER B 2 273 ? -47.686 -22.895 -2.321 1.00 108.82 373 SER C O 1
ATOM 5203 N N . ILE B 2 274 ? -48.029 -24.324 -0.609 1.00 104.90 374 ILE C N 1
ATOM 5204 C CA . ILE B 2 274 ? -47.185 -23.595 0.335 1.00 106.09 374 ILE C CA 1
ATOM 5205 C C . ILE B 2 274 ? -46.468 -24.535 1.303 1.00 138.52 374 ILE C C 1
ATOM 5206 O O . ILE B 2 274 ? -47.109 -25.276 2.051 1.00 108.98 374 ILE C O 1
ATOM 5211 N N . SER B 2 275 ? -45.139 -24.496 1.290 1.00 172.17 375 SER C N 1
ATOM 5212 C CA . SER B 2 275 ? -44.339 -25.307 2.204 1.00 118.54 375 SER C CA 1
ATOM 5213 C C . SER B 2 275 ? -44.148 -24.597 3.540 1.00 140.69 375 SER C C 1
ATOM 5214 O O . SER B 2 275 ? -44.329 -23.383 3.638 1.00 147.15 375 SER C O 1
ATOM 5217 N N . CYS B 2 276 ? -43.778 -25.360 4.565 1.00 111.63 376 CYS C N 1
ATOM 5218 C CA . CYS B 2 276 ? -43.577 -24.809 5.900 1.00 143.04 376 CYS C CA 1
ATOM 5219 C C . CYS B 2 276 ? -42.925 -25.829 6.828 1.00 114.43 376 CYS C C 1
ATOM 5220 O O . CYS B 2 276 ? -43.483 -26.896 7.080 1.00 107.31 376 CYS C O 1
ATOM 5223 N N . ASP B 2 277 ? -41.740 -25.496 7.333 1.00 122.42 377 ASP C N 1
ATOM 5224 C CA . ASP B 2 277 ? -41.015 -26.392 8.229 1.00 98.37 377 ASP C CA 1
ATOM 5225 C C . ASP B 2 277 ? -41.343 -26.134 9.693 1.00 70.17 377 ASP C C 1
ATOM 5226 O O . ASP B 2 277 ? -40.954 -25.112 10.262 1.00 122.31 377 ASP C O 1
ATOM 5231 N N . THR B 2 278 ? -42.057 -27.076 10.297 1.00 73.74 378 THR C N 1
ATOM 5232 C CA . THR B 2 278 ? -42.425 -26.982 11.701 1.00 95.35 378 THR C CA 1
ATOM 5233 C C . THR B 2 278 ? -41.229 -27.290 12.597 1.00 97.34 378 THR C C 1
ATOM 5234 O O . THR B 2 278 ? -41.179 -26.859 13.749 1.00 128.90 378 THR C O 1
ATOM 5238 N N . HIS B 2 279 ? -40.266 -28.039 12.068 1.00 76.54 379 HIS C N 1
ATOM 5239 C CA . HIS B 2 279 ? -39.080 -28.387 12.841 1.00 100.15 379 HIS C CA 1
ATOM 5240 C C . HIS B 2 279 ? -38.089 -27.233 12.886 1.00 97.93 379 HIS C C 1
ATOM 5241 O O . HIS B 2 279 ? -37.079 -27.298 13.585 1.00 90.85 379 HIS C O 1
ATOM 5248 N N . LYS B 2 280 ? -38.383 -26.178 12.134 1.00 151.46 380 LYS C N 1
ATOM 5249 C CA . LYS B 2 280 ? -37.551 -24.982 12.151 1.00 160.69 380 LYS C CA 1
ATOM 5250 C C . LYS B 2 280 ? -38.070 -23.968 13.168 1.00 115.49 380 LYS C C 1
ATOM 5251 O O . LYS B 2 280 ? -37.745 -24.050 14.352 1.00 92.44 380 LYS C O 1
ATOM 5257 N N . TYR B 2 281 ? -38.882 -23.020 12.715 1.00 85.92 381 TYR C N 1
ATOM 5258 C CA . TYR B 2 281 ? -39.377 -21.979 13.611 1.00 109.53 381 TYR C CA 1
ATOM 5259 C C . TYR B 2 281 ? -40.635 -22.391 14.367 1.00 103.56 381 TYR C C 1
ATOM 5260 O O . TYR B 2 281 ? -41.230 -21.585 15.080 1.00 130.38 381 TYR C O 1
ATOM 5269 N N . GLY B 2 282 ? -41.032 -23.648 14.209 1.00 123.32 382 GLY C N 1
ATOM 5270 C CA . GLY B 2 282 ? -42.125 -24.197 14.988 1.00 89.86 382 GLY C CA 1
ATOM 5271 C C . GLY B 2 282 ? -41.586 -24.829 16.255 1.00 92.37 382 GLY C C 1
ATOM 5272 O O . GLY B 2 282 ? -42.331 -25.107 17.194 1.00 97.05 382 GLY C O 1
ATOM 5273 N N . PHE B 2 283 ? -40.275 -25.053 16.271 1.00 89.68 383 PHE C N 1
ATOM 5274 C CA . PHE B 2 283 ? -39.592 -25.643 17.417 1.00 71.09 383 PHE C CA 1
ATOM 5275 C C . PHE B 2 283 ? -40.039 -27.082 17.656 1.00 123.49 383 PHE C C 1
ATOM 5276 O O . PHE B 2 283 ? -39.803 -27.648 18.724 1.00 106.40 383 PHE C O 1
ATOM 5284 N N . ALA B 2 284 ? -40.685 -27.664 16.650 1.00 89.53 384 ALA C N 1
ATOM 5285 C CA . ALA B 2 284 ? -41.105 -29.057 16.707 1.00 58.66 384 ALA C CA 1
ATOM 5286 C C . ALA B 2 284 ? -39.884 -29.961 16.581 1.00 118.55 384 ALA C C 1
ATOM 5287 O O . ALA B 2 284 ? -38.828 -29.516 16.133 1.00 90.77 384 ALA C O 1
ATOM 5289 N N . PRO B 2 285 ? -40.022 -31.234 16.985 1.00 105.42 385 PRO C N 1
ATOM 5290 C CA . PRO B 2 285 ? -38.912 -32.186 16.874 1.00 87.49 385 PRO C CA 1
ATOM 5291 C C . PRO B 2 285 ? -38.364 -32.208 15.455 1.00 114.74 385 PRO C C 1
ATOM 5292 O O . PRO B 2 285 ? -39.142 -32.314 14.507 1.00 100.59 385 PRO C O 1
ATOM 5296 N N . LYS B 2 286 ? -37.046 -32.100 15.315 1.00 126.18 386 LYS C N 1
ATOM 5297 C CA . LYS B 2 286 ? -36.417 -32.052 14.000 1.00 113.77 386 LYS C CA 1
ATOM 5298 C C . LYS B 2 286 ? -36.950 -33.166 13.104 1.00 100.29 386 LYS C C 1
ATOM 5299 O O . LYS B 2 286 ? -37.231 -34.270 13.572 1.00 70.11 386 LYS C O 1
ATOM 5305 N N . GLY B 2 287 ? -37.097 -32.867 11.818 1.00 123.04 387 GLY C N 1
ATOM 5306 C CA . GLY B 2 287 ? -37.612 -33.837 10.870 1.00 131.53 387 GLY C CA 1
ATOM 5307 C C . GLY B 2 287 ? -39.126 -33.829 10.797 1.00 106.45 387 GLY C C 1
ATOM 5308 O O . GLY B 2 287 ? -39.765 -34.878 10.865 1.00 81.90 387 GLY C O 1
ATOM 5309 N N . SER B 2 288 ? -39.699 -32.638 10.663 1.00 136.97 388 SER C N 1
ATOM 5310 C CA . SER B 2 288 ? -41.144 -32.485 10.531 1.00 67.04 388 SER C CA 1
ATOM 5311 C C . SER B 2 288 ? -41.496 -31.171 9.841 1.00 79.61 388 SER C C 1
ATOM 5312 O O . SER B 2 288 ? -41.226 -30.090 10.364 1.00 154.31 388 SER C O 1
ATOM 5315 N N . SER B 2 289 ? -42.090 -31.272 8.657 1.00 81.33 389 SER C N 1
ATOM 5316 C CA . SER B 2 289 ? -42.568 -30.100 7.934 1.00 80.27 389 SER C CA 1
ATOM 5317 C C . SER B 2 289 ? -43.949 -30.376 7.350 1.00 115.07 389 SER C C 1
ATOM 5318 O O . SER B 2 289 ? -44.484 -31.476 7.498 1.00 67.98 389 SER C O 1
ATOM 5321 N N . VAL B 2 290 ? -44.525 -29.377 6.690 1.00 93.31 390 VAL C N 1
ATOM 5322 C CA . VAL B 2 290 ? -45.871 -29.508 6.145 1.00 78.27 390 VAL C CA 1
ATOM 5323 C C . VAL B 2 290 ? -45.992 -28.886 4.759 1.00 85.88 390 VAL C C 1
ATOM 5324 O O . VAL B 2 290 ? -45.486 -27.791 4.512 1.00 137.16 390 VAL C O 1
ATOM 5328 N N . ILE B 2 291 ? -46.662 -29.597 3.856 1.00 111.68 391 ILE C N 1
ATOM 5329 C CA . ILE B 2 291 ? -46.977 -29.068 2.534 1.00 130.85 391 ILE C CA 1
ATOM 5330 C C . ILE B 2 291 ? -48.484 -28.854 2.420 1.00 132.54 391 ILE C C 1
ATOM 5331 O O . ILE B 2 291 ? -49.271 -29.736 2.765 1.00 135.74 391 ILE C O 1
ATOM 5336 N N . MET B 2 292 ? -48.881 -27.678 1.944 1.00 157.82 392 MET C N 1
ATOM 5337 C CA . MET B 2 292 ? -50.293 -27.312 1.895 1.00 143.70 392 MET C CA 1
ATOM 5338 C C . MET B 2 292 ? -50.788 -27.056 0.475 1.00 167.90 392 MET C C 1
ATOM 5339 O O . MET B 2 292 ? -50.007 -26.721 -0.416 1.00 133.71 392 MET C O 1
ATOM 5344 N N . TYR B 2 293 ? -52.094 -27.215 0.279 1.00 191.22 393 TYR C N 1
ATOM 5345 C CA . TYR B 2 293 ? -52.716 -26.989 -1.020 1.00 191.18 393 TYR C CA 1
ATOM 5346 C C . TYR B 2 293 ? -53.987 -26.158 -0.884 1.00 224.31 393 TYR C C 1
ATOM 5347 O O . TYR B 2 293 ? -54.443 -25.880 0.225 1.00 236.85 393 TYR C O 1
ATOM 5356 N N . ARG B 2 294 ? -54.556 -25.764 -2.019 1.00 128.91 394 ARG C N 1
ATOM 5357 C CA . ARG B 2 294 ? -55.802 -25.005 -2.027 1.00 155.68 394 ARG C CA 1
ATOM 5358 C C . ARG B 2 294 ? -57.002 -25.934 -2.200 1.00 159.90 394 ARG C C 1
ATOM 5359 O O . ARG B 2 294 ? -58.131 -25.578 -1.863 1.00 165.62 394 ARG C O 1
ATOM 5367 N N . ASN B 2 295 ? -56.745 -27.127 -2.728 1.00 143.96 395 ASN C N 1
ATOM 5368 C CA . ASN B 2 295 ? -57.777 -28.149 -2.876 1.00 143.94 395 ASN C CA 1
ATOM 5369 C C . ASN B 2 295 ? -57.181 -29.555 -2.925 1.00 168.26 395 ASN C C 1
ATOM 5370 O O . ASN B 2 295 ? -55.983 -29.723 -3.156 1.00 140.04 395 ASN C O 1
ATOM 5375 N N . SER B 2 296 ? -58.022 -30.561 -2.704 1.00 181.85 396 SER C N 1
ATOM 5376 C CA . SER B 2 296 ? -57.557 -31.942 -2.595 1.00 142.05 396 SER C CA 1
ATOM 5377 C C . SER B 2 296 ? -57.058 -32.530 -3.914 1.00 164.74 396 SER C C 1
ATOM 5378 O O . SER B 2 296 ? -56.143 -33.355 -3.924 1.00 128.08 396 SER C O 1
ATOM 5381 N N . ASP B 2 297 ? -57.659 -32.108 -5.023 1.00 132.20 397 ASP C N 1
ATOM 5382 C CA . ASP B 2 297 ? -57.305 -32.654 -6.330 1.00 134.88 397 ASP C CA 1
ATOM 5383 C C . ASP B 2 297 ? -55.843 -32.386 -6.697 1.00 137.03 397 ASP C C 1
ATOM 5384 O O . ASP B 2 297 ? -55.315 -32.973 -7.641 1.00 194.05 397 ASP C O 1
ATOM 5389 N N . LEU B 2 298 ? -55.197 -31.499 -5.946 1.00 109.15 398 LEU C N 1
ATOM 5390 C CA . LEU B 2 298 ? -53.781 -31.201 -6.146 1.00 130.07 398 LEU C CA 1
ATOM 5391 C C . LEU B 2 298 ? -52.885 -32.241 -5.478 1.00 136.89 398 LEU C C 1
ATOM 5392 O O . LEU B 2 298 ? -52.112 -32.929 -6.147 1.00 143.91 398 LEU C O 1
ATOM 5397 N N . ARG B 2 299 ? -52.987 -32.346 -4.156 1.00 97.16 399 ARG C N 1
ATOM 5398 C CA . ARG B 2 299 ? -52.229 -33.340 -3.402 1.00 116.96 399 ARG C CA 1
ATOM 5399 C C . ARG B 2 299 ? -52.471 -34.742 -3.949 1.00 140.02 399 ARG C C 1
ATOM 5400 O O . ARG B 2 299 ? -51.643 -35.635 -3.779 1.00 161.71 399 ARG C O 1
ATOM 5408 N N . MET B 2 300 ? -53.614 -34.925 -4.603 1.00 98.87 400 MET C N 1
ATOM 5409 C CA . MET B 2 300 ? -53.942 -36.187 -5.254 1.00 164.43 400 MET C CA 1
ATOM 5410 C C . MET B 2 300 ? -52.780 -36.677 -6.116 1.00 177.53 400 MET C C 1
ATOM 5411 O O . MET B 2 300 ? -52.525 -37.878 -6.209 1.00 134.30 400 MET C O 1
ATOM 5416 N N . HIS B 2 301 ? -52.071 -35.737 -6.732 1.00 174.35 401 HIS C N 1
ATOM 5417 C CA . HIS B 2 301 ? -50.996 -36.069 -7.661 1.00 160.36 401 HIS C CA 1
ATOM 5418 C C . HIS B 2 301 ? -49.660 -36.307 -6.963 1.00 143.74 401 HIS C C 1
ATOM 5419 O O . HIS B 2 301 ? -48.698 -36.750 -7.589 1.00 158.79 401 HIS C O 1
ATOM 5426 N N . GLN B 2 302 ? -49.602 -36.013 -5.669 1.00 124.70 402 GLN C N 1
ATOM 5427 C CA . GLN B 2 302 ? -48.383 -36.234 -4.901 1.00 134.60 402 GLN C CA 1
ATOM 5428 C C . GLN B 2 302 ? -48.374 -37.627 -4.279 1.00 178.23 402 GLN C C 1
ATOM 5429 O O . GLN B 2 302 ? -47.329 -38.120 -3.854 1.00 138.46 402 GLN C O 1
ATOM 5435 N N . TYR B 2 303 ? -49.546 -38.255 -4.226 1.00 189.51 403 TYR C N 1
ATOM 5436 C CA . TYR B 2 303 ? -49.674 -39.590 -3.652 1.00 134.24 403 TYR C CA 1
ATOM 5437 C C . TYR B 2 303 ? -49.089 -40.649 -4.577 1.00 126.41 403 TYR C C 1
ATOM 5438 O O . TYR B 2 303 ? -48.843 -40.394 -5.757 1.00 132.88 403 TYR C O 1
ATOM 5447 N N . TYR B 2 304 ? -48.871 -41.841 -4.031 1.00 137.67 404 TYR C N 1
ATOM 5448 C CA . TYR B 2 304 ? -48.504 -42.997 -4.838 1.00 175.52 404 TYR C CA 1
ATOM 5449 C C . TYR B 2 304 ? -49.534 -44.107 -4.667 1.00 161.87 404 TYR C C 1
ATOM 5450 O O . TYR B 2 304 ? -49.910 -44.448 -3.545 1.00 172.21 404 TYR C O 1
ATOM 5459 N N . VAL B 2 305 ? -49.989 -44.669 -5.782 1.00 266.01 405 VAL C N 1
ATOM 5460 C CA . VAL B 2 305 ? -50.992 -45.726 -5.743 1.00 244.01 405 VAL C CA 1
ATOM 5461 C C . VAL B 2 305 ? -50.564 -46.945 -6.556 1.00 232.03 405 VAL C C 1
ATOM 5462 O O . VAL B 2 305 ? -50.187 -46.827 -7.722 1.00 279.44 405 VAL C O 1
ATOM 5466 N N . ASN B 2 306 ? -50.628 -48.115 -5.928 1.00 140.78 406 ASN C N 1
ATOM 5467 C CA . ASN B 2 306 ? -50.278 -49.365 -6.592 1.00 182.20 406 ASN C CA 1
ATOM 5468 C C . ASN B 2 306 ? -51.098 -50.541 -6.069 1.00 153.66 406 ASN C C 1
ATOM 5469 O O . ASN B 2 306 ? -50.643 -51.285 -5.200 1.00 133.33 406 ASN C O 1
ATOM 5474 N N . PRO B 2 307 ? -52.319 -50.708 -6.599 1.00 163.18 407 PRO C N 1
ATOM 5475 C CA . PRO B 2 307 ? -53.197 -51.815 -6.207 1.00 162.47 407 PRO C CA 1
ATOM 5476 C C . PRO B 2 307 ? -52.677 -53.144 -6.742 1.00 171.96 407 PRO C C 1
ATOM 5477 O O . PRO B 2 307 ? -52.911 -54.189 -6.135 1.00 132.43 407 PRO C O 1
ATOM 5481 N N . ALA B 2 308 ? -51.972 -53.090 -7.868 1.00 182.97 408 ALA C N 1
ATOM 5482 C CA . ALA B 2 308 ? -51.497 -54.291 -8.548 1.00 200.87 408 ALA C CA 1
ATOM 5483 C C . ALA B 2 308 ? -50.462 -55.067 -7.738 1.00 201.47 408 ALA C C 1
ATOM 5484 O O . ALA B 2 308 ? -50.239 -56.253 -7.981 1.00 201.00 408 ALA C O 1
ATOM 5486 N N . TRP B 2 309 ? -49.831 -54.397 -6.779 1.00 189.30 409 TRP C N 1
ATOM 5487 C CA . TRP B 2 309 ? -48.798 -55.032 -5.966 1.00 172.38 409 TRP C CA 1
ATOM 5488 C C . TRP B 2 309 ? -49.343 -56.258 -5.241 1.00 165.14 409 TRP C C 1
ATOM 5489 O O . TRP B 2 309 ? -50.444 -56.229 -4.693 1.00 136.56 409 TRP C O 1
ATOM 5500 N N . THR B 2 310 ? -48.564 -57.335 -5.242 1.00 186.35 410 THR C N 1
ATOM 5501 C CA . THR B 2 310 ? -49.009 -58.608 -4.683 1.00 156.04 410 THR C CA 1
ATOM 5502 C C . THR B 2 310 ? -49.035 -58.605 -3.157 1.00 131.47 410 THR C C 1
ATOM 5503 O O . THR B 2 310 ? -49.865 -59.274 -2.542 1.00 128.89 410 THR C O 1
ATOM 5507 N N . GLY B 2 311 ? -48.124 -57.854 -2.548 1.00 116.61 411 GLY C N 1
ATOM 5508 C CA . GLY B 2 311 ? -48.047 -57.782 -1.100 1.00 134.70 411 GLY C CA 1
ATOM 5509 C C . GLY B 2 311 ? -49.272 -57.136 -0.480 1.00 131.49 411 GLY C C 1
ATOM 5510 O O . GLY B 2 311 ? -49.386 -57.042 0.743 1.00 133.13 411 GLY C O 1
ATOM 5511 N N . GLY B 2 312 ? -50.191 -56.690 -1.330 1.00 153.27 412 GLY C N 1
ATOM 5512 C CA . GLY B 2 312 ? -51.408 -56.041 -0.880 1.00 97.79 412 GLY C CA 1
ATOM 5513 C C . GLY B 2 312 ? -51.850 -54.962 -1.850 1.00 178.30 412 GLY C C 1
ATOM 5514 O O . GLY B 2 312 ? -52.199 -55.246 -2.996 1.00 203.38 412 GLY C O 1
ATOM 5515 N N . LEU B 2 313 ? -51.837 -53.717 -1.386 1.00 169.51 413 LEU C N 1
ATOM 5516 C CA . LEU B 2 313 ? -52.174 -52.574 -2.228 1.00 207.44 413 LEU C CA 1
ATOM 5517 C C . LEU B 2 313 ? -51.674 -51.282 -1.589 1.00 194.79 413 LEU C C 1
ATOM 5518 O O . LEU B 2 313 ? -52.403 -50.608 -0.862 1.00 158.51 413 LEU C O 1
ATOM 5523 N N . TYR B 2 314 ? -50.419 -50.948 -1.869 1.00 175.17 414 TYR C N 1
ATOM 5524 C CA . TYR B 2 314 ? -49.761 -49.810 -1.239 1.00 154.80 414 TYR C CA 1
ATOM 5525 C C . TYR B 2 314 ? -50.449 -48.487 -1.560 1.00 167.90 414 TYR C C 1
ATOM 5526 O O . TYR B 2 314 ? -51.228 -48.390 -2.509 1.00 155.19 414 TYR C O 1
ATOM 5535 N N . GLY B 2 315 ? -50.150 -47.472 -0.758 1.00 148.22 415 GLY C N 1
ATOM 5536 C CA . GLY B 2 315 ? -50.706 -46.147 -0.949 1.00 132.19 415 GLY C CA 1
ATOM 5537 C C . GLY B 2 315 ? -50.016 -45.136 -0.055 1.00 152.12 415 GLY C C 1
ATOM 5538 O O . GLY B 2 315 ? -50.574 -44.700 0.951 1.00 174.60 415 GLY C O 1
ATOM 5539 N N . SER B 2 316 ? -48.792 -44.770 -0.418 1.00 123.10 416 SER C N 1
ATOM 5540 C CA . SER B 2 316 ? -48.021 -43.819 0.372 1.00 131.22 416 SER C CA 1
ATOM 5541 C C . SER B 2 316 ? -48.477 -42.391 0.111 1.00 147.61 416 SER C C 1
ATOM 5542 O O . SER B 2 316 ? -48.387 -41.902 -1.016 1.00 150.69 416 SER C O 1
ATOM 5545 N N . PRO B 2 317 ? -48.975 -41.718 1.158 1.00 141.15 417 PRO C N 1
ATOM 5546 C CA . PRO B 2 317 ? -49.384 -40.314 1.068 1.00 146.76 417 PRO C CA 1
ATOM 5547 C C . PRO B 2 317 ? -48.188 -39.440 0.717 1.00 153.05 417 PRO C C 1
ATOM 5548 O O . PRO B 2 317 ? -48.343 -38.375 0.118 1.00 141.90 417 PRO C O 1
ATOM 5552 N N . THR B 2 318 ? -47.002 -39.901 1.095 1.00 107.87 418 THR C N 1
ATOM 5553 C CA . THR B 2 318 ? -45.770 -39.184 0.805 1.00 115.61 418 THR C CA 1
ATOM 5554 C C . THR B 2 318 ? -44.847 -40.040 -0.053 1.00 130.09 418 THR C C 1
ATOM 5555 O O . THR B 2 318 ? -45.288 -40.688 -1.003 1.00 116.78 418 THR C O 1
ATOM 5559 N N . LEU B 2 319 ? -43.565 -40.039 0.291 1.00 100.56 419 LEU C N 1
ATOM 5560 C CA . LEU B 2 319 ? -42.576 -40.820 -0.438 1.00 144.35 419 LEU C CA 1
ATOM 5561 C C . LEU B 2 319 ? -41.981 -41.886 0.468 1.00 142.50 419 LEU C C 1
ATOM 5562 O O . LEU B 2 319 ? -41.089 -42.633 0.066 1.00 126.68 419 LEU C O 1
ATOM 5567 N N . ALA B 2 320 ? -42.483 -41.951 1.695 1.00 101.84 420 ALA C N 1
ATOM 5568 C CA . ALA B 2 320 ? -41.941 -42.863 2.691 1.00 106.15 420 ALA C CA 1
ATOM 5569 C C . ALA B 2 320 ? -42.892 -44.013 2.991 1.00 125.06 420 ALA C C 1
ATOM 5570 O O . ALA B 2 320 ? -44.110 -43.878 2.867 1.00 100.00 420 ALA C O 1
ATOM 5572 N N . GLY B 2 321 ? -42.322 -45.147 3.382 1.00 141.91 421 GLY C N 1
ATOM 5573 C CA . GLY B 2 321 ? -43.109 -46.275 3.835 1.00 139.55 421 GLY C CA 1
ATOM 5574 C C . GLY B 2 321 ? -43.486 -46.070 5.286 1.00 93.44 421 GLY C C 1
ATOM 5575 O O . GLY B 2 321 ? -44.400 -45.305 5.594 1.00 91.85 421 GLY C O 1
ATOM 5576 N N . SER B 2 322 ? -42.775 -46.749 6.180 1.00 113.49 422 SER C N 1
ATOM 5577 C CA . SER B 2 322 ? -42.989 -46.576 7.611 1.00 94.40 422 SER C CA 1
ATOM 5578 C C . SER B 2 322 ? -42.565 -45.172 8.024 1.00 110.96 422 SER C C 1
ATOM 5579 O O . SER B 2 322 ? -41.580 -44.638 7.512 1.00 125.42 422 SER C O 1
ATOM 5582 N N . ARG B 2 323 ? -43.313 -44.576 8.946 1.00 81.93 423 ARG C N 1
ATOM 5583 C CA . ARG B 2 323 ? -43.028 -43.216 9.393 1.00 100.11 423 ARG C CA 1
ATOM 5584 C C . ARG B 2 323 ? -42.984 -43.094 10.917 1.00 59.68 423 ARG C C 1
ATOM 5585 O O . ARG B 2 323 ? -43.767 -43.732 11.620 1.00 115.39 423 ARG C O 1
ATOM 5593 N N . PRO B 2 324 ? -42.059 -42.264 11.426 1.00 114.14 424 PRO C N 1
ATOM 5594 C CA . PRO B 2 324 ? -41.876 -42.039 12.865 1.00 69.31 424 PRO C CA 1
ATOM 5595 C C . PRO B 2 324 ? -43.062 -41.301 13.471 1.00 99.62 424 PRO C C 1
ATOM 5596 O O . PRO B 2 324 ? -43.109 -40.071 13.428 1.00 59.27 424 PRO C O 1
ATOM 5600 N N . GLY B 2 325 ? -44.009 -42.047 14.030 1.00 108.32 425 GLY C N 1
ATOM 5601 C CA . GLY B 2 325 ? -45.183 -41.450 14.633 1.00 68.78 425 GLY C CA 1
ATOM 5602 C C . GLY B 2 325 ? -44.832 -40.479 15.742 1.00 96.12 425 GLY C C 1
ATOM 5603 O O . GLY B 2 325 ? -45.389 -39.384 15.817 1.00 82.14 425 GLY C O 1
ATOM 5604 N N . ALA B 2 326 ? -43.901 -40.881 16.602 1.00 51.85 426 ALA C N 1
ATOM 5605 C CA . ALA B 2 326 ? -43.494 -40.058 17.738 1.00 102.63 426 ALA C CA 1
ATOM 5606 C C . ALA B 2 326 ? -43.173 -38.621 17.335 1.00 79.83 426 ALA C C 1
ATOM 5607 O O . ALA B 2 326 ? -43.582 -37.674 18.007 1.00 102.94 426 ALA C O 1
ATOM 5609 N N . ILE B 2 327 ? -42.442 -38.466 16.236 1.00 52.23 427 ILE C N 1
ATOM 5610 C CA . ILE B 2 327 ? -42.017 -37.148 15.770 1.00 92.13 427 ILE C CA 1
ATOM 5611 C C . ILE B 2 327 ? -43.181 -36.181 15.574 1.00 102.72 427 ILE C C 1
ATOM 5612 O O . ILE B 2 327 ? -43.142 -35.046 16.051 1.00 106.31 427 ILE C O 1
ATOM 5617 N N . VAL B 2 328 ? -44.212 -36.628 14.866 1.00 84.21 428 VAL C N 1
ATOM 5618 C CA . VAL B 2 328 ? -45.363 -35.776 14.593 1.00 112.52 428 VAL C CA 1
ATOM 5619 C C . VAL B 2 328 ? -46.140 -35.488 15.871 1.00 117.09 428 VAL C C 1
ATOM 5620 O O . VAL B 2 328 ? -46.760 -34.433 16.007 1.00 86.07 428 VAL C O 1
ATOM 5624 N N . VAL B 2 329 ? -46.100 -36.430 16.807 1.00 84.69 429 VAL C N 1
ATOM 5625 C CA . VAL B 2 329 ? -46.768 -36.250 18.088 1.00 83.10 429 VAL C CA 1
ATOM 5626 C C . VAL B 2 329 ? -46.051 -35.170 18.887 1.00 76.70 429 VAL C C 1
ATOM 5627 O O . VAL B 2 329 ? -46.683 -34.334 19.532 1.00 88.94 429 VAL C O 1
ATOM 5631 N N . GLY B 2 330 ? -44.723 -35.193 18.834 1.00 82.88 430 GLY C N 1
ATOM 5632 C CA . GLY B 2 330 ? -43.916 -34.183 19.491 1.00 113.39 430 GLY C CA 1
ATOM 5633 C C . GLY B 2 330 ? -44.146 -32.820 18.870 1.00 102.25 430 GLY C C 1
ATOM 5634 O O . GLY B 2 330 ? -44.071 -31.794 19.545 1.00 69.76 430 GLY C O 1
ATOM 5635 N N . CYS B 2 331 ? -44.425 -32.815 17.571 1.00 80.73 431 CYS C N 1
ATOM 5636 C CA . CYS B 2 331 ? -44.744 -31.586 16.858 1.00 62.16 431 CYS C CA 1
ATOM 5637 C C . CYS B 2 331 ? -46.108 -31.057 17.284 1.00 97.95 431 CYS C C 1
ATOM 5638 O O . CYS B 2 331 ? -46.300 -29.852 17.443 1.00 91.20 431 CYS C O 1
ATOM 5641 N N . TRP B 2 332 ? -47.055 -31.971 17.465 1.00 98.19 432 TRP C N 1
ATOM 5642 C CA . TRP B 2 332 ? -48.405 -31.607 17.874 1.00 98.04 432 TRP C CA 1
ATOM 5643 C C . TRP B 2 332 ? -48.420 -31.012 19.281 1.00 85.37 432 TRP C C 1
ATOM 5644 O O . TRP B 2 332 ? -49.168 -30.078 19.565 1.00 84.84 432 TRP C O 1
ATOM 5655 N N . ALA B 2 333 ? -47.579 -31.554 20.154 1.00 72.63 433 ALA C N 1
ATOM 5656 C CA . ALA B 2 333 ? -47.534 -31.127 21.548 1.00 93.43 433 ALA C CA 1
ATOM 5657 C C . ALA B 2 333 ? -46.923 -29.737 21.724 1.00 126.04 433 ALA C C 1
ATOM 5658 O O . ALA B 2 333 ? -47.314 -28.991 22.621 1.00 136.83 433 ALA C O 1
ATOM 5660 N N . THR B 2 334 ? -45.962 -29.394 20.872 1.00 63.29 434 THR C N 1
ATOM 5661 C CA . THR B 2 334 ? -45.302 -28.096 20.962 1.00 104.38 434 THR C CA 1
ATOM 5662 C C . THR B 2 334 ? -46.229 -26.968 20.514 1.00 117.52 434 THR C C 1
ATOM 5663 O O . THR B 2 334 ? -46.239 -25.890 21.107 1.00 117.07 434 THR C O 1
ATOM 5667 N N . MET B 2 335 ? -47.009 -27.226 19.469 1.00 54.52 435 MET C N 1
ATOM 5668 C CA . MET B 2 335 ? -47.903 -26.213 18.918 1.00 86.57 435 MET C CA 1
ATOM 5669 C C . MET B 2 335 ? -49.017 -25.863 19.895 1.00 81.17 435 MET C C 1
ATOM 5670 O O . MET B 2 335 ? -49.552 -24.755 19.872 1.00 119.24 435 MET C O 1
ATOM 5675 N N . VAL B 2 336 ? -49.363 -26.816 20.750 1.00 71.21 436 VAL C N 1
ATOM 5676 C CA . VAL B 2 336 ? -50.402 -26.605 21.746 1.00 90.11 436 VAL C CA 1
ATOM 5677 C C . VAL B 2 336 ? -49.817 -25.919 22.972 1.00 95.69 436 VAL C C 1
ATOM 5678 O O . VAL B 2 336 ? -50.422 -25.007 23.534 1.00 150.04 436 VAL C O 1
ATOM 5682 N N . ASN B 2 337 ? -48.634 -26.367 23.378 1.00 67.57 437 ASN C N 1
ATOM 5683 C CA . ASN B 2 337 ? -47.938 -25.781 24.517 1.00 116.16 437 ASN C CA 1
ATOM 5684 C C . ASN B 2 337 ? -47.547 -24.333 24.247 1.00 106.38 437 ASN C C 1
ATOM 5685 O O . ASN B 2 337 ? -47.399 -23.534 25.172 1.00 94.83 437 ASN C O 1
ATOM 5690 N N . MET B 2 338 ? -47.382 -24.002 22.971 1.00 80.84 438 MET C N 1
ATOM 5691 C CA . MET B 2 338 ? -47.024 -22.649 22.571 1.00 115.94 438 MET C CA 1
ATOM 5692 C C . MET B 2 338 ? -48.259 -21.785 22.340 1.00 79.69 438 MET C C 1
ATOM 5693 O O . MET B 2 338 ? -48.302 -20.628 22.754 1.00 110.16 438 MET C O 1
ATOM 5698 N N . GLY B 2 339 ? -49.264 -22.354 21.682 1.00 100.98 439 GLY C N 1
ATOM 5699 C CA . GLY B 2 339 ? -50.461 -21.609 21.339 1.00 110.11 439 GLY C CA 1
ATOM 5700 C C . GLY B 2 339 ? -50.125 -20.468 20.400 1.00 120.99 439 GLY C C 1
ATOM 5701 O O . GLY B 2 339 ? -48.982 -20.338 19.961 1.00 125.35 439 GLY C O 1
ATOM 5702 N N . GLU B 2 340 ? -51.114 -19.638 20.089 1.00 115.44 440 GLU C N 1
ATOM 5703 C CA . GLU B 2 340 ? -50.888 -18.502 19.203 1.00 119.23 440 GLU C CA 1
ATOM 5704 C C . GLU B 2 340 ? -50.133 -17.386 19.920 1.00 129.98 440 GLU C C 1
ATOM 5705 O O . GLU B 2 340 ? -49.493 -16.549 19.284 1.00 151.52 440 GLU C O 1
ATOM 5711 N N . ASN B 2 341 ? -50.206 -17.384 21.247 1.00 125.76 441 ASN C N 1
ATOM 5712 C CA . ASN B 2 341 ? -49.515 -16.380 22.048 1.00 111.38 441 ASN C CA 1
ATOM 5713 C C . ASN B 2 341 ? -48.021 -16.658 22.157 1.00 87.97 441 ASN C C 1
ATOM 5714 O O . ASN B 2 341 ? -47.222 -15.742 22.351 1.00 132.78 441 ASN C O 1
ATOM 5719 N N . GLY B 2 342 ? -47.649 -17.927 22.029 1.00 126.29 442 GLY C N 1
ATOM 5720 C CA . GLY B 2 342 ? -46.260 -18.331 22.141 1.00 74.76 442 GLY C CA 1
ATOM 5721 C C . GLY B 2 342 ? -45.421 -17.905 20.953 1.00 90.97 442 GLY C C 1
ATOM 5722 O O . GLY B 2 342 ? -44.298 -17.432 21.117 1.00 93.40 442 GLY C O 1
ATOM 5723 N N . TYR B 2 343 ? -45.967 -18.071 19.752 1.00 86.24 443 TYR C N 1
ATOM 5724 C CA . TYR B 2 343 ? -45.237 -17.744 18.532 1.00 100.57 443 TYR C CA 1
ATOM 5725 C C . TYR B 2 343 ? -45.241 -16.247 18.244 1.00 117.49 443 TYR C C 1
ATOM 5726 O O . TYR B 2 343 ? -44.606 -15.786 17.295 1.00 121.90 443 TYR C O 1
ATOM 5735 N N . ILE B 2 344 ? -45.964 -15.495 19.066 1.00 111.58 444 ILE C N 1
ATOM 5736 C CA . ILE B 2 344 ? -45.913 -14.042 19.010 1.00 118.10 444 ILE C CA 1
ATOM 5737 C C . ILE B 2 344 ? -44.739 -13.556 19.851 1.00 122.31 444 ILE C C 1
ATOM 5738 O O . ILE B 2 344 ? -43.857 -12.855 19.355 1.00 102.78 444 ILE C O 1
ATOM 5743 N N . GLU B 2 345 ? -44.727 -13.943 21.123 1.00 81.09 445 GLU C N 1
ATOM 5744 C CA . GLU B 2 345 ? -43.591 -13.661 21.993 1.00 114.76 445 GLU C CA 1
ATOM 5745 C C . GLU B 2 345 ? -42.331 -14.294 21.412 1.00 108.86 445 GLU C C 1
ATOM 5746 O O . GLU B 2 345 ? -41.216 -13.990 21.834 1.00 97.91 445 GLU C O 1
ATOM 5752 N N . SER B 2 346 ? -42.524 -15.184 20.443 1.00 106.53 446 SER C N 1
ATOM 5753 C CA . SER B 2 346 ? -41.420 -15.800 19.720 1.00 94.06 446 SER C CA 1
ATOM 5754 C C . SER B 2 346 ? -40.991 -14.908 18.564 1.00 96.01 446 SER C C 1
ATOM 5755 O O . SER B 2 346 ? -39.820 -14.554 18.438 1.00 76.04 446 SER C O 1
ATOM 5758 N N . CYS B 2 347 ? -41.951 -14.545 17.722 1.00 80.24 447 CYS C N 1
ATOM 5759 C CA . CYS B 2 347 ? -41.681 -13.694 16.571 1.00 65.69 447 CYS C CA 1
ATOM 5760 C C . CYS B 2 347 ? -41.138 -12.338 17.008 1.00 114.90 447 CYS C C 1
ATOM 5761 O O . CYS B 2 347 ? -40.148 -11.849 16.465 1.00 97.33 447 CYS C O 1
ATOM 5764 N N . GLN B 2 348 ? -41.795 -11.736 17.993 1.00 107.79 448 GLN C N 1
ATOM 5765 C CA . GLN B 2 348 ? -41.378 -10.438 18.509 1.00 123.77 448 GLN C CA 1
ATOM 5766 C C . GLN B 2 348 ? -39.934 -10.477 18.994 1.00 111.62 448 GLN C C 1
ATOM 5767 O O . GLN B 2 348 ? -39.177 -9.528 18.786 1.00 111.64 448 GLN C O 1
ATOM 5773 N N . GLU B 2 349 ? -39.557 -11.579 19.636 1.00 50.05 449 GLU C N 1
ATOM 5774 C CA . GLU B 2 349 ? -38.204 -11.736 20.157 1.00 84.49 449 GLU C CA 1
ATOM 5775 C C . GLU B 2 349 ? -37.189 -11.992 19.047 1.00 86.24 449 GLU C C 1
ATOM 5776 O O . GLU B 2 349 ? -36.190 -11.283 18.934 1.00 120.55 449 GLU C O 1
ATOM 5782 N N . ILE B 2 350 ? -37.450 -13.011 18.234 1.00 75.09 450 ILE C N 1
ATOM 5783 C CA . ILE B 2 350 ? -36.537 -13.391 17.160 1.00 89.41 450 ILE C CA 1
ATOM 5784 C C . ILE B 2 350 ? -36.348 -12.264 16.151 1.00 112.96 450 ILE C C 1
ATOM 5785 O O . ILE B 2 350 ? -35.224 -11.836 15.886 1.00 70.25 450 ILE C O 1
ATOM 5790 N N . VAL B 2 351 ? -37.452 -11.790 15.583 1.00 88.28 451 VAL C N 1
ATOM 5791 C CA . VAL B 2 351 ? -37.402 -10.700 14.619 1.00 70.91 451 VAL C CA 1
ATOM 5792 C C . VAL B 2 351 ? -36.874 -9.430 15.272 1.00 96.50 451 VAL C C 1
ATOM 5793 O O . VAL B 2 351 ? -36.173 -8.642 14.638 1.00 81.18 451 VAL C O 1
ATOM 5797 N N . GLY B 2 352 ? -37.214 -9.237 16.542 1.00 104.23 452 GLY C N 1
ATOM 5798 C CA . GLY B 2 352 ? -36.737 -8.090 17.291 1.00 87.00 452 GLY C CA 1
ATOM 5799 C C . GLY B 2 352 ? -35.222 -8.026 17.304 1.00 129.08 452 GLY C C 1
ATOM 5800 O O . GLY B 2 352 ? -34.631 -6.962 17.106 1.00 91.01 452 GLY C O 1
ATOM 5801 N N . ALA B 2 353 ? -34.592 -9.174 17.534 1.00 82.51 453 ALA C N 1
ATOM 5802 C CA . ALA B 2 353 ? -33.137 -9.266 17.549 1.00 74.22 453 ALA C CA 1
ATOM 5803 C C . ALA B 2 353 ? -32.557 -9.087 16.150 1.00 84.95 453 ALA C C 1
ATOM 5804 O O . ALA B 2 353 ? -31.549 -8.406 15.971 1.00 118.19 453 ALA C O 1
ATOM 5806 N N . ALA B 2 354 ? -33.201 -9.701 15.163 1.00 64.37 454 ALA C N 1
ATOM 5807 C CA . ALA B 2 354 ? -32.739 -9.633 13.781 1.00 57.18 454 ALA C CA 1
ATOM 5808 C C . ALA B 2 354 ? -32.698 -8.196 13.272 1.00 101.52 454 ALA C C 1
ATOM 5809 O O . ALA B 2 354 ? -31.814 -7.828 12.499 1.00 118.30 454 ALA C O 1
ATOM 5811 N N . MET B 2 355 ? -33.660 -7.389 13.708 1.00 110.97 455 MET C N 1
ATOM 5812 C CA . MET B 2 355 ? -33.730 -5.993 13.292 1.00 115.02 455 MET C CA 1
ATOM 5813 C C . MET B 2 355 ? -32.698 -5.155 14.039 1.00 135.71 455 MET C C 1
ATOM 5814 O O . MET B 2 355 ? -32.042 -4.294 13.452 1.00 167.01 455 MET C O 1
ATOM 5819 N N . LYS B 2 356 ? -32.560 -5.413 15.336 1.00 104.54 456 LYS C N 1
ATOM 5820 C CA . LYS B 2 356 ? -31.550 -4.748 16.150 1.00 115.72 456 LYS C CA 1
ATOM 5821 C C . LYS B 2 356 ? -30.167 -5.032 15.576 1.00 108.53 456 LYS C C 1
ATOM 5822 O O . LYS B 2 356 ? -29.296 -4.162 15.547 1.00 133.71 456 LYS C O 1
ATOM 5828 N N . PHE B 2 357 ? -29.985 -6.265 15.116 1.00 86.97 457 PHE C N 1
ATOM 5829 C CA . PHE B 2 357 ? -28.755 -6.695 14.463 1.00 105.30 457 PHE C CA 1
ATOM 5830 C C . PHE B 2 357 ? -28.517 -5.869 13.204 1.00 122.69 457 PHE C C 1
ATOM 5831 O O . PHE B 2 357 ? -27.455 -5.271 13.027 1.00 74.20 457 PHE C O 1
ATOM 5839 N N . LYS B 2 358 ? -29.523 -5.839 12.336 1.00 132.05 458 LYS C N 1
ATOM 5840 C CA . LYS B 2 358 ? -29.465 -5.088 11.087 1.00 98.51 458 LYS C CA 1
ATOM 5841 C C . LYS B 2 358 ? -29.122 -3.618 11.311 1.00 104.52 458 LYS C C 1
ATOM 5842 O O . LYS B 2 358 ? -28.267 -3.059 10.623 1.00 104.48 458 LYS C O 1
ATOM 5848 N N . LYS B 2 359 ? -29.792 -2.994 12.274 1.00 148.77 459 LYS C N 1
ATOM 5849 C CA . LYS B 2 359 ? -29.572 -1.581 12.561 1.00 125.55 459 LYS C CA 1
ATOM 5850 C C . LYS B 2 359 ? -28.140 -1.327 13.018 1.00 122.95 459 LYS C C 1
ATOM 5851 O O . LYS B 2 359 ? -27.525 -0.332 12.637 1.00 94.73 459 LYS C O 1
ATOM 5857 N N . TYR B 2 360 ? -27.614 -2.233 13.836 1.00 93.77 460 TYR C N 1
ATOM 5858 C CA . TYR B 2 360 ? -26.276 -2.070 14.390 1.00 66.96 460 TYR C CA 1
ATOM 5859 C C . TYR B 2 360 ? -25.183 -2.179 13.330 1.00 97.09 460 TYR C C 1
ATOM 5860 O O . TYR B 2 360 ? -24.141 -1.536 13.443 1.00 108.67 460 TYR C O 1
ATOM 5869 N N . ILE B 2 361 ? -25.415 -2.998 12.309 1.00 106.17 461 ILE C N 1
ATOM 5870 C CA . ILE B 2 361 ? -24.440 -3.155 11.234 1.00 91.19 461 ILE C CA 1
ATOM 5871 C C . ILE B 2 361 ? -24.635 -2.097 10.154 1.00 113.53 461 ILE C C 1
ATOM 5872 O O . ILE B 2 361 ? -23.886 -2.041 9.179 1.00 143.76 461 ILE C O 1
ATOM 5877 N N . GLN B 2 362 ? -25.650 -1.260 10.336 1.00 99.13 462 GLN C N 1
ATOM 5878 C CA . GLN B 2 362 ? -25.850 -0.105 9.473 1.00 127.97 462 GLN C CA 1
ATOM 5879 C C . GLN B 2 362 ? -25.284 1.135 10.151 1.00 71.07 462 GLN C C 1
ATOM 5880 O O . GLN B 2 362 ? -24.438 1.830 9.590 1.00 133.28 462 GLN C O 1
ATOM 5886 N N . GLU B 2 363 ? -25.754 1.401 11.366 1.00 107.21 463 GLU C N 1
ATOM 5887 C CA . GLU B 2 363 ? -25.232 2.499 12.169 1.00 115.45 463 GLU C CA 1
ATOM 5888 C C . GLU B 2 363 ? -23.747 2.280 12.432 1.00 96.70 463 GLU C C 1
ATOM 5889 O O . GLU B 2 363 ? -22.908 3.072 12.004 1.00 131.11 463 GLU C O 1
ATOM 5895 N N . ASN B 2 364 ? -23.430 1.198 13.137 1.00 130.90 464 ASN C N 1
ATOM 5896 C CA . ASN B 2 364 ? -22.045 0.794 13.341 1.00 98.38 464 ASN C CA 1
ATOM 5897 C C . ASN B 2 364 ? -21.610 -0.143 12.220 1.00 90.27 464 ASN C C 1
ATOM 5898 O O . ASN B 2 364 ? -22.406 -0.474 11.341 1.00 111.53 464 ASN C O 1
ATOM 5903 N N . ILE B 2 365 ? -20.352 -0.569 12.255 1.00 80.48 465 ILE C N 1
ATOM 5904 C CA . ILE B 2 365 ? -19.824 -1.478 11.241 1.00 110.25 465 ILE C CA 1
ATOM 5905 C C . ILE B 2 365 ? -20.180 -0.997 9.836 1.00 122.89 465 ILE C C 1
ATOM 5906 O O . ILE B 2 365 ? -20.938 -1.653 9.120 1.00 103.86 465 ILE C O 1
ATOM 5911 N N . PRO B 2 366 ? -19.634 0.161 9.439 1.00 128.35 466 PRO C N 1
ATOM 5912 C CA . PRO B 2 366 ? -19.957 0.787 8.152 1.00 105.88 466 PRO C CA 1
ATOM 5913 C C . PRO B 2 366 ? -19.404 0.014 6.957 1.00 139.83 466 PRO C C 1
ATOM 5914 O O . PRO B 2 366 ? -19.706 0.363 5.817 1.00 73.78 466 PRO C O 1
ATOM 5918 N N . ASP B 2 367 ? -18.609 -1.020 7.212 1.00 145.10 467 ASP C N 1
ATOM 5919 C CA . ASP B 2 367 ? -17.948 -1.748 6.134 1.00 80.53 467 ASP C CA 1
ATOM 5920 C C . ASP B 2 367 ? -18.821 -2.851 5.539 1.00 118.70 467 ASP C C 1
ATOM 5921 O O . ASP B 2 367 ? -18.443 -3.483 4.553 1.00 143.47 467 ASP C O 1
ATOM 5926 N N . LEU B 2 368 ? -19.986 -3.079 6.136 1.00 83.14 468 LEU C N 1
ATOM 5927 C CA . LEU B 2 368 ? -20.881 -4.137 5.675 1.00 96.59 468 LEU C CA 1
ATOM 5928 C C . LEU B 2 368 ? -22.069 -3.589 4.887 1.00 118.30 468 LEU C C 1
ATOM 5929 O O . LEU B 2 368 ? -22.470 -2.439 5.069 1.00 135.48 468 LEU C O 1
ATOM 5934 N N . ASP B 2 369 ? -22.627 -4.425 4.015 1.00 133.62 469 ASP C N 1
ATOM 5935 C CA . ASP B 2 369 ? -23.743 -4.029 3.160 1.00 115.76 469 ASP C CA 1
ATOM 5936 C C . ASP B 2 369 ? -24.902 -5.014 3.259 1.00 107.34 469 ASP C C 1
ATOM 5937 O O . ASP B 2 369 ? -24.806 -6.145 2.783 1.00 167.70 469 ASP C O 1
ATOM 5942 N N . ILE B 2 370 ? -26.000 -4.581 3.871 1.00 101.34 470 ILE C N 1
ATOM 5943 C CA . ILE B 2 370 ? -27.200 -5.406 3.967 1.00 103.56 470 ILE C CA 1
ATOM 5944 C C . ILE B 2 370 ? -27.716 -5.798 2.583 1.00 121.82 470 ILE C C 1
ATOM 5945 O O . ILE B 2 370 ? -27.728 -4.981 1.660 1.00 146.57 470 ILE C O 1
ATOM 5950 N N . MET B 2 371 ? -28.138 -7.051 2.445 1.00 112.16 471 MET C N 1
ATOM 5951 C CA . MET B 2 371 ? -28.688 -7.544 1.187 1.00 149.50 471 MET C CA 1
ATOM 5952 C C . MET B 2 371 ? -30.192 -7.294 1.113 1.00 161.84 471 MET C C 1
ATOM 5953 O O . MET B 2 371 ? -30.977 -7.966 1.783 1.00 155.83 471 MET C O 1
ATOM 5958 N N . GLY B 2 372 ? -30.589 -6.327 0.292 1.00 140.27 472 GLY C N 1
ATOM 5959 C CA . GLY B 2 372 ? -31.989 -5.970 0.157 1.00 156.51 472 GLY C CA 1
ATOM 5960 C C . GLY B 2 372 ? -32.543 -5.372 1.434 1.00 131.71 472 GLY C C 1
ATOM 5961 O O . GLY B 2 372 ? -31.867 -4.600 2.113 1.00 129.29 472 GLY C O 1
ATOM 5962 N N . ASN B 2 373 ? -33.780 -5.727 1.763 1.00 193.93 473 ASN C N 1
ATOM 5963 C CA . ASN B 2 373 ? -34.402 -5.253 2.993 1.00 211.52 473 ASN C CA 1
ATOM 5964 C C . ASN B 2 373 ? -35.018 -6.396 3.791 1.00 221.17 473 ASN C C 1
ATOM 5965 O O . ASN B 2 373 ? -36.238 -6.564 3.800 1.00 224.23 473 ASN C O 1
ATOM 5970 N N . PRO B 2 374 ? -34.169 -7.191 4.459 1.00 169.27 474 PRO C N 1
ATOM 5971 C CA . PRO B 2 374 ? -34.633 -8.301 5.297 1.00 156.46 474 PRO C CA 1
ATOM 5972 C C . PRO B 2 374 ? -35.667 -7.826 6.309 1.00 173.59 474 PRO C C 1
ATOM 5973 O O . PRO B 2 374 ? -35.336 -7.087 7.237 1.00 162.89 474 PRO C O 1
ATOM 5977 N N . ARG B 2 375 ? -36.912 -8.248 6.120 1.00 147.24 475 ARG C N 1
ATOM 5978 C CA . ARG B 2 375 ? -38.008 -7.823 6.978 1.00 137.30 475 ARG C CA 1
ATOM 5979 C C . ARG B 2 375 ? -38.212 -8.797 8.131 1.00 140.62 475 ARG C C 1
ATOM 5980 O O . ARG B 2 375 ? -39.020 -8.549 9.027 1.00 116.04 475 ARG C O 1
ATOM 5988 N N . TYR B 2 376 ? -37.472 -9.901 8.109 1.00 142.11 476 TYR C N 1
ATOM 5989 C CA . TYR B 2 376 ? -37.740 -11.007 9.024 1.00 80.62 476 TYR C CA 1
ATOM 5990 C C . TYR B 2 376 ? -36.556 -11.382 9.915 1.00 127.63 476 TYR C C 1
ATOM 5991 O O . TYR B 2 376 ? -35.744 -10.531 10.282 1.00 136.73 476 TYR C O 1
ATOM 6000 N N . SER B 2 377 ? -36.470 -12.666 10.254 1.00 104.27 477 SER C N 1
ATOM 6001 C CA . SER B 2 377 ? -35.503 -13.155 11.234 1.00 96.72 477 SER C CA 1
ATOM 6002 C C . SER B 2 377 ? -34.141 -13.487 10.630 1.00 112.96 477 SER C C 1
ATOM 6003 O O . SER B 2 377 ? -33.165 -13.673 11.356 1.00 89.79 477 SER C O 1
ATOM 6006 N N . VAL B 2 378 ? -34.080 -13.575 9.306 1.00 127.11 478 VAL C N 1
ATOM 6007 C CA . VAL B 2 378 ? -32.822 -13.858 8.626 1.00 104.47 478 VAL C CA 1
ATOM 6008 C C . VAL B 2 378 ? -32.194 -12.576 8.097 1.00 123.88 478 VAL C C 1
ATOM 6009 O O . VAL B 2 378 ? -32.864 -11.759 7.464 1.00 125.27 478 VAL C O 1
ATOM 6013 N N . ILE B 2 379 ? -30.903 -12.406 8.363 1.00 96.94 479 ILE C N 1
ATOM 6014 C CA . ILE B 2 379 ? -30.191 -11.198 7.965 1.00 126.49 479 ILE C CA 1
ATOM 6015 C C . ILE B 2 379 ? -28.942 -11.527 7.152 1.00 92.98 479 ILE C C 1
ATOM 6016 O O . ILE B 2 379 ? -28.046 -12.223 7.628 1.00 130.36 479 ILE C O 1
ATOM 6021 N N . SER B 2 380 ? -28.889 -11.020 5.925 1.00 131.29 480 SER C N 1
ATOM 6022 C CA . SER B 2 380 ? -27.749 -11.252 5.045 1.00 79.43 480 SER C CA 1
ATOM 6023 C C . SER B 2 380 ? -27.019 -9.950 4.737 1.00 82.77 480 SER C C 1
ATOM 6024 O O . SER B 2 380 ? -27.599 -8.868 4.823 1.00 138.14 480 SER C O 1
ATOM 6027 N N . PHE B 2 381 ? -25.745 -10.063 4.376 1.00 138.59 481 PHE C N 1
ATOM 6028 C CA . PHE B 2 381 ? -24.922 -8.893 4.096 1.00 77.29 481 PHE C CA 1
ATOM 6029 C C . PHE B 2 381 ? -23.650 -9.268 3.343 1.00 111.01 481 PHE C C 1
ATOM 6030 O O . PHE B 2 381 ? -23.259 -10.434 3.303 1.00 137.82 481 PHE C O 1
ATOM 6038 N N . SER B 2 382 ? -23.006 -8.268 2.753 1.00 96.68 482 SER C N 1
ATOM 6039 C CA . SER B 2 382 ? -21.783 -8.486 1.992 1.00 102.02 482 SER C CA 1
ATOM 6040 C C . SER B 2 382 ? -20.834 -7.305 2.164 1.00 119.15 482 SER C C 1
ATOM 6041 O O . SER B 2 382 ? -21.083 -6.411 2.973 1.00 125.19 482 SER C O 1
ATOM 6044 N N . SER B 2 383 ? -19.743 -7.309 1.404 1.00 99.80 483 SER C N 1
ATOM 6045 C CA . SER B 2 383 ? -18.784 -6.211 1.431 1.00 105.44 483 SER C CA 1
ATOM 6046 C C . SER B 2 383 ? -17.736 -6.354 0.337 1.00 105.17 483 SER C C 1
ATOM 6047 O O . SER B 2 383 ? -17.241 -7.449 0.069 1.00 148.61 483 SER C O 1
ATOM 6050 N N . LYS B 2 384 ? -17.403 -5.234 -0.291 1.00 92.65 484 LYS C N 1
ATOM 6051 C CA . LYS B 2 384 ? -16.371 -5.203 -1.318 1.00 174.51 484 LYS C CA 1
ATOM 6052 C C . LYS B 2 384 ? -15.067 -4.667 -0.740 1.00 182.56 484 LYS C C 1
ATOM 6053 O O . LYS B 2 384 ? -13.996 -4.845 -1.321 1.00 175.00 484 LYS C O 1
ATOM 6059 N N . THR B 2 385 ? -15.170 -4.016 0.414 1.00 146.90 485 THR C N 1
ATOM 6060 C CA . THR B 2 385 ? -14.004 -3.491 1.112 1.00 127.16 485 THR C CA 1
ATOM 6061 C C . THR B 2 385 ? -13.190 -4.624 1.724 1.00 148.89 485 THR C C 1
ATOM 6062 O O . THR B 2 385 ? -11.960 -4.580 1.742 1.00 120.63 485 THR C O 1
ATOM 6066 N N . LEU B 2 386 ? -13.889 -5.638 2.224 1.00 144.35 486 LEU C N 1
ATOM 6067 C CA . LEU B 2 386 ? -13.241 -6.768 2.877 1.00 119.65 486 LEU C CA 1
ATOM 6068 C C . LEU B 2 386 ? -13.481 -8.061 2.108 1.00 126.70 486 LEU C C 1
ATOM 6069 O O . LEU B 2 386 ? -14.468 -8.189 1.381 1.00 97.24 486 LEU C O 1
ATOM 6074 N N . ASN B 2 387 ? -12.572 -9.016 2.272 1.00 121.11 487 ASN C N 1
ATOM 6075 C CA . ASN B 2 387 ? -12.732 -10.336 1.677 1.00 122.25 487 ASN C CA 1
ATOM 6076 C C . ASN B 2 387 ? -13.642 -11.198 2.542 1.00 98.53 487 ASN C C 1
ATOM 6077 O O . ASN B 2 387 ? -13.183 -11.856 3.476 1.00 114.56 487 ASN C O 1
ATOM 6082 N N . ILE B 2 388 ? -14.934 -11.184 2.229 1.00 93.16 488 ILE C N 1
ATOM 6083 C CA . ILE B 2 388 ? -15.931 -11.899 3.024 1.00 124.98 488 ILE C CA 1
ATOM 6084 C C . ILE B 2 388 ? -15.542 -13.349 3.303 1.00 114.19 488 ILE C C 1
ATOM 6085 O O . ILE B 2 388 ? -15.824 -13.875 4.381 1.00 71.12 488 ILE C O 1
ATOM 6090 N N . HIS B 2 389 ? -14.893 -13.989 2.335 1.00 113.49 489 HIS C N 1
ATOM 6091 C CA . HIS B 2 389 ? -14.456 -15.370 2.500 1.00 119.78 489 HIS C CA 1
ATOM 6092 C C . HIS B 2 389 ? -13.530 -15.511 3.705 1.00 113.37 489 HIS C C 1
ATOM 6093 O O . HIS B 2 389 ? -13.741 -16.367 4.566 1.00 84.54 489 HIS C O 1
ATOM 6100 N N . GLU B 2 390 ? -12.508 -14.663 3.763 1.00 92.44 490 GLU C N 1
ATOM 6101 C CA . GLU B 2 390 ? -11.559 -14.682 4.871 1.00 113.63 490 GLU C CA 1
ATOM 6102 C C . GLU B 2 390 ? -12.226 -14.275 6.180 1.00 78.55 490 GLU C C 1
ATOM 6103 O O . GLU B 2 390 ? -11.952 -14.851 7.233 1.00 92.06 490 GLU C O 1
ATOM 6109 N N . LEU B 2 391 ? -13.101 -13.278 6.105 1.00 83.53 491 LEU C N 1
ATOM 6110 C CA . LEU B 2 391 ? -13.839 -12.811 7.273 1.00 83.92 491 LEU C CA 1
ATOM 6111 C C . LEU B 2 391 ? -14.605 -13.960 7.918 1.00 123.30 491 LEU C C 1
ATOM 6112 O O . LEU B 2 391 ? -14.580 -14.129 9.138 1.00 95.05 491 LEU C O 1
ATOM 6117 N N . SER B 2 392 ? -15.284 -14.748 7.089 1.00 72.08 492 SER C N 1
ATOM 6118 C CA . SER B 2 392 ? -16.033 -15.901 7.569 1.00 84.95 492 SER C CA 1
ATOM 6119 C C . SER B 2 392 ? -15.122 -16.828 8.365 1.00 106.83 492 SER C C 1
ATOM 6120 O O . SER B 2 392 ? -15.505 -17.344 9.416 1.00 92.58 492 SER C O 1
ATOM 6123 N N . ASP B 2 393 ? -13.911 -17.030 7.859 1.00 84.99 493 ASP C N 1
ATOM 6124 C CA . ASP B 2 393 ? -12.943 -17.896 8.517 1.00 78.50 493 ASP C CA 1
ATOM 6125 C C . ASP B 2 393 ? -12.491 -17.292 9.842 1.00 94.07 493 ASP C C 1
ATOM 6126 O O . ASP B 2 393 ? -12.289 -18.007 10.825 1.00 81.77 493 ASP C O 1
ATOM 6131 N N . ARG B 2 394 ? -12.337 -15.972 9.863 1.00 84.79 494 ARG C N 1
ATOM 6132 C CA . ARG B 2 394 ? -11.958 -15.263 11.079 1.00 71.78 494 ARG C CA 1
ATOM 6133 C C . ARG B 2 394 ? -13.008 -15.474 12.161 1.00 80.09 494 ARG C C 1
ATOM 6134 O O . ARG B 2 394 ? -12.689 -15.540 13.347 1.00 56.41 494 ARG C O 1
ATOM 6142 N N . LEU B 2 395 ? -14.264 -15.582 11.739 1.00 94.72 495 LEU C N 1
ATOM 6143 C CA . LEU B 2 395 ? -15.371 -15.805 12.660 1.00 101.41 495 LEU C CA 1
ATOM 6144 C C . LEU B 2 395 ? -15.423 -17.257 13.120 1.00 93.31 495 LEU C C 1
ATOM 6145 O O . LEU B 2 395 ? -15.485 -17.536 14.317 1.00 82.47 495 LEU C O 1
ATOM 6150 N N . SER B 2 396 ? -15.402 -18.177 12.161 1.00 110.55 496 SER C N 1
ATOM 6151 C CA . SER B 2 396 ? -15.451 -19.604 12.459 1.00 80.43 496 SER C CA 1
ATOM 6152 C C . SER B 2 396 ? -14.285 -20.027 13.345 1.00 38.13 496 SER C C 1
ATOM 6153 O O . SER B 2 396 ? -14.379 -20.998 14.095 1.00 101.63 496 SER C O 1
ATOM 6156 N N . LYS B 2 397 ? -13.184 -19.289 13.252 1.00 108.12 497 LYS C N 1
ATOM 6157 C CA . LYS B 2 397 ? -12.023 -19.536 14.095 1.00 90.03 497 LYS C CA 1
ATOM 6158 C C . LYS B 2 397 ? -12.317 -19.093 15.527 1.00 60.08 497 LYS C C 1
ATOM 6159 O O . LYS B 2 397 ? -11.719 -19.593 16.480 1.00 113.72 497 LYS C O 1
ATOM 6165 N N . LYS B 2 398 ? -13.250 -18.155 15.668 1.00 95.28 498 LYS C N 1
ATOM 6166 C CA . LYS B 2 398 ? -13.679 -17.681 16.980 1.00 98.30 498 LYS C CA 1
ATOM 6167 C C . LYS B 2 398 ? -14.885 -18.468 17.485 1.00 113.23 498 LYS C C 1
ATOM 6168 O O . LYS B 2 398 ? -15.451 -18.153 18.532 1.00 108.66 498 LYS C O 1
ATOM 6174 N N . GLY B 2 399 ? -15.279 -19.489 16.730 1.00 88.83 499 GLY C N 1
ATOM 6175 C CA . GLY B 2 399 ? -16.357 -20.369 17.140 1.00 87.32 499 GLY C CA 1
ATOM 6176 C C . GLY B 2 399 ? -17.727 -19.943 16.649 1.00 85.49 499 GLY C C 1
ATOM 6177 O O . GLY B 2 399 ? -18.717 -20.637 16.880 1.00 110.79 499 GLY C O 1
ATOM 6178 N N . TRP B 2 400 ? -17.786 -18.801 15.973 1.00 116.09 500 TRP C N 1
ATOM 6179 C CA . TRP B 2 400 ? -19.045 -18.291 15.438 1.00 87.34 500 TRP C CA 1
ATOM 6180 C C . TRP B 2 400 ? -19.202 -18.681 13.974 1.00 125.27 500 TRP C C 1
ATOM 6181 O O . TRP B 2 400 ? -18.361 -18.344 13.138 1.00 91.36 500 TRP C O 1
ATOM 6192 N N . HIS B 2 401 ? -20.284 -19.390 13.665 1.00 55.54 501 HIS C N 1
ATOM 6193 C CA . HIS B 2 401 ? -20.492 -19.891 12.311 1.00 114.67 501 HIS C CA 1
ATOM 6194 C C . HIS B 2 401 ? -21.664 -19.230 11.584 1.00 100.23 501 HIS C C 1
ATOM 6195 O O . HIS B 2 401 ? -22.825 -19.418 11.947 1.00 82.60 501 HIS C O 1
ATOM 6202 N N . PHE B 2 402 ? -21.338 -18.447 10.560 1.00 94.48 502 PHE C N 1
ATOM 6203 C CA . PHE B 2 402 ? -22.336 -17.866 9.672 1.00 85.84 502 PHE C CA 1
ATOM 6204 C C . PHE B 2 402 ? -22.396 -18.705 8.406 1.00 79.65 502 PHE C C 1
ATOM 6205 O O . PHE B 2 402 ? -21.379 -19.238 7.961 1.00 143.62 502 PHE C O 1
ATOM 6213 N N . ASN B 2 403 ? -23.583 -18.828 7.824 1.00 98.25 503 ASN C N 1
ATOM 6214 C CA . ASN B 2 403 ? -23.731 -19.596 6.593 1.00 102.56 503 ASN C CA 1
ATOM 6215 C C . ASN B 2 403 ? -23.043 -18.903 5.424 1.00 99.16 503 ASN C C 1
ATOM 6216 O O . ASN B 2 403 ? -23.430 -17.803 5.028 1.00 109.83 503 ASN C O 1
ATOM 6221 N N . ALA B 2 404 ? -22.015 -19.547 4.882 1.00 136.13 504 ALA C N 1
ATOM 6222 C CA . ALA B 2 404 ? -21.295 -19.012 3.733 1.00 106.18 504 ALA C CA 1
ATOM 6223 C C . ALA B 2 404 ? -22.147 -19.106 2.472 1.00 104.52 504 ALA C C 1
ATOM 6224 O O . ALA B 2 404 ? -22.687 -20.166 2.153 1.00 133.31 504 ALA C O 1
ATOM 6226 N N . LEU B 2 405 ? -22.269 -17.992 1.761 1.00 135.69 505 LEU C N 1
ATOM 6227 C CA . LEU B 2 405 ? -23.077 -17.945 0.548 1.00 144.12 505 LEU C CA 1
ATOM 6228 C C . LEU B 2 405 ? -22.213 -17.696 -0.683 1.00 148.74 505 LEU C C 1
ATOM 6229 O O . LEU B 2 405 ? -21.013 -17.440 -0.572 1.00 136.54 505 LEU C O 1
ATOM 6234 N N . GLN B 2 406 ? -22.833 -17.773 -1.856 1.00 87.57 506 GLN C N 1
ATOM 6235 C CA . GLN B 2 406 ? -22.133 -17.520 -3.108 1.00 134.62 506 GLN C CA 1
ATOM 6236 C C . GLN B 2 406 ? -23.073 -16.891 -4.129 1.00 136.12 506 GLN C C 1
ATOM 6237 O O . GLN B 2 406 ? -24.294 -17.008 -4.013 1.00 100.53 506 GLN C O 1
ATOM 6243 N N . LYS B 2 407 ? -22.496 -16.225 -5.124 1.00 124.63 507 LYS C N 1
ATOM 6244 C CA . LYS B 2 407 ? -23.270 -15.622 -6.205 1.00 155.18 507 LYS C CA 1
ATOM 6245 C C . LYS B 2 407 ? -24.438 -14.780 -5.694 1.00 143.57 507 LYS C C 1
ATOM 6246 O O . LYS B 2 407 ? -25.596 -15.167 -5.854 1.00 135.74 507 LYS C O 1
ATOM 6252 N N . PRO B 2 408 ? -24.142 -13.621 -5.081 1.00 146.23 508 PRO C N 1
ATOM 6253 C CA . PRO B 2 408 ? -22.801 -13.093 -4.810 1.00 141.66 508 PRO C CA 1
ATOM 6254 C C . PRO B 2 408 ? -22.209 -13.679 -3.534 1.00 109.97 508 PRO C C 1
ATOM 6255 O O . PRO B 2 408 ? -22.953 -14.106 -2.651 1.00 134.53 508 PRO C O 1
ATOM 6259 N N . VAL B 2 409 ? -20.884 -13.691 -3.439 1.00 169.33 509 VAL C N 1
ATOM 6260 C CA . VAL B 2 409 ? -20.210 -14.196 -2.249 1.00 188.41 509 VAL C CA 1
ATOM 6261 C C . VAL B 2 409 ? -20.568 -13.355 -1.029 1.00 192.29 509 VAL C C 1
ATOM 6262 O O . VAL B 2 409 ? -20.212 -12.179 -0.946 1.00 187.89 509 VAL C O 1
ATOM 6266 N N . ALA B 2 410 ? -21.278 -13.964 -0.086 1.00 148.63 510 ALA C N 1
ATOM 6267 C CA . ALA B 2 410 ? -21.699 -13.268 1.123 1.00 124.93 510 ALA C CA 1
ATOM 6268 C C . ALA B 2 410 ? -21.843 -14.236 2.293 1.00 119.27 510 ALA C C 1
ATOM 6269 O O . ALA B 2 410 ? -21.215 -15.295 2.315 1.00 133.15 510 ALA C O 1
ATOM 6271 N N . LEU B 2 411 ? -22.672 -13.861 3.261 1.00 67.84 511 LEU C N 1
ATOM 6272 C CA . LEU B 2 411 ? -22.927 -14.688 4.436 1.00 139.00 511 LEU C CA 1
ATOM 6273 C C . LEU B 2 411 ? -24.064 -14.090 5.260 1.00 129.08 511 LEU C C 1
ATOM 6274 O O . LEU B 2 411 ? -24.278 -12.878 5.240 1.00 108.81 511 LEU C O 1
ATOM 6279 N N . HIS B 2 412 ? -24.797 -14.936 5.978 1.00 127.74 512 HIS C N 1
ATOM 6280 C CA . HIS B 2 412 ? -25.933 -14.460 6.760 1.00 91.26 512 HIS C CA 1
ATOM 6281 C C . HIS B 2 412 ? -26.054 -15.139 8.123 1.00 112.62 512 HIS C C 1
ATOM 6282 O O . HIS B 2 412 ? -25.292 -16.050 8.450 1.00 99.80 512 HIS C O 1
ATOM 6289 N N . MET B 2 413 ? -27.021 -14.679 8.910 1.00 91.84 513 MET C N 1
ATOM 6290 C CA . MET B 2 413 ? -27.285 -15.239 10.228 1.00 81.05 513 MET C CA 1
ATOM 6291 C C . MET B 2 413 ? -28.780 -15.457 10.431 1.00 105.67 513 MET C C 1
ATOM 6292 O O . MET B 2 413 ? -29.543 -14.503 10.583 1.00 98.26 513 MET C O 1
ATOM 6297 N N . ALA B 2 414 ? -29.194 -16.720 10.416 1.00 119.04 514 ALA C N 1
ATOM 6298 C CA . ALA B 2 414 ? -30.575 -17.075 10.710 1.00 77.82 514 ALA C CA 1
ATOM 6299 C C . ALA B 2 414 ? -30.785 -17.062 12.219 1.00 112.73 514 ALA C C 1
ATOM 6300 O O . ALA B 2 414 ? -30.245 -17.904 12.938 1.00 122.01 514 ALA C O 1
ATOM 6302 N N . PHE B 2 415 ? -31.568 -16.101 12.694 1.00 74.34 515 PHE C N 1
ATOM 6303 C CA . PHE B 2 415 ? -31.768 -15.920 14.127 1.00 81.03 515 PHE C CA 1
ATOM 6304 C C . PHE B 2 415 ? -32.678 -16.965 14.756 1.00 99.65 515 PHE C C 1
ATOM 6305 O O . PHE B 2 415 ? -33.820 -17.152 14.335 1.00 82.35 515 PHE C O 1
ATOM 6313 N N . THR B 2 416 ? -32.155 -17.641 15.772 1.00 71.51 516 THR C N 1
ATOM 6314 C CA . THR B 2 416 ? -32.927 -18.601 16.545 1.00 98.09 516 THR C CA 1
ATOM 6315 C C . THR B 2 416 ? -33.105 -18.061 17.959 1.00 51.55 516 THR C C 1
ATOM 6316 O O . THR B 2 416 ? -32.562 -17.008 18.294 1.00 102.83 516 THR C O 1
ATOM 6320 N N . ARG B 2 417 ? -33.868 -18.769 18.785 1.00 105.20 517 ARG C N 1
ATOM 6321 C CA . ARG B 2 417 ? -34.090 -18.339 20.161 1.00 88.35 517 ARG C CA 1
ATOM 6322 C C . ARG B 2 417 ? -32.758 -18.199 20.886 1.00 100.29 517 ARG C C 1
ATOM 6323 O O . ARG B 2 417 ? -32.582 -17.317 21.728 1.00 78.79 517 ARG C O 1
ATOM 6331 N N . LEU B 2 418 ? -31.823 -19.079 20.544 1.00 67.69 518 LEU C N 1
ATOM 6332 C CA . LEU B 2 418 ? -30.506 -19.095 21.164 1.00 77.75 518 LEU C CA 1
ATOM 6333 C C . LEU B 2 418 ? -29.667 -17.901 20.721 1.00 109.34 518 LEU C C 1
ATOM 6334 O O . LEU B 2 418 ? -29.080 -17.202 21.547 1.00 60.13 518 LEU C O 1
ATOM 6339 N N . SER B 2 419 ? -29.611 -17.672 19.413 1.00 80.86 519 SER C N 1
ATOM 6340 C CA . SER B 2 419 ? -28.857 -16.549 18.871 1.00 58.29 519 SER C CA 1
ATOM 6341 C C . SER B 2 419 ? -29.626 -15.246 19.055 1.00 86.55 519 SER C C 1
ATOM 6342 O O . SER B 2 419 ? -29.145 -14.173 18.692 1.00 119.53 519 SER C O 1
ATOM 6345 N N . ALA B 2 420 ? -30.820 -15.350 19.631 1.00 110.15 520 ALA C N 1
ATOM 6346 C CA . ALA B 2 420 ? -31.646 -14.181 19.909 1.00 89.88 520 ALA C CA 1
ATOM 6347 C C . ALA B 2 420 ? -31.059 -13.360 21.051 1.00 102.93 520 ALA C C 1
ATOM 6348 O O . ALA B 2 420 ? -31.667 -12.396 21.515 1.00 140.11 520 ALA C O 1
ATOM 6350 N N . HIS B 2 421 ? -29.876 -13.758 21.506 1.00 83.71 521 HIS C N 1
ATOM 6351 C CA . HIS B 2 421 ? -29.122 -12.982 22.481 1.00 143.34 521 HIS C CA 1
ATOM 6352 C C . HIS B 2 421 ? -27.995 -12.284 21.729 1.00 131.62 521 HIS C C 1
ATOM 6353 O O . HIS B 2 421 ? -26.815 -12.606 21.878 1.00 53.57 521 HIS C O 1
ATOM 6360 N N . VAL B 2 422 ? -28.401 -11.312 20.920 1.00 71.41 522 VAL C N 1
ATOM 6361 C CA . VAL B 2 422 ? -27.575 -10.732 19.871 1.00 89.03 522 VAL C CA 1
ATOM 6362 C C . VAL B 2 422 ? -26.575 -9.688 20.357 1.00 107.15 522 VAL C C 1
ATOM 6363 O O . VAL B 2 422 ? -25.504 -9.525 19.769 1.00 80.19 522 VAL C O 1
ATOM 6367 N N . VAL B 2 423 ? -26.927 -8.981 21.426 1.00 135.01 523 VAL C N 1
ATOM 6368 C CA . VAL B 2 423 ? -26.074 -7.920 21.950 1.00 99.59 523 VAL C CA 1
ATOM 6369 C C . VAL B 2 423 ? -24.597 -8.307 21.963 1.00 131.01 523 VAL C C 1
ATOM 6370 O O . VAL B 2 423 ? -23.727 -7.454 21.800 1.00 70.79 523 VAL C O 1
ATOM 6374 N N . ASP B 2 424 ? -24.320 -9.596 22.144 1.00 163.35 524 ASP C N 1
ATOM 6375 C CA . ASP B 2 424 ? -22.945 -10.086 22.180 1.00 65.77 524 ASP C CA 1
ATOM 6376 C C . ASP B 2 424 ? -22.292 -10.092 20.802 1.00 49.10 524 ASP C C 1
ATOM 6377 O O . ASP B 2 424 ? -21.299 -9.403 20.574 1.00 128.72 524 ASP C O 1
ATOM 6382 N N . GLU B 2 425 ? -22.856 -10.870 19.885 1.00 92.41 525 GLU C N 1
ATOM 6383 C CA . GLU B 2 425 ? -22.220 -11.091 18.590 1.00 99.81 525 GLU C CA 1
ATOM 6384 C C . GLU B 2 425 ? -22.313 -9.913 17.619 1.00 64.50 525 GLU C C 1
ATOM 6385 O O . GLU B 2 425 ? -21.813 -9.992 16.498 1.00 92.05 525 GLU C O 1
ATOM 6391 N N . ILE B 2 426 ? -22.947 -8.824 18.044 1.00 105.70 526 ILE C N 1
ATOM 6392 C CA . ILE B 2 426 ? -22.892 -7.591 17.266 1.00 105.63 526 ILE C CA 1
ATOM 6393 C C . ILE B 2 426 ? -21.557 -6.903 17.516 1.00 113.71 526 ILE C C 1
ATOM 6394 O O . ILE B 2 426 ? -20.911 -6.423 16.586 1.00 85.98 526 ILE C O 1
ATOM 6399 N N . CYS B 2 427 ? -21.146 -6.866 18.780 1.00 69.08 527 CYS C N 1
ATOM 6400 C CA . CYS B 2 427 ? -19.854 -6.303 19.143 1.00 137.04 527 CYS C CA 1
ATOM 6401 C C . CYS B 2 427 ? -18.749 -7.261 18.726 1.00 78.08 527 CYS C C 1
ATOM 6402 O O . CYS B 2 427 ? -17.602 -6.862 18.539 1.00 113.26 527 CYS C O 1
ATOM 6405 N N . ASP B 2 428 ? -19.110 -8.529 18.577 1.00 83.83 528 ASP C N 1
ATOM 6406 C CA . ASP B 2 428 ? -18.164 -9.555 18.163 1.00 81.50 528 ASP C CA 1
ATOM 6407 C C . ASP B 2 428 ? -17.773 -9.380 16.700 1.00 78.19 528 ASP C C 1
ATOM 6408 O O . ASP B 2 428 ? -16.592 -9.421 16.354 1.00 76.97 528 ASP C O 1
ATOM 6413 N N . ILE B 2 429 ? -18.770 -9.181 15.845 1.00 72.60 529 ILE C N 1
ATOM 6414 C CA . ILE B 2 429 ? -18.526 -9.035 14.415 1.00 90.06 529 ILE C CA 1
ATOM 6415 C C . ILE B 2 429 ? -17.822 -7.720 14.094 1.00 65.72 529 ILE C C 1
ATOM 6416 O O . ILE B 2 429 ? -16.995 -7.658 13.186 1.00 72.89 529 ILE C O 1
ATOM 6421 N N . LEU B 2 430 ? -18.148 -6.669 14.841 1.00 81.84 530 LEU C N 1
ATOM 6422 C CA . LEU B 2 430 ? -17.469 -5.393 14.665 1.00 68.21 530 LEU C CA 1
ATOM 6423 C C . LEU B 2 430 ? -15.989 -5.578 14.962 1.00 80.57 530 LEU C C 1
ATOM 6424 O O . LEU B 2 430 ? -15.135 -5.169 14.178 1.00 81.25 530 LEU C O 1
ATOM 6429 N N . ARG B 2 431 ? -15.696 -6.205 16.097 1.00 61.53 531 ARG C N 1
ATOM 6430 C CA . ARG B 2 431 ? -14.321 -6.501 16.477 1.00 82.96 531 ARG C CA 1
ATOM 6431 C C . ARG B 2 431 ? -13.596 -7.239 15.358 1.00 93.47 531 ARG C C 1
ATOM 6432 O O . ARG B 2 431 ? -12.486 -6.875 14.977 1.00 86.38 531 ARG C O 1
ATOM 6440 N N . THR B 2 432 ? -14.238 -8.278 14.835 1.00 73.82 532 THR C N 1
ATOM 6441 C CA . THR B 2 432 ? -13.640 -9.107 13.796 1.00 87.36 532 THR C CA 1
ATOM 6442 C C . THR B 2 432 ? -13.388 -8.311 12.522 1.00 65.92 532 THR C C 1
ATOM 6443 O O . THR B 2 432 ? -12.391 -8.524 11.832 1.00 103.80 532 THR C O 1
ATOM 6447 N N . THR B 2 433 ? -14.302 -7.397 12.213 1.00 82.07 533 THR C N 1
ATOM 6448 C CA . THR B 2 433 ? -14.153 -6.525 11.055 1.00 61.43 533 THR C CA 1
ATOM 6449 C C . THR B 2 433 ? -13.027 -5.526 11.301 1.00 92.42 533 THR C C 1
ATOM 6450 O O . THR B 2 433 ? -12.269 -5.190 10.393 1.00 66.20 533 THR C O 1
ATOM 6454 N N . VAL B 2 434 ? -12.928 -5.054 12.540 1.00 86.60 534 VAL C N 1
ATOM 6455 C CA . VAL B 2 434 ? -11.831 -4.189 12.951 1.00 63.66 534 VAL C CA 1
ATOM 6456 C C . VAL B 2 434 ? -10.496 -4.910 12.766 1.00 76.78 534 VAL C C 1
ATOM 6457 O O . VAL B 2 434 ? -9.495 -4.299 12.399 1.00 102.05 534 VAL C O 1
ATOM 6461 N N . GLN B 2 435 ? -10.496 -6.217 13.010 1.00 94.84 535 GLN C N 1
ATOM 6462 C CA . GLN B 2 435 ? -9.287 -7.025 12.887 1.00 81.58 535 GLN C CA 1
ATOM 6463 C C . GLN B 2 435 ? -8.942 -7.300 11.429 1.00 83.82 535 GLN C C 1
ATOM 6464 O O . GLN B 2 435 ? -7.792 -7.590 11.097 1.00 89.75 535 GLN C O 1
ATOM 6470 N N . GLU B 2 436 ? -9.945 -7.214 10.563 1.00 84.90 536 GLU C N 1
ATOM 6471 C CA . GLU B 2 436 ? -9.741 -7.404 9.131 1.00 108.80 536 GLU C CA 1
ATOM 6472 C C . GLU B 2 436 ? -9.004 -6.226 8.500 1.00 141.73 536 GLU C C 1
ATOM 6473 O O . GLU B 2 436 ? -7.885 -6.375 8.009 1.00 109.99 536 GLU C O 1
ATOM 6479 N N . LEU B 2 437 ? -9.636 -5.055 8.515 1.00 126.44 537 LEU C N 1
ATOM 6480 C CA . LEU B 2 437 ? -9.051 -3.861 7.910 1.00 121.09 537 LEU C CA 1
ATOM 6481 C C . LEU B 2 437 ? -7.711 -3.478 8.539 1.00 168.92 537 LEU C C 1
ATOM 6482 O O . LEU B 2 437 ? -6.947 -2.699 7.967 1.00 215.71 537 LEU C O 1
ATOM 6487 N N . LYS B 2 438 ? -7.431 -4.026 9.717 1.00 106.94 538 LYS C N 1
ATOM 6488 C CA . LYS B 2 438 ? -6.149 -3.803 10.373 1.00 122.60 538 LYS C CA 1
ATOM 6489 C C . LYS B 2 438 ? -5.170 -4.917 10.022 1.00 151.80 538 LYS C C 1
ATOM 6490 O O . LYS B 2 438 ? -4.492 -5.460 10.894 1.00 137.57 538 LYS C O 1
ATOM 6496 N N . SER B 2 439 ? -5.107 -5.252 8.738 1.00 156.22 539 SER C N 1
ATOM 6497 C CA . SER B 2 439 ? -4.202 -6.286 8.254 1.00 123.77 539 SER C CA 1
ATOM 6498 C C . SER B 2 439 ? -3.708 -5.949 6.851 1.00 155.82 539 SER C C 1
ATOM 6499 O O . SER B 2 439 ? -4.487 -5.922 5.898 1.00 160.87 539 SER C O 1
ATOM 6502 N N . GLU B 2 440 ? -2.410 -5.692 6.733 1.00 172.94 540 GLU C N 1
ATOM 6503 C CA . GLU B 2 440 ? -1.815 -5.322 5.456 1.00 176.55 540 GLU C CA 1
ATOM 6504 C C . GLU B 2 440 ? -1.717 -6.520 4.517 1.00 170.20 540 GLU C C 1
ATOM 6505 O O . GLU B 2 440 ? -1.731 -7.668 4.959 1.00 171.50 540 GLU C O 1
ATOM 6511 N N . ASP B 2 467 ? -17.237 -30.452 -8.672 1.00 203.60 567 ASP C N 1
ATOM 6512 C CA . ASP B 2 467 ? -18.270 -31.461 -8.474 1.00 184.78 567 ASP C CA 1
ATOM 6513 C C . ASP B 2 467 ? -17.708 -32.680 -7.753 1.00 124.27 567 ASP C C 1
ATOM 6514 O O . ASP B 2 467 ? -18.370 -33.274 -6.904 1.00 143.37 567 ASP C O 1
ATOM 6519 N N . LYS B 2 468 ? -16.475 -33.041 -8.092 1.00 224.52 568 LYS C N 1
ATOM 6520 C CA . LYS B 2 468 ? -15.853 -34.250 -7.566 1.00 217.75 568 LYS C CA 1
ATOM 6521 C C . LYS B 2 468 ? -15.448 -34.112 -6.100 1.00 167.49 568 LYS C C 1
ATOM 6522 O O . LYS B 2 468 ? -15.181 -35.107 -5.426 1.00 152.42 568 LYS C O 1
ATOM 6528 N N . LEU B 2 469 ? -15.410 -32.879 -5.608 1.00 127.69 569 LEU C N 1
ATOM 6529 C CA . LEU B 2 469 ? -14.954 -32.619 -4.246 1.00 139.04 569 LEU C CA 1
ATOM 6530 C C . LEU B 2 469 ? -16.067 -32.833 -3.224 1.00 143.00 569 LEU C C 1
ATOM 6531 O O . LEU B 2 469 ? -15.822 -33.323 -2.120 1.00 120.39 569 LEU C O 1
ATOM 6536 N N . ILE B 2 470 ? -17.287 -32.460 -3.594 1.00 129.73 570 ILE C N 1
ATOM 6537 C CA . ILE B 2 470 ? -18.429 -32.577 -2.693 1.00 150.56 570 ILE C CA 1
ATOM 6538 C C . ILE B 2 470 ? -18.662 -34.022 -2.255 1.00 142.74 570 ILE C C 1
ATOM 6539 O O . ILE B 2 470 ? -18.963 -34.286 -1.091 1.00 113.83 570 ILE C O 1
ATOM 6544 N N . VAL B 2 471 ? -18.511 -34.952 -3.192 1.00 135.72 571 VAL C N 1
ATOM 6545 C CA . VAL B 2 471 ? -18.715 -36.368 -2.905 1.00 149.74 571 VAL C CA 1
ATOM 6546 C C . VAL B 2 471 ? -17.749 -36.863 -1.831 1.00 156.53 571 VAL C C 1
ATOM 6547 O O . VAL B 2 471 ? -18.054 -37.796 -1.087 1.00 160.67 571 VAL C O 1
ATOM 6551 N N . GLY B 2 472 ? -16.586 -36.224 -1.753 1.00 110.59 572 GLY C N 1
ATOM 6552 C CA . GLY B 2 472 ? -15.556 -36.615 -0.808 1.00 121.41 572 GLY C CA 1
ATOM 6553 C C . GLY B 2 472 ? -15.969 -36.494 0.647 1.00 111.10 572 GLY C C 1
ATOM 6554 O O . GLY B 2 472 ? -15.809 -37.437 1.422 1.00 143.46 572 GLY C O 1
ATOM 6555 N N . PHE B 2 473 ? -16.496 -35.332 1.021 1.00 133.41 573 PHE C N 1
ATOM 6556 C CA . PHE B 2 473 ? -16.907 -35.092 2.403 1.00 140.31 573 PHE C CA 1
ATOM 6557 C C . PHE B 2 473 ? -18.254 -35.734 2.735 1.00 145.11 573 PHE C C 1
ATOM 6558 O O . PHE B 2 473 ? -18.719 -35.668 3.873 1.00 115.99 573 PHE C O 1
ATOM 6566 N N . LEU B 2 474 ? -18.876 -36.352 1.736 1.00 139.56 574 LEU C N 1
ATOM 6567 C CA . LEU B 2 474 ? -20.090 -37.129 1.955 1.00 101.91 574 LEU C CA 1
ATOM 6568 C C . LEU B 2 474 ? -19.724 -38.549 2.364 1.00 132.67 574 LEU C C 1
ATOM 6569 O O . LEU B 2 474 ? -20.351 -39.137 3.245 1.00 76.41 574 LEU C O 1
ATOM 6574 N N . ASP B 2 475 ? -18.702 -39.093 1.713 1.00 125.79 575 ASP C N 1
ATOM 6575 C CA . ASP B 2 475 ? -18.206 -40.423 2.038 1.00 150.32 575 ASP C CA 1
ATOM 6576 C C . ASP B 2 475 ? -17.507 -40.408 3.393 1.00 162.95 575 ASP C C 1
ATOM 6577 O O . ASP B 2 475 ? -17.411 -41.435 4.066 1.00 146.27 575 ASP C O 1
ATOM 6582 N N . ALA B 2 476 ? -17.026 -39.232 3.787 1.00 107.67 576 ALA C N 1
ATOM 6583 C CA . ALA B 2 476 ? -16.276 -39.076 5.029 1.00 152.90 576 ALA C CA 1
ATOM 6584 C C . ALA B 2 476 ? -17.188 -39.057 6.251 1.00 124.71 576 ALA C C 1
ATOM 6585 O O . ALA B 2 476 ? -16.724 -38.894 7.379 1.00 180.28 576 ALA C O 1
ATOM 6587 N N . LEU B 2 477 ? -18.485 -39.222 6.022 1.00 119.00 577 LEU C N 1
ATOM 6588 C CA . LEU B 2 477 ? -19.452 -39.250 7.112 1.00 91.65 577 LEU C CA 1
ATOM 6589 C C . LEU B 2 477 ? -19.634 -40.671 7.630 1.00 142.58 577 LEU C C 1
ATOM 6590 O O . LEU B 2 477 ? -20.498 -40.931 8.468 1.00 136.37 577 LEU C O 1
ATOM 6595 N N . TYR B 2 478 ? -18.813 -41.588 7.125 1.00 158.66 578 TYR C N 1
ATOM 6596 C CA . TYR B 2 478 ? -18.892 -42.991 7.515 1.00 151.26 578 TYR C CA 1
ATOM 6597 C C . TYR B 2 478 ? -17.515 -43.651 7.515 1.00 149.48 578 TYR C C 1
ATOM 6598 O O . TYR B 2 478 ? -17.144 -44.333 6.560 1.00 203.67 578 TYR C O 1
ATOM 6607 N N . LYS B 2 479 ? -16.763 -43.445 8.593 1.00 129.09 579 LYS C N 1
ATOM 6608 C CA . LYS B 2 479 ? -15.428 -44.019 8.724 1.00 131.15 579 LYS C CA 1
ATOM 6609 C C . LYS B 2 479 ? -15.212 -44.607 10.115 1.00 128.40 579 LYS C C 1
ATOM 6610 O O . LYS B 2 479 ? -14.413 -44.092 10.901 1.00 101.82 579 LYS C O 1
#

B-factor: mean 127.71, std 53.56, range [24.7, 445.68]

InterPro domains:
  IPR002129 Pyridoxal phosphate-dependent decarboxylase, major domain [PF00282] (195-483)
  IPR015421 Pyridoxal phosphate-dependent transferase, major domain [G3DSA:3.40.640.10] (177-439)
  IPR015422 Pyridoxal phosphate-dependent transferase, small domain [G3DSA:3.90.1150.10] (145-539)
  IPR015424 Pyridoxal phosphate-dependent transferase [SSF53383] (130-539)
  IPR050477 Group II Amino Acid Decarboxylases [PTHR42735] (102-581)

Nearest PDB structures (foldseek):
  3mc6-assembly2_C-3  TM=1.002E+00  e=5.600E-84  Saccharomyces cerevisiae
  3mc6-assembly1_A-2  TM=1.002E+00  e=2.664E-83  Saccharomyces cerevisiae
  4q6r-assembly1_B  TM=9.538E-01  e=1.856E-46  Homo sapiens
  5k1r-assembly1_A  TM=9.426E-01  e=3.059E-40  Burkholderia pseudomallei K96243
  5k1r-assembly1_B  TM=9.419E-01  e=1.231E-39  Burkholderia pseudomallei K96243

Organism: Saccharomyces cerevisiae (strain ATCC 204508 / S288c) (NCBI:txid559292)

Radius of gyration: 33.78 Å; Cα contacts (8 Å, |Δi|>4): 1548; chains: 2; bounding box: 85×85×96 Å